Protein AF-0000000079817059 (afdb_homodimer)

Structure (mmCIF, N/CA/C/O backbone):
data_AF-0000000079817059-model_v1
#
loop_
_entity.id
_entity.type
_entity.pdbx_description
1 polymer '3-to-5 exoribonuclease RNase R'
#
loop_
_atom_site.group_PDB
_atom_site.id
_atom_site.type_symbol
_atom_site.label_atom_id
_atom_site.label_alt_id
_atom_site.label_comp_id
_atom_site.label_asym_id
_atom_site.label_entity_id
_atom_site.label_seq_id
_atom_site.pdbx_PDB_ins_code
_atom_site.Cartn_x
_atom_site.Cartn_y
_atom_site.Cartn_z
_atom_site.occupancy
_atom_site.B_iso_or_equiv
_atom_site.auth_seq_id
_atom_site.auth_comp_id
_atom_site.auth_asym_id
_atom_site.auth_atom_id
_atom_site.pdbx_PDB_model_num
ATOM 1 N N . MET A 1 1 ? 19.078 -5.648 50.125 1 23.98 1 MET A N 1
ATOM 2 C CA . MET A 1 1 ? 18.75 -4.859 48.938 1 23.98 1 MET A CA 1
ATOM 3 C C . MET A 1 1 ? 17.25 -4.523 48.906 1 23.98 1 MET A C 1
ATOM 5 O O . MET A 1 1 ? 16.422 -5.414 48.781 1 23.98 1 MET A O 1
ATOM 9 N N . THR A 1 2 ? 16.875 -3.502 49.688 1 29.61 2 THR A N 1
ATOM 10 C CA . THR A 1 2 ? 15.562 -2.994 50.031 1 29.61 2 THR A CA 1
ATOM 11 C C . THR A 1 2 ? 14.758 -2.639 48.781 1 29.61 2 THR A C 1
ATOM 13 O O . THR A 1 2 ? 15.273 -1.994 47.875 1 29.61 2 THR A O 1
ATOM 16 N N . SER A 1 3 ? 13.914 -3.533 48.344 1 31.7 3 SER A N 1
ATOM 17 C CA . SER A 1 3 ? 12.93 -3.449 47.281 1 31.7 3 SER A CA 1
ATOM 18 C C . SER A 1 3 ? 12.125 -2.156 47.344 1 31.7 3 SER A C 1
ATOM 20 O O . SER A 1 3 ? 11.344 -1.972 48.281 1 31.7 3 SER A O 1
ATOM 22 N N . SER A 1 4 ? 12.875 -0.962 47.312 1 27.62 4 SER A N 1
ATOM 23 C CA . SER A 1 4 ? 12.141 0.297 47.375 1 27.62 4 SER A CA 1
ATOM 24 C C . SER A 1 4 ? 10.906 0.26 46.469 1 27.62 4 SER A C 1
ATOM 26 O O . SER A 1 4 ? 11.031 0.101 45.25 1 27.62 4 SER A O 1
ATOM 28 N N . ARG A 1 5 ? 9.977 -0.315 47 1 38.12 5 ARG A N 1
ATOM 29 C CA . ARG A 1 5 ? 8.602 -0.244 46.5 1 38.12 5 ARG A CA 1
ATOM 30 C C . ARG A 1 5 ? 8.266 1.158 46 1 38.12 5 ARG A C 1
ATOM 32 O O . ARG A 1 5 ? 8.227 2.107 46.812 1 38.12 5 ARG A O 1
ATOM 39 N N . ARG A 1 6 ? 8.633 1.452 44.656 1 39 6 ARG A N 1
ATOM 40 C CA . ARG A 1 6 ? 8.578 2.639 43.812 1 39 6 ARG A CA 1
ATOM 41 C C . ARG A 1 6 ? 7.219 3.326 43.938 1 39 6 ARG A C 1
ATOM 43 O O . ARG A 1 6 ? 6.176 2.676 43.844 1 39 6 ARG A O 1
ATOM 50 N N . ARG A 1 7 ? 7.125 4.559 44.469 1 37.75 7 ARG A N 1
ATOM 51 C CA . ARG A 1 7 ? 6.027 5.445 44.844 1 37.75 7 ARG A CA 1
ATOM 52 C C . ARG A 1 7 ? 5.137 5.746 43.656 1 37.75 7 ARG A C 1
ATOM 54 O O . ARG A 1 7 ? 5.613 6.211 42.625 1 37.75 7 ARG A O 1
ATOM 61 N N . VAL A 1 8 ? 4.039 5.105 43.469 1 41.84 8 VAL A N 1
ATOM 62 C CA . VAL A 1 8 ? 2.924 5.449 42.594 1 41.84 8 VAL A CA 1
ATOM 63 C C . VAL A 1 8 ? 2.525 6.91 42.812 1 41.84 8 VAL A C 1
ATOM 65 O O . VAL A 1 8 ? 2.281 7.328 43.969 1 41.84 8 VAL A O 1
ATOM 68 N N . PRO A 1 9 ? 2.916 7.75 41.906 1 48.69 9 PRO A N 1
ATOM 69 C CA . PRO A 1 9 ? 2.42 9.102 42.188 1 48.69 9 PRO A CA 1
ATOM 70 C C . PRO A 1 9 ? 0.929 9.125 42.5 1 48.69 9 PRO A C 1
ATOM 72 O O . PRO A 1 9 ? 0.132 8.469 41.844 1 48.69 9 PRO A O 1
ATOM 75 N N . THR A 1 10 ? 0.64 9.406 43.688 1 48.47 10 THR A N 1
ATOM 76 C CA . THR A 1 10 ? -0.709 9.414 44.25 1 48.47 10 THR A CA 1
ATOM 77 C C . THR A 1 10 ? -1.503 10.609 43.719 1 48.47 10 THR A C 1
ATOM 79 O O . THR A 1 10 ? -2.729 10.648 43.844 1 48.47 10 THR A O 1
ATOM 82 N N . GLY A 1 11 ? -0.812 11.727 43.156 1 56.34 11 GLY A N 1
ATOM 83 C CA . GLY A 1 11 ? -1.666 12.875 42.906 1 56.34 11 GLY A CA 1
ATOM 84 C C . GLY A 1 11 ? -2.229 12.875 41.5 1 56.34 11 GLY A C 1
ATOM 85 O O . GLY A 1 11 ? -1.847 12.055 40.656 1 56.34 11 GLY A O 1
ATOM 86 N N . PRO A 1 12 ? -3.338 13.758 41.25 1 71.94 12 PRO A N 1
ATOM 87 C CA . PRO A 1 12 ? -4.004 13.867 39.938 1 71.94 12 PRO A CA 1
ATOM 88 C C . PRO A 1 12 ? -3.047 14.25 38.812 1 71.94 12 PRO A C 1
ATOM 90 O O . PRO A 1 12 ? -2.047 14.93 39.062 1 71.94 12 PRO A O 1
ATOM 93 N N . LEU A 1 13 ? -3.051 13.664 37.625 1 81.75 13 LEU A N 1
ATOM 94 C CA . LEU A 1 13 ? -2.26 13.938 36.406 1 81.75 13 LEU A CA 1
ATOM 95 C C . LEU A 1 13 ? -2.133 15.438 36.188 1 81.75 13 LEU A C 1
ATOM 97 O O . LEU A 1 13 ? -1.096 15.914 35.719 1 81.75 13 LEU A O 1
ATOM 101 N N . THR A 1 14 ? -3.049 16.172 36.688 1 82.31 14 THR A N 1
ATOM 102 C CA . THR A 1 14 ? -3.057 17.625 36.469 1 82.31 14 THR A CA 1
ATOM 103 C C . THR A 1 14 ? -1.935 18.281 37.25 1 82.31 14 THR A C 1
ATOM 105 O O . THR A 1 14 ? -1.3 19.219 36.781 1 82.31 14 THR A O 1
ATOM 108 N N . ASP A 1 15 ? -1.77 17.766 38.406 1 85.19 15 ASP A N 1
ATOM 109 C CA . ASP A 1 15 ? -0.688 18.312 39.219 1 85.19 15 ASP A CA 1
ATOM 110 C C . ASP A 1 15 ? 0.676 17.969 38.625 1 85.19 15 ASP A C 1
ATOM 112 O O . ASP A 1 15 ? 1.589 18.781 38.625 1 85.19 15 ASP A O 1
ATOM 116 N N . ALA A 1 16 ? 0.705 16.812 38.188 1 86.56 16 ALA A N 1
ATOM 117 C CA . ALA A 1 16 ? 1.957 16.375 37.562 1 86.56 16 ALA A CA 1
ATOM 118 C C . ALA A 1 16 ? 2.27 17.172 36.312 1 86.56 16 ALA A C 1
ATOM 120 O O . ALA A 1 16 ? 3.434 17.469 36.031 1 86.56 16 ALA A O 1
ATOM 121 N N . LEU A 1 17 ? 1.303 17.531 35.625 1 88.81 17 LEU A N 1
ATOM 122 C CA . LEU A 1 17 ? 1.467 18.344 34.438 1 88.81 17 LEU A CA 1
ATOM 123 C C . LEU A 1 17 ? 1.944 19.75 34.812 1 88.81 17 LEU A C 1
ATOM 125 O O . LEU A 1 17 ? 2.781 20.328 34.094 1 88.81 17 LEU A O 1
ATOM 129 N N . ALA A 1 18 ? 1.403 20.25 35.844 1 88.62 18 ALA A N 1
ATOM 130 C CA . ALA A 1 18 ? 1.83 21.562 36.312 1 88.62 18 ALA A CA 1
ATOM 131 C C . ALA A 1 18 ? 3.299 21.547 36.719 1 88.62 18 ALA A C 1
ATOM 133 O O . ALA A 1 18 ? 4.043 22.484 36.438 1 88.62 18 ALA A O 1
ATOM 134 N N . ASP A 1 19 ? 3.645 20.5 37.375 1 89.62 19 ASP A N 1
ATOM 135 C CA . ASP A 1 19 ? 5.031 20.344 37.812 1 89.62 19 ASP A CA 1
ATOM 136 C C . ASP A 1 19 ? 5.965 20.234 36.594 1 89.62 19 ASP A C 1
ATOM 138 O O . ASP A 1 19 ? 7.066 20.797 36.625 1 89.62 19 ASP A O 1
ATOM 142 N N . LEU A 1 20 ? 5.496 19.562 35.688 1 90.38 20 LEU A N 1
ATOM 143 C CA . LEU A 1 20 ? 6.281 19.375 34.469 1 90.38 20 LEU A CA 1
ATOM 144 C C . LEU A 1 20 ? 6.504 20.719 33.75 1 90.38 20 LEU A C 1
ATOM 146 O O . LEU A 1 20 ? 7.609 21 33.281 1 90.38 20 LEU A O 1
ATOM 150 N N . ARG A 1 21 ? 5.539 21.531 33.656 1 91.88 21 ARG A N 1
ATOM 151 C CA . ARG A 1 21 ? 5.66 22.844 33.031 1 91.88 21 ARG A CA 1
ATOM 152 C C . ARG A 1 21 ? 6.629 23.734 33.781 1 91.88 21 ARG A C 1
ATOM 154 O O . ARG A 1 21 ? 7.391 24.5 33.188 1 91.88 21 ARG A O 1
ATOM 161 N N . ALA A 1 22 ? 6.527 23.594 35.031 1 91.19 22 ALA A N 1
ATOM 162 C CA . ALA A 1 22 ? 7.453 24.359 35.875 1 91.19 22 ALA A CA 1
ATOM 163 C C . ALA A 1 22 ? 8.891 23.891 35.656 1 91.19 22 ALA A C 1
ATOM 165 O O . ALA A 1 22 ? 9.805 24.719 35.531 1 91.19 22 ALA A O 1
ATOM 166 N N . GLU A 1 23 ? 8.992 22.625 35.625 1 91.5 23 GLU A N 1
ATOM 167 C CA . GLU A 1 23 ? 10.305 22.031 35.406 1 91.5 23 GLU A CA 1
ATOM 168 C C . GLU A 1 23 ? 10.906 22.484 34.062 1 91.5 23 GLU A C 1
ATOM 170 O O . GLU A 1 23 ? 12.102 22.781 34 1 91.5 23 GLU A O 1
ATOM 175 N N . LEU A 1 24 ? 10.086 22.641 33.094 1 92.75 24 LEU A N 1
ATOM 176 C CA . LEU A 1 24 ? 10.555 23 31.766 1 92.75 24 LEU A CA 1
ATOM 177 C C . LEU A 1 24 ? 10.5 24.5 31.547 1 92.75 24 LEU A C 1
ATOM 179 O O . LEU A 1 24 ? 10.75 24.984 30.438 1 92.75 24 LEU A O 1
ATOM 183 N N . GLU A 1 25 ? 10.102 25.234 32.562 1 91.81 25 GLU A N 1
ATOM 184 C CA . GLU A 1 25 ? 10.039 26.688 32.531 1 91.81 25 GLU A CA 1
ATOM 185 C C . GLU A 1 25 ? 9.156 27.188 31.406 1 91.81 25 GLU A C 1
ATOM 187 O O . GLU A 1 25 ? 9.539 28.094 30.656 1 91.81 25 GLU A O 1
ATOM 192 N N . VAL A 1 26 ? 8.078 26.531 31.328 1 91.81 26 VAL A N 1
ATOM 193 C CA . VAL A 1 26 ? 7.098 26.953 30.328 1 91.81 26 VAL A CA 1
ATOM 194 C C . VAL A 1 26 ? 6.352 28.188 30.844 1 91.81 26 VAL A C 1
ATOM 196 O O . VAL A 1 26 ? 5.77 28.172 31.922 1 91.81 26 VAL A O 1
ATOM 199 N N . PRO A 1 27 ? 6.461 29.219 30.094 1 90 27 PRO A N 1
ATOM 200 C CA . PRO A 1 27 ? 5.727 30.391 30.562 1 90 27 PRO A CA 1
ATOM 201 C C . PRO A 1 27 ? 4.215 30.188 30.547 1 90 27 PRO A C 1
ATOM 203 O O . PRO A 1 27 ? 3.625 30.016 29.469 1 90 27 PRO A O 1
ATOM 206 N N . THR A 1 28 ? 3.553 30.297 31.703 1 88.12 28 THR A N 1
ATOM 207 C CA . THR A 1 28 ? 2.133 29.969 31.766 1 88.12 28 THR A CA 1
ATOM 208 C C . THR A 1 28 ? 1.286 31.234 31.781 1 88.12 28 THR A C 1
ATOM 210 O O . THR A 1 28 ? 0.068 31.188 31.609 1 88.12 28 THR A O 1
ATOM 213 N N . ALA A 1 29 ? 2.006 32.344 31.969 1 92.69 29 ALA A N 1
ATOM 214 C CA . ALA A 1 29 ? 1.305 33.625 31.953 1 92.69 29 ALA A CA 1
ATOM 215 C C . ALA A 1 29 ? 2.105 34.688 31.188 1 92.69 29 ALA A C 1
ATOM 217 O O . ALA A 1 29 ? 3.32 34.562 31.016 1 92.69 29 ALA A O 1
ATOM 218 N N . PHE A 1 30 ? 1.375 35.688 30.75 1 97.38 30 PHE A N 1
ATOM 219 C CA . PHE A 1 30 ? 2.043 36.812 30.125 1 97.38 30 PHE A CA 1
ATOM 220 C C . PHE A 1 30 ? 2.383 37.875 31.156 1 97.38 30 PHE A C 1
ATOM 222 O O . PHE A 1 30 ? 1.623 38.125 32.094 1 97.38 30 PHE A O 1
ATOM 229 N N . PRO A 1 31 ? 3.471 38.562 30.922 1 96.81 31 PRO A N 1
ATOM 230 C CA . PRO A 1 31 ? 3.697 39.75 31.75 1 96.81 31 PRO A CA 1
ATOM 231 C C . PRO A 1 31 ? 2.574 40.781 31.625 1 96.81 31 PRO A C 1
ATOM 233 O O . PRO A 1 31 ? 1.971 40.906 30.562 1 96.81 31 PRO A O 1
ATOM 236 N N . PRO A 1 32 ? 2.338 41.531 32.656 1 97.62 32 PRO A N 1
ATOM 237 C CA . PRO A 1 32 ? 1.238 42.5 32.625 1 97.62 32 PRO A CA 1
ATOM 238 C C . PRO A 1 32 ? 1.353 43.5 31.484 1 97.62 32 PRO A C 1
ATOM 240 O O . PRO A 1 32 ? 0.343 43.875 30.891 1 97.62 32 PRO A O 1
ATOM 243 N N . GLU A 1 33 ? 2.52 43.938 31.203 1 98.12 33 GLU A N 1
ATOM 244 C CA . GLU A 1 33 ? 2.711 44.906 30.141 1 98.12 33 GLU A CA 1
ATOM 245 C C . GLU A 1 33 ? 2.316 44.344 28.781 1 98.12 33 GLU A C 1
ATOM 247 O O . GLU A 1 33 ? 1.839 45.062 27.906 1 98.12 33 GLU A O 1
ATOM 252 N N . VAL A 1 34 ? 2.516 43.094 28.641 1 98.5 34 VAL A N 1
ATOM 253 C CA . VAL A 1 34 ? 2.16 42.406 27.391 1 98.5 34 VAL A CA 1
ATOM 254 C C . VAL A 1 34 ? 0.641 42.281 27.297 1 98.5 34 VAL A C 1
ATOM 256 O O . VAL A 1 34 ? 0.06 42.531 26.234 1 98.5 34 VAL A O 1
ATOM 259 N N . GLU A 1 35 ? 0.007 41.906 28.406 1 98.44 35 GLU A N 1
ATOM 260 C CA . GLU A 1 35 ? -1.45 41.812 28.453 1 98.44 35 GLU A CA 1
ATOM 261 C C . GLU A 1 35 ? -2.096 43.156 28.141 1 98.44 35 GLU A C 1
ATOM 263 O O . GLU A 1 35 ? -3.057 43.25 27.375 1 98.44 35 GLU A O 1
ATOM 268 N N . GLN A 1 36 ? -1.555 44.188 28.75 1 98.31 36 GLN A N 1
ATOM 269 C CA . GLN A 1 36 ? -2.092 45.531 28.562 1 98.31 36 GLN A CA 1
ATOM 270 C C . GLN A 1 36 ? -1.938 46 27.109 1 98.31 36 GLN A C 1
ATOM 272 O O . GLN A 1 36 ? -2.85 46.594 26.547 1 98.31 36 GLN A O 1
ATOM 277 N N . ALA A 1 37 ? -0.82 45.719 26.594 1 98.5 37 ALA A N 1
ATOM 278 C CA . ALA A 1 37 ? -0.578 46.094 25.203 1 98.5 37 ALA A CA 1
ATOM 279 C C . ALA A 1 37 ? -1.551 45.375 24.266 1 98.5 37 ALA A C 1
ATOM 281 O O . ALA A 1 37 ? -2.043 45.969 23.312 1 98.5 37 ALA A O 1
ATOM 282 N N . ALA A 1 38 ? -1.801 44.125 24.531 1 98.62 38 ALA A N 1
ATOM 283 C CA . ALA A 1 38 ? -2.723 43.375 23.703 1 98.62 38 ALA A CA 1
ATOM 284 C C . ALA A 1 38 ? -4.145 43.906 23.828 1 98.62 38 ALA A C 1
ATOM 286 O O . ALA A 1 38 ? -4.859 44 22.828 1 98.62 38 ALA A O 1
ATOM 287 N N . GLU A 1 39 ? -4.512 44.188 25.016 1 98.38 39 GLU A N 1
ATOM 288 C CA . GLU A 1 39 ? -5.844 44.75 25.25 1 98.38 39 GLU A CA 1
ATOM 289 C C . GLU A 1 39 ? -6.008 46.094 24.562 1 98.38 39 GLU A C 1
ATOM 291 O O . GLU A 1 39 ? -7.051 46.375 23.969 1 98.38 39 GLU A O 1
ATOM 296 N N . ALA A 1 40 ? -5.02 46.875 24.688 1 98.31 40 ALA A N 1
ATOM 297 C CA . ALA A 1 40 ? -5.043 48.188 24.031 1 98.31 40 ALA A CA 1
ATOM 298 C C . ALA A 1 40 ? -5.141 48.062 22.516 1 98.31 40 ALA A C 1
ATOM 300 O O . ALA A 1 40 ? -5.859 48.812 21.859 1 98.31 40 ALA A O 1
ATOM 301 N N . ALA A 1 41 ? -4.398 47.125 21.984 1 98.19 41 ALA A N 1
ATOM 302 C CA . ALA A 1 41 ? -4.438 46.875 20.547 1 98.19 41 ALA A CA 1
ATOM 303 C C . ALA A 1 41 ? -5.816 46.406 20.109 1 98.19 41 ALA A C 1
ATOM 305 O O . ALA A 1 41 ? -6.309 46.781 19.062 1 98.19 41 ALA A O 1
ATOM 306 N N . ALA A 1 42 ? -6.418 45.562 20.906 1 98.12 42 ALA A N 1
ATOM 307 C CA . ALA A 1 42 ? -7.754 45.062 20.609 1 98.12 42 ALA A CA 1
ATOM 308 C C . ALA A 1 42 ? -8.781 46.188 20.578 1 98.12 42 ALA A C 1
ATOM 310 O O . ALA A 1 42 ? -9.664 46.219 19.719 1 98.12 42 ALA A O 1
ATOM 311 N N . VAL A 1 43 ? -8.633 47.094 21.484 1 97.62 43 VAL A N 1
ATOM 312 C CA . VAL A 1 43 ? -9.555 48.219 21.594 1 97.62 43 VAL A CA 1
ATOM 313 C C . VAL A 1 43 ? -9.336 49.188 20.438 1 97.62 43 VAL A C 1
ATOM 315 O O . VAL A 1 43 ? -10.297 49.688 19.875 1 97.62 43 VAL A O 1
ATOM 318 N N . ARG A 1 44 ? -8.094 49.438 20.125 1 97.25 44 ARG A N 1
ATOM 319 C CA . ARG A 1 44 ? -7.746 50.312 19.031 1 97.25 44 ARG A CA 1
ATOM 320 C C . ARG A 1 44 ? -8.305 49.812 17.703 1 97.25 44 ARG A C 1
ATOM 322 O O . ARG A 1 44 ? -8.742 50.594 16.875 1 97.25 44 ARG A O 1
ATOM 329 N N . GLY A 1 45 ? -8.219 48.531 17.5 1 96.56 45 GLY A N 1
ATOM 330 C CA . GLY A 1 45 ? -8.672 47.938 16.25 1 96.56 45 GLY A CA 1
ATOM 331 C C . GLY A 1 45 ? -7.547 47.688 15.266 1 96.56 45 GLY A C 1
ATOM 332 O O . GLY A 1 45 ? -6.422 48.156 15.477 1 96.56 45 GLY A O 1
ATOM 333 N N . PRO A 1 46 ? -7.898 47.031 14.227 1 97.31 46 PRO A N 1
ATOM 334 C CA . PRO A 1 46 ? -6.871 46.656 13.258 1 97.31 46 PRO A CA 1
ATOM 335 C C . PRO A 1 46 ? -6.367 47.844 12.438 1 97.31 46 PRO A C 1
ATOM 337 O O . PRO A 1 46 ? -7.156 48.719 12.055 1 97.31 46 PRO A O 1
ATOM 340 N N . ARG A 1 47 ? -5.094 47.781 12.18 1 94.19 47 ARG A N 1
ATOM 341 C CA . ARG A 1 47 ? -4.465 48.781 11.312 1 94.19 47 ARG A CA 1
ATOM 342 C C . ARG A 1 47 ? -4.508 48.344 9.852 1 94.19 47 ARG A C 1
ATOM 344 O O . ARG A 1 47 ? -4.855 47.188 9.562 1 94.19 47 ARG A O 1
ATOM 351 N N . HIS A 1 48 ? -4.164 49.312 8.852 1 93.44 48 HIS A N 1
ATOM 352 C CA . HIS A 1 48 ? -4.012 49.094 7.414 1 93.44 48 HIS A CA 1
ATOM 353 C C . HIS A 1 48 ? -5.355 49.156 6.703 1 93.44 48 HIS A C 1
ATOM 355 O O . HIS A 1 48 ? -6.395 48.875 7.305 1 93.44 48 HIS A O 1
ATOM 361 N N . ASP A 1 49 ? -5.363 49.5 5.504 1 95.12 49 ASP A N 1
ATOM 362 C CA . ASP A 1 49 ? -6.551 49.469 4.656 1 95.12 49 ASP A CA 1
ATOM 363 C C . ASP A 1 49 ? -6.898 48.031 4.254 1 95.12 49 ASP A C 1
ATOM 365 O O . ASP A 1 49 ? -6.012 47.188 4.094 1 95.12 49 ASP A O 1
ATOM 369 N N . ARG A 1 50 ? -8.164 47.812 4.195 1 97.44 50 ARG A N 1
ATOM 370 C CA . ARG A 1 50 ? -8.641 46.469 3.881 1 97.44 50 ARG A CA 1
ATOM 371 C C . ARG A 1 50 ? -9.859 46.531 2.967 1 97.44 50 ARG A C 1
ATOM 373 O O . ARG A 1 50 ? -10.633 47.469 3.01 1 97.44 50 ARG A O 1
ATOM 380 N N . VAL A 1 51 ? -10.023 45.531 2.146 1 98.12 51 VAL A N 1
ATOM 381 C CA . VAL A 1 51 ? -11.234 45.375 1.347 1 98.12 51 VAL A CA 1
ATOM 382 C C . VAL A 1 51 ? -12.32 44.688 2.176 1 98.12 51 VAL A C 1
ATOM 384 O O . VAL A 1 51 ? -12.016 43.938 3.113 1 98.12 51 VAL A O 1
ATOM 387 N N . ASP A 1 52 ? -13.539 45.031 1.841 1 98.69 52 ASP A N 1
ATOM 388 C CA . ASP A 1 52 ? -14.648 44.375 2.502 1 98.69 52 ASP A CA 1
ATOM 389 C C . ASP A 1 52 ? -14.969 43.031 1.829 1 98.69 52 ASP A C 1
ATOM 391 O O . ASP A 1 52 ? -15.352 43 0.656 1 98.69 52 ASP A O 1
ATOM 395 N N . ALA A 1 53 ? -14.805 41.969 2.533 1 98.75 53 ALA A N 1
ATOM 396 C CA . ALA A 1 53 ? -15.125 40.656 2.023 1 98.75 53 ALA A CA 1
ATOM 397 C C . ALA A 1 53 ? -16.094 39.906 2.955 1 98.75 53 ALA A C 1
ATOM 399 O O . ALA A 1 53 ? -16.031 38.688 3.082 1 98.75 53 ALA A O 1
ATOM 400 N N . THR A 1 54 ? -16.922 40.625 3.674 1 98.44 54 THR A N 1
ATOM 401 C CA . THR A 1 54 ? -17.828 40.031 4.664 1 98.44 54 THR A CA 1
ATOM 402 C C . THR A 1 54 ? -18.922 39.219 3.982 1 98.44 54 THR A C 1
ATOM 404 O O . THR A 1 54 ? -19.594 38.406 4.629 1 98.44 54 THR A O 1
ATOM 407 N N . ASP A 1 55 ? -19.047 39.375 2.662 1 97.81 55 ASP A N 1
ATOM 408 C CA . ASP A 1 55 ? -20.078 38.656 1.921 1 97.81 55 ASP A CA 1
ATOM 409 C C . ASP A 1 55 ? -19.594 37.25 1.544 1 97.81 55 ASP A C 1
ATOM 411 O O . ASP A 1 55 ? -20.391 36.406 1.144 1 97.81 55 ASP A O 1
ATOM 415 N N . LEU A 1 56 ? -18.328 37.031 1.572 1 98 56 LEU A N 1
ATOM 416 C CA . LEU A 1 56 ? -17.781 35.688 1.299 1 98 56 LEU A CA 1
ATOM 417 C C . LEU A 1 56 ? -18.188 34.719 2.393 1 98 56 LEU A C 1
ATOM 419 O O . LEU A 1 56 ? -17.891 34.938 3.568 1 98 56 LEU A O 1
ATOM 423 N N . PRO A 1 57 ? -18.922 33.688 2.074 1 97.62 57 PRO A N 1
ATOM 424 C CA . PRO A 1 57 ? -19.438 32.781 3.111 1 97.62 57 PRO A CA 1
ATOM 425 C C . PRO A 1 57 ? -18.359 31.812 3.613 1 97.62 57 PRO A C 1
ATOM 427 O O . PRO A 1 57 ? -18.469 30.594 3.4 1 97.62 57 PRO A O 1
ATOM 430 N N . LEU A 1 58 ? -17.484 32.25 4.41 1 98.69 58 LEU A N 1
ATOM 431 C CA . LEU A 1 58 ? -16.375 31.484 4.973 1 98.69 58 LEU A CA 1
ATOM 432 C C . LEU A 1 58 ? -16.844 30.672 6.168 1 98.69 58 LEU A C 1
ATOM 434 O O . LEU A 1 58 ? -17.812 31.031 6.836 1 98.69 58 LEU A O 1
ATOM 438 N N . VAL A 1 59 ? -16.125 29.578 6.395 1 98.75 59 VAL A N 1
ATOM 439 C CA . VAL A 1 59 ? -16.328 28.797 7.613 1 98.75 59 VAL A CA 1
ATOM 440 C C . VAL A 1 59 ? -14.984 28.391 8.195 1 98.75 59 VAL A C 1
ATOM 442 O O . VAL A 1 59 ? -13.992 28.266 7.473 1 98.75 59 VAL A O 1
ATOM 445 N N . THR A 1 60 ? -14.93 28.281 9.508 1 98.62 60 THR A N 1
ATOM 446 C CA . THR A 1 60 ? -13.781 27.672 10.156 1 98.62 60 THR A CA 1
ATOM 447 C C . THR A 1 60 ? -14.078 26.219 10.523 1 98.62 60 THR A C 1
ATOM 449 O O . THR A 1 60 ? -15.227 25.844 10.758 1 98.62 60 THR A O 1
ATOM 452 N N . ILE A 1 61 ? -13.109 25.344 10.422 1 98.44 61 ILE A N 1
ATOM 453 C CA . ILE A 1 61 ? -13.203 23.938 10.805 1 98.44 61 ILE A CA 1
ATOM 454 C C . ILE A 1 61 ? -12.109 23.609 11.812 1 98.44 61 ILE A C 1
ATOM 456 O O . ILE A 1 61 ? -10.93 23.578 11.469 1 98.44 61 ILE A O 1
ATOM 460 N N . ASP A 1 62 ? -12.531 23.297 13.016 1 96.06 62 ASP A N 1
ATOM 461 C CA . ASP A 1 62 ? -11.578 23.156 14.109 1 96.06 62 ASP A CA 1
ATOM 462 C C . ASP A 1 62 ? -12.062 22.125 15.133 1 96.06 62 ASP A C 1
ATOM 464 O O . ASP A 1 62 ? -13.234 21.75 15.133 1 96.06 62 ASP A O 1
ATOM 468 N N . PRO A 1 63 ? -11.102 21.656 15.977 1 90.25 63 PRO A N 1
ATOM 469 C CA . PRO A 1 63 ? -11.555 20.859 17.109 1 90.25 63 PRO A CA 1
ATOM 470 C C . PRO A 1 63 ? -12.57 21.594 17.984 1 90.25 63 PRO A C 1
ATOM 472 O O . PRO A 1 63 ? -12.547 22.812 18.062 1 90.25 63 PRO A O 1
ATOM 475 N N . PRO A 1 64 ? -13.391 20.75 18.625 1 89.62 64 PRO A N 1
ATOM 476 C CA . PRO A 1 64 ? -14.398 21.391 19.484 1 89.62 64 PRO A CA 1
ATOM 477 C C . PRO A 1 64 ? -13.773 22.281 20.562 1 89.62 64 PRO A C 1
ATOM 479 O O . PRO A 1 64 ? -12.773 21.906 21.172 1 89.62 64 PRO A O 1
ATOM 482 N N . GLY A 1 65 ? -14.297 23.484 20.688 1 88.25 65 GLY A N 1
ATOM 483 C CA . GLY A 1 65 ? -13.875 24.359 21.766 1 88.25 65 GLY A CA 1
ATOM 484 C C . GLY A 1 65 ? -12.719 25.266 21.391 1 88.25 65 GLY A C 1
ATOM 485 O O . GLY A 1 65 ? -12.328 26.141 22.172 1 88.25 65 GLY A O 1
ATOM 486 N N . SER A 1 66 ? -12.211 25.141 20.281 1 91.31 66 SER A N 1
ATOM 487 C CA . SER A 1 66 ? -11.125 26 19.828 1 91.31 66 SER A CA 1
ATOM 488 C C . SER A 1 66 ? -11.578 27.469 19.75 1 91.31 66 SER A C 1
ATOM 490 O O . SER A 1 66 ? -12.703 27.75 19.312 1 91.31 66 SER A O 1
ATOM 492 N N . ARG A 1 67 ? -10.672 28.344 20.172 1 93.81 67 ARG A N 1
ATOM 493 C CA . ARG A 1 67 ? -11 29.766 20.094 1 93.81 67 ARG A CA 1
ATOM 494 C C . ARG A 1 67 ? -9.93 30.531 19.312 1 93.81 67 ARG A C 1
ATOM 496 O O . ARG A 1 67 ? -10.148 31.688 18.922 1 93.81 67 ARG A O 1
ATOM 503 N N . ASP A 1 68 ? -8.859 29.953 19.141 1 95.94 68 ASP A N 1
ATOM 504 C CA . ASP A 1 68 ? -7.82 30.516 18.297 1 95.94 68 ASP A CA 1
ATOM 505 C C . ASP A 1 68 ? -7.973 30.031 16.844 1 95.94 68 ASP A C 1
ATOM 507 O O . ASP A 1 68 ? -7.234 29.156 16.391 1 95.94 68 ASP A O 1
ATOM 511 N N . LEU A 1 69 ? -8.836 30.656 16.141 1 98.31 69 LEU A N 1
ATOM 512 C CA . LEU A 1 69 ? -9.203 30.25 14.789 1 98.31 69 LEU A CA 1
ATOM 513 C C . LEU A 1 69 ? -8.391 31.031 13.75 1 98.31 69 LEU A C 1
ATOM 515 O O . LEU A 1 69 ? -8.734 32.156 13.391 1 98.31 69 LEU A O 1
ATOM 519 N N . ASP A 1 70 ? -7.438 30.328 13.18 1 98.38 70 ASP A N 1
ATOM 520 C CA . ASP A 1 70 ? -6.488 30.953 12.266 1 98.38 70 ASP A CA 1
ATOM 521 C C . ASP A 1 70 ? -7.066 31.062 10.859 1 98.38 70 ASP A C 1
ATOM 523 O O . ASP A 1 70 ? -6.691 31.953 10.094 1 98.38 70 ASP A O 1
ATOM 527 N N . GLN A 1 71 ? -7.887 30.109 10.539 1 98.62 71 GLN A N 1
ATOM 528 C CA . GLN A 1 71 ? -8.211 29.984 9.117 1 98.62 71 GLN A CA 1
ATOM 529 C C . GLN A 1 71 ? -9.719 29.875 8.906 1 98.62 71 GLN A C 1
ATOM 531 O O . GLN A 1 71 ? -10.398 29.156 9.641 1 98.62 71 GLN A O 1
ATOM 536 N N . ALA A 1 72 ? -10.195 30.516 7.906 1 98.88 72 ALA A N 1
ATOM 537 C CA . ALA A 1 72 ? -11.555 30.328 7.402 1 98.88 72 ALA A CA 1
ATOM 538 C C . ALA A 1 72 ? -11.555 30.078 5.895 1 98.88 72 ALA A C 1
ATOM 540 O O . ALA A 1 72 ? -10.859 30.766 5.145 1 98.88 72 ALA A O 1
ATOM 541 N N . VAL A 1 73 ? -12.375 29.078 5.457 1 98.88 73 VAL A N 1
ATOM 542 C CA . VAL A 1 73 ? -12.227 28.625 4.078 1 98.88 73 VAL A CA 1
ATOM 543 C C . VAL A 1 73 ? -13.57 28.719 3.355 1 98.88 73 VAL A C 1
ATOM 545 O O . VAL A 1 73 ? -14.625 28.547 3.971 1 98.88 73 VAL A O 1
ATOM 548 N N . HIS A 1 74 ? -13.523 29.031 2.111 1 98.81 74 HIS A N 1
ATOM 549 C CA . HIS A 1 74 ? -14.617 28.922 1.154 1 98.81 74 HIS A CA 1
ATOM 550 C C . HIS A 1 74 ? -14.125 28.375 -0.186 1 98.81 74 HIS A C 1
ATOM 552 O O . HIS A 1 74 ? -13.07 28.797 -0.672 1 98.81 74 HIS A O 1
ATOM 558 N N . VAL A 1 75 ? -14.836 27.422 -0.747 1 98.81 75 VAL A N 1
ATOM 559 C CA . VAL A 1 75 ? -14.484 26.844 -2.041 1 98.81 75 VAL A CA 1
ATOM 560 C C . VAL A 1 75 ? -15.648 27.016 -3.016 1 98.81 75 VAL A C 1
ATOM 562 O O . VAL A 1 75 ? -16.766 26.578 -2.738 1 98.81 75 VAL A O 1
ATOM 565 N N . ALA A 1 76 ? -15.391 27.625 -4.137 1 98.38 76 ALA A N 1
ATOM 566 C CA . ALA A 1 76 ? -16.375 27.797 -5.203 1 98.38 76 ALA A CA 1
ATOM 567 C C . ALA A 1 76 ? -15.93 27.094 -6.48 1 98.38 76 ALA A C 1
ATOM 569 O O . ALA A 1 76 ? -14.734 26.922 -6.715 1 98.38 76 ALA A O 1
ATOM 570 N N . ALA A 1 77 ? -16.938 26.688 -7.242 1 97.38 77 ALA A N 1
ATOM 571 C CA . ALA A 1 77 ? -16.625 26.172 -8.57 1 97.38 77 ALA A CA 1
ATOM 572 C C . ALA A 1 77 ? -16.406 27.297 -9.57 1 97.38 77 ALA A C 1
ATOM 574 O O . ALA A 1 77 ? -17.062 28.344 -9.484 1 97.38 77 ALA A O 1
ATOM 575 N N . GLU A 1 78 ? -15.492 27.125 -10.414 1 96.5 78 GLU A N 1
ATOM 576 C CA . GLU A 1 78 ? -15.227 28.047 -11.508 1 96.5 78 GLU A CA 1
ATOM 577 C C . GLU A 1 78 ? -14.828 27.312 -12.781 1 96.5 78 GLU A C 1
ATOM 579 O O . GLU A 1 78 ? -13.695 26.828 -12.898 1 96.5 78 GLU A O 1
ATOM 584 N N . GLY A 1 79 ? -15.734 27.312 -13.773 1 93.88 79 GLY A N 1
ATOM 585 C CA . GLY A 1 79 ? -15.484 26.469 -14.93 1 93.88 79 GLY A CA 1
ATOM 586 C C . GLY A 1 79 ? -15.289 25.016 -14.586 1 93.88 79 GLY A C 1
ATOM 587 O O . GLY A 1 79 ? -16.141 24.406 -13.93 1 93.88 79 GLY A O 1
ATOM 588 N N . ARG A 1 80 ? -14.078 24.484 -15.031 1 91.38 80 ARG A N 1
ATOM 589 C CA . ARG A 1 80 ? -13.766 23.094 -14.727 1 91.38 80 ARG A CA 1
ATOM 590 C C . ARG A 1 80 ? -12.914 22.984 -13.461 1 91.38 80 ARG A C 1
ATOM 592 O O . ARG A 1 80 ? -12.539 21.891 -13.055 1 91.38 80 ARG A O 1
ATOM 599 N N . GLY A 1 81 ? -12.695 24.188 -12.844 1 97.44 81 GLY A N 1
ATOM 600 C CA . GLY A 1 81 ? -11.828 24.203 -11.672 1 97.44 81 GLY A CA 1
ATOM 601 C C . GLY A 1 81 ? -12.5 24.781 -10.445 1 97.44 81 GLY A C 1
ATOM 602 O O . GLY A 1 81 ? -13.703 24.578 -10.227 1 97.44 81 GLY A O 1
ATOM 603 N N . PHE A 1 82 ? -11.672 25.344 -9.578 1 98.62 82 PHE A N 1
ATOM 604 C CA . PHE A 1 82 ? -12.172 25.844 -8.305 1 98.62 82 PHE A CA 1
ATOM 605 C C . PHE A 1 82 ? -11.508 27.156 -7.93 1 98.62 82 PHE A C 1
ATOM 607 O O . PHE A 1 82 ? -10.445 27.5 -8.453 1 98.62 82 PHE A O 1
ATOM 614 N N . VAL A 1 83 ? -12.148 27.891 -7.141 1 98.81 83 VAL A N 1
ATOM 615 C CA . VAL A 1 83 ? -11.555 29.031 -6.461 1 98.81 83 VAL A CA 1
ATOM 616 C C . VAL A 1 83 ? -11.586 28.812 -4.949 1 98.81 83 VAL A C 1
ATOM 618 O O . VAL A 1 83 ? -12.656 28.609 -4.371 1 98.81 83 VAL A O 1
ATOM 621 N N . VAL A 1 84 ? -10.469 28.766 -4.387 1 98.94 84 VAL A N 1
ATOM 622 C CA . VAL A 1 84 ? -10.344 28.625 -2.941 1 98.94 84 VAL A CA 1
ATOM 623 C C . VAL A 1 84 ? -10.102 30 -2.316 1 98.94 84 VAL A C 1
ATOM 625 O O . VAL A 1 84 ? -9.117 30.672 -2.645 1 98.94 84 VAL A O 1
ATOM 628 N N . SER A 1 85 ? -11 30.438 -1.49 1 98.94 85 SER A N 1
ATOM 629 C CA . SER A 1 85 ? -10.797 31.609 -0.633 1 98.94 85 SER A CA 1
ATOM 630 C C . SER A 1 85 ? -10.406 31.188 0.783 1 98.94 85 SER A C 1
ATOM 632 O O . SER A 1 85 ? -11.156 30.469 1.447 1 98.94 85 SER A O 1
ATOM 634 N N . TYR A 1 86 ? -9.289 31.594 1.152 1 98.94 86 TYR A N 1
ATOM 635 C CA . TYR A 1 86 ? -8.742 31.203 2.445 1 98.94 86 TYR A CA 1
ATOM 636 C C . TYR A 1 86 ? -8.32 32.406 3.256 1 98.94 86 TYR A C 1
ATOM 638 O O . TYR A 1 86 ? -7.324 33.062 2.93 1 98.94 86 TYR A O 1
ATOM 646 N N . ALA A 1 87 ? -9.109 32.719 4.262 1 98.94 87 ALA A N 1
ATOM 647 C CA . ALA A 1 87 ? -8.82 33.875 5.145 1 98.94 87 ALA A CA 1
ATOM 648 C C . ALA A 1 87 ? -7.941 33.438 6.316 1 98.94 87 ALA A C 1
ATOM 650 O O . ALA A 1 87 ? -8.25 32.438 7 1 98.94 87 ALA A O 1
ATOM 651 N N . ILE A 1 88 ? -6.887 34.125 6.492 1 98.94 88 ILE A N 1
ATOM 652 C CA . ILE A 1 88 ? -5.957 33.875 7.582 1 98.94 88 ILE A CA 1
ATOM 653 C C . ILE A 1 88 ? -5.945 35.062 8.547 1 98.94 88 ILE A C 1
ATOM 655 O O . ILE A 1 88 ? -5.895 36.219 8.125 1 98.94 88 ILE A O 1
ATOM 659 N N . ALA A 1 89 ? -5.938 34.781 9.828 1 98.88 89 ALA A N 1
ATOM 660 C CA . ALA A 1 89 ? -5.914 35.812 10.852 1 98.88 89 ALA A CA 1
ATOM 661 C C . ALA A 1 89 ? -4.777 36.812 10.602 1 98.88 89 ALA A C 1
ATOM 663 O O . ALA A 1 89 ? -3.643 36.406 10.336 1 98.88 89 ALA A O 1
ATOM 664 N N . ASP A 1 90 ? -5.055 38.094 10.711 1 98.75 90 ASP A N 1
ATOM 665 C CA . ASP A 1 90 ? -4.07 39.156 10.453 1 98.75 90 ASP A CA 1
ATOM 666 C C . ASP A 1 90 ? -3.484 39.688 11.758 1 98.75 90 ASP A C 1
ATOM 668 O O . ASP A 1 90 ? -3.748 40.812 12.141 1 98.75 90 ASP A O 1
ATOM 672 N N . VAL A 1 91 ? -2.623 38.969 12.305 1 98.25 91 VAL A N 1
ATOM 673 C CA . VAL A 1 91 ? -2.027 39.312 13.586 1 98.25 91 VAL A CA 1
ATOM 674 C C . VAL A 1 91 ? -1.234 40.625 13.445 1 98.25 91 VAL A C 1
ATOM 676 O O . VAL A 1 91 ? -1.201 41.438 14.375 1 98.25 91 VAL A O 1
ATOM 679 N N . ALA A 1 92 ? -0.603 40.844 12.32 1 97.56 92 ALA A N 1
ATOM 680 C CA . ALA A 1 92 ? 0.229 42 12.086 1 97.56 92 ALA A CA 1
ATOM 681 C C . ALA A 1 92 ? -0.603 43.281 12.133 1 97.56 92 ALA A C 1
ATOM 683 O O . ALA A 1 92 ? -0.06 44.375 12.305 1 97.56 92 ALA A O 1
ATOM 684 N N . ALA A 1 93 ? -1.858 43.188 12.008 1 98 93 ALA A N 1
ATOM 685 C CA . ALA A 1 93 ? -2.736 44.344 12.094 1 98 93 ALA A CA 1
ATOM 686 C C . ALA A 1 93 ? -2.812 44.875 13.523 1 98 93 ALA A C 1
ATOM 688 O O . ALA A 1 93 ? -3.25 46 13.75 1 98 93 ALA A O 1
ATOM 689 N N . PHE A 1 94 ? -2.396 44.062 14.516 1 98.44 94 PHE A N 1
ATOM 690 C CA . PHE A 1 94 ? -2.553 44.438 15.922 1 98.44 94 PHE A CA 1
ATOM 691 C C . PHE A 1 94 ? -1.195 44.594 16.594 1 98.44 94 PHE A C 1
ATOM 693 O O . PHE A 1 94 ? -1.095 45.188 17.672 1 98.44 94 PHE A O 1
ATOM 700 N N . VAL A 1 95 ? -0.164 44.031 16.016 1 97.69 95 VAL A N 1
ATOM 701 C CA . VAL A 1 95 ? 1.128 43.938 16.688 1 97.69 95 VAL A CA 1
ATOM 702 C C . VAL A 1 95 ? 2.178 44.719 15.891 1 97.69 95 VAL A C 1
ATOM 704 O O . VAL A 1 95 ? 2.436 44.406 14.727 1 97.69 95 VAL A O 1
ATOM 707 N N . ASP A 1 96 ? 2.822 45.656 16.531 1 94.38 96 ASP A N 1
ATOM 708 C CA . ASP A 1 96 ? 3.91 46.406 15.914 1 94.38 96 ASP A CA 1
ATOM 709 C C . ASP A 1 96 ? 5.27 45.844 16.328 1 94.38 96 ASP A C 1
ATOM 711 O O . ASP A 1 96 ? 5.418 45.312 17.422 1 94.38 96 ASP A O 1
ATOM 715 N N . GLN A 1 97 ? 6.156 46.094 15.445 1 93.88 97 GLN A N 1
ATOM 716 C CA . GLN A 1 97 ? 7.52 45.688 15.773 1 93.88 97 GLN A CA 1
ATOM 717 C C . GLN A 1 97 ? 8.008 46.375 17.047 1 93.88 97 GLN A C 1
ATOM 719 O O . GLN A 1 97 ? 7.875 47.594 17.172 1 93.88 97 GLN A O 1
ATOM 724 N N . GLY A 1 98 ? 8.453 45.594 17.891 1 94.19 98 GLY A N 1
ATOM 725 C CA . GLY A 1 98 ? 9.086 46.156 19.062 1 94.19 98 GLY A CA 1
ATOM 726 C C . GLY A 1 98 ? 8.125 46.375 20.219 1 94.19 98 GLY A C 1
ATOM 727 O O . GLY A 1 98 ? 8.539 46.625 21.344 1 94.19 98 GLY A O 1
ATOM 728 N N . ASP A 1 99 ? 6.891 46.344 20 1 95.88 99 ASP A N 1
ATOM 729 C CA . ASP A 1 99 ? 5.977 46.5 21.125 1 95.88 99 ASP A CA 1
ATOM 730 C C . ASP A 1 99 ? 6.031 45.281 22.047 1 95.88 99 ASP A C 1
ATOM 732 O O . ASP A 1 99 ? 6.645 44.25 21.703 1 95.88 99 ASP A O 1
ATOM 736 N N . PRO A 1 100 ? 5.422 45.375 23.188 1 98.06 100 PRO A N 1
ATOM 737 C CA . PRO A 1 100 ? 5.535 44.281 24.172 1 98.06 100 PRO A CA 1
ATOM 738 C C . PRO A 1 100 ? 5.016 42.938 23.656 1 98.06 100 PRO A C 1
ATOM 740 O O . PRO A 1 100 ? 5.586 41.906 23.969 1 98.06 100 PRO A O 1
ATOM 743 N N . VAL A 1 101 ? 3.967 42.969 22.891 1 98.56 101 VAL A N 1
ATOM 744 C CA . VAL A 1 101 ? 3.4 41.75 22.359 1 98.56 101 VAL A CA 1
ATOM 745 C C . VAL A 1 101 ? 4.375 41.094 21.375 1 98.56 101 VAL A C 1
ATOM 747 O O . VAL A 1 101 ? 4.59 39.906 21.391 1 98.56 101 VAL A O 1
ATOM 750 N N . ASP A 1 102 ? 4.988 41.906 20.531 1 98.25 102 ASP A N 1
ATOM 751 C CA . ASP A 1 102 ? 5.965 41.438 19.547 1 98.25 102 ASP A CA 1
ATOM 752 C C . ASP A 1 102 ? 7.172 40.812 20.234 1 98.25 102 ASP A C 1
ATOM 754 O O . ASP A 1 102 ? 7.59 39.719 19.875 1 98.25 102 ASP A O 1
ATOM 758 N N . GLU A 1 103 ? 7.664 41.469 21.156 1 97.94 103 GLU A N 1
ATOM 759 C CA . GLU A 1 103 ? 8.852 41 21.844 1 97.94 103 GLU A CA 1
ATOM 760 C C . GLU A 1 103 ? 8.586 39.656 22.547 1 97.94 103 GLU A C 1
ATOM 762 O O . GLU A 1 103 ? 9.414 38.75 22.516 1 97.94 103 GLU A O 1
ATOM 767 N N . GLU A 1 104 ? 7.449 39.594 23.188 1 98.12 104 GLU A N 1
ATOM 768 C CA . GLU A 1 104 ? 7.078 38.375 23.859 1 98.12 104 GLU A CA 1
ATOM 769 C C . GLU A 1 104 ? 6.891 37.219 22.859 1 98.12 104 GLU A C 1
ATOM 771 O O . GLU A 1 104 ? 7.258 36.094 23.125 1 98.12 104 GLU A O 1
ATOM 776 N N . ALA A 1 105 ? 6.301 37.531 21.75 1 98.25 105 ALA A N 1
ATOM 777 C CA . ALA A 1 105 ? 6.082 36.5 20.719 1 98.25 105 ALA A CA 1
ATOM 778 C C . ALA A 1 105 ? 7.406 35.938 20.234 1 98.25 105 ALA A C 1
ATOM 780 O O . ALA A 1 105 ? 7.492 34.75 19.906 1 98.25 105 ALA A O 1
ATOM 781 N N . TRP A 1 106 ? 8.445 36.719 20.156 1 98 106 TRP A N 1
ATOM 782 C CA . TRP A 1 106 ? 9.766 36.25 19.719 1 98 106 TRP A CA 1
ATOM 783 C C . TRP A 1 106 ? 10.383 35.312 20.75 1 98 106 TRP A C 1
ATOM 785 O O . TRP A 1 106 ? 11.156 34.406 20.406 1 98 106 TRP A O 1
ATOM 795 N N . VAL A 1 107 ? 10 35.5 21.953 1 96.38 107 VAL A N 1
ATOM 796 C CA . VAL A 1 107 ? 10.477 34.625 23.016 1 96.38 107 VAL A CA 1
ATOM 797 C C . VAL A 1 107 ? 9.75 33.312 22.969 1 96.38 107 VAL A C 1
ATOM 799 O O . VAL A 1 107 ? 10.367 32.25 23.109 1 96.38 107 VAL A O 1
ATOM 802 N N . ARG A 1 108 ? 8.523 33.344 22.719 1 97.19 108 ARG A N 1
ATOM 803 C CA . ARG A 1 108 ? 7.695 32.125 22.766 1 97.19 108 ARG A CA 1
ATOM 804 C C . ARG A 1 108 ? 7.801 31.344 21.453 1 97.19 108 ARG A C 1
ATOM 806 O O . ARG A 1 108 ? 7.883 30.109 21.469 1 97.19 108 ARG A O 1
ATOM 813 N N . GLY A 1 109 ? 7.715 32.031 20.328 1 98 109 GLY A N 1
ATOM 814 C CA . GLY A 1 109 ? 7.883 31.453 19 1 98 109 GLY A CA 1
ATOM 815 C C . GLY A 1 109 ? 6.656 30.719 18.5 1 98 109 GLY A C 1
ATOM 816 O O . GLY A 1 109 ? 6.246 30.875 17.344 1 98 109 GLY A O 1
ATOM 817 N N . VAL A 1 110 ? 6.078 29.812 19.328 1 98.19 110 VAL A N 1
ATOM 818 C CA . VAL A 1 110 ? 4.906 29.016 18.984 1 98.19 110 VAL A CA 1
ATOM 819 C C . VAL A 1 110 ? 4.012 28.844 20.203 1 98.19 110 VAL A C 1
ATOM 821 O O . VAL A 1 110 ? 4.453 29.031 21.328 1 98.19 110 VAL A O 1
ATOM 824 N N . SER A 1 111 ? 2.756 28.547 19.891 1 96.38 111 SER A N 1
ATOM 825 C CA . SER A 1 111 ? 1.908 28.062 20.969 1 96.38 111 SER A CA 1
ATOM 826 C C . SER A 1 111 ? 2.346 26.672 21.422 1 96.38 111 SER A C 1
ATOM 828 O O . SER A 1 111 ? 2.859 25.891 20.625 1 96.38 111 SER A O 1
ATOM 830 N N . ARG A 1 112 ? 2.156 26.406 22.656 1 94.38 112 ARG A N 1
ATOM 831 C CA . ARG A 1 112 ? 2.445 25.094 23.234 1 94.38 112 ARG A CA 1
ATOM 832 C C . ARG A 1 112 ? 1.183 24.453 23.781 1 94.38 112 ARG A C 1
ATOM 834 O O . ARG A 1 112 ? 0.32 25.141 24.344 1 94.38 112 ARG A O 1
ATOM 841 N N . TYR A 1 113 ? 1.172 23.172 23.609 1 86.56 113 TYR A N 1
ATOM 842 C CA . TYR A 1 113 ? -0.046 22.453 23.984 1 86.56 113 TYR A CA 1
ATOM 843 C C . TYR A 1 113 ? 0.245 21.391 25.031 1 86.56 113 TYR A C 1
ATOM 845 O O . TYR A 1 113 ? 1.26 20.703 24.953 1 86.56 113 TYR A O 1
ATOM 853 N N . SER A 1 114 ? -0.582 21.344 25.984 1 84.06 114 SER A N 1
ATOM 854 C CA . SER A 1 114 ? -0.675 20.266 26.953 1 84.06 114 SER A CA 1
ATOM 855 C C . SER A 1 114 ? -2.105 19.75 27.078 1 84.06 114 SER A C 1
ATOM 857 O O . SER A 1 114 ? -3.053 20.438 26.703 1 84.06 114 SER A O 1
ATOM 859 N N . PRO A 1 115 ? -2.207 18.5 27.531 1 80.5 115 PRO A N 1
ATOM 860 C CA . PRO A 1 115 ? -3.551 17.922 27.562 1 80.5 115 PRO A CA 1
ATOM 861 C C . PRO A 1 115 ? -4.535 18.781 28.359 1 80.5 115 PRO A C 1
ATOM 863 O O . PRO A 1 115 ? -5.738 18.766 28.094 1 80.5 115 PRO A O 1
ATOM 866 N N . ASP A 1 116 ? -4.027 19.484 29.266 1 80.88 116 ASP A N 1
ATOM 867 C CA . ASP A 1 116 ? -4.93 20.203 30.172 1 80.88 116 ASP A CA 1
ATOM 868 C C . ASP A 1 116 ? -5.062 21.656 29.75 1 80.88 116 ASP A C 1
ATOM 870 O O . ASP A 1 116 ? -5.988 22.344 30.188 1 80.88 116 ASP A O 1
ATOM 874 N N . ARG A 1 117 ? -4.121 22.125 28.984 1 85.69 117 ARG A N 1
ATOM 875 C CA . ARG A 1 117 ? -4.25 23.547 28.641 1 85.69 117 ARG A CA 1
ATOM 876 C C . ARG A 1 117 ? -3.412 23.875 27.406 1 85.69 117 ARG A C 1
ATOM 878 O O . ARG A 1 117 ? -2.502 23.125 27.047 1 85.69 117 ARG A O 1
ATOM 885 N N . VAL A 1 118 ? -3.799 25.078 26.859 1 89.69 118 VAL A N 1
ATOM 886 C CA . VAL A 1 118 ? -3.029 25.672 25.781 1 89.69 118 VAL A CA 1
ATOM 887 C C . VAL A 1 118 ? -2.254 26.891 26.312 1 89.69 118 VAL A C 1
ATOM 889 O O . VAL A 1 118 ? -2.783 27.672 27.094 1 89.69 118 VAL A O 1
ATOM 892 N N . ILE A 1 119 ? -1.007 26.938 26.016 1 93.62 119 ILE A N 1
ATOM 893 C CA . ILE A 1 119 ? -0.19 28.109 26.266 1 93.62 119 ILE A CA 1
ATOM 894 C C . ILE A 1 119 ? 0.003 28.891 24.969 1 93.62 119 ILE A C 1
ATOM 896 O O . ILE A 1 119 ? 0.913 28.609 24.188 1 93.62 119 ILE A O 1
ATOM 900 N N . PRO A 1 120 ? -0.691 29.953 24.828 1 96.56 120 PRO A N 1
ATOM 901 C CA . PRO A 1 120 ? -0.76 30.594 23.531 1 96.56 120 PRO A CA 1
ATOM 902 C C . PRO A 1 120 ? 0.474 31.453 23.219 1 96.56 120 PRO A C 1
ATOM 904 O O . PRO A 1 120 ? 1.13 31.938 24.141 1 96.56 120 PRO A O 1
ATOM 907 N N . LEU A 1 121 ? 0.763 31.656 22 1 98.12 121 LEU A N 1
ATOM 908 C CA . LEU A 1 121 ? 1.819 32.531 21.516 1 98.12 121 LEU A CA 1
ATOM 909 C C . LEU A 1 121 ? 1.481 34 21.812 1 98.12 121 LEU A C 1
ATOM 911 O O . LEU A 1 121 ? 2.365 34.812 22.141 1 98.12 121 LEU A O 1
ATOM 915 N N . HIS A 1 122 ? 0.223 34.375 21.672 1 98.5 122 HIS A N 1
ATOM 916 C CA . HIS A 1 122 ? -0.262 35.719 21.875 1 98.5 122 HIS A CA 1
ATOM 917 C C . HIS A 1 122 ? -1.305 35.781 22.984 1 98.5 122 HIS A C 1
ATOM 919 O O . HIS A 1 122 ? -2.002 34.781 23.234 1 98.5 122 HIS A O 1
ATOM 925 N N . PRO A 1 123 ? -1.417 36.875 23.656 1 98.31 123 PRO A N 1
ATOM 926 C CA . PRO A 1 123 ? -2.457 37.031 24.688 1 98.31 123 PRO A CA 1
ATOM 927 C C . PRO A 1 123 ? -3.859 36.75 24.141 1 98.31 123 PRO A C 1
ATOM 929 O O . PRO A 1 123 ? -4.145 37.062 22.984 1 98.31 123 PRO A O 1
ATOM 932 N N . ARG A 1 124 ? -4.742 36.344 24.984 1 97.31 124 ARG A N 1
ATOM 933 C CA . ARG A 1 124 ? -6.062 35.844 24.594 1 97.31 124 ARG A CA 1
ATOM 934 C C . ARG A 1 124 ? -6.926 37 24.062 1 97.31 124 ARG A C 1
ATOM 936 O O . ARG A 1 124 ? -7.789 36.781 23.203 1 97.31 124 ARG A O 1
ATOM 943 N N . ALA A 1 125 ? -6.648 38.188 24.484 1 98.19 125 ALA A N 1
ATOM 944 C CA . ALA A 1 125 ? -7.379 39.344 23.953 1 98.19 125 ALA A CA 1
ATOM 945 C C . ALA A 1 125 ? -7.25 39.438 22.438 1 98.19 125 ALA A C 1
ATOM 947 O O . ALA A 1 125 ? -8.164 39.906 21.766 1 98.19 125 ALA A O 1
ATOM 948 N N . LEU A 1 126 ? -6.16 38.906 21.984 1 98.38 126 LEU A N 1
ATOM 949 C CA . LEU A 1 126 ? -5.934 38.875 20.531 1 98.38 126 LEU A CA 1
ATOM 950 C C . LEU A 1 126 ? -6.203 37.469 19.984 1 98.38 126 LEU A C 1
ATOM 952 O O . LEU A 1 126 ? -7.074 37.281 19.125 1 98.38 126 LEU A O 1
ATOM 956 N N . SER A 1 127 ? -5.574 36.438 20.484 1 97.75 127 SER A N 1
ATOM 957 C CA . SER A 1 127 ? -5.547 35.094 19.891 1 97.75 127 SER A CA 1
ATOM 958 C C . SER A 1 127 ? -6.91 34.438 19.984 1 97.75 127 SER A C 1
ATOM 960 O O . SER A 1 127 ? -7.238 33.562 19.172 1 97.75 127 SER A O 1
ATOM 962 N N . GLU A 1 128 ? -7.711 34.844 20.969 1 97.25 128 GLU A N 1
ATOM 963 C CA . GLU A 1 128 ? -9.047 34.25 21.141 1 97.25 128 GLU A CA 1
ATOM 964 C C . GLU A 1 128 ? -10.117 35.344 21.062 1 97.25 128 GLU A C 1
ATOM 966 O O . GLU A 1 128 ? -11.258 35.125 21.469 1 97.25 128 GLU A O 1
ATOM 971 N N . GLY A 1 129 ? -9.68 36.469 20.547 1 97.62 129 GLY A N 1
ATOM 972 C CA . GLY A 1 129 ? -10.586 37.594 20.453 1 97.62 129 GLY A CA 1
ATOM 973 C C . GLY A 1 129 ? -10.43 38.375 19.172 1 97.62 129 GLY A C 1
ATOM 974 O O . GLY A 1 129 ? -10.805 37.906 18.094 1 97.62 129 GLY A O 1
ATOM 975 N N . ALA A 1 130 ? -9.711 39.5 19.266 1 98.31 130 ALA A N 1
ATOM 976 C CA . ALA A 1 130 ? -9.727 40.531 18.219 1 98.31 130 ALA A CA 1
ATOM 977 C C . ALA A 1 130 ? -9.133 40 16.922 1 98.31 130 ALA A C 1
ATOM 979 O O . ALA A 1 130 ? -9.531 40.406 15.828 1 98.31 130 ALA A O 1
ATOM 980 N N . ALA A 1 131 ? -8.211 39.094 17.031 1 98.5 131 ALA A N 1
ATOM 981 C CA . ALA A 1 131 ? -7.516 38.625 15.828 1 98.5 131 ALA A CA 1
ATOM 982 C C . ALA A 1 131 ? -8.055 37.281 15.359 1 98.5 131 ALA A C 1
ATOM 984 O O . ALA A 1 131 ? -7.75 36.844 14.25 1 98.5 131 ALA A O 1
ATOM 985 N N . SER A 1 132 ? -8.844 36.562 16.172 1 98.75 132 SER A N 1
ATOM 986 C CA . SER A 1 132 ? -9.383 35.25 15.844 1 98.75 132 SER A CA 1
ATOM 987 C C . SER A 1 132 ? -10.578 35.344 14.914 1 98.75 132 SER A C 1
ATOM 989 O O . SER A 1 132 ? -11.398 36.281 15.047 1 98.75 132 SER A O 1
ATOM 991 N N . LEU A 1 133 ? -10.688 34.438 14.016 1 98.75 133 LEU A N 1
ATOM 992 C CA . LEU A 1 133 ? -11.773 34.469 13.039 1 98.75 133 LEU A CA 1
ATOM 993 C C . LEU A 1 133 ? -13.031 33.844 13.609 1 98.75 133 LEU A C 1
ATOM 995 O O . LEU A 1 133 ? -13.586 32.906 13.023 1 98.75 133 LEU A O 1
ATOM 999 N N . LEU A 1 134 ? -13.492 34.406 14.656 1 98.31 134 LEU A N 1
ATOM 1000 C CA . LEU A 1 134 ? -14.672 33.938 15.375 1 98.31 134 LEU A CA 1
ATOM 1001 C C . LEU A 1 134 ? -15.922 34.062 14.516 1 98.31 134 LEU A C 1
ATOM 1003 O O . LEU A 1 134 ? -16.031 35 13.719 1 98.31 134 LEU A O 1
ATOM 1007 N N . PRO A 1 135 ? -16.828 33.156 14.703 1 97.75 135 PRO A N 1
ATOM 1008 C CA . PRO A 1 135 ? -18.031 33.188 13.867 1 97.75 135 PRO A CA 1
ATOM 1009 C C . PRO A 1 135 ? -18.906 34.438 14.133 1 97.75 135 PRO A C 1
ATOM 1011 O O . PRO A 1 135 ? -19.016 34.875 15.281 1 97.75 135 PRO A O 1
ATOM 1014 N N . ASP A 1 136 ? -19.484 35 13.07 1 97.19 136 ASP A N 1
ATOM 1015 C CA . ASP A 1 136 ? -20.484 36.062 13.062 1 97.19 136 ASP A CA 1
ATOM 1016 C C . ASP A 1 136 ? -19.875 37.375 13.531 1 97.19 136 ASP A C 1
ATOM 1018 O O . ASP A 1 136 ? -20.594 38.25 14.023 1 97.19 136 ASP A O 1
ATOM 1022 N N . GLU A 1 137 ? -18.594 37.531 13.461 1 97.75 137 GLU A N 1
ATOM 1023 C CA . GLU A 1 137 ? -17.891 38.75 13.82 1 97.75 137 GLU A CA 1
ATOM 1024 C C . GLU A 1 137 ? -17.047 39.25 12.656 1 97.75 137 GLU A C 1
ATOM 1026 O O . GLU A 1 137 ? -16.422 38.469 11.938 1 97.75 137 GLU A O 1
ATOM 1031 N N . ASP A 1 138 ? -17.109 40.594 12.461 1 98.12 138 ASP A N 1
ATOM 1032 C CA . ASP A 1 138 ? -16.172 41.156 11.5 1 98.12 138 ASP A CA 1
ATOM 1033 C C . ASP A 1 138 ? -14.742 41.125 12.031 1 98.12 138 ASP A C 1
ATOM 1035 O O . ASP A 1 138 ? -14.461 41.625 13.117 1 98.12 138 ASP A O 1
ATOM 1039 N N . ARG A 1 139 ? -13.883 40.5 11.297 1 98.69 139 ARG A N 1
ATOM 1040 C CA . ARG A 1 139 ? -12.5 40.312 11.734 1 98.69 139 ARG A CA 1
ATOM 1041 C C . ARG A 1 139 ? -11.531 40.625 10.602 1 98.69 139 ARG A C 1
ATOM 1043 O O . ARG A 1 139 ? -11.828 40.406 9.43 1 98.69 139 ARG A O 1
ATOM 1050 N N . PRO A 1 140 ? -10.375 41.25 10.898 1 98.75 140 PRO A N 1
ATOM 1051 C CA . PRO A 1 140 ? -9.336 41.438 9.883 1 98.75 140 PRO A CA 1
ATOM 1052 C C . PRO A 1 140 ? -8.656 40.125 9.477 1 98.75 140 PRO A C 1
ATOM 1054 O O . PRO A 1 140 ? -8.43 39.25 10.328 1 98.75 140 PRO A O 1
ATOM 1057 N N . ALA A 1 141 ? -8.383 39.969 8.172 1 98.88 141 ALA A N 1
ATOM 1058 C CA . ALA A 1 141 ? -7.742 38.75 7.672 1 98.88 141 ALA A CA 1
ATOM 1059 C C . ALA A 1 141 ? -6.848 39.062 6.473 1 98.88 141 ALA A C 1
ATOM 1061 O O . ALA A 1 141 ? -7.016 40.094 5.812 1 98.88 141 ALA A O 1
ATOM 1062 N N . VAL A 1 142 ? -5.836 38.281 6.309 1 98.94 142 VAL A N 1
ATOM 1063 C CA . VAL A 1 142 ? -5.156 38.156 5.023 1 98.94 142 VAL A CA 1
ATOM 1064 C C . VAL A 1 142 ? -5.898 37.125 4.145 1 98.94 142 VAL A C 1
ATOM 1066 O O . VAL A 1 142 ? -5.898 35.938 4.434 1 98.94 142 VAL A O 1
ATOM 1069 N N . LEU A 1 143 ? -6.516 37.625 3.115 1 98.94 143 LEU A N 1
ATOM 1070 C CA . LEU A 1 143 ? -7.387 36.812 2.291 1 98.94 143 LEU A CA 1
ATOM 1071 C C . LEU A 1 143 ? -6.652 36.281 1.054 1 98.94 143 LEU A C 1
ATOM 1073 O O . LEU A 1 143 ? -6.258 37.094 0.197 1 98.94 143 LEU A O 1
ATOM 1077 N N . TRP A 1 144 ? -6.438 35 0.988 1 98.94 144 TRP A N 1
ATOM 1078 C CA . TRP A 1 144 ? -5.906 34.312 -0.191 1 98.94 144 TRP A CA 1
ATOM 1079 C C . TRP A 1 144 ? -7.031 33.906 -1.131 1 98.94 144 TRP A C 1
ATOM 1081 O O . TRP A 1 144 ? -8.047 33.375 -0.689 1 98.94 144 TRP A O 1
ATOM 1091 N N . THR A 1 145 ? -6.879 34.25 -2.373 1 98.88 145 THR A N 1
ATOM 1092 C CA . THR A 1 145 ? -7.723 33.719 -3.449 1 98.88 145 THR A CA 1
ATOM 1093 C C . THR A 1 145 ? -6.902 32.906 -4.445 1 98.88 145 THR A C 1
ATOM 1095 O O . THR A 1 145 ? -6.125 33.469 -5.223 1 98.88 145 THR A O 1
ATOM 1098 N N . ILE A 1 146 ? -7.129 31.609 -4.457 1 98.88 146 ILE A N 1
ATOM 1099 C CA . ILE A 1 146 ? -6.32 30.719 -5.277 1 98.88 146 ILE A CA 1
ATOM 1100 C C . ILE A 1 146 ? -7.207 30.016 -6.297 1 98.88 146 ILE A C 1
ATOM 1102 O O . ILE A 1 146 ? -8.125 29.281 -5.93 1 98.88 146 ILE A O 1
ATOM 1106 N N . ARG A 1 147 ? -6.902 30.25 -7.523 1 98.69 147 ARG A N 1
ATOM 1107 C CA . ARG A 1 147 ? -7.621 29.609 -8.617 1 98.69 147 ARG A CA 1
ATOM 1108 C C . ARG A 1 147 ? -6.926 28.312 -9.031 1 98.69 147 ARG A C 1
ATOM 1110 O O . ARG A 1 147 ? -5.715 28.297 -9.25 1 98.69 147 ARG A O 1
ATOM 1117 N N . LEU A 1 148 ? -7.707 27.234 -9.031 1 98.69 148 LEU A N 1
ATOM 1118 C CA . LEU A 1 148 ? -7.211 25.906 -9.383 1 98.69 148 LEU A CA 1
ATOM 1119 C C . LEU A 1 148 ? -7.805 25.438 -10.703 1 98.69 148 LEU A C 1
ATOM 1121 O O . LEU A 1 148 ? -8.977 25.688 -10.992 1 98.69 148 LEU A O 1
ATOM 1125 N N . GLY A 1 149 ? -6.969 24.75 -11.477 1 97.12 149 GLY A N 1
ATOM 1126 C CA . GLY A 1 149 ? -7.492 24.062 -12.641 1 97.12 149 GLY A CA 1
ATOM 1127 C C . GLY A 1 149 ? -8.305 22.828 -12.281 1 97.12 149 GLY A C 1
ATOM 1128 O O . GLY A 1 149 ? -8.531 22.547 -11.109 1 97.12 149 GLY A O 1
ATOM 1129 N N . ALA A 1 150 ? -8.711 22.094 -13.344 1 93.31 150 ALA A N 1
ATOM 1130 C CA . ALA A 1 150 ? -9.555 20.906 -13.18 1 93.31 150 ALA A CA 1
ATOM 1131 C C . ALA A 1 150 ? -8.82 19.797 -12.43 1 93.31 150 ALA A C 1
ATOM 1133 O O . ALA A 1 150 ? -9.438 19 -11.734 1 93.31 150 ALA A O 1
ATOM 1134 N N . ASP A 1 151 ? -7.496 19.781 -12.461 1 92.69 151 ASP A N 1
ATOM 1135 C CA . ASP A 1 151 ? -6.699 18.719 -11.844 1 92.69 151 ASP A CA 1
ATOM 1136 C C . ASP A 1 151 ? -6.164 19.156 -10.484 1 92.69 151 ASP A C 1
ATOM 1138 O O . ASP A 1 151 ? -5.438 18.406 -9.828 1 92.69 151 ASP A O 1
ATOM 1142 N N . GLY A 1 152 ? -6.48 20.406 -10.109 1 96.38 152 GLY A N 1
ATOM 1143 C CA . GLY A 1 152 ? -6.051 20.859 -8.797 1 96.38 152 GLY A CA 1
ATOM 1144 C C . GLY A 1 152 ? -4.758 21.641 -8.828 1 96.38 152 GLY A C 1
ATOM 1145 O O . GLY A 1 152 ? -4.242 22.047 -7.785 1 96.38 152 GLY A O 1
ATOM 1146 N N . ASP A 1 153 ? -4.262 21.906 -10.047 1 97 153 ASP A N 1
ATOM 1147 C CA . ASP A 1 153 ? -3.064 22.734 -10.18 1 97 153 ASP A CA 1
ATOM 1148 C C . ASP A 1 153 ? -3.385 24.203 -9.93 1 97 153 ASP A C 1
ATOM 1150 O O . ASP A 1 153 ? -4.473 24.672 -10.266 1 97 153 ASP A O 1
ATOM 1154 N N . ILE A 1 154 ? -2.389 24.891 -9.453 1 98.25 154 ILE A N 1
ATOM 1155 C CA . ILE A 1 154 ? -2.562 26.328 -9.203 1 98.25 154 ILE A CA 1
ATOM 1156 C C . ILE A 1 154 ? -2.473 27.094 -10.516 1 98.25 154 ILE A C 1
ATOM 1158 O O . ILE A 1 154 ? -1.465 27.016 -11.219 1 98.25 154 ILE A O 1
ATOM 1162 N N . ASP A 1 155 ? -3.488 27.828 -10.805 1 97.88 155 ASP A N 1
ATOM 1163 C CA . ASP A 1 155 ? -3.504 28.656 -12.008 1 97.88 155 ASP A CA 1
ATOM 1164 C C . ASP A 1 155 ? -3.154 30.109 -11.68 1 97.88 155 ASP A C 1
ATOM 1166 O O . ASP A 1 155 ? -2.473 30.781 -12.453 1 97.88 155 ASP A O 1
ATOM 1170 N N . ASP A 1 156 ? -3.676 30.531 -10.578 1 98.19 156 ASP A N 1
ATOM 1171 C CA . ASP A 1 156 ? -3.498 31.922 -10.195 1 98.19 156 ASP A CA 1
ATOM 1172 C C . ASP A 1 156 ? -3.617 32.094 -8.68 1 98.19 156 ASP A C 1
ATOM 1174 O O . ASP A 1 156 ? -4.316 31.328 -8.016 1 98.19 156 ASP A O 1
ATOM 1178 N N . VAL A 1 157 ? -2.859 33.156 -8.188 1 98.81 157 VAL A N 1
ATOM 1179 C CA . VAL A 1 157 ? -2.859 33.438 -6.75 1 98.81 157 VAL A CA 1
ATOM 1180 C C . VAL A 1 157 ? -2.984 34.938 -6.516 1 98.81 157 VAL A C 1
ATOM 1182 O O . VAL A 1 157 ? -2.27 35.719 -7.133 1 98.81 157 VAL A O 1
ATOM 1185 N N . ALA A 1 158 ? -3.904 35.25 -5.66 1 98.75 158 ALA A N 1
ATOM 1186 C CA . ALA A 1 158 ? -4.02 36.625 -5.145 1 98.75 158 ALA A CA 1
ATOM 1187 C C . ALA A 1 158 ? -4.062 36.625 -3.621 1 98.75 158 ALA A C 1
ATOM 1189 O O . ALA A 1 158 ? -4.605 35.719 -3.004 1 98.75 158 ALA A O 1
ATOM 1190 N N . VAL A 1 159 ? -3.496 37.656 -3.012 1 98.88 159 VAL A N 1
ATOM 1191 C CA . VAL A 1 159 ? -3.537 37.812 -1.561 1 98.88 159 VAL A CA 1
ATOM 1192 C C . VAL A 1 159 ? -3.672 39.312 -1.199 1 98.88 159 VAL A C 1
ATOM 1194 O O . VAL A 1 159 ? -2.975 40.156 -1.76 1 98.88 159 VAL A O 1
ATOM 1197 N N . ARG A 1 160 ? -4.633 39.625 -0.297 1 98.62 160 ARG A N 1
ATOM 1198 C CA . ARG A 1 160 ? -4.879 41 0.137 1 98.62 160 ARG A CA 1
ATOM 1199 C C . ARG A 1 160 ? -5.441 41.031 1.554 1 98.62 160 ARG A C 1
ATOM 1201 O O . ARG A 1 160 ? -5.93 40.031 2.057 1 98.62 160 ARG A O 1
ATOM 1208 N N . ARG A 1 161 ? -5.312 42.156 2.189 1 98.69 161 ARG A N 1
ATOM 1209 C CA . ARG A 1 161 ? -5.984 42.344 3.469 1 98.69 161 ARG A CA 1
ATOM 1210 C C . ARG A 1 161 ? -7.48 42.562 3.273 1 98.69 161 ARG A C 1
ATOM 1212 O O . ARG A 1 161 ? -7.891 43.25 2.33 1 98.69 161 ARG A O 1
ATOM 1219 N N . ALA A 1 162 ? -8.234 41.969 4.117 1 98.88 162 ALA A N 1
ATOM 1220 C CA . ALA A 1 162 ? -9.688 42.062 4.008 1 98.88 162 ALA A CA 1
ATOM 1221 C C . ALA A 1 162 ? -10.344 42 5.387 1 98.88 162 ALA A C 1
ATOM 1223 O O . ALA A 1 162 ? -9.734 41.531 6.355 1 98.88 162 ALA A O 1
ATOM 1224 N N . THR A 1 163 ? -11.5 42.594 5.492 1 98.75 163 THR A N 1
ATOM 1225 C CA . THR A 1 163 ? -12.422 42.312 6.578 1 98.75 163 THR A CA 1
ATOM 1226 C C . THR A 1 163 ? -13.352 41.156 6.191 1 98.75 163 THR A C 1
ATOM 1228 O O . THR A 1 163 ? -13.992 41.188 5.141 1 98.75 163 THR A O 1
ATOM 1231 N N . VAL A 1 164 ? -13.367 40.125 7.008 1 98.81 164 VAL A N 1
ATOM 1232 C CA . VAL A 1 164 ? -14.188 38.969 6.688 1 98.81 164 VAL A CA 1
ATOM 1233 C C . VAL A 1 164 ? -15.141 38.656 7.844 1 98.81 164 VAL A C 1
ATOM 1235 O O . VAL A 1 164 ? -14.992 39.219 8.938 1 98.81 164 VAL A O 1
ATOM 1238 N N . ARG A 1 165 ? -16.141 37.875 7.543 1 98.56 165 ARG A N 1
ATOM 1239 C CA . ARG A 1 165 ? -17.078 37.344 8.539 1 98.56 165 ARG A CA 1
ATOM 1240 C C . ARG A 1 165 ? -17.312 35.844 8.359 1 98.56 165 ARG A C 1
ATOM 1242 O O . ARG A 1 165 ? -17.969 35.438 7.41 1 98.56 165 ARG A O 1
ATOM 1249 N N . SER A 1 166 ? -16.656 35.094 9.297 1 98.25 166 SER A N 1
ATOM 1250 C CA . SER A 1 166 ? -16.922 33.656 9.273 1 98.25 166 SER A CA 1
ATOM 1251 C C . SER A 1 166 ? -18.375 33.344 9.656 1 98.25 166 SER A C 1
ATOM 1253 O O . SER A 1 166 ? -18.859 33.844 10.672 1 98.25 166 SER A O 1
ATOM 1255 N N . ARG A 1 167 ? -19 32.562 8.945 1 97.06 167 ARG A N 1
ATOM 1256 C CA . ARG A 1 167 ? -20.438 32.344 9.164 1 97.06 167 ARG A CA 1
ATOM 1257 C C . ARG A 1 167 ? -20.672 31.25 10.18 1 97.06 167 ARG A C 1
ATOM 1259 O O . ARG A 1 167 ? -21.734 31.203 10.812 1 97.06 167 ARG A O 1
ATOM 1266 N N . ALA A 1 168 ? -19.719 30.375 10.281 1 97.38 168 ALA A N 1
ATOM 1267 C CA . ALA A 1 168 ? -19.891 29.234 11.188 1 97.38 168 ALA A CA 1
ATOM 1268 C C . ALA A 1 168 ? -18.547 28.672 11.617 1 97.38 168 ALA A C 1
ATOM 1270 O O . ALA A 1 168 ? -17.562 28.766 10.875 1 97.38 168 ALA A O 1
ATOM 1271 N N . GLN A 1 169 ? -18.531 28.188 12.758 1 98.25 169 GLN A N 1
ATOM 1272 C CA . GLN A 1 169 ? -17.438 27.328 13.234 1 98.25 169 GLN A CA 1
ATOM 1273 C C . GLN A 1 169 ? -17.875 25.875 13.289 1 98.25 169 GLN A C 1
ATOM 1275 O O . GLN A 1 169 ? -18.734 25.5 14.086 1 98.25 169 GLN A O 1
ATOM 1280 N N . LEU A 1 170 ? -17.219 25.094 12.453 1 98.31 170 LEU A N 1
ATOM 1281 C CA . LEU A 1 170 ? -17.578 23.688 12.375 1 98.31 170 LEU A CA 1
ATOM 1282 C C . LEU A 1 170 ? -16.516 22.812 13.039 1 98.31 170 LEU A C 1
ATOM 1284 O O . LEU A 1 170 ? -15.32 23.141 12.984 1 98.31 170 LEU A O 1
ATOM 1288 N N . THR A 1 171 ? -16.938 21.766 13.648 1 97.31 171 THR A N 1
ATOM 1289 C CA . THR A 1 171 ? -16 20.719 14.031 1 97.31 171 THR A CA 1
ATOM 1290 C C . THR A 1 171 ? -15.703 19.812 12.844 1 97.31 171 THR A C 1
ATOM 1292 O O . THR A 1 171 ? -16.453 19.797 11.859 1 97.31 171 THR A O 1
ATOM 1295 N N . TYR A 1 172 ? -14.68 19.062 12.984 1 96.19 172 TYR A N 1
ATOM 1296 C CA . TYR A 1 172 ? -14.359 18.094 11.93 1 96.19 172 TYR A CA 1
ATOM 1297 C C . TYR A 1 172 ? -15.469 17.062 11.773 1 96.19 172 TYR A C 1
ATOM 1299 O O . TYR A 1 172 ? -15.805 16.672 10.656 1 96.19 172 TYR A O 1
ATOM 1307 N N . ALA A 1 173 ? -16.016 16.641 12.844 1 94.38 173 ALA A N 1
ATOM 1308 C CA . ALA A 1 173 ? -17.109 15.664 12.805 1 94.38 173 ALA A CA 1
ATOM 1309 C C . ALA A 1 173 ? -18.312 16.219 12.07 1 94.38 173 ALA A C 1
ATOM 1311 O O . ALA A 1 173 ? -18.922 15.531 11.242 1 94.38 173 ALA A O 1
ATOM 1312 N N . GLU A 1 174 ? -18.609 17.438 12.375 1 95.88 174 GLU A N 1
ATOM 1313 C CA . GLU A 1 174 ? -19.734 18.094 11.719 1 95.88 174 GLU A CA 1
ATOM 1314 C C . GLU A 1 174 ? -19.484 18.266 10.219 1 95.88 174 GLU A C 1
ATOM 1316 O O . GLU A 1 174 ? -20.359 17.984 9.398 1 95.88 174 GLU A O 1
ATOM 1321 N N . ALA A 1 175 ? -18.328 18.734 9.922 1 97.5 175 ALA A N 1
ATOM 1322 C CA . ALA A 1 175 ? -17.969 18.922 8.516 1 97.5 175 ALA A CA 1
ATOM 1323 C C . ALA A 1 175 ? -18 17.594 7.758 1 97.5 175 ALA A C 1
ATOM 1325 O O . ALA A 1 175 ? -18.547 17.516 6.656 1 97.5 175 ALA A O 1
ATOM 1326 N N . GLN A 1 176 ? -17.422 16.594 8.367 1 95.44 176 GLN A N 1
ATOM 1327 C CA . GLN A 1 176 ? -17.422 15.281 7.742 1 95.44 176 GLN A CA 1
ATOM 1328 C C . GLN A 1 176 ? -18.844 14.781 7.484 1 95.44 176 GLN A C 1
ATOM 1330 O O . GLN A 1 176 ? -19.125 14.266 6.406 1 95.44 176 GLN A O 1
ATOM 1335 N N . HIS A 1 177 ? -19.641 14.906 8.469 1 92.94 177 HIS A N 1
ATOM 1336 C CA . HIS A 1 177 ? -21.031 14.469 8.367 1 92.94 177 HIS A CA 1
ATOM 1337 C C . HIS A 1 177 ? -21.75 15.172 7.227 1 92.94 177 HIS A C 1
ATOM 1339 O O . HIS A 1 177 ? -22.453 14.539 6.445 1 92.94 177 HIS A O 1
ATOM 1345 N N . ALA A 1 178 ? -21.562 16.438 7.137 1 93.88 178 ALA A N 1
ATOM 1346 C CA . ALA A 1 178 ? -22.188 17.219 6.078 1 93.88 178 ALA A CA 1
ATOM 1347 C C . ALA A 1 178 ? -21.688 16.781 4.703 1 93.88 178 ALA A C 1
ATOM 1349 O O . ALA A 1 178 ? -22.469 16.75 3.74 1 93.88 178 ALA A O 1
ATOM 1350 N N . ILE A 1 179 ? -20.453 16.469 4.598 1 93.31 179 ILE A N 1
ATOM 1351 C CA . ILE A 1 179 ? -19.875 16 3.348 1 93.31 179 ILE A CA 1
ATOM 1352 C C . ILE A 1 179 ? -20.453 14.648 2.967 1 93.31 179 ILE A C 1
ATOM 1354 O O . ILE A 1 179 ? -20.875 14.445 1.827 1 93.31 179 ILE A O 1
ATOM 1358 N N . ASP A 1 180 ? -20.5 13.812 3.965 1 84.69 180 ASP A N 1
ATOM 1359 C CA . ASP A 1 180 ? -20.969 12.453 3.732 1 84.69 180 ASP A CA 1
ATOM 1360 C C . ASP A 1 180 ? -22.422 12.453 3.256 1 84.69 180 ASP A C 1
ATOM 1362 O O . ASP A 1 180 ? -22.797 11.664 2.389 1 84.69 180 ASP A O 1
ATOM 1366 N N . LEU A 1 181 ? -23.203 13.367 3.82 1 84.38 181 LEU A N 1
ATOM 1367 C CA . LEU A 1 181 ? -24.625 13.43 3.49 1 84.38 181 LEU A CA 1
ATOM 1368 C C . LEU A 1 181 ? -24.859 14.312 2.27 1 84.38 181 LEU A C 1
ATOM 1370 O O . LEU A 1 181 ? -25.938 14.297 1.686 1 84.38 181 LEU A O 1
ATOM 1374 N N . GLY A 1 182 ? -23.938 15.023 1.908 1 89.31 182 GLY A N 1
ATOM 1375 C CA . GLY A 1 182 ? -24.047 15.914 0.766 1 89.31 182 GLY A CA 1
ATOM 1376 C C . GLY A 1 182 ? -24.938 17.109 1.034 1 89.31 182 GLY A C 1
ATOM 1377 O O . GLY A 1 182 ? -25.531 17.672 0.106 1 89.31 182 GLY A O 1
ATOM 1378 N N . THR A 1 183 ? -25.031 17.484 2.246 1 92.38 183 THR A N 1
ATOM 1379 C CA . THR A 1 183 ? -25.984 18.531 2.623 1 92.38 183 THR A CA 1
ATOM 1380 C C . THR A 1 183 ? -25.359 19.906 2.508 1 92.38 183 THR A C 1
ATOM 1382 O O . THR A 1 183 ? -26.078 20.922 2.529 1 92.38 183 THR A O 1
ATOM 1385 N N . ASP A 1 184 ? -24.109 20.062 2.412 1 95.19 184 ASP A N 1
ATOM 1386 C CA . ASP A 1 184 ? -23.391 21.328 2.246 1 95.19 184 ASP A CA 1
ATOM 1387 C C . ASP A 1 184 ? -22.516 21.297 1.003 1 95.19 184 ASP A C 1
ATOM 1389 O O . ASP A 1 184 ? -21.375 20.812 1.047 1 95.19 184 ASP A O 1
ATOM 1393 N N . PRO A 1 185 ? -22.938 21.953 -0.037 1 94.56 185 PRO A N 1
ATOM 1394 C CA . PRO A 1 185 ? -22.203 21.906 -1.302 1 94.56 185 PRO A CA 1
ATOM 1395 C C . PRO A 1 185 ? -20.797 22.484 -1.19 1 94.56 185 PRO A C 1
ATOM 1397 O O . PRO A 1 185 ? -19.875 22.016 -1.867 1 94.56 185 PRO A O 1
ATOM 1400 N N . MET A 1 186 ? -20.625 23.453 -0.382 1 97.06 186 MET A N 1
ATOM 1401 C CA . MET A 1 186 ? -19.312 24.047 -0.204 1 97.06 186 MET A CA 1
ATOM 1402 C C . MET A 1 186 ? -18.344 23.031 0.42 1 97.06 186 MET A C 1
ATOM 1404 O O . MET A 1 186 ? -17.203 22.906 -0.034 1 97.06 186 MET A O 1
ATOM 1408 N N . LEU A 1 187 ? -18.781 22.359 1.423 1 97.81 187 LEU A N 1
ATOM 1409 C CA . LEU A 1 187 ? -17.938 21.359 2.074 1 97.81 187 LEU A CA 1
ATOM 1410 C C . LEU A 1 187 ? -17.672 20.172 1.14 1 97.81 187 LEU A C 1
ATOM 1412 O O . LEU A 1 187 ? -16.594 19.578 1.182 1 97.81 187 LEU A O 1
ATOM 1416 N N . VAL A 1 188 ? -18.625 19.844 0.331 1 94.62 188 VAL A N 1
ATOM 1417 C CA . VAL A 1 188 ? -18.422 18.812 -0.675 1 94.62 188 VAL A CA 1
ATOM 1418 C C . VAL A 1 188 ? -17.328 19.234 -1.646 1 94.62 188 VAL A C 1
ATOM 1420 O O . VAL A 1 188 ? -16.453 18.438 -2.004 1 94.62 188 VAL A O 1
ATOM 1423 N N . ARG A 1 189 ? -17.328 20.484 -2.066 1 97.19 189 ARG A N 1
ATOM 1424 C CA . ARG A 1 189 ? -16.281 21 -2.93 1 97.19 189 ARG A CA 1
ATOM 1425 C C . ARG A 1 189 ? -14.93 20.984 -2.217 1 97.19 189 ARG A C 1
ATOM 1427 O O . ARG A 1 189 ? -13.891 20.734 -2.838 1 97.19 189 ARG A O 1
ATOM 1434 N N . LEU A 1 190 ? -14.961 21.234 -0.941 1 98.19 190 LEU A N 1
ATOM 1435 C CA . LEU A 1 190 ? -13.734 21.156 -0.154 1 98.19 190 LEU A CA 1
ATOM 1436 C C . LEU A 1 190 ? -13.133 19.766 -0.226 1 98.19 190 LEU A C 1
ATOM 1438 O O . LEU A 1 190 ? -11.922 19.609 -0.417 1 98.19 190 LEU A O 1
ATOM 1442 N N . SER A 1 191 ? -13.953 18.766 -0.043 1 96.12 191 SER A N 1
ATOM 1443 C CA . SER A 1 191 ? -13.5 17.375 -0.131 1 96.12 191 SER A CA 1
ATOM 1444 C C . SER A 1 191 ? -12.914 17.078 -1.508 1 96.12 191 SER A C 1
ATOM 1446 O O . SER A 1 191 ? -11.906 16.375 -1.621 1 96.12 191 SER A O 1
ATOM 1448 N N . ARG A 1 192 ? -13.508 17.641 -2.553 1 94.12 192 ARG A N 1
ATOM 1449 C CA . ARG A 1 192 ? -13.023 17.438 -3.914 1 94.12 192 ARG A CA 1
ATOM 1450 C C . ARG A 1 192 ? -11.656 18.078 -4.109 1 94.12 192 ARG A C 1
ATOM 1452 O O . ARG A 1 192 ? -10.734 17.453 -4.633 1 94.12 192 ARG A O 1
ATOM 1459 N N . VAL A 1 193 ? -11.539 19.25 -3.652 1 97.44 193 VAL A N 1
ATOM 1460 C CA . VAL A 1 193 ? -10.273 19.969 -3.785 1 97.44 193 VAL A CA 1
ATOM 1461 C C . VAL A 1 193 ? -9.188 19.25 -2.98 1 97.44 193 VAL A C 1
ATOM 1463 O O . VAL A 1 193 ? -8.055 19.094 -3.451 1 97.44 193 VAL A O 1
ATOM 1466 N N . GLY A 1 194 ? -9.578 18.906 -1.753 1 97.19 194 GLY A N 1
ATOM 1467 C CA . GLY A 1 194 ? -8.625 18.172 -0.944 1 97.19 194 GLY A CA 1
ATOM 1468 C C . GLY A 1 194 ? -8.086 16.922 -1.636 1 97.19 194 GLY A C 1
ATOM 1469 O O . GLY A 1 194 ? -6.883 16.672 -1.607 1 97.19 194 GLY A O 1
ATOM 1470 N N . ARG A 1 195 ? -8.93 16.203 -2.223 1 93.75 195 ARG A N 1
ATOM 1471 C CA . ARG A 1 195 ? -8.555 14.969 -2.924 1 93.75 195 ARG A CA 1
ATOM 1472 C C . ARG A 1 195 ? -7.699 15.281 -4.148 1 93.75 195 ARG A C 1
ATOM 1474 O O . ARG A 1 195 ? -6.707 14.602 -4.406 1 93.75 195 ARG A O 1
ATOM 1481 N N . LEU A 1 196 ? -8.062 16.312 -4.938 1 95.38 196 LEU A N 1
ATOM 1482 C CA . LEU A 1 196 ? -7.281 16.734 -6.098 1 95.38 196 LEU A CA 1
ATOM 1483 C C . LEU A 1 196 ? -5.867 17.141 -5.688 1 95.38 196 LEU A C 1
ATOM 1485 O O . LEU A 1 196 ? -4.898 16.797 -6.359 1 95.38 196 LEU A O 1
ATOM 1489 N N . ARG A 1 197 ? -5.828 17.766 -4.582 1 96.94 197 ARG A N 1
ATOM 1490 C CA . ARG A 1 197 ? -4.523 18.234 -4.125 1 96.94 197 ARG A CA 1
ATOM 1491 C C . ARG A 1 197 ? -3.666 17.062 -3.637 1 96.94 197 ARG A C 1
ATOM 1493 O O . ARG A 1 197 ? -2.445 17.078 -3.797 1 96.94 197 ARG A O 1
ATOM 1500 N N . ALA A 1 198 ? -4.266 16.172 -3.041 1 94 198 ALA A N 1
ATOM 1501 C CA . ALA A 1 198 ? -3.555 14.953 -2.656 1 94 198 ALA A CA 1
ATOM 1502 C C . ALA A 1 198 ? -2.994 14.234 -3.881 1 94 198 ALA A C 1
ATOM 1504 O O . ALA A 1 198 ? -1.876 13.719 -3.848 1 94 198 ALA A O 1
ATOM 1505 N N . GLU A 1 199 ? -3.746 14.195 -4.938 1 93.69 199 GLU A N 1
ATOM 1506 C CA . GLU A 1 199 ? -3.279 13.609 -6.191 1 93.69 199 GLU A CA 1
ATOM 1507 C C . GLU A 1 199 ? -2.055 14.344 -6.727 1 93.69 199 GLU A C 1
ATOM 1509 O O . GLU A 1 199 ? -1.094 13.727 -7.18 1 93.69 199 GLU A O 1
ATOM 1514 N N . ARG A 1 200 ? -2.129 15.625 -6.625 1 95.31 200 ARG A N 1
ATOM 1515 C CA . ARG A 1 200 ? -1.002 16.422 -7.109 1 95.31 200 ARG A CA 1
ATOM 1516 C C . ARG A 1 200 ? 0.245 16.156 -6.266 1 95.31 200 ARG A C 1
ATOM 1518 O O . ARG A 1 200 ? 1.364 16.188 -6.781 1 95.31 200 ARG A O 1
ATOM 1525 N N . GLU A 1 201 ? 0.022 16.016 -5.039 1 94.88 201 GLU A N 1
ATOM 1526 C CA . GLU A 1 201 ? 1.146 15.664 -4.172 1 94.88 201 GLU A CA 1
ATOM 1527 C C . GLU A 1 201 ? 1.81 14.359 -4.625 1 94.88 201 GLU A C 1
ATOM 1529 O O . GLU A 1 201 ? 3.037 14.281 -4.688 1 94.88 201 GLU A O 1
ATOM 1534 N N . TRP A 1 202 ? 1.012 13.359 -4.93 1 92.81 202 TRP A N 1
ATOM 1535 C CA . TRP A 1 202 ? 1.513 12.086 -5.422 1 92.81 202 TRP A CA 1
ATOM 1536 C C . TRP A 1 202 ? 2.312 12.273 -6.707 1 92.81 202 TRP A C 1
ATOM 1538 O O . TRP A 1 202 ? 3.436 11.781 -6.824 1 92.81 202 TRP A O 1
ATOM 1548 N N . VAL A 1 203 ? 1.815 13.047 -7.605 1 94.44 203 VAL A N 1
ATOM 1549 C CA . VAL A 1 203 ? 2.414 13.258 -8.922 1 94.44 203 VAL A CA 1
ATOM 1550 C C . VAL A 1 203 ? 3.748 13.984 -8.766 1 94.44 203 VAL A C 1
ATOM 1552 O O . VAL A 1 203 ? 4.715 13.68 -9.469 1 94.44 203 VAL A O 1
ATOM 1555 N N . ARG A 1 204 ? 3.809 14.891 -7.738 1 93.94 204 ARG A N 1
ATOM 1556 C CA . ARG A 1 204 ? 5.031 15.656 -7.523 1 93.94 204 ARG A CA 1
ATOM 1557 C C . ARG A 1 204 ? 6.09 14.812 -6.824 1 93.94 204 ARG A C 1
ATOM 1559 O O . ARG A 1 204 ? 7.266 15.18 -6.789 1 93.94 204 ARG A O 1
ATOM 1566 N N . GLY A 1 205 ? 5.672 13.742 -6.289 1 92.94 205 GLY A N 1
ATOM 1567 C CA . GLY A 1 205 ? 6.609 12.883 -5.574 1 92.94 205 GLY A CA 1
ATOM 1568 C C . GLY A 1 205 ? 6.629 13.148 -4.078 1 92.94 205 GLY A C 1
ATOM 1569 O O . GLY A 1 205 ? 7.629 12.867 -3.408 1 92.94 205 GLY A O 1
ATOM 1570 N N . GLY A 1 206 ? 5.609 13.719 -3.578 1 94 206 GLY A N 1
ATOM 1571 C CA . GLY A 1 206 ? 5.527 13.977 -2.148 1 94 206 GLY A CA 1
ATOM 1572 C C . GLY A 1 206 ? 5.418 12.711 -1.319 1 94 206 GLY A C 1
ATOM 1573 O O . GLY A 1 206 ? 5.039 11.656 -1.832 1 94 206 GLY A O 1
ATOM 1574 N N . VAL A 1 207 ? 5.82 12.812 -0.078 1 91.19 207 VAL A N 1
ATOM 1575 C CA . VAL A 1 207 ? 5.801 11.68 0.838 1 91.19 207 VAL A CA 1
ATOM 1576 C C . VAL A 1 207 ? 4.945 12.016 2.059 1 91.19 207 VAL A C 1
ATOM 1578 O O . VAL A 1 207 ? 5.059 13.102 2.625 1 91.19 207 VAL A O 1
ATOM 1581 N N . SER A 1 208 ? 4.062 11.18 2.318 1 85.56 208 SER A N 1
ATOM 1582 C CA . SER A 1 208 ? 3.275 11.273 3.543 1 85.56 208 SER A CA 1
ATOM 1583 C C . SER A 1 208 ? 3.289 9.953 4.305 1 85.56 208 SER A C 1
ATOM 1585 O O .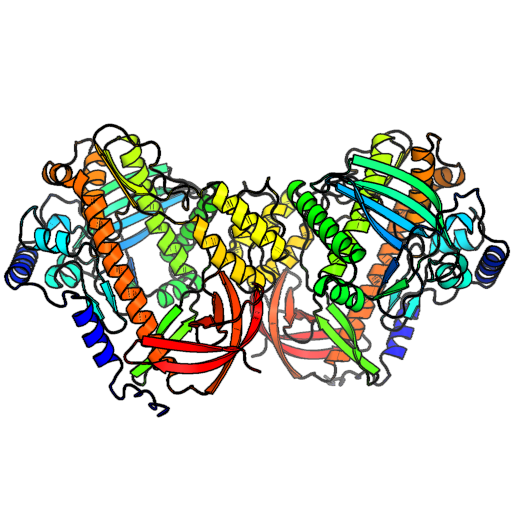 SER A 1 208 ? 3 8.898 3.738 1 85.56 208 SER A O 1
ATOM 1587 N N . LEU A 1 209 ? 3.68 10.008 5.555 1 81.69 209 LEU A N 1
ATOM 1588 C CA . LEU A 1 209 ? 3.719 8.805 6.375 1 81.69 209 LEU A CA 1
ATOM 1589 C C . LEU A 1 209 ? 2.465 8.688 7.234 1 81.69 209 LEU A C 1
ATOM 1591 O O . LEU A 1 209 ? 2.051 9.664 7.867 1 81.69 209 LEU A O 1
ATOM 1595 N N . ALA A 1 210 ? 1.792 7.598 7.113 1 73.88 210 ALA A N 1
ATOM 1596 C CA . ALA A 1 210 ? 0.632 7.336 7.961 1 73.88 210 ALA A CA 1
ATOM 1597 C C . ALA A 1 210 ? 1.061 6.801 9.328 1 73.88 210 ALA A C 1
ATOM 1599 O O . ALA A 1 210 ? 0.829 5.633 9.641 1 73.88 210 ALA A O 1
ATOM 1600 N N . LEU A 1 211 ? 1.658 7.594 10.117 1 72.44 211 LEU A N 1
ATOM 1601 C CA . LEU A 1 211 ? 2.076 7.188 11.453 1 72.44 211 LEU A CA 1
ATOM 1602 C C . LEU A 1 211 ? 0.912 7.27 12.438 1 72.44 211 LEU A C 1
ATOM 1604 O O . LEU A 1 211 ? 0.163 8.25 12.438 1 72.44 211 LEU A O 1
ATOM 1608 N N . PRO A 1 212 ? 0.621 6.188 13.102 1 65.44 212 PRO A N 1
ATOM 1609 C CA . PRO A 1 212 ? -0.428 6.297 14.117 1 65.44 212 PRO A CA 1
ATOM 1610 C C . PRO A 1 212 ? -0.108 7.34 15.188 1 65.44 212 PRO A C 1
ATOM 1612 O O . PRO A 1 212 ? 1.014 7.379 15.695 1 65.44 212 PRO A O 1
ATOM 1615 N N . ASP A 1 213 ? -1.029 8.188 15.281 1 67 213 ASP A N 1
ATOM 1616 C CA . ASP A 1 213 ? -0.83 9.227 16.281 1 67 213 ASP A CA 1
ATOM 1617 C C . ASP A 1 213 ? -1.292 8.75 17.656 1 67 213 ASP A C 1
ATOM 1619 O O . ASP A 1 213 ? -2.369 8.164 17.797 1 67 213 ASP A O 1
ATOM 1623 N N . GLN A 1 214 ? -0.376 8.859 18.594 1 74.12 214 GLN A N 1
ATOM 1624 C CA . GLN A 1 214 ? -0.787 8.68 19.984 1 74.12 214 GLN A CA 1
ATOM 1625 C C . GLN A 1 214 ? -1.487 9.93 20.516 1 74.12 214 GLN A C 1
ATOM 1627 O O . GLN A 1 214 ? -0.954 11.031 20.422 1 74.12 214 GLN A O 1
ATOM 1632 N N . GLU A 1 215 ? -2.707 9.727 20.906 1 74.81 215 GLU A N 1
ATOM 1633 C CA . GLU A 1 215 ? -3.418 10.875 21.453 1 74.81 215 GLU A CA 1
ATOM 1634 C C . GLU A 1 215 ? -3.809 10.633 22.922 1 74.81 215 GLU A C 1
ATOM 1636 O O . GLU A 1 215 ? -4.203 9.523 23.281 1 74.81 215 GLU A O 1
ATOM 1641 N N . VAL A 1 216 ? -3.588 11.625 23.656 1 77.12 216 VAL A N 1
ATOM 1642 C CA . VAL A 1 216 ? -4.059 11.609 25.031 1 77.12 216 VAL A CA 1
ATOM 1643 C C . VAL A 1 216 ? -5.527 12.023 25.094 1 77.12 216 VAL A C 1
ATOM 1645 O O . VAL A 1 216 ? -5.891 13.094 24.578 1 77.12 216 VAL A O 1
ATOM 1648 N N . HIS A 1 217 ? -6.281 11.172 25.578 1 73.62 217 HIS A N 1
ATOM 1649 C CA . HIS A 1 217 ? -7.711 11.445 25.688 1 73.62 217 HIS A CA 1
ATOM 1650 C C . HIS A 1 217 ? -8.148 11.57 27.141 1 73.62 217 HIS A C 1
ATOM 1652 O O . HIS A 1 217 ? -7.871 10.68 27.953 1 73.62 217 HIS A O 1
ATOM 1658 N N . ARG A 1 218 ? -8.688 12.664 27.344 1 72.94 218 ARG A N 1
ATOM 1659 C CA . ARG A 1 218 ? -9.273 12.805 28.672 1 72.94 218 ARG A CA 1
ATOM 1660 C C . ARG A 1 218 ? -10.664 12.188 28.719 1 72.94 218 ARG A C 1
ATOM 1662 O O . ARG A 1 218 ? -11.555 12.562 27.953 1 72.94 218 ARG A O 1
ATOM 1669 N N . THR A 1 219 ? -10.844 11.281 29.594 1 72 219 THR A N 1
ATOM 1670 C CA . THR A 1 219 ? -12.117 10.578 29.719 1 72 219 THR A CA 1
ATOM 1671 C C . THR A 1 219 ? -13.102 11.391 30.547 1 72 219 THR A C 1
ATOM 1673 O O . THR A 1 219 ? -12.719 12.375 31.188 1 72 219 THR A O 1
ATOM 1676 N N . ASP A 1 220 ? -14.297 11 30.469 1 69.25 220 ASP A N 1
ATOM 1677 C CA . ASP A 1 220 ? -15.375 11.711 31.156 1 69.25 220 ASP A CA 1
ATOM 1678 C C . ASP A 1 220 ? -15.148 11.719 32.656 1 69.25 220 ASP A C 1
ATOM 1680 O O . ASP A 1 220 ? -15.539 12.664 33.344 1 69.25 220 ASP A O 1
ATOM 1684 N N . ASP A 1 221 ? -14.562 10.703 33.125 1 70.81 221 ASP A N 1
ATOM 1685 C CA . ASP A 1 221 ? -14.352 10.609 34.562 1 70.81 221 ASP A CA 1
ATOM 1686 C C . ASP A 1 221 ? -13.109 11.398 35 1 70.81 221 ASP A C 1
ATOM 1688 O O . ASP A 1 221 ? -12.734 11.383 36.156 1 70.81 221 ASP A O 1
ATOM 1692 N N . GLY A 1 222 ? -12.57 12 34.031 1 68.06 222 GLY A N 1
ATOM 1693 C CA . GLY A 1 222 ? -11.445 12.867 34.344 1 68.06 222 GLY A CA 1
ATOM 1694 C C . GLY A 1 222 ? -10.102 12.172 34.219 1 68.06 222 GLY A C 1
ATOM 1695 O O . GLY A 1 222 ? -9.055 12.789 34.438 1 68.06 222 GLY A O 1
ATOM 1696 N N . THR A 1 223 ? -10.211 10.938 33.844 1 74.12 223 THR A N 1
ATOM 1697 C CA . THR A 1 223 ? -8.969 10.195 33.688 1 74.12 223 THR A CA 1
ATOM 1698 C C . THR A 1 223 ? -8.453 10.344 32.25 1 74.12 223 THR A C 1
ATOM 1700 O O . THR A 1 223 ? -9.102 10.969 31.406 1 74.12 223 THR A O 1
ATOM 1703 N N . PHE A 1 224 ? -7.156 10.031 32.125 1 76.31 224 PHE A N 1
ATOM 1704 C CA . PHE A 1 224 ? -6.539 10.141 30.797 1 76.31 224 PHE A CA 1
ATOM 1705 C C . PHE A 1 224 ? -6.258 8.766 30.219 1 76.31 224 PHE A C 1
ATOM 1707 O O . PHE A 1 224 ? -5.953 7.824 30.953 1 76.31 224 PHE A O 1
ATOM 1714 N N . ASP A 1 225 ? -6.555 8.656 28.969 1 78.31 225 ASP A N 1
ATOM 1715 C CA . ASP A 1 225 ? -6.266 7.43 28.234 1 78.31 225 ASP A CA 1
ATOM 1716 C C . ASP A 1 225 ? -5.438 7.719 26.984 1 78.31 225 ASP A C 1
ATOM 1718 O O . ASP A 1 225 ? -5.371 8.867 26.531 1 78.31 225 ASP A O 1
ATOM 1722 N N . LEU A 1 226 ? -4.637 6.754 26.625 1 80.94 226 LEU A N 1
ATOM 1723 C CA . LEU A 1 226 ? -3.871 6.844 25.391 1 80.94 226 LEU A CA 1
ATOM 1724 C C . LEU A 1 226 ? -4.516 6.008 24.281 1 80.94 226 LEU A C 1
ATOM 1726 O O . LEU A 1 226 ? -4.793 4.824 24.484 1 80.94 226 LEU A O 1
ATOM 1730 N N . ARG A 1 227 ? -4.816 6.66 23.203 1 75.44 227 ARG A N 1
ATOM 1731 C CA . ARG A 1 227 ? -5.418 5.945 22.078 1 75.44 227 ARG A CA 1
ATOM 1732 C C . ARG A 1 227 ? -4.742 6.32 20.766 1 75.44 227 ARG A C 1
ATOM 1734 O O . ARG A 1 227 ? -4.258 7.445 20.609 1 75.44 227 ARG A O 1
ATOM 1741 N N . TYR A 1 228 ? -4.762 5.227 19.906 1 73.25 228 TYR A N 1
ATOM 1742 C CA . TYR A 1 228 ? -4.426 5.539 18.531 1 73.25 228 TYR A CA 1
ATOM 1743 C C . TYR A 1 228 ? -5.621 6.137 17.797 1 73.25 228 TYR A C 1
ATOM 1745 O O . TYR A 1 228 ? -6.754 5.676 17.969 1 73.25 228 TYR A O 1
ATOM 1753 N N . ARG A 1 229 ? -5.406 7.309 17.266 1 71.69 229 ARG A N 1
ATOM 1754 C CA . ARG A 1 229 ? -6.5 7.918 16.516 1 71.69 229 ARG A CA 1
ATOM 1755 C C . ARG A 1 229 ? -6.117 8.102 15.055 1 71.69 229 ARG A C 1
ATOM 1757 O O . ARG A 1 229 ? -5.031 8.609 14.75 1 71.69 229 ARG A O 1
ATOM 1764 N N . ALA A 1 230 ? -7.07 7.52 14.211 1 73.38 230 ALA A N 1
ATOM 1765 C CA . ALA A 1 230 ? -6.926 7.844 12.797 1 73.38 230 ALA A CA 1
ATOM 1766 C C . ALA A 1 230 ? -7.691 9.117 12.445 1 73.38 230 ALA A C 1
ATOM 1768 O O . ALA A 1 230 ? -8.844 9.289 12.852 1 73.38 230 ALA A O 1
ATOM 1769 N N . PRO A 1 231 ? -7.062 10.031 11.781 1 82.38 231 PRO A N 1
ATOM 1770 C CA . PRO A 1 231 ? -7.762 11.258 11.383 1 82.38 231 PRO A CA 1
ATOM 1771 C C . PRO A 1 231 ? -8.93 10.992 10.438 1 82.38 231 PRO A C 1
ATOM 1773 O O . PRO A 1 231 ? -8.875 10.055 9.633 1 82.38 231 PRO A O 1
ATOM 1776 N N . ARG A 1 232 ? -9.969 11.836 10.641 1 85.56 232 ARG A N 1
ATOM 1777 C CA . ARG A 1 232 ? -11.047 11.82 9.656 1 85.56 232 ARG A CA 1
ATOM 1778 C C . ARG A 1 232 ? -10.562 12.344 8.312 1 85.56 232 ARG A C 1
ATOM 1780 O O . ARG A 1 232 ? -9.695 13.219 8.258 1 85.56 232 ARG A O 1
ATOM 1787 N N . PRO A 1 233 ? -11.148 11.914 7.23 1 88.62 233 PRO A N 1
ATOM 1788 C CA . PRO A 1 233 ? -10.727 12.359 5.902 1 88.62 233 PRO A CA 1
ATOM 1789 C C . PRO A 1 233 ? -10.773 13.883 5.754 1 88.62 233 PRO A C 1
ATOM 1791 O O . PRO A 1 233 ? -9.867 14.477 5.156 1 88.62 233 PRO A O 1
ATOM 1794 N N . VAL A 1 234 ? -11.703 14.484 6.398 1 95.19 234 VAL A N 1
ATOM 1795 C CA . VAL A 1 234 ? -11.867 15.93 6.246 1 95.19 234 VAL A CA 1
ATOM 1796 C C . VAL A 1 234 ? -10.68 16.656 6.867 1 95.19 234 VAL A C 1
ATOM 1798 O O . VAL A 1 234 ? -10.32 17.75 6.438 1 95.19 234 VAL A O 1
ATOM 1801 N N . GLU A 1 235 ? -10.078 16.047 7.832 1 94.5 235 GLU A N 1
ATOM 1802 C CA . GLU A 1 235 ? -8.883 16.656 8.414 1 94.5 235 GLU A CA 1
ATOM 1803 C C . GLU A 1 235 ? -7.754 16.734 7.387 1 94.5 235 GLU A C 1
ATOM 1805 O O . GLU A 1 235 ? -7.051 17.75 7.316 1 94.5 235 GLU A O 1
ATOM 1810 N N . GLU A 1 236 ? -7.691 15.766 6.613 1 93 236 GLU A N 1
ATOM 1811 C CA . GLU A 1 236 ? -6.688 15.75 5.551 1 93 236 GLU A CA 1
ATOM 1812 C C . GLU A 1 236 ? -7.047 16.734 4.445 1 93 236 GLU A C 1
ATOM 1814 O O . GLU A 1 236 ? -6.172 17.422 3.91 1 93 236 GLU A O 1
ATOM 1819 N N . TRP A 1 237 ? -8.312 16.781 4.074 1 96.44 237 TRP A N 1
ATOM 1820 C CA . TRP A 1 237 ? -8.742 17.688 3.014 1 96.44 237 TRP A CA 1
ATOM 1821 C C . TRP A 1 237 ? -8.531 19.141 3.42 1 96.44 237 TRP A C 1
ATOM 1823 O O . TRP A 1 237 ? -8.07 19.953 2.615 1 96.44 237 TRP A O 1
ATOM 1833 N N . ASN A 1 238 ? -8.836 19.359 4.629 1 97.38 238 ASN A N 1
ATOM 1834 C CA . ASN A 1 238 ? -8.602 20.688 5.156 1 97.38 238 ASN A CA 1
ATOM 1835 C C . ASN A 1 238 ? -7.113 21.016 5.211 1 97.38 238 ASN A C 1
ATOM 1837 O O . ASN A 1 238 ? -6.711 22.156 4.91 1 97.38 238 ASN A O 1
ATOM 1841 N N . ALA A 1 239 ? -6.344 20.078 5.598 1 96.75 239 ALA A N 1
ATOM 1842 C CA . ALA A 1 239 ? -4.895 20.25 5.625 1 96.75 239 ALA A CA 1
ATOM 1843 C C . ALA A 1 239 ? -4.355 20.594 4.234 1 96.75 239 ALA A C 1
ATOM 1845 O O . ALA A 1 239 ? -3.416 21.375 4.098 1 96.75 239 ALA A O 1
ATOM 1846 N N . GLN A 1 240 ? -4.926 20.031 3.258 1 97.19 240 GLN A N 1
ATOM 1847 C CA . GLN A 1 240 ? -4.488 20.266 1.886 1 97.19 240 GLN A CA 1
ATOM 1848 C C . GLN A 1 240 ? -4.695 21.719 1.487 1 97.19 240 GLN A C 1
ATOM 1850 O O . GLN A 1 240 ? -3.947 22.266 0.668 1 97.19 240 GLN A O 1
ATOM 1855 N N . ILE A 1 241 ? -5.695 22.359 2.096 1 98.75 241 ILE A N 1
ATOM 1856 C CA . ILE A 1 241 ? -5.926 23.766 1.802 1 98.75 241 ILE A CA 1
ATOM 1857 C C . ILE A 1 241 ? -4.797 24.609 2.393 1 98.75 241 ILE A C 1
ATOM 1859 O O . ILE A 1 241 ? -4.301 25.531 1.746 1 98.75 241 ILE A O 1
ATOM 1863 N N . SER A 1 242 ? -4.453 24.266 3.555 1 98.62 242 SER A N 1
ATOM 1864 C CA . SER A 1 242 ? -3.326 24.953 4.168 1 98.62 242 SER A CA 1
ATOM 1865 C C . SER A 1 242 ? -2.041 24.734 3.379 1 98.62 242 SER A C 1
ATOM 1867 O O . SER A 1 242 ? -1.273 25.672 3.152 1 98.62 242 SER A O 1
ATOM 1869 N N . LEU A 1 243 ? -1.838 23.516 2.986 1 98.25 243 LEU A N 1
ATOM 1870 C CA . LEU A 1 243 ? -0.657 23.172 2.197 1 98.25 243 LEU A CA 1
ATOM 1871 C C . LEU A 1 243 ? -0.666 23.922 0.866 1 98.25 243 LEU A C 1
ATOM 1873 O O . LEU A 1 243 ? 0.368 24.438 0.428 1 98.25 243 LEU A O 1
ATOM 1877 N N . LEU A 1 244 ? -1.818 23.969 0.272 1 98.75 244 LEU A N 1
ATOM 1878 C CA . LEU A 1 244 ? -2.002 24.703 -0.974 1 98.75 244 LEU A CA 1
ATOM 1879 C C . LEU A 1 244 ? -1.56 26.156 -0.817 1 98.75 244 LEU A C 1
ATOM 1881 O O . LEU A 1 244 ? -0.806 26.672 -1.646 1 98.75 244 LEU A O 1
ATOM 1885 N N . THR A 1 245 ? -1.971 26.688 0.204 1 98.94 245 THR A N 1
ATOM 1886 C CA . THR A 1 245 ? -1.678 28.094 0.467 1 98.94 245 THR A CA 1
ATOM 1887 C C . THR A 1 245 ? -0.195 28.281 0.773 1 98.94 245 THR A C 1
ATOM 1889 O O . THR A 1 245 ? 0.422 29.234 0.296 1 98.94 245 THR A O 1
ATOM 1892 N N . GLY A 1 246 ? 0.346 27.422 1.549 1 98.88 246 GLY A N 1
ATOM 1893 C CA . GLY A 1 246 ? 1.771 27.469 1.832 1 98.88 246 GLY A CA 1
ATOM 1894 C C . GLY A 1 246 ? 2.633 27.297 0.595 1 98.88 246 GLY A C 1
ATOM 1895 O O . GLY A 1 246 ? 3.684 27.922 0.469 1 98.88 246 GLY A O 1
ATOM 1896 N N . ILE A 1 247 ? 2.242 26.438 -0.272 1 98.81 247 ILE A N 1
ATOM 1897 C CA . ILE A 1 247 ? 2.951 26.234 -1.53 1 98.81 247 ILE A CA 1
ATOM 1898 C C . ILE A 1 247 ? 2.879 27.5 -2.381 1 98.81 247 ILE A C 1
ATOM 1900 O O . ILE A 1 247 ? 3.881 27.922 -2.957 1 98.81 247 ILE A O 1
ATOM 1904 N N . ALA A 1 248 ? 1.689 28.078 -2.443 1 98.88 248 ALA A N 1
ATOM 1905 C CA . ALA A 1 248 ? 1.535 29.344 -3.172 1 98.88 248 ALA A CA 1
ATOM 1906 C C . ALA A 1 248 ? 2.475 30.406 -2.627 1 98.88 248 ALA A C 1
ATOM 1908 O O . ALA A 1 248 ? 3.211 31.047 -3.385 1 98.88 248 ALA A O 1
ATOM 1909 N N . ALA A 1 249 ? 2.461 30.562 -1.356 1 98.94 249 ALA A N 1
ATOM 1910 C CA . ALA A 1 249 ? 3.314 31.562 -0.713 1 98.94 249 ALA A CA 1
ATOM 1911 C C . ALA A 1 249 ? 4.789 31.25 -0.949 1 98.94 249 ALA A C 1
ATOM 1913 O O . ALA A 1 249 ? 5.57 32.156 -1.293 1 98.94 249 ALA A O 1
ATOM 1914 N N . GLY A 1 250 ? 5.152 30.016 -0.698 1 98.88 250 GLY A N 1
ATOM 1915 C CA . GLY A 1 250 ? 6.535 29.609 -0.906 1 98.88 250 GLY A CA 1
ATOM 1916 C C . GLY A 1 250 ? 7.02 29.844 -2.322 1 98.88 250 GLY A C 1
ATOM 1917 O O . GLY A 1 250 ? 8.148 30.297 -2.529 1 98.88 250 GLY A O 1
ATOM 1918 N N . THR A 1 251 ? 6.203 29.547 -3.26 1 98.62 251 THR A N 1
ATOM 1919 C CA . THR A 1 251 ? 6.547 29.766 -4.664 1 98.62 251 THR A CA 1
ATOM 1920 C C . THR A 1 251 ? 6.734 31.25 -4.961 1 98.62 251 THR A C 1
ATOM 1922 O O . THR A 1 251 ? 7.684 31.625 -5.645 1 98.62 251 THR A O 1
ATOM 1925 N N . MET A 1 252 ? 5.859 32.094 -4.434 1 98.62 252 MET A N 1
ATOM 1926 C CA . MET A 1 252 ? 5.988 33.531 -4.594 1 98.62 252 MET A CA 1
ATOM 1927 C C . MET A 1 252 ? 7.336 34.031 -4.07 1 98.62 252 MET A C 1
ATOM 1929 O O . MET A 1 252 ? 8.023 34.812 -4.738 1 98.62 252 MET A O 1
ATOM 1933 N N . MET A 1 253 ? 7.66 33.594 -2.947 1 98.81 253 MET A N 1
ATOM 1934 C CA . MET A 1 253 ? 8.891 34.031 -2.291 1 98.81 253 MET A CA 1
ATOM 1935 C C . MET A 1 253 ? 10.117 33.531 -3.041 1 98.81 253 MET A C 1
ATOM 1937 O O . MET A 1 253 ? 11.062 34.281 -3.258 1 98.81 253 MET A O 1
ATOM 1941 N N . ALA A 1 254 ? 10.109 32.25 -3.369 1 98.69 254 ALA A N 1
ATOM 1942 C CA . ALA A 1 254 ? 11.227 31.672 -4.102 1 98.69 254 ALA A CA 1
ATOM 1943 C C . ALA A 1 254 ? 11.445 32.375 -5.434 1 98.69 254 ALA A C 1
ATOM 1945 O O . ALA A 1 254 ? 12.586 32.688 -5.797 1 98.69 254 ALA A O 1
ATOM 1946 N N . ASP A 1 255 ? 10.375 32.688 -6.156 1 98.06 255 ASP A N 1
ATOM 1947 C CA . ASP A 1 255 ? 10.461 33.344 -7.453 1 98.06 255 ASP A CA 1
ATOM 1948 C C . ASP A 1 255 ? 11 34.75 -7.301 1 98.06 255 ASP A C 1
ATOM 1950 O O . ASP A 1 255 ? 11.734 35.25 -8.164 1 98.06 255 ASP A O 1
ATOM 1954 N N . ALA A 1 256 ? 10.602 35.375 -6.25 1 98.25 256 ALA A N 1
ATOM 1955 C CA . ALA A 1 256 ? 10.977 36.781 -6.047 1 98.25 256 ALA A CA 1
ATOM 1956 C C . ALA A 1 256 ? 12.375 36.906 -5.445 1 98.25 256 ALA A C 1
ATOM 1958 O O . ALA A 1 256 ? 12.977 37.969 -5.457 1 98.25 256 ALA A O 1
ATOM 1959 N N . GLY A 1 257 ? 12.844 35.844 -4.855 1 98.25 257 GLY A N 1
ATOM 1960 C CA . GLY A 1 257 ? 14.148 35.844 -4.227 1 98.25 257 GLY A CA 1
ATOM 1961 C C . GLY A 1 257 ? 14.164 36.562 -2.885 1 98.25 257 GLY A C 1
ATOM 1962 O O . GLY A 1 257 ? 15.156 37.188 -2.514 1 98.25 257 GLY A O 1
ATOM 1963 N N . ILE A 1 258 ? 13.039 36.594 -2.213 1 98.56 258 ILE A N 1
ATOM 1964 C CA . ILE A 1 258 ? 12.953 37.219 -0.901 1 98.56 258 ILE A CA 1
ATOM 1965 C C . ILE A 1 258 ? 11.867 36.531 -0.069 1 98.56 258 ILE A C 1
ATOM 1967 O O . ILE A 1 258 ? 10.742 36.344 -0.533 1 98.56 258 ILE A O 1
ATOM 1971 N N . GLY A 1 259 ? 12.266 36.094 1.162 1 98.5 259 GLY A N 1
ATOM 1972 C CA . GLY A 1 259 ? 11.25 35.5 2.02 1 98.5 259 GLY A CA 1
ATOM 1973 C C . GLY A 1 259 ? 11.82 34.531 3.053 1 98.5 259 GLY A C 1
ATOM 1974 O O . GLY A 1 259 ? 12.992 34.656 3.426 1 98.5 259 GLY A O 1
ATOM 1975 N N . VAL A 1 260 ? 10.992 33.719 3.67 1 98.75 260 VAL A N 1
ATOM 1976 C CA . VAL A 1 260 ? 11.305 32.688 4.641 1 98.75 260 VAL A CA 1
ATOM 1977 C C . VAL A 1 260 ? 10.547 31.406 4.289 1 98.75 260 VAL A C 1
ATOM 1979 O O . VAL A 1 260 ? 9.312 31.391 4.289 1 98.75 260 VAL A O 1
ATOM 1982 N N . LEU A 1 261 ? 11.336 30.406 3.926 1 98.81 261 LEU A N 1
ATOM 1983 C CA . LEU A 1 261 ? 10.75 29.156 3.465 1 98.81 261 LEU A CA 1
ATOM 1984 C C . LEU A 1 261 ? 10.945 28.047 4.5 1 98.81 261 LEU A C 1
ATOM 1986 O O . LEU A 1 261 ? 11.938 28.047 5.234 1 98.81 261 LEU A O 1
ATOM 1990 N N . ARG A 1 262 ? 9.906 27.188 4.672 1 98.62 262 ARG A N 1
ATOM 1991 C CA . ARG A 1 262 ? 10.031 25.938 5.414 1 98.62 262 ARG A CA 1
ATOM 1992 C C . ARG A 1 262 ? 10.75 24.891 4.586 1 98.62 262 ARG A C 1
ATOM 1994 O O . ARG A 1 262 ? 10.375 24.625 3.443 1 98.62 262 ARG A O 1
ATOM 2001 N N . THR A 1 263 ? 11.773 24.328 5.156 1 98 263 THR A N 1
ATOM 2002 C CA . THR A 1 263 ? 12.586 23.406 4.367 1 98 263 THR A CA 1
ATOM 2003 C C . THR A 1 263 ? 12.625 22.016 5.008 1 98 263 THR A C 1
ATOM 2005 O O . THR A 1 263 ? 12.414 21.891 6.215 1 98 263 THR A O 1
ATOM 2008 N N . LEU A 1 264 ? 12.773 21.078 4.199 1 96.94 264 LEU A N 1
ATOM 2009 C CA . LEU A 1 264 ? 13.094 19.703 4.535 1 96.94 264 LEU A CA 1
ATOM 2010 C C . LEU A 1 264 ? 14.008 19.078 3.484 1 96.94 264 LEU A C 1
ATOM 2012 O O . LEU A 1 264 ? 13.602 18.891 2.334 1 96.94 264 LEU A O 1
ATOM 2016 N N . PRO A 1 265 ? 15.234 18.828 3.873 1 94.62 265 PRO A N 1
ATOM 2017 C CA . PRO A 1 265 ? 16.141 18.281 2.869 1 94.62 265 PRO A CA 1
ATOM 2018 C C . PRO A 1 265 ? 15.734 16.875 2.4 1 94.62 265 PRO A C 1
ATOM 2020 O O . PRO A 1 265 ? 15.031 16.172 3.121 1 94.62 265 PRO A O 1
ATOM 2023 N N . ALA A 1 266 ? 16.156 16.562 1.201 1 92.44 266 ALA A N 1
ATOM 2024 C CA . ALA A 1 266 ? 16.016 15.188 0.746 1 92.44 266 ALA A CA 1
ATOM 2025 C C . ALA A 1 266 ? 16.766 14.227 1.668 1 92.44 266 ALA A C 1
ATOM 2027 O O . ALA A 1 266 ? 17.75 14.602 2.303 1 92.44 266 ALA A O 1
ATOM 2028 N N . PRO A 1 267 ? 16.219 12.992 1.712 1 90.69 267 PRO A N 1
ATOM 2029 C CA . PRO A 1 267 ? 16.953 12.023 2.537 1 90.69 267 PRO A CA 1
ATOM 2030 C C . PRO A 1 267 ? 18.375 11.773 2.037 1 90.69 267 PRO A C 1
ATOM 2032 O O . PRO A 1 267 ? 18.609 11.727 0.825 1 90.69 267 PRO A O 1
ATOM 2035 N N . ASP A 1 268 ? 19.281 11.656 2.971 1 90.81 268 ASP A N 1
ATOM 2036 C CA . ASP A 1 268 ? 20.656 11.297 2.658 1 90.81 268 ASP A CA 1
ATOM 2037 C C . ASP A 1 268 ? 20.719 9.953 1.938 1 90.81 268 ASP A C 1
ATOM 2039 O O . ASP A 1 268 ? 20.094 8.977 2.367 1 90.81 268 ASP A O 1
ATOM 2043 N N . PRO A 1 269 ? 21.438 9.945 0.855 1 91.25 269 PRO A N 1
ATOM 2044 C CA . PRO A 1 269 ? 21.531 8.688 0.109 1 91.25 269 PRO A CA 1
ATOM 2045 C C . PRO A 1 269 ? 22 7.523 0.979 1 91.25 269 PRO A C 1
ATOM 2047 O O . PRO A 1 269 ? 21.547 6.391 0.789 1 91.25 269 PRO A O 1
ATOM 2050 N N . ASP A 1 270 ? 22.859 7.805 1.881 1 90.94 270 ASP A N 1
ATOM 2051 C CA . ASP A 1 270 ? 23.312 6.75 2.779 1 90.94 270 ASP A CA 1
ATOM 2052 C C . ASP A 1 270 ? 22.172 6.273 3.682 1 90.94 270 ASP A C 1
ATOM 2054 O O . ASP A 1 270 ? 22.062 5.078 3.973 1 90.94 270 ASP A O 1
ATOM 2058 N N . ALA A 1 271 ? 21.406 7.18 4.121 1 89.25 271 ALA A N 1
ATOM 2059 C CA . ALA A 1 271 ? 20.25 6.832 4.941 1 89.25 271 ALA A CA 1
ATOM 2060 C C . ALA A 1 271 ? 19.25 5.996 4.148 1 89.25 271 ALA A C 1
ATOM 2062 O O . ALA A 1 271 ? 18.688 5.031 4.668 1 89.25 271 ALA A O 1
ATOM 2063 N N . VAL A 1 272 ? 19.078 6.359 2.926 1 92.75 272 VAL A N 1
ATOM 2064 C CA . VAL A 1 272 ? 18.156 5.629 2.059 1 92.75 272 VAL A CA 1
ATOM 2065 C C . VAL A 1 272 ? 18.688 4.211 1.829 1 92.75 272 VAL A C 1
ATOM 2067 O O . VAL A 1 272 ? 17.906 3.248 1.866 1 92.75 272 VAL A O 1
ATOM 2070 N N . GLN A 1 273 ? 19.938 4.07 1.606 1 90.81 273 GLN A N 1
ATOM 2071 C CA . GLN A 1 273 ? 20.547 2.754 1.415 1 90.81 273 GLN A CA 1
ATOM 2072 C C . GLN A 1 273 ? 20.391 1.892 2.664 1 90.81 273 GLN A C 1
ATOM 2074 O O . GLN A 1 273 ? 20.094 0.698 2.566 1 90.81 273 GLN A O 1
ATOM 2079 N N . ALA A 1 274 ? 20.594 2.553 3.775 1 87.5 274 ALA A N 1
ATOM 2080 C CA . ALA A 1 274 ? 20.406 1.836 5.035 1 87.5 274 ALA A CA 1
ATOM 2081 C C . ALA A 1 274 ? 18.953 1.383 5.199 1 87.5 274 ALA A C 1
ATOM 2083 O O . ALA A 1 274 ? 18.703 0.267 5.656 1 87.5 274 ALA A O 1
ATOM 2084 N N . LEU A 1 275 ? 18.062 2.24 4.871 1 91.19 275 LEU A N 1
ATOM 2085 C CA . LEU A 1 275 ? 16.641 1.901 4.938 1 91.19 275 LEU A CA 1
ATOM 2086 C C . LEU A 1 275 ? 16.312 0.743 4 1 91.19 275 LEU A C 1
ATOM 2088 O O . LEU A 1 275 ? 15.531 -0.142 4.352 1 91.19 275 LEU A O 1
ATOM 2092 N N . ARG A 1 276 ? 16.844 0.729 2.857 1 90.81 276 ARG A N 1
ATOM 2093 C CA . ARG A 1 276 ? 16.625 -0.337 1.885 1 90.81 276 ARG A CA 1
ATOM 2094 C C . ARG A 1 276 ? 17.109 -1.68 2.428 1 90.81 276 ARG A C 1
ATOM 2096 O O . ARG A 1 276 ? 16.438 -2.701 2.244 1 90.81 276 ARG A O 1
ATOM 2103 N N . GLN A 1 277 ? 18.203 -1.653 3.053 1 85.94 277 GLN A N 1
ATOM 2104 C CA . GLN A 1 277 ? 18.734 -2.871 3.656 1 85.94 277 GLN A CA 1
ATOM 2105 C C . GLN A 1 277 ? 17.812 -3.385 4.758 1 85.94 277 GLN A C 1
ATOM 2107 O O . GLN A 1 277 ? 17.594 -4.594 4.875 1 85.94 277 GLN A O 1
ATOM 2112 N N . ARG A 1 278 ? 17.312 -2.447 5.508 1 85.12 278 ARG A N 1
ATOM 2113 C CA . ARG A 1 278 ? 16.375 -2.826 6.559 1 85.12 278 ARG A CA 1
ATOM 2114 C C . ARG A 1 278 ? 15.094 -3.404 5.969 1 85.12 278 ARG A C 1
ATOM 2116 O O . ARG A 1 278 ? 14.555 -4.383 6.484 1 85.12 278 ARG A O 1
ATOM 2123 N N . ALA A 1 279 ? 14.625 -2.752 4.961 1 90 279 ALA A N 1
ATOM 2124 C CA . ALA A 1 279 ? 13.438 -3.25 4.27 1 90 279 ALA A CA 1
ATOM 2125 C C . ALA A 1 279 ? 13.641 -4.684 3.791 1 90 279 ALA A C 1
ATOM 2127 O O . ALA A 1 279 ? 12.773 -5.543 3.984 1 90 279 ALA A O 1
ATOM 2128 N N . TRP A 1 280 ? 14.758 -4.965 3.207 1 84.62 280 TRP A N 1
ATOM 2129 C CA . TRP A 1 280 ? 15.094 -6.297 2.723 1 84.62 280 TRP A CA 1
ATOM 2130 C C . TRP A 1 280 ? 15.094 -7.309 3.865 1 84.62 280 TRP A C 1
ATOM 2132 O O . TRP A 1 280 ? 14.547 -8.406 3.729 1 84.62 280 TRP A O 1
ATOM 2142 N N . ALA A 1 281 ? 15.633 -6.887 4.895 1 80 281 ALA A N 1
ATOM 2143 C CA . ALA A 1 281 ? 15.703 -7.766 6.062 1 80 281 ALA A CA 1
ATOM 2144 C C . ALA A 1 281 ? 14.312 -8.094 6.586 1 80 281 ALA A C 1
ATOM 2146 O O . ALA A 1 281 ? 14.086 -9.172 7.137 1 80 281 ALA A O 1
ATOM 2147 N N . LEU A 1 282 ? 13.398 -7.211 6.344 1 83.19 282 LEU A N 1
ATOM 2148 C CA . LEU A 1 282 ? 12.031 -7.383 6.816 1 83.19 282 LEU A CA 1
ATOM 2149 C C . LEU A 1 282 ? 11.188 -8.125 5.781 1 83.19 282 LEU A C 1
ATOM 2151 O O . LEU A 1 282 ? 9.984 -8.328 5.984 1 83.19 282 LEU A O 1
ATOM 2155 N N . GLY A 1 283 ? 11.812 -8.438 4.688 1 82.25 283 GLY A N 1
ATOM 2156 C CA . GLY A 1 283 ? 11.094 -9.148 3.639 1 82.25 283 GLY A CA 1
ATOM 2157 C C . GLY A 1 283 ? 10.281 -8.227 2.746 1 82.25 283 GLY A C 1
ATOM 2158 O O . GLY A 1 283 ? 9.32 -8.656 2.113 1 82.25 283 GLY A O 1
ATOM 2159 N N . LEU A 1 284 ? 10.57 -6.949 2.742 1 88.12 284 LEU A N 1
ATOM 2160 C CA . LEU A 1 284 ? 9.883 -5.945 1.931 1 88.12 284 LEU A CA 1
ATOM 2161 C C . LEU A 1 284 ? 10.758 -5.52 0.752 1 88.12 284 LEU A C 1
ATOM 2163 O O . LEU A 1 284 ? 11.578 -4.609 0.88 1 88.12 284 LEU A O 1
ATOM 2167 N N . PRO A 1 285 ? 10.5 -6.094 -0.379 1 85.31 285 PRO A N 1
ATOM 2168 C CA . PRO A 1 285 ? 11.328 -5.742 -1.536 1 85.31 285 PRO A CA 1
ATOM 2169 C C . PRO A 1 285 ? 11.211 -4.266 -1.913 1 85.31 285 PRO A C 1
ATOM 2171 O O . PRO A 1 285 ? 10.102 -3.723 -1.976 1 85.31 285 PRO A O 1
ATOM 2174 N N . TRP A 1 286 ? 12.352 -3.619 -2.039 1 92.62 286 TRP A N 1
ATOM 2175 C CA . TRP A 1 286 ? 12.469 -2.232 -2.473 1 92.62 286 TRP A CA 1
ATOM 2176 C C . TRP A 1 286 ? 13.617 -2.068 -3.467 1 92.62 286 TRP A C 1
ATOM 2178 O O . TRP A 1 286 ? 14.742 -1.769 -3.076 1 92.62 286 TRP A O 1
ATOM 2188 N N . PRO A 1 287 ? 13.258 -2.236 -4.766 1 92.56 287 PRO A N 1
ATOM 2189 C CA . PRO A 1 287 ? 14.328 -2.145 -5.762 1 92.56 287 PRO A CA 1
ATOM 2190 C C . PRO A 1 287 ? 14.914 -0.74 -5.863 1 92.56 287 PRO A C 1
ATOM 2192 O O . PRO A 1 287 ? 14.234 0.245 -5.582 1 92.56 287 PRO A O 1
ATOM 2195 N N . ARG A 1 288 ? 16.156 -0.65 -6.344 1 90.69 288 ARG A N 1
ATOM 2196 C CA . ARG A 1 288 ? 16.891 0.607 -6.414 1 90.69 288 ARG A CA 1
ATOM 2197 C C . ARG A 1 288 ? 16.219 1.587 -7.367 1 90.69 288 ARG A C 1
ATOM 2199 O O . ARG A 1 288 ? 16.344 2.803 -7.207 1 90.69 288 ARG A O 1
ATOM 2206 N N . GLU A 1 289 ? 15.492 1.051 -8.273 1 93.56 289 GLU A N 1
ATOM 2207 C CA . GLU A 1 289 ? 14.852 1.876 -9.297 1 93.56 289 GLU A CA 1
ATOM 2208 C C . GLU A 1 289 ? 13.609 2.572 -8.75 1 93.56 289 GLU A C 1
ATOM 2210 O O . GLU A 1 289 ? 13.086 3.494 -9.375 1 93.56 289 GLU A O 1
ATOM 2215 N N . ILE A 1 290 ? 13.094 2.133 -7.617 1 93.44 290 ILE A N 1
ATOM 2216 C CA . ILE A 1 290 ? 11.875 2.686 -7.035 1 93.44 290 ILE A CA 1
ATOM 2217 C C . ILE A 1 290 ? 12.234 3.783 -6.035 1 93.44 290 ILE A C 1
ATOM 2219 O O . ILE A 1 290 ? 12.914 3.525 -5.035 1 93.44 290 ILE A O 1
ATOM 2223 N N . PRO A 1 291 ? 11.773 5 -6.285 1 93.06 291 PRO A N 1
ATOM 2224 C CA . PRO A 1 291 ? 12.094 6.102 -5.371 1 93.06 291 PRO A CA 1
ATOM 2225 C C . PRO A 1 291 ? 11.516 5.895 -3.975 1 93.06 291 PRO A C 1
ATOM 2227 O O . PRO A 1 291 ? 10.547 5.148 -3.807 1 93.06 291 PRO A O 1
ATOM 2230 N N . TYR A 1 292 ? 12.141 6.602 -2.998 1 93.5 292 TYR A N 1
ATOM 2231 C CA . TYR A 1 292 ? 11.758 6.57 -1.591 1 93.5 292 TYR A CA 1
ATOM 2232 C C . TYR A 1 292 ? 10.266 6.84 -1.425 1 93.5 292 TYR A C 1
ATOM 2234 O O . TYR A 1 292 ? 9.562 6.086 -0.747 1 93.5 292 TYR A O 1
ATOM 2242 N N . ALA A 1 293 ? 9.789 7.824 -2.078 1 92.88 293 ALA A N 1
ATOM 2243 C CA . ALA A 1 293 ? 8.391 8.227 -1.954 1 92.88 293 ALA A CA 1
ATOM 2244 C C . ALA A 1 293 ? 7.453 7.133 -2.453 1 92.88 293 ALA A C 1
ATOM 2246 O O . ALA A 1 293 ? 6.43 6.848 -1.825 1 92.88 293 ALA A O 1
ATOM 2247 N N . ALA A 1 294 ? 7.801 6.523 -3.521 1 92.19 294 ALA A N 1
ATOM 2248 C CA . ALA A 1 294 ? 6.98 5.469 -4.121 1 92.19 294 ALA A CA 1
ATOM 2249 C C . ALA A 1 294 ? 6.926 4.238 -3.217 1 92.19 294 ALA A C 1
ATOM 2251 O O . ALA A 1 294 ? 5.867 3.633 -3.049 1 92.19 294 ALA A O 1
ATOM 2252 N N . PHE A 1 295 ? 8.07 3.895 -2.652 1 94.38 295 PHE A N 1
ATOM 2253 C CA . PHE A 1 295 ? 8.125 2.76 -1.739 1 94.38 295 PHE A CA 1
ATOM 2254 C C . PHE A 1 295 ? 7.25 3.002 -0.517 1 94.38 295 PHE A C 1
ATOM 2256 O O . PHE A 1 295 ? 6.438 2.148 -0.151 1 94.38 295 PHE A O 1
ATOM 2263 N N . VAL A 1 296 ? 7.367 4.141 0.064 1 93.25 296 VAL A N 1
ATOM 2264 C CA . VAL A 1 296 ? 6.656 4.48 1.293 1 93.25 296 VAL A CA 1
ATOM 2265 C C . VAL A 1 296 ? 5.148 4.402 1.057 1 93.25 296 VAL A C 1
ATOM 2267 O O . VAL A 1 296 ? 4.398 3.969 1.936 1 93.25 296 VAL A O 1
ATOM 2270 N N . ARG A 1 297 ? 4.707 4.773 -0.072 1 91.88 297 ARG A N 1
ATOM 2271 C CA . ARG A 1 297 ? 3.291 4.812 -0.412 1 91.88 297 ARG A CA 1
ATOM 2272 C C . ARG A 1 297 ? 2.701 3.404 -0.462 1 91.88 297 ARG A C 1
ATOM 2274 O O . ARG A 1 297 ? 1.484 3.232 -0.374 1 91.88 297 ARG A O 1
ATOM 2281 N N . THR A 1 298 ? 3.502 2.393 -0.603 1 91.44 298 THR A N 1
ATOM 2282 C CA . THR A 1 298 ? 3.016 1.024 -0.736 1 91.44 298 THR A CA 1
ATOM 2283 C C . THR A 1 298 ? 2.854 0.373 0.634 1 91.44 298 THR A C 1
ATOM 2285 O O . THR A 1 298 ? 2.32 -0.734 0.742 1 91.44 298 THR A O 1
ATOM 2288 N N . LEU A 1 299 ? 3.34 0.965 1.685 1 90.69 299 LEU A N 1
ATOM 2289 C CA . LEU A 1 299 ? 3.373 0.34 3.002 1 90.69 299 LEU A CA 1
ATOM 2290 C C . LEU A 1 299 ? 1.996 0.378 3.658 1 90.69 299 LEU A C 1
ATOM 2292 O O . LEU A 1 299 ? 1.331 1.417 3.654 1 90.69 299 LEU A O 1
ATOM 2296 N N . ASP A 1 300 ? 1.601 -0.733 4.191 1 83.25 300 ASP A N 1
ATOM 2297 C CA . ASP A 1 300 ? 0.352 -0.882 4.934 1 83.25 300 ASP A CA 1
ATOM 2298 C C . ASP A 1 300 ? 0.582 -0.726 6.434 1 83.25 300 ASP A C 1
ATOM 2300 O O . ASP A 1 300 ? 1.099 -1.636 7.086 1 83.25 300 ASP A O 1
ATOM 2304 N N . PRO A 1 301 ? 0.121 0.291 6.988 1 79.25 301 PRO A N 1
ATOM 2305 C CA . PRO A 1 301 ? 0.394 0.518 8.414 1 79.25 301 PRO A CA 1
ATOM 2306 C C . PRO A 1 301 ? -0.347 -0.462 9.32 1 79.25 301 PRO A C 1
ATOM 2308 O O . PRO A 1 301 ? -0.083 -0.515 10.523 1 79.25 301 PRO A O 1
ATOM 2311 N N . HIS A 1 302 ? -1.225 -1.294 8.797 1 75.69 302 HIS A N 1
ATOM 2312 C CA . HIS A 1 302 ? -1.987 -2.238 9.602 1 75.69 302 HIS A CA 1
ATOM 2313 C C . HIS A 1 302 ? -1.294 -3.596 9.664 1 75.69 302 HIS A C 1
ATOM 2315 O O . HIS A 1 302 ? -1.672 -4.453 10.469 1 75.69 302 HIS A O 1
ATOM 2321 N N . GLU A 1 303 ? -0.335 -3.766 8.844 1 77.12 303 GLU A N 1
ATOM 2322 C CA . GLU A 1 303 ? 0.516 -4.949 8.914 1 77.12 303 GLU A CA 1
ATOM 2323 C C . GLU A 1 303 ? 1.727 -4.703 9.812 1 77.12 303 GLU A C 1
ATOM 2325 O O . GLU A 1 303 ? 2.494 -3.764 9.586 1 77.12 303 GLU A O 1
ATOM 2330 N N . PRO A 1 304 ? 1.959 -5.5 10.781 1 76.69 304 PRO A N 1
ATOM 2331 C CA . PRO A 1 304 ? 2.977 -5.234 11.797 1 76.69 304 PRO A CA 1
ATOM 2332 C C . PRO A 1 304 ? 4.352 -4.938 11.195 1 76.69 304 PRO A C 1
ATOM 2334 O O . PRO A 1 304 ? 4.992 -3.953 11.57 1 76.69 304 PRO A O 1
ATOM 2337 N N . VAL A 1 305 ? 4.789 -5.738 10.258 1 81.38 305 VAL A N 1
ATOM 2338 C CA . VAL A 1 305 ? 6.105 -5.566 9.656 1 81.38 305 VAL A CA 1
ATOM 2339 C C . VAL A 1 305 ? 6.156 -4.25 8.883 1 81.38 305 VAL A C 1
ATOM 2341 O O . VAL A 1 305 ? 7.129 -3.5 8.984 1 81.38 305 VAL A O 1
ATOM 2344 N N . GLU A 1 306 ? 5.086 -3.988 8.195 1 86.44 306 GLU A N 1
ATOM 2345 C CA . GLU A 1 306 ? 5.039 -2.766 7.398 1 86.44 306 GLU A CA 1
ATOM 2346 C C . GLU A 1 306 ? 4.879 -1.534 8.281 1 86.44 306 GLU A C 1
ATOM 2348 O O . GLU A 1 306 ? 5.422 -0.469 7.984 1 86.44 306 GLU A O 1
ATOM 2353 N N . ALA A 1 307 ? 4.172 -1.714 9.352 1 81.75 307 ALA A N 1
ATOM 2354 C CA . ALA A 1 307 ? 4.055 -0.626 10.32 1 81.75 307 ALA A CA 1
ATOM 2355 C C . ALA A 1 307 ? 5.422 -0.255 10.891 1 81.75 307 ALA A C 1
ATOM 2357 O O . ALA A 1 307 ? 5.738 0.927 11.039 1 81.75 307 ALA A O 1
ATOM 2358 N N . ALA A 1 308 ? 6.227 -1.253 11.195 1 82.94 308 ALA A N 1
ATOM 2359 C CA . ALA A 1 308 ? 7.586 -1.022 11.672 1 82.94 308 ALA A CA 1
ATOM 2360 C C . ALA A 1 308 ? 8.414 -0.283 10.625 1 82.94 308 ALA A C 1
ATOM 2362 O O . ALA A 1 308 ? 9.18 0.628 10.961 1 82.94 308 ALA A O 1
ATOM 2363 N N . MET A 1 309 ? 8.234 -0.658 9.43 1 88.94 309 MET A N 1
ATOM 2364 C CA . MET A 1 309 ? 8.977 -0.027 8.344 1 88.94 309 MET A CA 1
ATOM 2365 C C . MET A 1 309 ? 8.57 1.435 8.18 1 88.94 309 MET A C 1
ATOM 2367 O O . MET A 1 309 ? 9.414 2.289 7.898 1 88.94 309 MET A O 1
ATOM 2371 N N . VAL A 1 310 ? 7.289 1.734 8.344 1 87.81 310 VAL A N 1
ATOM 2372 C CA . VAL A 1 310 ? 6.816 3.115 8.297 1 87.81 310 VAL A CA 1
ATOM 2373 C C . VAL A 1 310 ? 7.535 3.945 9.359 1 87.81 310 VAL A C 1
ATOM 2375 O O . VAL A 1 310 ? 8.008 5.051 9.078 1 87.81 310 VAL A O 1
ATOM 2378 N N . SER A 1 311 ? 7.637 3.449 10.516 1 83.81 311 SER A N 1
ATOM 2379 C CA . SER A 1 311 ? 8.328 4.133 11.602 1 83.81 311 SER A CA 1
ATOM 2380 C C . SER A 1 311 ? 9.789 4.379 11.258 1 83.81 311 SER A C 1
ATOM 2382 O O . SER A 1 311 ? 10.312 5.469 11.5 1 83.81 311 SER A O 1
ATOM 2384 N N . LEU A 1 312 ? 10.438 3.4 10.68 1 84.81 312 LEU A N 1
ATOM 2385 C CA . LEU A 1 312 ? 11.836 3.531 10.289 1 84.81 312 LEU A CA 1
ATOM 2386 C C . LEU A 1 312 ? 11.992 4.562 9.18 1 84.81 312 LEU A C 1
ATOM 2388 O O . LEU A 1 312 ? 12.961 5.328 9.172 1 84.81 312 LEU A O 1
ATOM 2392 N N . ALA A 1 313 ? 11.023 4.531 8.312 1 89.25 313 ALA A N 1
ATOM 2393 C CA . ALA A 1 313 ? 11.086 5.402 7.141 1 89.25 313 ALA A CA 1
ATOM 2394 C C . ALA A 1 313 ? 11.039 6.871 7.547 1 89.25 313 ALA A C 1
ATOM 2396 O O . ALA A 1 313 ? 11.508 7.742 6.812 1 89.25 313 ALA A O 1
ATOM 2397 N N . ALA A 1 314 ? 10.547 7.141 8.711 1 87.31 314 ALA A N 1
ATOM 2398 C CA . ALA A 1 314 ? 10.453 8.516 9.211 1 87.31 314 ALA A CA 1
ATOM 2399 C C . ALA A 1 314 ? 11.828 9.156 9.305 1 87.31 314 ALA A C 1
ATOM 2401 O O . ALA A 1 314 ? 11.953 10.383 9.25 1 87.31 314 ALA A O 1
ATOM 2402 N N . VAL A 1 315 ? 12.898 8.422 9.367 1 83.12 315 VAL A N 1
ATOM 2403 C CA . VAL A 1 315 ? 14.258 8.93 9.461 1 83.12 315 VAL A CA 1
ATOM 2404 C C . VAL A 1 315 ? 14.609 9.703 8.188 1 83.12 315 VAL A C 1
ATOM 2406 O O . VAL A 1 315 ? 15.422 10.633 8.227 1 83.12 315 VAL A O 1
ATOM 2409 N N . GLY A 1 316 ? 13.984 9.312 7.117 1 86.62 316 GLY A N 1
ATOM 2410 C CA . GLY A 1 316 ? 14.227 9.977 5.844 1 86.62 316 GLY A CA 1
ATOM 2411 C C . GLY A 1 316 ? 13.633 11.367 5.773 1 86.62 316 GLY A C 1
ATOM 2412 O O . GLY A 1 316 ? 13.906 12.117 4.84 1 86.62 316 GLY A O 1
ATOM 2413 N N . LEU A 1 317 ? 12.859 11.727 6.77 1 87.81 317 LEU A N 1
ATOM 2414 C CA . LEU A 1 317 ? 12.164 13.008 6.77 1 87.81 317 LEU A CA 1
ATOM 2415 C C . LEU A 1 317 ? 12.633 13.883 7.926 1 87.81 317 LEU A C 1
ATOM 2417 O O . LEU A 1 317 ? 11.844 14.625 8.508 1 87.81 317 LEU A O 1
ATOM 2421 N N . ARG A 1 318 ? 13.906 13.781 8.234 1 86.94 318 ARG A N 1
ATOM 2422 C CA . ARG A 1 318 ? 14.477 14.586 9.312 1 86.94 318 ARG A CA 1
ATOM 2423 C C . ARG A 1 318 ? 15.172 15.828 8.758 1 86.94 318 ARG A C 1
ATOM 2425 O O . ARG A 1 318 ? 15.445 15.914 7.562 1 86.94 318 ARG A O 1
ATOM 2432 N N . GLY A 1 319 ? 15.289 16.828 9.625 1 90.75 319 GLY A N 1
ATOM 2433 C CA . GLY A 1 319 ? 16.062 18.016 9.297 1 90.75 319 GLY A CA 1
ATOM 2434 C C . GLY A 1 319 ? 15.211 19.172 8.828 1 90.75 319 GLY A C 1
ATOM 2435 O O . GLY A 1 319 ? 15.68 20.047 8.094 1 90.75 319 GLY A O 1
ATOM 2436 N N . ALA A 1 320 ? 13.945 19.172 9.258 1 94 320 ALA A N 1
ATOM 2437 C CA . ALA A 1 320 ? 13.078 20.281 8.898 1 94 320 ALA A CA 1
ATOM 2438 C C . ALA A 1 320 ? 13.562 21.578 9.539 1 94 320 ALA A C 1
ATOM 2440 O O . ALA A 1 320 ? 14.023 21.578 10.68 1 94 320 ALA A O 1
ATOM 2441 N N . GLY A 1 321 ? 13.477 22.672 8.805 1 96.94 321 GLY A N 1
ATOM 2442 C CA . GLY A 1 321 ? 13.875 23.984 9.273 1 96.94 321 GLY A CA 1
ATOM 2443 C C . GLY A 1 321 ? 13.305 25.109 8.43 1 96.94 321 GLY A C 1
ATOM 2444 O O . GLY A 1 321 ? 12.242 24.969 7.824 1 96.94 321 GLY A O 1
ATOM 2445 N N . TYR A 1 322 ? 13.938 26.266 8.648 1 98.5 322 TYR A N 1
ATOM 2446 C CA . TYR A 1 322 ? 13.594 27.453 7.871 1 98.5 322 TYR A CA 1
ATOM 2447 C C . TYR A 1 322 ? 14.844 28.062 7.238 1 98.5 322 TYR A C 1
ATOM 2449 O O . TYR A 1 322 ? 15.945 27.953 7.785 1 98.5 322 TYR A O 1
ATOM 2457 N N . VAL A 1 323 ? 14.617 28.656 6.121 1 98.31 323 VAL A N 1
ATOM 2458 C CA . VAL A 1 323 ? 15.672 29.469 5.512 1 98.31 323 VAL A CA 1
ATOM 2459 C C . VAL A 1 323 ? 15.125 30.844 5.141 1 98.31 323 VAL A C 1
ATOM 2461 O O . VAL A 1 323 ? 14.023 30.953 4.582 1 98.31 323 VAL A O 1
ATOM 2464 N N . ALA A 1 324 ? 15.797 31.859 5.598 1 98.56 324 ALA A N 1
ATOM 2465 C CA . ALA A 1 324 ? 15.477 33.25 5.254 1 98.56 324 ALA A CA 1
ATOM 2466 C C . ALA A 1 324 ? 16.469 33.812 4.242 1 98.56 324 ALA A C 1
ATOM 2468 O O . ALA A 1 324 ? 17.656 33.5 4.297 1 98.56 324 ALA A O 1
ATOM 2469 N N . PHE A 1 325 ? 15.969 34.594 3.309 1 98.31 325 PHE A N 1
ATOM 2470 C CA . PHE A 1 325 ? 16.844 35.125 2.27 1 98.31 325 PHE A CA 1
ATOM 2471 C C . PHE A 1 325 ? 16.281 36.438 1.69 1 98.31 325 PHE A C 1
ATOM 2473 O O . PHE A 1 325 ? 15.062 36.625 1.697 1 98.31 325 PHE A O 1
ATOM 2480 N N . ASP A 1 326 ? 17.016 37.281 1.27 1 97.56 326 ASP A N 1
ATOM 2481 C CA . ASP A 1 326 ? 16.734 38.562 0.585 1 97.56 326 ASP A CA 1
ATOM 2482 C C . ASP A 1 326 ? 17.734 38.812 -0.537 1 97.56 326 ASP A C 1
ATOM 2484 O O . ASP A 1 326 ? 18.812 39.375 -0.308 1 97.56 326 ASP A O 1
ATOM 2488 N N . GLY A 1 327 ? 17.438 38.5 -1.676 1 95 327 GLY A N 1
ATOM 2489 C CA . GLY A 1 327 ? 18.297 38.562 -2.838 1 95 327 GLY A CA 1
ATOM 2490 C C . GLY A 1 327 ? 18.172 37.344 -3.746 1 95 327 GLY A C 1
ATOM 2491 O O . GLY A 1 327 ? 17.484 37.406 -4.766 1 95 327 GLY A O 1
ATOM 2492 N N . GLU A 1 328 ? 18.828 36.219 -3.293 1 95.81 328 GLU A N 1
ATOM 2493 C CA . GLU A 1 328 ? 18.781 35 -4.098 1 95.81 328 GLU A CA 1
ATOM 2494 C C . GLU A 1 328 ? 18.188 33.844 -3.307 1 95.81 328 GLU A C 1
ATOM 2496 O O . GLU A 1 328 ? 18.484 33.688 -2.121 1 95.81 328 GLU A O 1
ATOM 2501 N N . THR A 1 329 ? 17.344 33.156 -4.027 1 96.81 329 THR A N 1
ATOM 2502 C CA . THR A 1 329 ? 16.781 31.953 -3.414 1 96.81 329 THR A CA 1
ATOM 2503 C C . THR A 1 329 ? 17.859 30.875 -3.236 1 96.81 329 THR A C 1
ATOM 2505 O O . THR A 1 329 ? 18.531 30.516 -4.195 1 96.81 329 THR A O 1
ATOM 2508 N N . PRO A 1 330 ? 17.953 30.359 -2.096 1 96.88 330 PRO A N 1
ATOM 2509 C CA . PRO A 1 330 ? 18.969 29.328 -1.871 1 96.88 330 PRO A CA 1
ATOM 2510 C C . PRO A 1 330 ? 18.672 28.031 -2.625 1 96.88 330 PRO A C 1
ATOM 2512 O O . PRO A 1 330 ? 17.5 27.734 -2.895 1 96.88 330 PRO A O 1
ATOM 2515 N N . ASP A 1 331 ? 19.719 27.219 -2.881 1 94.25 331 ASP A N 1
ATOM 2516 C CA . ASP A 1 331 ? 19.562 25.953 -3.586 1 94.25 331 ASP A CA 1
ATOM 2517 C C . ASP A 1 331 ? 18.703 24.984 -2.783 1 94.25 331 ASP A C 1
ATOM 2519 O O . ASP A 1 331 ? 17.812 24.328 -3.336 1 94.25 331 ASP A O 1
ATOM 2523 N N . GLU A 1 332 ? 18.969 24.922 -1.524 1 93.25 332 GLU A N 1
ATOM 2524 C CA . GLU A 1 332 ? 18.25 24.016 -0.644 1 93.25 332 GLU A CA 1
ATOM 2525 C C . GLU A 1 332 ? 17.062 24.703 0.015 1 93.25 332 GLU A C 1
ATOM 2527 O O . GLU A 1 332 ? 17.031 24.875 1.235 1 93.25 332 GLU A O 1
ATOM 2532 N N . HIS A 1 333 ? 16.062 25.016 -0.836 1 95.5 333 HIS A N 1
ATOM 2533 C CA . HIS A 1 333 ? 14.961 25.797 -0.322 1 95.5 333 HIS A CA 1
ATOM 2534 C C . HIS A 1 333 ? 13.664 24.984 -0.302 1 95.5 333 HIS A C 1
ATOM 2536 O O . HIS A 1 333 ? 12.656 25.453 0.233 1 95.5 333 HIS A O 1
ATOM 2542 N N . ARG A 1 334 ? 13.766 23.75 -0.778 1 96.12 334 ARG A N 1
ATOM 2543 C CA . ARG A 1 334 ? 12.531 23 -0.959 1 96.12 334 ARG A CA 1
ATOM 2544 C C . ARG A 1 334 ? 12.188 22.203 0.297 1 96.12 334 ARG A C 1
ATOM 2546 O O . ARG A 1 334 ? 13.062 21.891 1.099 1 96.12 334 ARG A O 1
ATOM 2553 N N . HIS A 1 335 ? 10.93 22.016 0.496 1 97.06 335 HIS A N 1
ATOM 2554 C CA . HIS A 1 335 ? 10.43 21 1.407 1 97.06 335 HIS A CA 1
ATOM 2555 C C . HIS A 1 335 ? 10.227 19.672 0.688 1 97.06 335 HIS A C 1
ATOM 2557 O O . HIS A 1 335 ? 9.203 19.453 0.035 1 97.06 335 HIS A O 1
ATOM 2563 N N . GLU A 1 336 ? 11.023 18.75 0.913 1 92.88 336 GLU A N 1
ATOM 2564 C CA . GLU A 1 336 ? 11.125 17.609 0.019 1 92.88 336 GLU A CA 1
ATOM 2565 C C . GLU A 1 336 ? 10 16.609 0.286 1 92.88 336 GLU A C 1
ATOM 2567 O O . GLU A 1 336 ? 9.656 15.812 -0.587 1 92.88 336 GLU A O 1
ATOM 2572 N N . ALA A 1 337 ? 9.445 16.594 1.471 1 93.75 337 ALA A N 1
ATOM 2573 C CA . ALA A 1 337 ? 8.273 15.758 1.685 1 93.75 337 ALA A CA 1
ATOM 2574 C C . ALA A 1 337 ? 7.09 16.25 0.853 1 93.75 337 ALA A C 1
ATOM 2576 O O . ALA A 1 337 ? 6.25 15.453 0.428 1 93.75 337 ALA A O 1
ATOM 2577 N N . LEU A 1 338 ? 7.059 17.547 0.629 1 95.19 338 LEU A N 1
ATOM 2578 C CA . LEU A 1 338 ? 6.012 18.141 -0.197 1 95.19 338 LEU A CA 1
ATOM 2579 C C . LEU A 1 338 ? 6.453 18.219 -1.655 1 95.19 338 LEU A C 1
ATOM 2581 O O . LEU A 1 338 ? 5.629 18.453 -2.545 1 95.19 338 LEU A O 1
ATOM 2585 N N . ALA A 1 339 ? 7.688 18.062 -1.861 1 94.94 339 ALA A N 1
ATOM 2586 C CA . ALA A 1 339 ? 8.312 18.203 -3.174 1 94.94 339 ALA A CA 1
ATOM 2587 C C . ALA A 1 339 ? 7.98 19.547 -3.801 1 94.94 339 ALA A C 1
ATOM 2589 O O . ALA A 1 339 ? 7.539 19.609 -4.949 1 94.94 339 ALA A O 1
ATOM 2590 N N . SER A 1 340 ? 8.141 20.656 -2.986 1 97.19 340 SER A N 1
ATOM 2591 C CA . SER A 1 340 ? 7.812 22 -3.436 1 97.19 340 SER A CA 1
ATOM 2592 C C . SER A 1 340 ? 8.422 23.062 -2.514 1 97.19 340 SER A C 1
ATOM 2594 O O . SER A 1 340 ? 8.883 22.734 -1.418 1 97.19 340 SER A O 1
ATOM 2596 N N . ALA A 1 341 ? 8.516 24.297 -3.115 1 98.31 341 ALA A N 1
ATOM 2597 C CA . ALA A 1 341 ? 8.688 25.406 -2.197 1 98.31 341 ALA A CA 1
ATOM 2598 C C . ALA A 1 341 ? 7.48 25.562 -1.277 1 98.31 341 ALA A C 1
ATOM 2600 O O . ALA A 1 341 ? 6.344 25.328 -1.691 1 98.31 341 ALA A O 1
ATOM 2601 N N . TYR A 1 342 ? 7.777 25.922 -0.044 1 98.69 342 TYR A N 1
ATOM 2602 C CA . TYR A 1 342 ? 6.715 25.938 0.955 1 98.69 342 TYR A CA 1
ATOM 2603 C C . TYR A 1 342 ? 7 26.984 2.031 1 98.69 342 TYR A C 1
ATOM 2605 O O . TYR A 1 342 ? 8.141 27.141 2.467 1 98.69 342 TYR A O 1
ATOM 2613 N N . ALA A 1 343 ? 5.984 27.688 2.385 1 98.88 343 ALA A N 1
ATOM 2614 C CA . ALA A 1 343 ? 6.094 28.656 3.479 1 98.88 343 ALA A CA 1
ATOM 2615 C C . ALA A 1 343 ? 4.93 28.5 4.457 1 98.88 343 ALA A C 1
ATOM 2617 O O . ALA A 1 343 ? 3.822 28.141 4.059 1 98.88 343 ALA A O 1
ATOM 2618 N N . HIS A 1 344 ? 5.211 28.719 5.695 1 98.81 344 HIS A N 1
ATOM 2619 C CA . HIS A 1 344 ? 4.156 28.781 6.699 1 98.81 344 HIS A CA 1
ATOM 2620 C C . HIS A 1 344 ? 3.514 30.156 6.734 1 98.81 344 HIS A C 1
ATOM 2622 O O . HIS A 1 344 ? 4.16 31.141 7.113 1 98.81 344 HIS A O 1
ATOM 2628 N N . VAL A 1 345 ? 2.223 30.219 6.402 1 98.94 345 VAL A N 1
ATOM 2629 C CA . VAL A 1 345 ? 1.514 31.5 6.387 1 98.94 345 VAL A CA 1
ATOM 2630 C C . VAL A 1 345 ? 0.086 31.297 6.891 1 98.94 345 VAL A C 1
ATOM 2632 O O . VAL A 1 345 ? -0.744 32.188 6.797 1 98.94 345 VAL A O 1
ATOM 2635 N N . THR A 1 346 ? -0.222 30.078 7.48 1 98.81 346 THR A N 1
ATOM 2636 C CA . THR A 1 346 ? -1.635 29.781 7.688 1 98.81 346 THR A CA 1
ATOM 2637 C C . THR A 1 346 ? -1.949 29.656 9.18 1 98.81 346 THR A C 1
ATOM 2639 O O . THR A 1 346 ? -3.076 29.328 9.555 1 98.81 346 THR A O 1
ATOM 2642 N N . ALA A 1 347 ? -1 29.938 10.031 1 98.62 347 ALA A N 1
ATOM 2643 C CA . ALA A 1 347 ? -1.265 29.797 11.453 1 98.62 347 ALA A CA 1
ATOM 2644 C C . ALA A 1 347 ? -0.591 30.922 12.258 1 98.62 347 ALA A C 1
ATOM 2646 O O . ALA A 1 347 ? 0.113 30.656 13.234 1 98.62 347 ALA A O 1
ATOM 2647 N N . PRO A 1 348 ? -0.888 32.156 11.969 1 98.75 348 PRO A N 1
ATOM 2648 C CA . PRO A 1 348 ? -0.166 33.25 12.609 1 98.75 348 PRO A CA 1
ATOM 2649 C C . PRO A 1 348 ? -0.519 33.406 14.086 1 98.75 348 PRO A C 1
ATOM 2651 O O . PRO A 1 348 ? 0.247 34 14.852 1 98.75 348 PRO A O 1
ATOM 2654 N N . LEU A 1 349 ? -1.673 32.938 14.5 1 98.44 349 LEU A N 1
ATOM 2655 C CA . LEU A 1 349 ? -2.029 33.062 15.914 1 98.44 349 LEU A CA 1
ATOM 2656 C C . LEU A 1 349 ? -1.153 32.125 16.766 1 98.44 349 LEU A C 1
ATOM 2658 O O . LEU A 1 349 ? -0.936 32.406 17.953 1 98.44 349 LEU A O 1
ATOM 2662 N N . ARG A 1 350 ? -0.561 31.125 16.109 1 97.94 350 ARG A N 1
ATOM 2663 C CA . ARG A 1 350 ? 0.087 30.078 16.906 1 97.94 350 ARG A CA 1
ATOM 2664 C C . ARG A 1 350 ? 1.535 29.891 16.469 1 97.94 350 ARG A C 1
ATOM 2666 O O . ARG A 1 350 ? 2.248 29.047 17.031 1 97.94 350 ARG A O 1
ATOM 2673 N N . ARG A 1 351 ? 1.991 30.578 15.523 1 98.62 351 ARG A N 1
ATOM 2674 C CA . ARG A 1 351 ? 3.344 30.422 14.992 1 98.62 351 ARG A CA 1
ATOM 2675 C C . ARG A 1 351 ? 3.896 31.75 14.5 1 98.62 351 ARG A C 1
ATOM 2677 O O . ARG A 1 351 ? 3.336 32.375 13.586 1 98.62 351 ARG A O 1
ATOM 2684 N N . LEU A 1 352 ? 4.977 32.156 15.008 1 98.75 352 LEU A N 1
ATOM 2685 C CA . LEU A 1 352 ? 5.555 33.469 14.812 1 98.75 352 LEU A CA 1
ATOM 2686 C C . LEU A 1 352 ? 5.891 33.719 13.344 1 98.75 352 LEU A C 1
ATOM 2688 O O . LEU A 1 352 ? 5.578 34.75 12.789 1 98.75 352 LEU A O 1
ATOM 2692 N N . VAL A 1 353 ? 6.469 32.75 12.688 1 98.81 353 VAL A N 1
ATOM 2693 C CA . VAL A 1 353 ? 7.012 32.906 11.344 1 98.81 353 VAL A CA 1
ATOM 2694 C C . VAL A 1 353 ? 5.883 33.219 10.359 1 98.81 353 VAL A C 1
ATOM 2696 O O . VAL A 1 353 ? 6.09 33.906 9.352 1 98.81 353 VAL A O 1
ATOM 2699 N N . ASP A 1 354 ? 4.703 32.812 10.664 1 98.88 354 ASP A N 1
ATOM 2700 C CA . ASP A 1 354 ? 3.561 33 9.781 1 98.88 354 ASP A CA 1
ATOM 2701 C C . ASP A 1 354 ? 3.279 34.5 9.602 1 98.88 354 ASP A C 1
ATOM 2703 O O . ASP A 1 354 ? 2.896 34.938 8.508 1 98.88 354 ASP A O 1
ATOM 2707 N N . ARG A 1 355 ? 3.451 35.281 10.633 1 98.44 355 ARG A N 1
ATOM 2708 C CA . ARG A 1 355 ? 3.238 36.719 10.57 1 98.44 355 ARG A CA 1
ATOM 2709 C C . ARG A 1 355 ? 4.172 37.375 9.555 1 98.44 355 ARG A C 1
ATOM 2711 O O . ARG A 1 355 ? 3.746 38.219 8.758 1 98.44 355 ARG A O 1
ATOM 2718 N N . TYR A 1 356 ? 5.359 36.969 9.57 1 98.62 356 TYR A N 1
ATOM 2719 C CA . TYR A 1 356 ? 6.352 37.5 8.641 1 98.62 356 TYR A CA 1
ATOM 2720 C C . TYR A 1 356 ? 6.09 37 7.223 1 98.62 356 TYR A C 1
ATOM 2722 O O . TYR A 1 356 ? 6.137 37.781 6.27 1 98.62 356 TYR A O 1
ATOM 2730 N N . GLY A 1 357 ? 5.777 35.688 7.113 1 98.81 357 GLY A N 1
ATOM 2731 C CA . GLY A 1 357 ? 5.441 35.156 5.809 1 98.81 357 GLY A CA 1
ATOM 2732 C C . GLY A 1 357 ? 4.27 35.844 5.152 1 98.81 357 GLY A C 1
ATOM 2733 O O . GLY A 1 357 ? 4.297 36.125 3.953 1 98.81 357 GLY A O 1
ATOM 2734 N N . SER A 1 358 ? 3.262 36.125 5.906 1 98.69 358 SER A N 1
ATOM 2735 C CA . SER A 1 358 ? 2.076 36.812 5.395 1 98.69 358 SER A CA 1
ATOM 2736 C C . SER A 1 358 ? 2.422 38.188 4.879 1 98.69 358 SER A C 1
ATOM 2738 O O . SER A 1 358 ? 1.964 38.594 3.805 1 98.69 358 SER A O 1
ATOM 2740 N N . GLU A 1 359 ? 3.225 38.906 5.609 1 98.62 359 GLU A N 1
ATOM 2741 C CA . GLU A 1 359 ? 3.611 40.281 5.211 1 98.62 359 GLU A CA 1
ATOM 2742 C C . GLU A 1 359 ? 4.414 40.25 3.912 1 98.62 359 GLU A C 1
ATOM 2744 O O . GLU A 1 359 ? 4.246 41.125 3.059 1 98.62 359 GLU A O 1
ATOM 2749 N N . ILE A 1 360 ? 5.266 39.312 3.838 1 98.81 360 ILE A N 1
ATOM 2750 C CA . ILE A 1 360 ? 6.086 39.188 2.637 1 98.81 360 ILE A CA 1
ATOM 2751 C C . ILE A 1 360 ? 5.195 38.875 1.435 1 98.81 360 ILE A C 1
ATOM 2753 O O . ILE A 1 360 ? 5.316 39.5 0.385 1 98.81 360 ILE A O 1
ATOM 2757 N N . ALA A 1 361 ? 4.273 37.938 1.584 1 98.88 361 ALA A N 1
ATOM 2758 C CA . ALA A 1 361 ? 3.375 37.562 0.496 1 98.88 361 ALA A CA 1
ATOM 2759 C C . ALA A 1 361 ? 2.512 38.719 0.063 1 98.88 361 ALA A C 1
ATOM 2761 O O . ALA A 1 361 ? 2.295 38.938 -1.132 1 98.88 361 ALA A O 1
ATOM 2762 N N . LEU A 1 362 ? 2.021 39.5 1.026 1 98.81 362 LEU A N 1
ATOM 2763 C CA . LEU A 1 362 ? 1.218 40.688 0.738 1 98.81 362 LEU A CA 1
ATOM 2764 C C . LEU A 1 362 ? 2.014 41.688 -0.081 1 98.81 362 LEU A C 1
ATOM 2766 O O . LEU A 1 362 ? 1.511 42.219 -1.07 1 98.81 362 LEU A O 1
ATOM 2770 N N . ALA A 1 363 ? 3.207 41.938 0.319 1 98.75 363 ALA A N 1
ATOM 2771 C CA . ALA A 1 363 ? 4.066 42.906 -0.381 1 98.75 363 ALA A CA 1
ATOM 2772 C C . ALA A 1 363 ? 4.348 42.438 -1.807 1 98.75 363 ALA A C 1
ATOM 2774 O O . ALA A 1 363 ? 4.219 43.219 -2.756 1 98.75 363 ALA A O 1
ATOM 2775 N N . LEU A 1 364 ? 4.73 41.188 -1.938 1 98.62 364 LEU A N 1
ATOM 2776 C CA . LEU A 1 364 ? 5.078 40.625 -3.242 1 98.62 364 LEU A CA 1
ATOM 2777 C C . LEU A 1 364 ? 3.891 40.688 -4.195 1 98.62 364 LEU A C 1
ATOM 2779 O O . LEU A 1 364 ? 4.047 41.031 -5.367 1 98.62 364 LEU A O 1
ATOM 2783 N N . HIS A 1 365 ? 2.729 40.344 -3.689 1 98.56 365 HIS A N 1
ATOM 2784 C CA . HIS A 1 365 ? 1.541 40.375 -4.535 1 98.56 365 HIS A CA 1
ATOM 2785 C C . HIS A 1 365 ? 1.246 41.812 -4.98 1 98.56 365 HIS A C 1
ATOM 2787 O O . HIS A 1 365 ? 0.762 42.031 -6.09 1 98.56 365 HIS A O 1
ATOM 2793 N N . ALA A 1 366 ? 1.53 42.75 -4.113 1 97.69 366 ALA A N 1
ATOM 2794 C CA . ALA A 1 366 ? 1.287 44.156 -4.406 1 97.69 366 ALA A CA 1
ATOM 2795 C C . ALA A 1 366 ? 2.389 44.719 -5.293 1 97.69 366 ALA A C 1
ATOM 2797 O O . ALA A 1 366 ? 2.299 45.875 -5.738 1 97.69 366 ALA A O 1
ATOM 2798 N N . GLY A 1 367 ? 3.416 44 -5.508 1 97.5 367 GLY A N 1
ATOM 2799 C CA . GLY A 1 367 ? 4.508 44.438 -6.363 1 97.5 367 GLY A CA 1
ATOM 2800 C C . GLY A 1 367 ? 5.445 45.406 -5.676 1 97.5 367 GLY A C 1
ATOM 2801 O O . GLY A 1 367 ? 6.051 46.281 -6.332 1 97.5 367 GLY A O 1
ATOM 2802 N N . VAL A 1 368 ? 5.441 45.281 -4.34 1 97.56 368 VAL A N 1
ATOM 2803 C CA . VAL A 1 368 ? 6.324 46.188 -3.594 1 97.56 368 VAL A CA 1
ATOM 2804 C C . VAL A 1 368 ? 7.273 45.375 -2.723 1 97.56 368 VAL A C 1
ATOM 2806 O O . VAL A 1 368 ? 7.078 44.156 -2.547 1 97.56 368 VAL A O 1
ATOM 2809 N N . ARG A 1 369 ? 8.273 46 -2.238 1 97.06 369 ARG A N 1
ATOM 2810 C CA . ARG A 1 369 ? 9.219 45.344 -1.333 1 97.06 369 ARG A CA 1
ATOM 2811 C C . ARG A 1 369 ? 8.609 45.188 0.052 1 97.06 369 ARG A C 1
ATOM 2813 O O . ARG A 1 369 ? 7.867 46.031 0.53 1 97.06 369 ARG A O 1
ATOM 2820 N N . PRO A 1 370 ? 8.914 44.156 0.701 1 97.75 370 PRO A N 1
ATOM 2821 C CA . PRO A 1 370 ? 8.414 44 2.066 1 97.75 370 PRO A CA 1
ATOM 2822 C C . PRO A 1 370 ? 8.844 45.125 2.994 1 97.75 370 PRO A C 1
ATOM 2824 O O . PRO A 1 370 ? 9.898 45.75 2.785 1 97.75 370 PRO A O 1
ATOM 2827 N N . SER A 1 371 ? 8.055 45.312 3.949 1 95.5 371 SER A N 1
ATOM 2828 C CA . SER A 1 371 ? 8.289 46.406 4.875 1 95.5 371 SER A CA 1
ATOM 2829 C C . SER A 1 371 ? 9.625 46.25 5.598 1 95.5 371 SER A C 1
ATOM 2831 O O . SER A 1 371 ? 10.109 45.125 5.77 1 95.5 371 SER A O 1
ATOM 2833 N N . GLY A 1 372 ? 10.172 47.344 6.086 1 95.81 372 GLY A N 1
ATOM 2834 C CA . GLY A 1 372 ? 11.445 47.344 6.789 1 95.81 372 GLY A CA 1
ATOM 2835 C C . GLY A 1 372 ? 11.43 46.531 8.055 1 95.81 372 GLY A C 1
ATOM 2836 O O . GLY A 1 372 ? 12.406 45.844 8.367 1 95.81 372 GLY A O 1
ATOM 2837 N N . TRP A 1 373 ? 10.344 46.594 8.789 1 94.31 373 TRP A N 1
ATOM 2838 C CA . TRP A 1 373 ? 10.289 45.844 10.047 1 94.31 373 TRP A CA 1
ATOM 2839 C C . TRP A 1 373 ? 10.375 44.344 9.812 1 94.31 373 TRP A C 1
ATOM 2841 O O . TRP A 1 373 ? 10.898 43.625 10.648 1 94.31 373 TRP A O 1
ATOM 2851 N N . VAL A 1 374 ? 9.891 43.906 8.703 1 96.69 374 VAL A N 1
ATOM 2852 C CA . VAL A 1 374 ? 9.961 42.469 8.344 1 96.69 374 VAL A CA 1
ATOM 2853 C C . VAL A 1 374 ? 11.398 42.094 8 1 96.69 374 VAL A C 1
ATOM 2855 O O . VAL A 1 374 ? 11.914 41.094 8.5 1 96.69 374 VAL A O 1
ATOM 2858 N N . LEU A 1 375 ? 12.023 42.938 7.242 1 97.19 375 LEU A N 1
ATOM 2859 C CA . LEU A 1 375 ? 13.352 42.625 6.715 1 97.19 375 LEU A CA 1
ATOM 2860 C C . LEU A 1 375 ? 14.414 42.719 7.809 1 97.19 375 LEU A C 1
ATOM 2862 O O . LEU A 1 375 ? 15.406 42 7.781 1 97.19 375 LEU A O 1
ATOM 2866 N N . GLU A 1 376 ? 14.188 43.531 8.695 1 96.56 376 GLU A N 1
ATOM 2867 C CA . GLU A 1 376 ? 15.164 43.781 9.75 1 96.56 376 GLU A CA 1
ATOM 2868 C C . GLU A 1 376 ? 15.438 42.531 10.578 1 96.56 376 GLU A C 1
ATOM 2870 O O . GLU A 1 376 ? 16.562 42.344 11.055 1 96.56 376 GLU A O 1
ATOM 2875 N N . ARG A 1 377 ? 14.477 41.688 10.773 1 95.94 377 ARG A N 1
ATOM 2876 C CA . ARG A 1 377 ? 14.656 40.5 11.641 1 95.94 377 ARG A CA 1
ATOM 2877 C C . ARG A 1 377 ? 14.477 39.219 10.859 1 95.94 377 ARG A C 1
ATOM 2879 O O . ARG A 1 377 ? 14.375 38.125 11.453 1 95.94 377 ARG A O 1
ATOM 2886 N N . LEU A 1 378 ? 14.484 39.375 9.625 1 97.81 378 LEU A N 1
ATOM 2887 C CA . LEU A 1 378 ? 14.211 38.219 8.773 1 97.81 378 LEU A CA 1
ATOM 2888 C C . LEU A 1 378 ? 15.25 37.125 9 1 97.81 378 LEU A C 1
ATOM 2890 O O . LEU A 1 378 ? 14.898 35.969 9.133 1 97.81 378 LEU A O 1
ATOM 2894 N N . ASP A 1 379 ? 16.469 37.469 9.133 1 97 379 ASP A N 1
ATOM 2895 C CA . ASP A 1 379 ? 17.562 36.531 9.234 1 97 379 ASP A CA 1
ATOM 2896 C C . ASP A 1 379 ? 17.578 35.844 10.594 1 97 379 ASP A C 1
ATOM 2898 O O . ASP A 1 379 ? 18.219 34.812 10.766 1 97 379 ASP A O 1
ATOM 2902 N N . GLU A 1 380 ? 16.859 36.344 11.531 1 97.75 380 GLU A N 1
ATOM 2903 C CA . GLU A 1 380 ? 16.828 35.812 12.883 1 97.75 380 GLU A CA 1
ATOM 2904 C C . GLU A 1 380 ? 15.719 34.75 13.031 1 97.75 380 GLU A C 1
ATOM 2906 O O . GLU A 1 380 ? 15.711 34 13.992 1 97.75 380 GLU A O 1
ATOM 2911 N N . LEU A 1 381 ? 14.82 34.75 12.133 1 97.88 381 LEU A N 1
ATOM 2912 C CA . LEU A 1 381 ? 13.602 33.969 12.266 1 97.88 381 LEU A CA 1
ATOM 2913 C C . LEU A 1 381 ? 13.922 32.5 12.32 1 97.88 381 LEU A C 1
ATOM 2915 O O . LEU A 1 381 ? 13.391 31.766 13.172 1 97.88 381 LEU A O 1
ATOM 2919 N N . PRO A 1 382 ? 14.82 31.984 11.422 1 98.25 382 PRO A N 1
ATOM 2920 C CA . PRO A 1 382 ? 15.086 30.547 11.453 1 98.25 382 PRO A CA 1
ATOM 2921 C C . PRO A 1 382 ? 15.594 30.062 12.805 1 98.25 382 PRO A C 1
ATOM 2923 O O . PRO A 1 382 ? 15.117 29.062 13.328 1 98.25 382 PRO A O 1
ATOM 2926 N N . LYS A 1 383 ? 16.484 30.766 13.352 1 98.06 383 LYS A N 1
ATOM 2927 C CA . LYS A 1 383 ? 17.031 30.406 14.656 1 98.06 383 LYS A CA 1
ATOM 2928 C C . LYS A 1 383 ? 15.969 30.5 15.75 1 98.06 383 LYS A C 1
ATOM 2930 O O . LYS A 1 383 ? 15.891 29.641 16.625 1 98.06 383 LYS A O 1
ATOM 2935 N N . ALA A 1 384 ? 15.188 31.562 15.734 1 98.12 384 ALA A N 1
ATOM 2936 C CA . ALA A 1 384 ? 14.117 31.734 16.703 1 98.12 384 ALA A CA 1
ATOM 2937 C C . ALA A 1 384 ? 13.117 30.578 16.625 1 98.12 384 ALA A C 1
ATOM 2939 O O . ALA A 1 384 ? 12.672 30.062 17.656 1 98.12 384 ALA A O 1
ATOM 2940 N N . MET A 1 385 ? 12.789 30.219 15.477 1 98.56 385 MET A N 1
ATOM 2941 C CA . MET A 1 385 ? 11.828 29.141 15.273 1 98.56 385 MET A CA 1
ATOM 2942 C C . MET A 1 385 ? 12.414 27.812 15.727 1 98.56 385 MET A C 1
ATOM 2944 O O . MET A 1 385 ? 11.703 26.984 16.297 1 98.56 385 MET A O 1
ATOM 2948 N N . ALA A 1 386 ? 13.672 27.562 15.398 1 97.88 386 ALA A N 1
ATOM 2949 C CA . ALA A 1 386 ? 14.32 26.328 15.82 1 97.88 386 ALA A CA 1
ATOM 2950 C C . ALA A 1 386 ? 14.281 26.188 17.344 1 97.88 386 ALA A C 1
ATOM 2952 O O . ALA A 1 386 ? 13.969 25.109 17.859 1 97.88 386 ALA A O 1
ATOM 2953 N N . ARG A 1 387 ? 14.57 27.25 17.984 1 97 387 ARG A N 1
ATOM 2954 C CA . ARG A 1 387 ? 14.547 27.266 19.453 1 97 387 ARG A CA 1
ATOM 2955 C C . ARG A 1 387 ? 13.141 26.984 19.969 1 97 387 ARG A C 1
ATOM 2957 O O . ARG A 1 387 ? 12.961 26.188 20.891 1 97 387 ARG A O 1
ATOM 2964 N N . ALA A 1 388 ? 12.195 27.688 19.453 1 97.12 388 ALA A N 1
ATOM 2965 C CA . ALA A 1 388 ? 10.812 27.547 19.891 1 97.12 388 ALA A CA 1
ATOM 2966 C C . ALA A 1 388 ? 10.297 26.125 19.656 1 97.12 388 ALA A C 1
ATOM 2968 O O . ALA A 1 388 ? 9.641 25.547 20.531 1 97.12 388 ALA A O 1
ATOM 2969 N N . ARG A 1 389 ? 10.586 25.625 18.562 1 96.19 389 ARG A N 1
ATOM 2970 C CA . ARG A 1 389 ? 10.141 24.266 18.234 1 96.19 389 ARG A CA 1
ATOM 2971 C C . ARG A 1 389 ? 10.828 23.234 19.109 1 96.19 389 ARG A C 1
ATOM 2973 O O . ARG A 1 389 ? 10.219 22.219 19.469 1 96.19 389 ARG A O 1
ATOM 2980 N N . GLY A 1 390 ? 12.086 23.438 19.359 1 95.94 390 GLY A N 1
ATOM 2981 C CA . GLY A 1 390 ? 12.789 22.562 20.297 1 95.94 390 GLY A CA 1
ATOM 2982 C C . GLY A 1 390 ? 12.125 22.5 21.656 1 95.94 390 GLY A C 1
ATOM 2983 O O . GLY A 1 390 ? 11.938 21.406 22.219 1 95.94 390 GLY A O 1
ATOM 2984 N N . ARG A 1 391 ? 11.742 23.594 22.109 1 94.88 391 ARG A N 1
ATOM 2985 C CA . ARG A 1 391 ? 11.102 23.688 23.422 1 94.88 391 ARG A CA 1
ATOM 2986 C C . ARG A 1 391 ? 9.719 23.031 23.391 1 94.88 391 ARG A C 1
ATOM 2988 O O . ARG A 1 391 ? 9.336 22.344 24.344 1 94.88 391 ARG A O 1
ATOM 2995 N N . ALA A 1 392 ? 9.008 23.359 22.375 1 95.06 392 ALA A N 1
ATOM 2996 C CA . ALA A 1 392 ? 7.688 22.75 22.234 1 95.06 392 ALA A CA 1
ATOM 2997 C C . ALA A 1 392 ? 7.793 21.234 22.156 1 95.06 392 ALA A C 1
ATOM 2999 O O . ALA A 1 392 ? 7 20.516 22.766 1 95.06 392 ALA A O 1
ATOM 3000 N N . GLY A 1 393 ? 8.742 20.781 21.344 1 93.94 393 GLY A N 1
ATOM 3001 C CA . GLY A 1 393 ? 8.977 19.359 21.234 1 93.94 393 GLY A CA 1
ATOM 3002 C C . GLY A 1 393 ? 9.359 18.703 22.547 1 93.94 393 GLY A C 1
ATOM 3003 O O . GLY A 1 393 ? 8.938 17.578 22.828 1 93.94 393 GLY A O 1
ATOM 3004 N N . ALA A 1 394 ? 10.156 19.328 23.281 1 93.25 394 ALA A N 1
ATOM 3005 C CA . ALA A 1 394 ? 10.555 18.828 24.594 1 93.25 394 ALA A CA 1
ATOM 3006 C C . ALA A 1 394 ? 9.344 18.672 25.516 1 93.25 394 ALA A C 1
ATOM 3008 O O . ALA A 1 394 ? 9.227 17.688 26.25 1 93.25 394 ALA A O 1
ATOM 3009 N N . LEU A 1 395 ? 8.523 19.609 25.453 1 92.62 395 LEU A N 1
ATOM 3010 C CA . LEU A 1 395 ? 7.297 19.531 26.234 1 92.62 395 LEU A CA 1
ATOM 3011 C C . LEU A 1 395 ? 6.426 18.359 25.781 1 92.62 395 LEU A C 1
ATOM 3013 O O . LEU A 1 395 ? 5.914 17.609 26.609 1 92.62 395 LEU A O 1
ATOM 3017 N N . ASP A 1 396 ? 6.273 18.266 24.578 1 90.56 396 ASP A N 1
ATOM 3018 C CA . ASP A 1 396 ? 5.465 17.188 24.016 1 90.56 396 ASP A CA 1
ATOM 3019 C C . ASP A 1 396 ? 5.957 15.828 24.484 1 90.56 396 ASP A C 1
ATOM 3021 O O . ASP A 1 396 ? 5.168 14.992 24.938 1 90.56 396 ASP A O 1
ATOM 3025 N N . ARG A 1 397 ? 7.176 15.602 24.328 1 88.56 397 ARG A N 1
ATOM 3026 C CA . ARG A 1 397 ? 7.777 14.328 24.719 1 88.56 397 ARG A CA 1
ATOM 3027 C C . ARG A 1 397 ? 7.598 14.078 26.219 1 88.56 397 ARG A C 1
ATOM 3029 O O . ARG A 1 397 ? 7.262 12.969 26.625 1 88.56 397 ARG A O 1
ATOM 3036 N N . ALA A 1 398 ? 7.824 15.078 26.953 1 89.69 398 ALA A N 1
ATOM 3037 C CA . ALA A 1 398 ? 7.723 14.953 28.406 1 89.69 398 ALA A CA 1
ATOM 3038 C C . ALA A 1 398 ? 6.281 14.664 28.828 1 89.69 398 ALA A C 1
ATOM 3040 O O . ALA A 1 398 ? 6.043 13.883 29.75 1 89.69 398 ALA A O 1
ATOM 3041 N N . VAL A 1 399 ? 5.418 15.32 28.219 1 88.19 399 VAL A N 1
ATOM 3042 C CA . VAL A 1 399 ? 4.004 15.102 28.516 1 88.19 399 VAL A CA 1
ATOM 3043 C C . VAL A 1 399 ? 3.619 13.664 28.156 1 88.19 399 VAL A C 1
ATOM 3045 O O . VAL A 1 399 ? 2.924 13 28.922 1 88.19 399 VAL A O 1
ATOM 3048 N N . LEU A 1 400 ? 4.047 13.25 27.047 1 85.81 400 LEU A N 1
ATOM 3049 C CA . LEU A 1 400 ? 3.748 11.883 26.625 1 85.81 400 LEU A CA 1
ATOM 3050 C C . LEU A 1 400 ? 4.297 10.875 27.625 1 85.81 400 LEU A C 1
ATOM 3052 O O . LEU A 1 400 ? 3.594 9.938 28.016 1 85.81 400 LEU A O 1
ATOM 3056 N N . ASP A 1 401 ? 5.465 11.07 28 1 86.81 401 ASP A N 1
ATOM 3057 C CA . ASP A 1 401 ? 6.094 10.188 28.984 1 86.81 401 ASP A CA 1
ATOM 3058 C C . ASP A 1 401 ? 5.305 10.172 30.281 1 86.81 401 ASP A C 1
ATOM 3060 O O . ASP A 1 401 ? 5.109 9.109 30.891 1 86.81 401 ASP A O 1
ATOM 3064 N N . LEU A 1 402 ? 4.973 11.289 30.656 1 88.56 402 LEU A N 1
ATOM 3065 C CA . LEU A 1 402 ? 4.223 11.438 31.906 1 88.56 402 LEU A CA 1
ATOM 3066 C C . LEU A 1 402 ? 2.881 10.719 31.812 1 88.56 402 LEU A C 1
ATOM 3068 O O . LEU A 1 402 ? 2.506 9.984 32.719 1 88.56 402 LEU A O 1
ATOM 3072 N N . VAL A 1 403 ? 2.191 10.945 30.797 1 86.06 403 VAL A N 1
ATOM 3073 C CA . VAL A 1 403 ? 0.867 10.359 30.625 1 86.06 403 VAL A CA 1
ATOM 3074 C C . VAL A 1 403 ? 0.985 8.836 30.516 1 86.06 403 VAL A C 1
ATOM 3076 O O . VAL A 1 403 ? 0.163 8.102 31.078 1 86.06 403 VAL A O 1
ATOM 3079 N N . GLU A 1 404 ? 1.945 8.391 29.812 1 86.81 404 GLU A N 1
ATOM 3080 C CA . GLU A 1 404 ? 2.189 6.957 29.688 1 86.81 404 GLU A CA 1
ATOM 3081 C C . GLU A 1 404 ? 2.406 6.32 31.062 1 86.81 404 GLU A C 1
ATOM 3083 O O . GLU A 1 404 ? 1.82 5.281 31.375 1 86.81 404 GLU A O 1
ATOM 3088 N N . ALA A 1 405 ? 3.201 6.922 31.797 1 87.94 405 ALA A N 1
ATOM 3089 C CA . ALA A 1 405 ? 3.475 6.418 33.125 1 87.94 405 ALA A CA 1
ATOM 3090 C C . ALA A 1 405 ? 2.201 6.387 33.969 1 87.94 405 ALA A C 1
ATOM 3092 O O . ALA A 1 405 ? 1.944 5.414 34.688 1 87.94 405 ALA A O 1
ATOM 3093 N N . HIS A 1 406 ? 1.504 7.367 33.844 1 85.5 406 HIS A N 1
ATOM 3094 C CA . HIS A 1 406 ? 0.279 7.48 34.625 1 85.5 406 HIS A CA 1
ATOM 3095 C C . HIS A 1 406 ? -0.741 6.426 34.219 1 85.5 406 HIS A C 1
ATOM 3097 O O . HIS A 1 406 ? -1.392 5.812 35.062 1 85.5 406 HIS A O 1
ATOM 3103 N N . VAL A 1 407 ? -0.895 6.25 32.969 1 84.81 407 VAL A N 1
ATOM 3104 C CA . VAL A 1 407 ? -1.892 5.332 32.438 1 84.81 407 VAL A CA 1
ATOM 3105 C C . VAL A 1 407 ? -1.484 3.891 32.75 1 84.81 407 VAL A C 1
ATOM 3107 O O . VAL A 1 407 ? -2.338 3.037 33 1 84.81 407 VAL A O 1
ATOM 3110 N N . LEU A 1 408 ? -0.208 3.637 32.781 1 88.75 408 LEU A N 1
ATOM 3111 C CA . LEU A 1 408 ? 0.292 2.273 32.938 1 88.75 408 LEU A CA 1
ATOM 3112 C C . LEU A 1 408 ? 0.502 1.909 34.375 1 88.75 408 LEU A C 1
ATOM 3114 O O . LEU A 1 408 ? 0.582 0.729 34.75 1 88.75 408 LEU A O 1
ATOM 3118 N N . ALA A 1 409 ? 0.59 2.783 35.219 1 88.5 409 ALA A N 1
ATOM 3119 C CA . ALA A 1 409 ? 0.936 2.582 36.625 1 88.5 409 ALA A CA 1
ATOM 3120 C C . ALA A 1 409 ? 0.049 1.514 37.281 1 88.5 409 ALA A C 1
ATOM 3122 O O . ALA A 1 409 ? 0.544 0.61 37.938 1 88.5 409 ALA A O 1
ATOM 3123 N N . PRO A 1 410 ? -1.208 1.62 37.031 1 87.56 410 PRO A N 1
ATOM 3124 C CA . PRO A 1 410 ? -2.066 0.618 37.656 1 87.56 410 PRO A CA 1
ATOM 3125 C C . PRO A 1 410 ? -1.926 -0.766 37.031 1 87.56 410 PRO A C 1
ATOM 3127 O O . PRO A 1 410 ? -2.51 -1.734 37.531 1 87.56 410 PRO A O 1
ATOM 3130 N N . GLN A 1 411 ? -1.17 -0.894 36.062 1 90.44 411 GLN A N 1
ATOM 3131 C CA . GLN A 1 411 ? -1.148 -2.135 35.281 1 90.44 411 GLN A CA 1
ATOM 3132 C C . GLN A 1 411 ? 0.178 -2.869 35.469 1 90.44 411 GLN A C 1
ATOM 3134 O O . GLN A 1 411 ? 0.509 -3.762 34.688 1 90.44 411 GLN A O 1
ATOM 3139 N N . VAL A 1 412 ? 0.896 -2.488 36.406 1 92.44 412 VAL A N 1
ATOM 3140 C CA . VAL A 1 412 ? 2.191 -3.119 36.656 1 92.44 412 VAL A CA 1
ATOM 3141 C C . VAL A 1 412 ? 2.004 -4.621 36.844 1 92.44 412 VAL A C 1
ATOM 3143 O O . VAL A 1 412 ? 1.107 -5.043 37.594 1 92.44 412 VAL A O 1
ATOM 3146 N N . GLY A 1 413 ? 2.812 -5.391 36.188 1 93.62 413 GLY A N 1
ATOM 3147 C CA . GLY A 1 413 ? 2.725 -6.836 36.281 1 93.62 413 GLY A CA 1
ATOM 3148 C C . GLY A 1 413 ? 1.964 -7.477 35.125 1 93.62 413 GLY A C 1
ATOM 3149 O O . GLY A 1 413 ? 2.086 -8.68 34.906 1 93.62 413 GLY A O 1
ATOM 3150 N N . ARG A 1 414 ? 1.248 -6.676 34.375 1 93.31 414 ARG A N 1
ATOM 3151 C CA . ARG A 1 414 ? 0.43 -7.195 33.281 1 93.31 414 ARG A CA 1
ATOM 3152 C C . ARG A 1 414 ? 1.268 -7.414 32.031 1 93.31 414 ARG A C 1
ATOM 3154 O O . ARG A 1 414 ? 2.303 -6.77 31.859 1 93.31 414 ARG A O 1
ATOM 3161 N N . THR A 1 415 ? 0.772 -8.328 31.234 1 93.62 415 THR A N 1
ATOM 3162 C CA . THR A 1 415 ? 1.411 -8.625 29.953 1 93.62 415 THR A CA 1
ATOM 3163 C C . THR A 1 415 ? 0.638 -7.984 28.797 1 93.62 415 THR A C 1
ATOM 3165 O O . THR A 1 415 ? -0.594 -7.945 28.812 1 93.62 415 THR A O 1
ATOM 3168 N N . PHE A 1 416 ? 1.419 -7.457 27.828 1 91.38 416 PHE A N 1
ATOM 3169 C CA . PHE A 1 416 ? 0.854 -6.773 26.672 1 91.38 416 PHE A CA 1
ATOM 3170 C C . PHE A 1 416 ? 1.396 -7.371 25.375 1 91.38 416 PHE A C 1
ATOM 3172 O O . PHE A 1 416 ? 2.566 -7.746 25.312 1 91.38 416 PHE A O 1
ATOM 3179 N N . ALA A 1 417 ? 0.482 -7.457 24.375 1 88.56 417 ALA A N 1
ATOM 3180 C CA . ALA A 1 417 ? 0.938 -7.762 23.031 1 88.56 417 ALA A CA 1
ATOM 3181 C C . ALA A 1 417 ? 1.599 -6.547 22.375 1 88.56 417 ALA A C 1
ATOM 3183 O O . ALA A 1 417 ? 1.118 -5.418 22.531 1 88.56 417 ALA A O 1
ATOM 3184 N N . ALA A 1 418 ? 2.82 -6.805 21.734 1 86.94 418 ALA A N 1
ATOM 3185 C CA . ALA A 1 418 ? 3.564 -5.695 21.141 1 86.94 418 ALA A CA 1
ATOM 3186 C C . ALA A 1 418 ? 4.281 -6.137 19.875 1 86.94 418 ALA A C 1
ATOM 3188 O O . ALA A 1 418 ? 4.414 -7.332 19.609 1 86.94 418 ALA A O 1
ATOM 3189 N N . THR A 1 419 ? 4.633 -5.176 19.078 1 81.94 419 THR A N 1
ATOM 3190 C CA . THR A 1 419 ? 5.43 -5.395 17.875 1 81.94 419 THR A CA 1
ATOM 3191 C C . THR A 1 419 ? 6.758 -4.648 17.969 1 81.94 419 THR A C 1
ATOM 3193 O O . THR A 1 419 ? 6.801 -3.494 18.391 1 81.94 419 THR A O 1
ATOM 3196 N N . VAL A 1 420 ? 7.844 -5.332 17.609 1 84.94 420 VAL A N 1
ATOM 3197 C CA . VAL A 1 420 ? 9.156 -4.691 17.594 1 84.94 420 VAL A CA 1
ATOM 3198 C C . VAL A 1 420 ? 9.227 -3.691 16.453 1 84.94 420 VAL A C 1
ATOM 3200 O O . VAL A 1 420 ? 9.086 -4.066 15.281 1 84.94 420 VAL A O 1
ATOM 3203 N N . VAL A 1 421 ? 9.508 -2.422 16.766 1 78.31 421 VAL A N 1
ATOM 3204 C CA . VAL A 1 421 ? 9.445 -1.408 15.727 1 78.31 421 VAL A CA 1
ATOM 3205 C C . VAL A 1 421 ? 10.82 -0.772 15.539 1 78.31 421 VAL A C 1
ATOM 3207 O O . VAL A 1 421 ? 11.07 -0.104 14.531 1 78.31 421 VAL A O 1
ATOM 3210 N N . ARG A 1 422 ? 11.703 -0.916 16.453 1 78.44 422 ARG A N 1
ATOM 3211 C CA . ARG A 1 422 ? 13.055 -0.395 16.312 1 78.44 422 ARG A CA 1
ATOM 3212 C C . ARG A 1 422 ? 14.055 -1.265 17.078 1 78.44 422 ARG A C 1
ATOM 3214 O O . ARG A 1 422 ? 13.766 -1.739 18.172 1 78.44 422 ARG A O 1
ATOM 3221 N N . THR A 1 423 ? 15.141 -1.567 16.391 1 76.75 423 THR A N 1
ATOM 3222 C CA . THR A 1 423 ? 16.234 -2.283 17.047 1 76.75 423 THR A CA 1
ATOM 3223 C C . THR A 1 423 ? 17.547 -1.52 16.891 1 76.75 423 THR A C 1
ATOM 3225 O O . THR A 1 423 ? 17.922 -1.116 15.797 1 76.75 423 THR A O 1
ATOM 3228 N N . SER A 1 424 ? 18.047 -1.032 17.969 1 67.88 424 SER A N 1
ATOM 3229 C CA . SER A 1 424 ? 19.328 -0.342 17.984 1 67.88 424 SER A CA 1
ATOM 3230 C C . SER A 1 424 ? 20.25 -0.912 19.062 1 67.88 424 SER A C 1
ATOM 3232 O O . SER A 1 424 ? 19.859 -1.839 19.781 1 67.88 424 SER A O 1
ATOM 3234 N N . ASP A 1 425 ? 21.516 -0.465 19.016 1 64.56 425 ASP A N 1
ATOM 3235 C CA . ASP A 1 425 ? 22.469 -0.851 20.047 1 64.56 425 ASP A CA 1
ATOM 3236 C C . ASP A 1 425 ? 21.938 -0.488 21.438 1 64.56 425 ASP A C 1
ATOM 3238 O O . ASP A 1 425 ? 22.312 -1.116 22.422 1 64.56 425 ASP A O 1
ATOM 3242 N N . ARG A 1 426 ? 21.078 0.437 21.562 1 63.22 426 ARG A N 1
ATOM 3243 C CA . ARG A 1 426 ? 20.578 0.926 22.844 1 63.22 426 ARG A CA 1
ATOM 3244 C C . ARG A 1 426 ? 19.391 0.101 23.328 1 63.22 426 ARG A C 1
ATOM 3246 O O . ARG A 1 426 ? 18.953 0.243 24.469 1 63.22 426 ARG A O 1
ATOM 3253 N N . GLY A 1 427 ? 18.922 -0.771 22.422 1 73.62 427 GLY A N 1
ATOM 3254 C CA . GLY A 1 427 ? 17.797 -1.612 22.812 1 73.62 427 GLY A CA 1
ATOM 3255 C C . GLY A 1 427 ? 16.75 -1.725 21.719 1 73.62 427 GLY A C 1
ATOM 3256 O O . GLY A 1 427 ? 17 -1.391 20.562 1 73.62 427 GLY A O 1
ATOM 3257 N N . THR A 1 428 ? 15.641 -2.543 22.078 1 83.31 428 THR A N 1
ATOM 3258 C CA . THR A 1 428 ? 14.508 -2.822 21.203 1 83.31 428 THR A CA 1
ATOM 3259 C C . THR A 1 428 ? 13.289 -1.999 21.609 1 83.31 428 THR A C 1
ATOM 3261 O O . THR A 1 428 ? 12.93 -1.959 22.781 1 83.31 428 THR A O 1
ATOM 3264 N N . ASP A 1 429 ? 12.82 -1.159 20.656 1 85.5 429 ASP A N 1
ATOM 3265 C CA . ASP A 1 429 ? 11.555 -0.471 20.891 1 85.5 429 ASP A CA 1
ATOM 3266 C C . ASP A 1 429 ? 10.375 -1.299 20.391 1 85.5 429 ASP A C 1
ATOM 3268 O O . ASP A 1 429 ? 10.438 -1.896 19.328 1 85.5 429 ASP A O 1
ATOM 3272 N N . VAL A 1 430 ? 9.328 -1.423 21.203 1 85.56 430 VAL A N 1
ATOM 3273 C CA . VAL A 1 430 ? 8.125 -2.162 20.828 1 85.56 430 VAL A CA 1
ATOM 3274 C C . VAL A 1 430 ? 6.914 -1.235 20.875 1 85.56 430 VAL A C 1
ATOM 3276 O O . VAL A 1 430 ? 6.867 -0.306 21.688 1 85.56 430 VAL A O 1
ATOM 3279 N N . GLN A 1 431 ? 6.043 -1.436 20.016 1 82.94 431 GLN A N 1
ATOM 3280 C CA . GLN A 1 431 ? 4.746 -0.767 20.031 1 82.94 431 GLN A CA 1
ATOM 3281 C C . GLN A 1 431 ? 3.656 -1.688 20.578 1 82.94 431 GLN A C 1
ATOM 3283 O O . GLN A 1 431 ? 3.402 -2.754 20 1 82.94 431 GLN A O 1
ATOM 3288 N N . LEU A 1 432 ? 3.068 -1.253 21.703 1 84.38 432 LEU A N 1
ATOM 3289 C CA . LEU A 1 432 ? 1.979 -2.035 22.266 1 84.38 432 LEU A CA 1
ATOM 3290 C C . LEU A 1 432 ? 0.735 -1.959 21.391 1 84.38 432 LEU A C 1
ATOM 3292 O O . LEU A 1 432 ? 0.46 -0.921 20.781 1 84.38 432 LEU A O 1
ATOM 3296 N N . ARG A 1 433 ? -0.003 -3.076 21.391 1 77.56 433 ARG A N 1
ATOM 3297 C CA . ARG A 1 433 ? -1.289 -3.053 20.703 1 77.56 433 ARG A CA 1
ATOM 3298 C C . ARG A 1 433 ? -2.275 -2.137 21.422 1 77.56 433 ARG A C 1
ATOM 3300 O O . ARG A 1 433 ? -2.996 -1.368 20.781 1 77.56 433 ARG A O 1
ATOM 3307 N N . GLN A 1 434 ? -2.367 -2.301 22.734 1 78.94 434 GLN A N 1
ATOM 3308 C CA . GLN A 1 434 ? -3.125 -1.45 23.641 1 78.94 434 GLN A CA 1
ATOM 3309 C C . GLN A 1 434 ? -2.469 -1.402 25.016 1 78.94 434 GLN A C 1
ATOM 3311 O O . GLN A 1 434 ? -2.057 -2.436 25.547 1 78.94 434 GLN A O 1
ATOM 3316 N N . PRO A 1 435 ? -2.396 -0.248 25.531 1 80.06 435 PRO A N 1
ATOM 3317 C CA . PRO A 1 435 ? -2.656 1.104 25.031 1 80.06 435 PRO A CA 1
ATOM 3318 C C . PRO A 1 435 ? -1.612 1.57 24.016 1 80.06 435 PRO A C 1
ATOM 3320 O O . PRO A 1 435 ? -0.635 0.861 23.766 1 80.06 435 PRO A O 1
ATOM 3323 N N . ALA A 1 436 ? -1.823 2.725 23.469 1 77.5 436 ALA A N 1
ATOM 3324 C CA . ALA A 1 436 ? -0.926 3.279 22.453 1 77.5 436 ALA A CA 1
ATOM 3325 C C . ALA A 1 436 ? 0.378 3.76 23.078 1 77.5 436 ALA A C 1
ATOM 3327 O O . ALA A 1 436 ? 0.525 4.945 23.391 1 77.5 436 ALA A O 1
ATOM 3328 N N . VAL A 1 437 ? 1.263 2.812 23.266 1 81.38 437 VAL A N 1
ATOM 3329 C CA . VAL A 1 437 ? 2.537 3.111 23.906 1 81.38 437 VAL A CA 1
ATOM 3330 C C . VAL A 1 437 ? 3.672 2.426 23.156 1 81.38 437 VAL A C 1
ATOM 3332 O O . VAL A 1 437 ? 3.537 1.276 22.734 1 81.38 437 VAL A O 1
ATOM 3335 N N . THR A 1 438 ? 4.652 3.207 22.828 1 80.69 438 THR A N 1
ATOM 3336 C CA . THR A 1 438 ? 5.922 2.648 22.391 1 80.69 438 THR A CA 1
ATOM 3337 C C . THR A 1 438 ? 6.914 2.566 23.547 1 80.69 438 THR A C 1
ATOM 3339 O O . THR A 1 438 ? 7.113 3.541 24.266 1 80.69 438 THR A O 1
ATOM 3342 N N . ALA A 1 439 ? 7.418 1.384 23.75 1 83.5 439 ALA A N 1
ATOM 3343 C CA . ALA A 1 439 ? 8.258 1.187 24.938 1 83.5 439 ALA A CA 1
ATOM 3344 C C . ALA A 1 439 ? 9.602 0.561 24.547 1 83.5 439 ALA A C 1
ATOM 3346 O O . ALA A 1 439 ? 9.695 -0.155 23.547 1 83.5 439 ALA A O 1
ATOM 3347 N N . ARG A 1 440 ? 10.586 0.908 25.375 1 84.12 440 ARG A N 1
ATOM 3348 C CA . ARG A 1 440 ? 11.914 0.315 25.219 1 84.12 440 ARG A CA 1
ATOM 3349 C C . ARG A 1 440 ? 12.039 -0.968 26.031 1 84.12 440 ARG A C 1
ATOM 3351 O O . ARG A 1 440 ? 11.688 -0.996 27.203 1 84.12 440 ARG A O 1
ATOM 3358 N N . LEU A 1 441 ? 12.352 -1.968 25.312 1 84.88 441 LEU A N 1
ATOM 3359 C CA . LEU A 1 441 ? 12.711 -3.209 25.984 1 84.88 441 LEU A CA 1
ATOM 3360 C C . LEU A 1 441 ? 14.195 -3.24 26.297 1 84.88 441 LEU A C 1
ATOM 3362 O O . LEU A 1 441 ? 15.031 -3.051 25.422 1 84.88 441 LEU A O 1
ATOM 3366 N N . VAL A 1 442 ? 14.531 -3.449 27.578 1 74.19 442 VAL A N 1
ATOM 3367 C CA . VAL A 1 442 ? 15.93 -3.414 27.984 1 74.19 442 VAL A CA 1
ATOM 3368 C C . VAL A 1 442 ? 16.531 -4.812 27.891 1 74.19 442 VAL A C 1
ATOM 3370 O O . VAL A 1 442 ? 15.906 -5.801 28.266 1 74.19 442 VAL A O 1
ATOM 3373 N N . GLY A 1 443 ? 17.719 -4.914 27.328 1 69.81 443 GLY A N 1
ATOM 3374 C CA . GLY A 1 443 ? 18.578 -6.082 27.406 1 69.81 443 GLY A CA 1
ATOM 3375 C C . GLY A 1 443 ? 18.203 -7.164 26.406 1 69.81 443 GLY A C 1
ATOM 3376 O O . GLY A 1 443 ? 18.609 -8.32 26.562 1 69.81 443 GLY A O 1
ATOM 3377 N N . VAL A 1 444 ? 17.297 -6.836 25.484 1 76.81 444 VAL A N 1
ATOM 3378 C CA . VAL A 1 444 ? 16.938 -7.891 24.531 1 76.81 444 VAL A CA 1
ATOM 3379 C C . VAL A 1 444 ? 16.969 -7.336 23.109 1 76.81 444 VAL A C 1
ATOM 3381 O O . VAL A 1 444 ? 16.625 -6.176 22.875 1 76.81 444 VAL A O 1
ATOM 3384 N N . GLU A 1 445 ? 17.562 -8.039 22.281 1 77.75 445 GLU A N 1
ATOM 3385 C CA . GLU A 1 445 ? 17.516 -7.746 20.844 1 77.75 445 GLU A CA 1
ATOM 3386 C C . GLU A 1 445 ? 16.562 -8.688 20.125 1 77.75 445 GLU A C 1
ATOM 3388 O O . GLU A 1 445 ? 16.766 -9.906 20.125 1 77.75 445 GLU A O 1
ATOM 3393 N N . LEU A 1 446 ? 15.445 -8.086 19.766 1 77.31 446 LEU A N 1
ATOM 3394 C CA . LEU A 1 446 ? 14.445 -8.852 19.031 1 77.31 446 LEU A CA 1
ATOM 3395 C C . LEU A 1 446 ? 14.344 -8.367 17.578 1 77.31 446 LEU A C 1
ATOM 3397 O O . LEU A 1 446 ? 14.57 -7.188 17.312 1 77.31 446 LEU A O 1
ATOM 3401 N N . PRO A 1 447 ? 14.039 -9.336 16.703 1 76.12 447 PRO A N 1
ATOM 3402 C CA . PRO A 1 447 ? 13.93 -8.938 15.297 1 76.12 447 PRO A CA 1
ATOM 3403 C C . PRO A 1 447 ? 12.781 -7.957 15.047 1 76.12 447 PRO A C 1
ATOM 3405 O O . PRO A 1 447 ? 11.711 -8.094 15.641 1 76.12 447 PRO A O 1
ATOM 3408 N N . LEU A 1 448 ? 13.062 -6.969 14.219 1 79.5 448 LEU A N 1
ATOM 3409 C CA . LEU A 1 448 ? 12.07 -5.973 13.836 1 79.5 448 LEU A CA 1
ATOM 3410 C C . LEU A 1 448 ? 10.82 -6.637 13.273 1 79.5 448 LEU A C 1
ATOM 3412 O O . LEU A 1 448 ? 10.906 -7.609 12.516 1 79.5 448 LEU A O 1
ATOM 3416 N N . GLY A 1 449 ? 9.664 -6.133 13.641 1 77.12 449 GLY A N 1
ATOM 3417 C CA . GLY A 1 449 ? 8.398 -6.59 13.102 1 77.12 449 GLY A CA 1
ATOM 3418 C C . GLY A 1 449 ? 7.836 -7.797 13.836 1 77.12 449 GLY A C 1
ATOM 3419 O O . GLY A 1 449 ? 6.695 -8.203 13.594 1 77.12 449 GLY A O 1
ATOM 3420 N N . THR A 1 450 ? 8.555 -8.359 14.719 1 79.56 450 THR A N 1
ATOM 3421 C CA . THR A 1 450 ? 8.109 -9.531 15.461 1 79.56 450 THR A CA 1
ATOM 3422 C C . THR A 1 450 ? 7.074 -9.148 16.516 1 79.56 450 THR A C 1
ATOM 3424 O O . THR A 1 450 ? 7.219 -8.133 17.188 1 79.56 450 THR A O 1
ATOM 3427 N N . GLU A 1 451 ? 5.988 -9.992 16.5 1 81.56 451 GLU A N 1
ATOM 3428 C CA . GLU A 1 451 ? 5.027 -9.844 17.594 1 81.56 451 GLU A CA 1
ATOM 3429 C C . GLU A 1 451 ? 5.527 -10.531 18.859 1 81.56 451 GLU A C 1
ATOM 3431 O O . GLU A 1 451 ? 5.984 -11.672 18.812 1 81.56 451 GLU A O 1
ATOM 3436 N N . VAL A 1 452 ? 5.492 -9.797 19.969 1 84.38 452 VAL A N 1
ATOM 3437 C CA . VAL A 1 452 ? 6.027 -10.32 21.219 1 84.38 452 VAL A CA 1
ATOM 3438 C C . VAL A 1 452 ? 5.07 -10 22.359 1 84.38 452 VAL A C 1
ATOM 3440 O O . VAL A 1 452 ? 4.223 -9.109 22.25 1 84.38 452 VAL A O 1
ATOM 3443 N N . GLN A 1 453 ? 5.148 -10.82 23.375 1 90.56 453 GLN A N 1
ATOM 3444 C CA . GLN A 1 453 ? 4.512 -10.5 24.641 1 90.56 453 GLN A CA 1
ATOM 3445 C C . GLN A 1 453 ? 5.5 -9.852 25.609 1 90.56 453 GLN A C 1
ATOM 3447 O O . GLN A 1 453 ? 6.609 -10.359 25.797 1 90.56 453 GLN A O 1
ATOM 3452 N N . VAL A 1 454 ? 5.062 -8.695 26.141 1 91.88 454 VAL A N 1
ATOM 3453 C CA . VAL A 1 454 ? 5.945 -7.98 27.062 1 91.88 454 VAL A CA 1
ATOM 3454 C C . VAL A 1 454 ? 5.227 -7.742 28.391 1 91.88 454 VAL A C 1
ATOM 3456 O O . VAL A 1 454 ? 4.008 -7.543 28.406 1 91.88 454 VAL A O 1
ATOM 3459 N N . ARG A 1 455 ? 5.949 -7.797 29.438 1 93.94 455 ARG A N 1
ATOM 3460 C CA . ARG A 1 455 ? 5.391 -7.559 30.766 1 93.94 455 ARG A CA 1
ATOM 3461 C C . ARG A 1 455 ? 5.859 -6.219 31.312 1 93.94 455 ARG A C 1
ATOM 3463 O O . ARG A 1 455 ? 7.031 -5.863 31.188 1 93.94 455 ARG A O 1
ATOM 3470 N N . LEU A 1 456 ? 4.918 -5.477 31.875 1 93.88 456 LEU A N 1
ATOM 3471 C CA . LEU A 1 456 ? 5.266 -4.238 32.562 1 93.88 456 LEU A CA 1
ATOM 3472 C C . LEU A 1 456 ? 5.922 -4.527 33.906 1 93.88 456 LEU A C 1
ATOM 3474 O O . LEU A 1 456 ? 5.266 -5.016 34.812 1 93.88 456 LEU A O 1
ATOM 3478 N N . ASP A 1 457 ? 7.137 -4.145 34 1 92.38 457 ASP A N 1
ATOM 3479 C CA . ASP A 1 457 ? 7.91 -4.492 35.188 1 92.38 457 ASP A CA 1
ATOM 3480 C C . ASP A 1 457 ? 7.809 -3.398 36.25 1 92.38 457 ASP A C 1
ATOM 3482 O O . ASP A 1 457 ? 7.727 -3.689 37.469 1 92.38 457 ASP A O 1
ATOM 3486 N N . ALA A 1 458 ? 7.949 -2.24 35.781 1 92.12 458 ALA A N 1
ATOM 3487 C CA . ALA A 1 458 ? 7.934 -1.143 36.75 1 92.12 458 ALA A CA 1
ATOM 3488 C C . ALA A 1 458 ? 7.516 0.166 36.094 1 92.12 458 ALA A C 1
ATOM 3490 O O . ALA A 1 458 ? 7.719 0.352 34.875 1 92.12 458 ALA A O 1
ATOM 3491 N N . VAL A 1 459 ? 6.871 1.029 36.812 1 91.19 459 VAL A N 1
ATOM 3492 C CA . VAL A 1 459 ? 6.555 2.398 36.438 1 91.19 459 VAL A CA 1
ATOM 3493 C C . VAL A 1 459 ? 7.066 3.373 37.5 1 91.19 459 VAL A C 1
ATOM 3495 O O . VAL A 1 459 ? 6.836 3.178 38.688 1 91.19 459 VAL A O 1
ATOM 3498 N N . ASP A 1 460 ? 7.898 4.27 37.031 1 86.56 460 ASP A N 1
ATOM 3499 C CA . ASP A 1 460 ? 8.297 5.391 37.875 1 86.56 460 ASP A CA 1
ATOM 3500 C C . ASP A 1 460 ? 7.559 6.668 37.469 1 86.56 460 ASP A C 1
ATOM 3502 O O . ASP A 1 460 ? 8.016 7.406 36.594 1 86.56 460 ASP A O 1
ATOM 3506 N N . ALA A 1 461 ? 6.594 6.969 38.156 1 78.06 461 ALA A N 1
ATOM 3507 C CA . ALA A 1 461 ? 5.742 8.102 37.781 1 78.06 461 ALA A CA 1
ATOM 3508 C C . ALA A 1 461 ? 6.488 9.422 37.969 1 78.06 461 ALA A C 1
ATOM 3510 O O . ALA A 1 461 ? 6.328 10.336 37.156 1 78.06 461 ALA A O 1
ATOM 3511 N N . ALA A 1 462 ? 7.297 9.469 39 1 76.62 462 ALA A N 1
ATOM 3512 C CA . ALA A 1 462 ? 8.07 10.688 39.25 1 76.62 462 ALA A CA 1
ATOM 3513 C C . ALA A 1 462 ? 9.117 10.898 38.156 1 76.62 462 ALA A C 1
ATOM 3515 O O . ALA A 1 462 ? 9.305 12.016 37.688 1 76.62 462 ALA A O 1
ATOM 3516 N N . GLY A 1 463 ? 9.711 9.82 37.781 1 82.12 463 GLY A N 1
ATOM 3517 C CA . GLY A 1 463 ? 10.711 9.867 36.75 1 82.12 463 GLY A CA 1
ATOM 3518 C C . GLY A 1 463 ? 10.125 9.742 35.344 1 82.12 463 GLY A C 1
ATOM 3519 O O . GLY A 1 463 ? 10.828 9.906 34.344 1 82.12 463 GLY A O 1
ATOM 3520 N N . ARG A 1 464 ? 8.844 9.57 35.312 1 86.94 464 ARG A N 1
ATOM 3521 C CA . ARG A 1 464 ? 8.102 9.43 34.062 1 86.94 464 ARG A CA 1
ATOM 3522 C C . ARG A 1 464 ? 8.695 8.32 33.188 1 86.94 464 ARG A C 1
ATOM 3524 O O . ARG A 1 464 ? 8.906 8.516 32 1 86.94 464 ARG A O 1
ATOM 3531 N N . THR A 1 465 ? 9.055 7.203 33.812 1 87.19 465 THR A N 1
ATOM 3532 C CA . THR A 1 465 ? 9.656 6.094 33.094 1 87.19 465 THR A CA 1
ATOM 3533 C C . THR A 1 465 ? 8.82 4.824 33.25 1 87.19 465 THR A C 1
ATOM 3535 O O . THR A 1 465 ? 8.203 4.621 34.312 1 87.19 465 THR A O 1
ATOM 3538 N N . VAL A 1 466 ? 8.789 4.094 32.219 1 88.94 466 VAL A N 1
ATOM 3539 C CA . VAL A 1 466 ? 8.125 2.797 32.219 1 88.94 466 VAL A CA 1
ATOM 3540 C C . VAL A 1 466 ? 9.109 1.718 31.75 1 88.94 466 VAL A C 1
ATOM 3542 O O . VAL A 1 466 ? 9.906 1.938 30.844 1 88.94 466 VAL A O 1
ATOM 3545 N N . VAL A 1 467 ? 9.117 0.615 32.469 1 88.12 467 VAL A N 1
ATOM 3546 C CA . VAL A 1 467 ? 10.062 -0.455 32.156 1 88.12 467 VAL A CA 1
ATOM 3547 C C . VAL A 1 467 ? 9.289 -1.72 31.781 1 88.12 467 VAL A C 1
ATOM 3549 O O . VAL A 1 467 ? 8.508 -2.238 32.562 1 88.12 467 VAL A O 1
ATOM 3552 N N . PHE A 1 468 ? 9.523 -2.109 30.547 1 90.38 468 PHE A N 1
ATOM 3553 C CA . PHE A 1 468 ? 8.961 -3.367 30.078 1 90.38 468 PHE A CA 1
ATOM 3554 C C . PHE A 1 468 ? 10.047 -4.426 29.938 1 90.38 468 PHE A C 1
ATOM 3556 O O . PHE A 1 468 ? 11.203 -4.105 29.641 1 90.38 468 PHE A O 1
ATOM 3563 N N . VAL A 1 469 ? 9.68 -5.719 30.156 1 89.69 469 VAL A N 1
ATOM 3564 C CA . VAL A 1 469 ? 10.555 -6.863 29.953 1 89.69 469 VAL A CA 1
ATOM 3565 C C . VAL A 1 469 ? 9.836 -7.93 29.141 1 89.69 469 VAL A C 1
ATOM 3567 O O . VAL A 1 469 ? 8.602 -7.961 29.094 1 89.69 469 VAL A O 1
ATOM 3570 N N . PRO A 1 470 ? 10.68 -8.719 28.344 1 88.69 470 PRO A N 1
ATOM 3571 C CA . PRO A 1 470 ? 10.008 -9.82 27.641 1 88.69 470 PRO A CA 1
ATOM 3572 C C . PRO A 1 470 ? 9.219 -10.719 28.594 1 88.69 470 PRO A C 1
ATOM 3574 O O . PRO A 1 470 ? 9.656 -10.984 29.703 1 88.69 470 PRO A O 1
ATOM 3577 N N . ALA A 1 471 ? 7.953 -11.008 28.094 1 85.12 471 ALA A N 1
ATOM 3578 C CA . ALA A 1 471 ? 7.156 -11.922 28.906 1 85.12 471 ALA A CA 1
ATOM 3579 C C . ALA A 1 471 ? 7.664 -13.352 28.797 1 85.12 471 ALA A C 1
ATOM 3581 O O . ALA A 1 471 ? 8.094 -13.781 27.719 1 85.12 471 ALA A O 1
ATOM 3582 N N . SER A 1 472 ? 8.164 -14.102 29.812 1 64.44 472 SER A N 1
ATOM 3583 C CA . SER A 1 472 ? 8.617 -15.492 29.844 1 64.44 472 SER A CA 1
ATOM 3584 C C . SER A 1 472 ? 7.551 -16.422 29.266 1 64.44 472 SER A C 1
ATOM 3586 O O . SER A 1 472 ? 6.355 -16.141 29.359 1 64.44 472 SER A O 1
ATOM 3588 N N . MET B 1 1 ? -50.281 -19.234 0.207 1 23.92 1 MET B N 1
ATOM 3589 C CA . MET B 1 1 ? -48.906 -19.188 -0.321 1 23.92 1 MET B CA 1
ATOM 3590 C C . MET B 1 1 ? -47.938 -19.938 0.585 1 23.92 1 MET B C 1
ATOM 3592 O O . MET B 1 1 ? -47.688 -19.531 1.719 1 23.92 1 MET B O 1
ATOM 3596 N N . THR B 1 2 ? -47.969 -21.281 0.462 1 29.62 2 THR B N 1
ATOM 3597 C CA . THR B 1 2 ? -47.344 -22.328 1.247 1 29.62 2 THR B CA 1
ATOM 3598 C C . THR B 1 2 ? -45.812 -22.141 1.294 1 29.62 2 THR B C 1
ATOM 3600 O O . THR B 1 2 ? -45.188 -21.922 0.262 1 29.62 2 THR B O 1
ATOM 3603 N N . SER B 1 3 ? -45.344 -21.469 2.301 1 31.69 3 SER B N 1
ATOM 3604 C CA . SER B 1 3 ? -43.938 -21.25 2.648 1 31.69 3 SER B CA 1
ATOM 3605 C C . SER B 1 3 ? -43.156 -22.547 2.561 1 31.69 3 SER B C 1
ATOM 3607 O O . SER B 1 3 ? -43.375 -23.484 3.33 1 31.69 3 SER B O 1
ATOM 3609 N N . SER B 1 4 ? -43.094 -23.125 1.271 1 27.39 4 SER B N 1
ATOM 3610 C CA . SER B 1 4 ? -42.281 -24.328 1.1 1 27.39 4 SER B CA 1
ATOM 3611 C C . SER B 1 4 ? -40.969 -24.219 1.852 1 27.39 4 SER B C 1
ATOM 3613 O O . SER B 1 4 ? -40.156 -23.328 1.585 1 27.39 4 SER B O 1
ATOM 3615 N N . ARG B 1 5 ? -41.094 -24.453 3.035 1 38.59 5 ARG B N 1
ATOM 3616 C CA . ARG B 1 5 ? -39.969 -24.734 3.922 1 38.59 5 ARG B CA 1
ATOM 3617 C C . ARG B 1 5 ? -38.906 -25.578 3.211 1 38.59 5 ARG B C 1
ATOM 3619 O O . ARG B 1 5 ? -39.156 -26.734 2.875 1 38.59 5 ARG B O 1
ATOM 3626 N N . ARG B 1 6 ? -37.969 -24.859 2.416 1 39.91 6 ARG B N 1
ATOM 3627 C CA . ARG B 1 6 ? -36.875 -25.234 1.549 1 39.91 6 ARG B CA 1
ATOM 3628 C C . ARG B 1 6 ? -36 -26.297 2.213 1 39.91 6 ARG B C 1
ATOM 3630 O O . ARG B 1 6 ? -35.625 -26.172 3.381 1 39.91 6 ARG B O 1
ATOM 3637 N N . ARG B 1 7 ? -35.875 -27.531 1.655 1 37.88 7 ARG B N 1
ATOM 3638 C CA . ARG B 1 7 ? -35.25 -28.781 2.041 1 37.88 7 ARG B CA 1
ATOM 3639 C C . ARG B 1 7 ? -33.75 -28.609 2.281 1 37.88 7 ARG B C 1
ATOM 3641 O O . ARG B 1 7 ? -33.031 -28.109 1.407 1 37.88 7 ARG B O 1
ATOM 3648 N N . VAL B 1 8 ? -33.312 -28.469 3.465 1 41.91 8 VAL B N 1
ATOM 3649 C CA . VAL B 1 8 ? -31.922 -28.578 3.914 1 41.91 8 VAL B CA 1
ATOM 3650 C C . VAL B 1 8 ? -31.328 -29.891 3.391 1 41.91 8 VAL B C 1
ATOM 3652 O O . VAL B 1 8 ? -31.891 -30.969 3.586 1 41.91 8 VAL B O 1
ATOM 3655 N N . PRO B 1 9 ? -30.5 -29.781 2.361 1 48.53 9 PRO B N 1
ATOM 3656 C CA . PRO B 1 9 ? -29.938 -31.078 1.989 1 48.53 9 PRO B CA 1
ATOM 3657 C C . PRO B 1 9 ? -29.375 -31.844 3.188 1 48.53 9 PRO B C 1
ATOM 3659 O O . PRO B 1 9 ? -28.688 -31.266 4.027 1 48.53 9 PRO B O 1
ATOM 3662 N N . THR B 1 10 ? -30.016 -32.844 3.516 1 48.72 10 THR B N 1
ATOM 3663 C CA . THR B 1 10 ? -29.719 -33.688 4.668 1 48.72 10 THR B CA 1
ATOM 3664 C C . THR B 1 10 ? -28.453 -34.531 4.422 1 48.72 10 THR B C 1
ATOM 3666 O O . THR B 1 10 ? -27.891 -35.094 5.352 1 48.72 10 THR B O 1
ATOM 3669 N N . GLY B 1 11 ? -27.969 -34.688 3.094 1 56.47 11 GLY B N 1
ATOM 3670 C CA . GLY B 1 11 ? -26.875 -35.656 2.982 1 56.47 11 GLY B CA 1
ATOM 3671 C C . GLY B 1 11 ? -25.516 -35 3.096 1 56.47 11 GLY B C 1
ATOM 3672 O O . GLY B 1 11 ? -25.391 -33.781 3.127 1 56.47 11 GLY B O 1
ATOM 3673 N N . PRO B 1 12 ? -24.391 -35.906 3.338 1 71.81 12 PRO B N 1
ATOM 3674 C CA . PRO B 1 12 ? -23.016 -35.438 3.49 1 71.81 12 PRO B CA 1
ATOM 3675 C C . PRO B 1 12 ? -22.516 -34.656 2.279 1 71.81 12 PRO B C 1
ATOM 3677 O O . PRO B 1 12 ? -22.969 -34.875 1.156 1 71.81 12 PRO B O 1
ATOM 3680 N N . LEU B 1 13 ? -21.828 -33.531 2.379 1 81.62 13 LEU B N 1
ATOM 3681 C CA . LEU B 1 13 ? -21.234 -32.688 1.348 1 81.62 13 LEU B CA 1
ATOM 3682 C C . LEU B 1 13 ? -20.547 -33.531 0.281 1 81.62 13 LEU B C 1
ATOM 3684 O O . LEU B 1 13 ? -20.562 -33.156 -0.9 1 81.62 13 LEU B O 1
ATOM 3688 N N . THR B 1 14 ? -20.156 -34.656 0.637 1 82.12 14 THR B N 1
ATOM 3689 C CA . THR B 1 14 ? -19.453 -35.531 -0.288 1 82.12 14 THR B CA 1
ATOM 3690 C C . THR B 1 14 ? -20.391 -36.062 -1.37 1 82.12 14 THR B C 1
ATOM 3692 O O . THR B 1 14 ? -20 -36.188 -2.535 1 82.12 14 THR B O 1
ATOM 3695 N N . ASP B 1 15 ? -21.531 -36.344 -0.934 1 85.12 15 ASP B N 1
ATOM 3696 C CA . ASP B 1 15 ? -22.531 -36.812 -1.902 1 85.12 15 ASP B CA 1
ATOM 3697 C C . ASP B 1 15 ? -22.922 -35.688 -2.859 1 85.12 15 ASP B C 1
ATOM 3699 O O . ASP B 1 15 ? -23.094 -35.938 -4.059 1 85.12 15 ASP B O 1
ATOM 3703 N N . ALA B 1 16 ? -23.047 -34.625 -2.277 1 86.56 16 ALA B N 1
ATOM 3704 C CA . ALA B 1 16 ? -23.422 -33.469 -3.094 1 86.56 16 ALA B CA 1
ATOM 3705 C C . ALA B 1 16 ? -22.312 -33.125 -4.102 1 86.56 16 ALA B C 1
ATOM 3707 O O . ALA B 1 16 ? -22.609 -32.719 -5.23 1 86.56 16 ALA B O 1
ATOM 3708 N N . LEU B 1 17 ? -21.141 -33.344 -3.732 1 88.75 17 LEU B N 1
ATOM 3709 C CA . LEU B 1 17 ? -20.016 -33.094 -4.621 1 88.75 17 LEU B CA 1
ATOM 3710 C C . LEU B 1 17 ? -20 -34.125 -5.762 1 88.75 17 LEU B C 1
ATOM 3712 O O . LEU B 1 17 ? -19.703 -33.781 -6.906 1 88.75 17 LEU B O 1
ATOM 3716 N N . ALA B 1 18 ? -20.328 -35.312 -5.422 1 88.56 18 ALA B N 1
ATOM 3717 C CA . ALA B 1 18 ? -20.406 -36.344 -6.445 1 88.56 18 ALA B CA 1
ATOM 3718 C C . ALA B 1 18 ? -21.5 -36.031 -7.461 1 88.56 18 ALA B C 1
ATOM 3720 O O . ALA B 1 18 ? -21.312 -36.188 -8.664 1 88.56 18 ALA B O 1
ATOM 3721 N N . ASP B 1 19 ? -22.578 -35.562 -6.93 1 89.62 19 ASP B N 1
ATOM 3722 C CA . ASP B 1 19 ? -23.688 -35.188 -7.793 1 89.62 19 ASP B CA 1
ATOM 3723 C C . ASP B 1 19 ? -23.312 -34.031 -8.711 1 89.62 19 ASP B C 1
ATOM 3725 O O . ASP B 1 19 ? -23.688 -34 -9.883 1 89.62 19 ASP B O 1
ATOM 3729 N N . LEU B 1 20 ? -22.625 -33.188 -8.156 1 90.31 20 LEU B N 1
ATOM 3730 C CA . LEU B 1 20 ? -22.188 -32 -8.906 1 90.31 20 LEU B CA 1
ATOM 3731 C C . LEU B 1 20 ? -21.25 -32.406 -10.047 1 90.31 20 LEU B C 1
ATOM 3733 O O . LEU B 1 20 ? -21.391 -31.922 -11.164 1 90.31 20 LEU B O 1
ATOM 3737 N N . ARG B 1 21 ? -20.359 -33.312 -9.836 1 91.81 21 ARG B N 1
ATOM 3738 C CA . ARG B 1 21 ? -19.438 -33.781 -10.867 1 91.81 21 ARG B CA 1
ATOM 3739 C C . ARG B 1 21 ? -20.188 -34.5 -11.977 1 91.81 21 ARG B C 1
ATOM 3741 O O . ARG B 1 21 ? -19.844 -34.375 -13.156 1 91.81 21 ARG B O 1
ATOM 3748 N N . ALA B 1 22 ? -21.141 -35.188 -11.531 1 91.19 22 ALA B N 1
ATOM 3749 C CA . ALA B 1 22 ? -21.969 -35.875 -12.516 1 91.19 22 ALA B CA 1
ATOM 3750 C C . ALA B 1 22 ? -22.734 -34.875 -13.375 1 91.19 22 ALA B C 1
ATOM 3752 O O . ALA B 1 22 ? -22.828 -35.031 -14.594 1 91.19 22 ALA B O 1
ATOM 3753 N N . GLU B 1 23 ? -23.25 -33.938 -12.68 1 91.56 23 GLU B N 1
ATOM 3754 C CA . GLU B 1 23 ? -24.016 -32.875 -13.367 1 91.56 23 GLU B CA 1
ATOM 3755 C C . GLU B 1 23 ? -23.156 -32.156 -14.398 1 91.56 23 GLU B C 1
ATOM 3757 O O . GLU B 1 23 ? -23.609 -31.875 -15.508 1 91.56 23 GLU B O 1
ATOM 3762 N N . LEU B 1 24 ? -21.922 -31.984 -14.086 1 92.75 24 LEU B N 1
ATOM 3763 C CA . LEU B 1 24 ? -21.016 -31.234 -14.953 1 92.75 24 LEU B CA 1
ATOM 3764 C C . LEU B 1 24 ? -20.25 -32.188 -15.883 1 92.75 24 LEU B C 1
ATOM 3766 O O . LEU B 1 24 ? -19.359 -31.734 -16.625 1 92.75 24 LEU B O 1
ATOM 3770 N N . GLU B 1 25 ? -20.547 -33.469 -15.789 1 91.81 25 GLU B N 1
ATOM 3771 C CA . GLU B 1 25 ? -19.938 -34.469 -16.641 1 91.81 25 GLU B CA 1
ATOM 3772 C C . GLU B 1 25 ? -18.422 -34.469 -16.531 1 91.81 25 GLU B C 1
ATOM 3774 O O . GLU B 1 25 ? -17.719 -34.5 -17.531 1 91.81 25 GLU B O 1
ATOM 3779 N N . VAL B 1 26 ? -18.031 -34.375 -15.336 1 91.81 26 VAL B N 1
ATOM 3780 C CA . VAL B 1 26 ? -16.594 -34.438 -15.07 1 91.81 26 VAL B CA 1
ATOM 3781 C C . VAL B 1 26 ? -16.125 -35.875 -15.141 1 91.81 26 VAL B C 1
ATOM 3783 O O . VAL B 1 26 ? -16.641 -36.75 -14.445 1 91.81 26 VAL B O 1
ATOM 3786 N N . PRO B 1 27 ? -15.227 -36.094 -16.016 1 89.81 27 PRO B N 1
ATOM 3787 C CA . PRO B 1 27 ? -14.742 -37.469 -16.078 1 89.81 27 PRO B CA 1
ATOM 3788 C C . PRO B 1 27 ? -14.008 -37.906 -14.797 1 89.81 27 PRO B C 1
ATOM 3790 O O . PRO B 1 27 ? -12.984 -37.312 -14.445 1 89.81 27 PRO B O 1
ATOM 3793 N N . THR B 1 28 ? -14.508 -38.938 -14.109 1 87.62 28 THR B N 1
ATOM 3794 C CA . THR B 1 28 ? -13.938 -39.312 -12.82 1 87.62 28 THR B CA 1
ATOM 3795 C C . THR B 1 28 ? -13.023 -40.5 -12.945 1 87.62 28 THR B C 1
ATOM 3797 O O . THR B 1 28 ? -12.266 -40.844 -12.023 1 87.62 28 THR B O 1
ATOM 3800 N N . ALA B 1 29 ? -13.117 -41.125 -14.125 1 92.44 29 ALA B N 1
ATOM 3801 C CA . ALA B 1 29 ? -12.242 -42.25 -14.383 1 92.44 29 ALA B CA 1
ATOM 3802 C C . ALA B 1 29 ? -11.688 -42.219 -15.805 1 92.44 29 ALA B C 1
ATOM 3804 O O . ALA B 1 29 ? -12.25 -41.562 -16.672 1 92.44 29 ALA B O 1
ATOM 3805 N N . PHE B 1 30 ? -10.602 -42.938 -15.953 1 97.38 30 PHE B N 1
ATOM 3806 C CA . PHE B 1 30 ? -10.047 -43.094 -17.297 1 97.38 30 PHE B CA 1
ATOM 3807 C C . PHE B 1 30 ? -10.602 -44.312 -17.984 1 97.38 30 PHE B C 1
ATOM 3809 O O . PHE B 1 30 ? -10.82 -45.344 -17.328 1 97.38 30 PHE B O 1
ATOM 3816 N N . PRO B 1 31 ? -10.742 -44.219 -19.266 1 96.81 31 PRO B N 1
ATOM 3817 C CA . PRO B 1 31 ? -11.031 -45.469 -19.984 1 96.81 31 PRO B CA 1
ATOM 3818 C C . PRO B 1 31 ? -9.953 -46.531 -19.797 1 96.81 31 PRO B C 1
ATOM 3820 O O . PRO B 1 31 ? -8.773 -46.219 -19.656 1 96.81 31 PRO B O 1
ATOM 3823 N N . PRO B 1 32 ? -10.32 -47.781 -19.859 1 97.56 32 PRO B N 1
ATOM 3824 C CA . PRO B 1 32 ? -9.359 -48.875 -19.609 1 97.56 32 PRO B CA 1
ATOM 3825 C C . PRO B 1 32 ? -8.164 -48.812 -20.578 1 97.56 32 PRO B C 1
ATOM 3827 O O . PRO B 1 32 ? -7.035 -49.094 -20.172 1 97.56 32 PRO B O 1
ATOM 3830 N N . GLU B 1 33 ? -8.414 -48.5 -21.781 1 98.19 33 GLU B N 1
ATOM 3831 C CA . GLU B 1 33 ? -7.332 -48.438 -22.766 1 98.19 33 GLU B CA 1
ATOM 3832 C C . GLU B 1 33 ? -6.312 -47.375 -22.406 1 98.19 33 GLU B C 1
ATOM 3834 O O . GLU B 1 33 ? -5.121 -47.5 -22.688 1 98.19 33 GLU B O 1
ATOM 3839 N N . VAL B 1 34 ? -6.781 -46.344 -21.812 1 98.5 34 VAL B N 1
ATOM 3840 C CA . VAL B 1 34 ? -5.91 -45.219 -21.406 1 98.5 34 VAL B CA 1
ATOM 3841 C C . VAL B 1 34 ? -5.078 -45.656 -20.188 1 98.5 34 VAL B C 1
ATOM 3843 O O . VAL B 1 34 ? -3.871 -45.406 -20.141 1 98.5 34 VAL B O 1
ATOM 3846 N N . GLU B 1 35 ? -5.715 -46.344 -19.25 1 98.38 35 GLU B N 1
ATOM 3847 C CA . GLU B 1 35 ? -5.012 -46.844 -18.078 1 98.38 35 GLU B CA 1
ATOM 3848 C C . GLU B 1 35 ? -3.93 -47.844 -18.484 1 98.38 35 GLU B C 1
ATOM 3850 O O . GLU B 1 35 ? -2.809 -47.781 -17.969 1 98.38 35 GLU B O 1
ATOM 3855 N N . GLN B 1 36 ? -4.293 -48.719 -19.375 1 98.31 36 GLN B N 1
ATOM 3856 C CA . GLN B 1 36 ? -3.359 -49.719 -19.828 1 98.31 36 GLN B CA 1
ATOM 3857 C C . GLN B 1 36 ? -2.168 -49.125 -20.562 1 98.31 36 GLN B C 1
ATOM 3859 O O . GLN B 1 36 ? -1.027 -49.531 -20.359 1 98.31 36 GLN B O 1
ATOM 3864 N N . ALA B 1 37 ? -2.467 -48.188 -21.344 1 98.5 37 ALA B N 1
ATOM 3865 C CA . ALA B 1 37 ? -1.398 -47.5 -22.078 1 98.5 37 ALA B CA 1
ATOM 3866 C C . ALA B 1 37 ? -0.442 -46.781 -21.109 1 98.5 37 ALA B C 1
ATOM 3868 O O . ALA B 1 37 ? 0.774 -46.812 -21.312 1 98.5 37 ALA B O 1
ATOM 3869 N N . ALA B 1 38 ? -0.984 -46.188 -20.109 1 98.62 38 ALA B N 1
ATOM 3870 C CA . ALA B 1 38 ? -0.164 -45.5 -19.109 1 98.62 38 ALA B CA 1
ATOM 3871 C C . ALA B 1 38 ? 0.705 -46.469 -18.328 1 98.62 38 ALA B C 1
ATOM 3873 O O . ALA B 1 38 ? 1.886 -46.219 -18.094 1 98.62 38 ALA B O 1
ATOM 3874 N N . GLU B 1 39 ? 0.107 -47.562 -17.969 1 98.38 39 GLU B N 1
ATOM 3875 C CA . GLU B 1 39 ? 0.845 -48.594 -17.25 1 98.38 39 GLU B CA 1
ATOM 3876 C C . GLU B 1 39 ? 1.969 -49.156 -18.109 1 98.38 39 GLU B C 1
ATOM 3878 O O . GLU B 1 39 ? 3.078 -49.375 -17.609 1 98.38 39 GLU B O 1
ATOM 3883 N N . ALA B 1 40 ? 1.646 -49.406 -19.297 1 98.31 40 ALA B N 1
ATOM 3884 C CA . ALA B 1 40 ? 2.65 -49.938 -20.234 1 98.31 40 ALA B CA 1
ATOM 3885 C C . ALA B 1 40 ? 3.799 -48.938 -20.406 1 98.31 40 ALA B C 1
ATOM 3887 O O . ALA B 1 40 ? 4.965 -49.344 -20.469 1 98.31 40 ALA B O 1
ATOM 3888 N N . ALA B 1 41 ? 3.461 -47.719 -20.516 1 98.19 41 ALA B N 1
ATOM 3889 C CA . ALA B 1 41 ? 4.477 -46.656 -20.656 1 98.19 41 ALA B CA 1
ATOM 3890 C C . ALA B 1 41 ? 5.359 -46.594 -19.422 1 98.19 41 ALA B C 1
ATOM 3892 O O . ALA B 1 41 ? 6.574 -46.406 -19.516 1 98.19 41 ALA B O 1
ATOM 3893 N N . ALA B 1 42 ? 4.754 -46.719 -18.281 1 98.12 42 ALA B N 1
ATOM 3894 C CA . ALA B 1 42 ? 5.492 -46.688 -17.016 1 98.12 42 ALA B CA 1
ATOM 3895 C C . ALA B 1 42 ? 6.488 -47.844 -16.938 1 98.12 42 ALA B C 1
ATOM 3897 O O . ALA B 1 42 ? 7.617 -47.656 -16.469 1 98.12 42 ALA B O 1
ATOM 3898 N N . VAL B 1 43 ? 6.066 -48.969 -17.391 1 97.62 43 VAL B N 1
ATOM 3899 C CA . VAL B 1 43 ? 6.895 -50.156 -17.344 1 97.62 43 VAL B CA 1
ATOM 3900 C C . VAL B 1 43 ? 8.023 -50.031 -18.359 1 97.62 43 VAL B C 1
ATOM 3902 O O . VAL B 1 43 ? 9.164 -50.406 -18.078 1 97.62 43 VAL B O 1
ATOM 3905 N N . ARG B 1 44 ? 7.703 -49.562 -19.531 1 97.19 44 ARG B N 1
ATOM 3906 C CA . ARG B 1 44 ? 8.695 -49.375 -20.594 1 97.19 44 ARG B CA 1
ATOM 3907 C C . ARG B 1 44 ? 9.797 -48.438 -20.156 1 97.19 44 ARG B C 1
ATOM 3909 O O . ARG B 1 44 ? 10.969 -48.625 -20.484 1 97.19 44 ARG B O 1
ATOM 3916 N N . GLY B 1 45 ? 9.422 -47.375 -19.469 1 96.62 45 GLY B N 1
ATOM 3917 C CA . GLY B 1 45 ? 10.383 -46.344 -19.047 1 96.62 45 GLY B CA 1
ATOM 3918 C C . GLY B 1 45 ? 10.453 -45.156 -19.984 1 96.62 45 GLY B C 1
ATOM 3919 O O . GLY B 1 45 ? 9.859 -45.188 -21.062 1 96.62 45 GLY B O 1
ATOM 3920 N N . PRO B 1 46 ? 11.164 -44.219 -19.547 1 97.31 46 PRO B N 1
ATOM 3921 C CA . PRO B 1 46 ? 11.211 -42.969 -20.328 1 97.31 46 PRO B CA 1
ATOM 3922 C C . PRO B 1 46 ? 12.023 -43.094 -21.609 1 97.31 46 PRO B C 1
ATOM 3924 O O . PRO B 1 46 ? 13.062 -43.781 -21.625 1 97.31 46 PRO B O 1
ATOM 3927 N N . ARG B 1 47 ? 11.523 -42.438 -22.594 1 94.12 47 ARG B N 1
ATOM 3928 C CA . ARG B 1 47 ? 12.219 -42.344 -23.875 1 94.12 47 ARG B CA 1
ATOM 3929 C C . ARG B 1 47 ? 13.18 -41.156 -23.891 1 94.12 47 ARG B C 1
ATOM 3931 O O . ARG B 1 47 ? 13.148 -40.312 -23 1 94.12 47 ARG B O 1
ATOM 3938 N N . HIS B 1 48 ? 14.156 -41.125 -24.984 1 93.38 48 HIS B N 1
ATOM 3939 C CA . HIS B 1 48 ? 15.078 -40.031 -25.297 1 93.38 48 HIS B CA 1
ATOM 3940 C C . HIS B 1 48 ? 16.344 -40.125 -24.453 1 93.38 48 HIS B C 1
ATOM 3942 O O . HIS B 1 48 ? 16.328 -40.688 -23.359 1 93.38 48 HIS B O 1
ATOM 3948 N N . ASP B 1 49 ? 17.391 -39.625 -24.922 1 95 49 ASP B N 1
ATOM 3949 C CA . ASP B 1 49 ? 18.641 -39.531 -24.188 1 95 49 ASP B CA 1
ATOM 3950 C C . ASP B 1 49 ? 18.594 -38.438 -23.125 1 95 49 ASP B C 1
ATOM 3952 O O . ASP B 1 49 ? 17.922 -37.406 -23.328 1 95 49 ASP B O 1
ATOM 3956 N N . ARG B 1 50 ? 19.219 -38.719 -22.062 1 97.44 50 ARG B N 1
ATOM 3957 C CA . ARG B 1 50 ? 19.203 -37.781 -20.938 1 97.44 50 ARG B CA 1
ATOM 3958 C C . ARG B 1 50 ? 20.562 -37.719 -20.25 1 97.44 50 ARG B C 1
ATOM 3960 O O . ARG B 1 50 ? 21.297 -38.688 -20.25 1 97.44 50 ARG B O 1
ATOM 3967 N N . VAL B 1 51 ? 20.891 -36.562 -19.703 1 98.12 51 VAL B N 1
ATOM 3968 C CA . VAL B 1 51 ? 22.078 -36.438 -18.875 1 98.12 51 VAL B CA 1
ATOM 3969 C C . VAL B 1 51 ? 21.766 -36.875 -17.438 1 98.12 51 VAL B C 1
ATOM 3971 O O . VAL B 1 51 ? 20.609 -36.812 -17.016 1 98.12 51 VAL B O 1
ATOM 3974 N N . ASP B 1 52 ? 22.797 -37.375 -16.812 1 98.69 52 ASP B N 1
ATOM 3975 C CA . ASP B 1 52 ? 22.625 -37.75 -15.406 1 98.69 52 ASP B CA 1
ATOM 3976 C C . ASP B 1 52 ? 22.797 -36.531 -14.5 1 98.69 52 ASP B C 1
ATOM 3978 O O . ASP B 1 52 ? 23.875 -35.938 -14.453 1 98.69 52 ASP B O 1
ATOM 3982 N N . ALA B 1 53 ? 21.781 -36.156 -13.812 1 98.75 53 ALA B N 1
ATOM 3983 C CA . ALA B 1 53 ? 21.844 -35.031 -12.867 1 98.75 53 ALA B CA 1
ATOM 3984 C C . ALA B 1 53 ? 21.359 -35.469 -11.484 1 98.75 53 ALA B C 1
ATOM 3986 O O . ALA B 1 53 ? 20.781 -34.688 -10.75 1 98.75 53 ALA B O 1
ATOM 3987 N N . THR B 1 54 ? 21.516 -36.719 -11.125 1 98.44 54 THR B N 1
ATOM 3988 C CA . THR B 1 54 ? 21.016 -37.25 -9.859 1 98.44 54 THR B CA 1
ATOM 3989 C C . THR B 1 54 ? 21.812 -36.688 -8.68 1 98.44 54 THR B C 1
ATOM 3991 O O . THR B 1 54 ? 21.375 -36.781 -7.535 1 98.44 54 THR B O 1
ATOM 3994 N N . ASP B 1 55 ? 22.938 -36.031 -8.984 1 97.81 55 ASP B N 1
ATOM 3995 C CA . ASP B 1 55 ? 23.766 -35.469 -7.926 1 97.81 55 ASP B CA 1
ATOM 3996 C C . ASP B 1 55 ? 23.266 -34.094 -7.52 1 97.81 55 ASP B C 1
ATOM 3998 O O . ASP B 1 55 ? 23.672 -33.562 -6.484 1 97.81 55 ASP B O 1
ATOM 4002 N N . LEU B 1 56 ? 22.484 -33.469 -8.336 1 98 56 LEU B N 1
ATOM 4003 C CA . LEU B 1 56 ? 21.906 -32.188 -8 1 98 56 LEU B CA 1
ATOM 4004 C C . LEU B 1 56 ? 20.922 -32.312 -6.848 1 98 56 LEU B C 1
ATOM 4006 O O . LEU B 1 56 ? 19.953 -33.062 -6.941 1 98 56 LEU B O 1
ATOM 4010 N N . PRO B 1 57 ? 21.156 -31.688 -5.73 1 97.62 57 PRO B N 1
ATOM 4011 C CA . PRO B 1 57 ? 20.297 -31.875 -4.562 1 97.62 57 PRO B CA 1
ATOM 4012 C C . PRO B 1 57 ? 18.984 -31.109 -4.664 1 97.62 57 PRO B C 1
ATOM 4014 O O . PRO B 1 57 ? 18.75 -30.172 -3.891 1 97.62 57 PRO B O 1
ATOM 4017 N N . LEU B 1 58 ? 18.078 -31.578 -5.438 1 98.69 58 LEU B N 1
ATOM 4018 C CA . LEU B 1 58 ? 16.781 -30.969 -5.672 1 98.69 58 LEU B CA 1
ATOM 4019 C C . LEU B 1 58 ? 15.805 -31.312 -4.547 1 98.69 58 LEU B C 1
ATOM 4021 O O . LEU B 1 58 ? 15.953 -32.344 -3.881 1 98.69 58 LEU B O 1
ATOM 4025 N N . VAL B 1 59 ? 14.836 -30.406 -4.379 1 98.75 59 VAL B N 1
ATOM 4026 C CA . VAL B 1 59 ? 13.727 -30.703 -3.475 1 98.75 59 VAL B CA 1
ATOM 4027 C C . VAL B 1 59 ? 12.414 -30.25 -4.117 1 98.75 59 VAL B C 1
ATOM 4029 O O . VAL B 1 59 ? 12.398 -29.359 -4.957 1 98.75 59 VAL B O 1
ATOM 4032 N N . THR B 1 60 ? 11.359 -30.969 -3.795 1 98.62 60 THR B N 1
ATOM 4033 C CA . THR B 1 60 ? 10.016 -30.5 -4.148 1 98.62 60 THR B CA 1
ATOM 4034 C C . THR B 1 60 ? 9.344 -29.828 -2.955 1 98.62 60 THR B C 1
ATOM 4036 O O . THR B 1 60 ? 9.641 -30.156 -1.804 1 98.62 60 THR B O 1
ATOM 4039 N N . ILE B 1 61 ? 8.578 -28.797 -3.186 1 98.44 61 ILE B N 1
ATOM 4040 C CA . ILE B 1 61 ? 7.809 -28.094 -2.168 1 98.44 61 ILE B CA 1
ATOM 4041 C C . ILE B 1 61 ? 6.336 -28.062 -2.566 1 98.44 61 ILE B C 1
ATOM 4043 O O . ILE B 1 61 ? 5.961 -27.375 -3.525 1 98.44 61 ILE B O 1
ATOM 4047 N N . ASP B 1 62 ? 5.527 -28.734 -1.789 1 96.06 62 ASP B N 1
ATOM 4048 C CA . ASP B 1 62 ? 4.137 -28.938 -2.182 1 96.06 62 ASP B CA 1
ATOM 4049 C C . ASP B 1 62 ? 3.229 -29.047 -0.958 1 96.06 62 ASP B C 1
ATOM 4051 O O . ASP B 1 62 ? 3.709 -29.234 0.164 1 96.06 62 ASP B O 1
ATOM 4055 N N . PRO B 1 63 ? 1.906 -28.875 -1.218 1 90.25 63 PRO B N 1
ATOM 4056 C CA . PRO B 1 63 ? 0.981 -29.188 -0.123 1 90.25 63 PRO 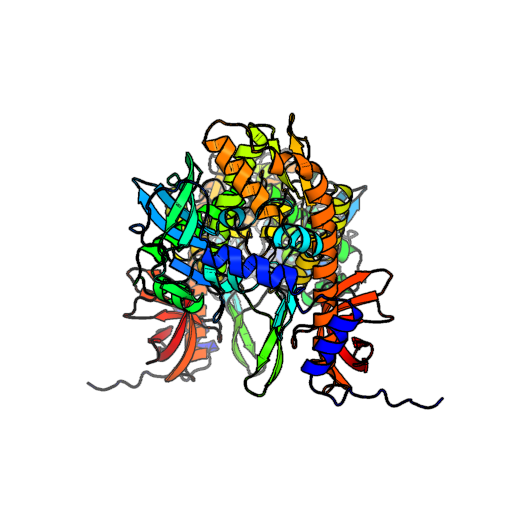B CA 1
ATOM 4057 C C . PRO B 1 63 ? 1.135 -30.609 0.399 1 90.25 63 PRO B C 1
ATOM 4059 O O . PRO B 1 63 ? 1.521 -31.5 -0.353 1 90.25 63 PRO B O 1
ATOM 4062 N N . PRO B 1 64 ? 0.758 -30.734 1.677 1 89.69 64 PRO B N 1
ATOM 4063 C CA . PRO B 1 64 ? 0.881 -32.094 2.24 1 89.69 64 PRO B CA 1
ATOM 4064 C C . PRO B 1 64 ? 0.069 -33.125 1.468 1 89.69 64 PRO B C 1
ATOM 4066 O O . PRO B 1 64 ? -1.068 -32.844 1.072 1 89.69 64 PRO B O 1
ATOM 4069 N N . GLY B 1 65 ? 0.698 -34.219 1.151 1 88.19 65 GLY B N 1
ATOM 4070 C CA . GLY B 1 65 ? -0.01 -35.344 0.538 1 88.19 65 GLY B CA 1
ATOM 4071 C C . GLY B 1 65 ? 0.018 -35.312 -0.979 1 88.19 65 GLY B C 1
ATOM 4072 O O . GLY B 1 65 ? -0.448 -36.219 -1.638 1 88.19 65 GLY B O 1
ATOM 4073 N N . SER B 1 66 ? 0.549 -34.344 -1.537 1 91.38 66 SER B N 1
ATOM 4074 C CA . SER B 1 66 ? 0.645 -34.25 -2.99 1 91.38 66 SER B CA 1
ATOM 4075 C C . SER B 1 66 ? 1.501 -35.375 -3.553 1 91.38 66 SER B C 1
ATOM 4077 O O . SER B 1 66 ? 2.525 -35.75 -2.969 1 91.38 66 SER B O 1
ATOM 4079 N N . ARG B 1 67 ? 1.029 -35.906 -4.703 1 93.88 67 ARG B N 1
ATOM 4080 C CA . ARG B 1 67 ? 1.802 -36.969 -5.344 1 93.88 67 ARG B CA 1
ATOM 4081 C C . ARG B 1 67 ? 2.121 -36.625 -6.793 1 93.88 67 ARG B C 1
ATOM 4083 O O . ARG B 1 67 ? 2.979 -37.25 -7.414 1 93.88 67 ARG B O 1
ATOM 4090 N N . ASP B 1 68 ? 1.466 -35.719 -7.277 1 95.88 68 ASP B N 1
ATOM 4091 C CA . ASP B 1 68 ? 1.775 -35.188 -8.602 1 95.88 68 ASP B CA 1
ATOM 4092 C C . ASP B 1 68 ? 2.773 -34.031 -8.523 1 95.88 68 ASP B C 1
ATOM 4094 O O . ASP B 1 68 ? 2.395 -32.875 -8.656 1 95.88 68 ASP B O 1
ATOM 4098 N N . LEU B 1 69 ? 3.998 -34.375 -8.398 1 98.31 69 LEU B N 1
ATOM 4099 C CA . LEU B 1 69 ? 5.07 -33.406 -8.18 1 98.31 69 LEU B CA 1
ATOM 4100 C C . LEU B 1 69 ? 5.715 -33 -9.5 1 98.31 69 LEU B C 1
ATOM 4102 O O . LEU B 1 69 ? 6.586 -33.688 -10.016 1 98.31 69 LEU B O 1
ATOM 4106 N N . ASP B 1 70 ? 5.379 -31.781 -9.914 1 98.38 70 ASP B N 1
ATOM 4107 C CA . ASP B 1 70 ? 5.801 -31.297 -11.227 1 98.38 70 ASP B CA 1
ATOM 4108 C C . ASP B 1 70 ? 7.223 -30.75 -11.172 1 98.38 70 ASP B C 1
ATOM 4110 O O . ASP B 1 70 ? 7.941 -30.75 -12.172 1 98.38 70 ASP B O 1
ATOM 4114 N N . GLN B 1 71 ? 7.539 -30.188 -10.039 1 98.62 71 GLN B N 1
ATOM 4115 C CA . GLN B 1 71 ? 8.742 -29.359 -10.039 1 98.62 71 GLN B CA 1
ATOM 4116 C C . GLN B 1 71 ? 9.656 -29.719 -8.867 1 98.62 71 GLN B C 1
ATOM 4118 O O . GLN B 1 71 ? 9.18 -29.922 -7.746 1 98.62 71 GLN B O 1
ATOM 4123 N N . ALA B 1 72 ? 10.914 -29.734 -9.109 1 98.88 72 ALA B N 1
ATOM 4124 C CA . ALA B 1 72 ? 11.945 -29.812 -8.086 1 98.88 72 ALA B CA 1
ATOM 4125 C C . ALA B 1 72 ? 12.992 -28.719 -8.266 1 98.88 72 ALA B C 1
ATOM 4127 O O . ALA B 1 72 ? 13.461 -28.484 -9.383 1 98.88 72 ALA B O 1
ATOM 4128 N N . VAL B 1 73 ? 13.375 -28.062 -7.133 1 98.88 73 VAL B N 1
ATOM 4129 C CA . VAL B 1 73 ? 14.172 -26.859 -7.273 1 98.88 73 VAL B CA 1
ATOM 4130 C C . VAL B 1 73 ? 15.469 -27 -6.477 1 98.88 73 VAL B C 1
ATOM 4132 O O . VAL B 1 73 ? 15.5 -27.656 -5.438 1 98.88 73 VAL B O 1
ATOM 4135 N N . HIS B 1 74 ? 16.516 -26.422 -6.973 1 98.81 74 HIS B N 1
ATOM 4136 C CA . HIS B 1 74 ? 17.781 -26.172 -6.281 1 98.81 74 HIS B CA 1
ATOM 4137 C C . HIS B 1 74 ? 18.328 -24.797 -6.633 1 98.81 74 HIS B C 1
ATOM 4139 O O . HIS B 1 74 ? 18.297 -24.375 -7.793 1 98.81 74 HIS B O 1
ATOM 4145 N N . VAL B 1 75 ? 18.766 -24.062 -5.633 1 98.81 75 VAL B N 1
ATOM 4146 C CA . VAL B 1 75 ? 19.344 -22.734 -5.836 1 98.81 75 VAL B CA 1
ATOM 4147 C C . VAL B 1 75 ? 20.766 -22.703 -5.273 1 98.81 75 VAL B C 1
ATOM 4149 O O . VAL B 1 75 ? 20.984 -22.984 -4.098 1 98.81 75 VAL B O 1
ATOM 4152 N N . ALA B 1 76 ? 21.719 -22.328 -6.086 1 98.38 76 ALA B N 1
ATOM 4153 C CA . ALA B 1 76 ? 23.109 -22.172 -5.68 1 98.38 76 ALA B CA 1
ATOM 4154 C C . ALA B 1 76 ? 23.578 -20.734 -5.871 1 98.38 76 ALA B C 1
ATOM 4156 O O . ALA B 1 76 ? 23.047 -20.016 -6.73 1 98.38 76 ALA B O 1
ATOM 4157 N N . ALA B 1 77 ? 24.531 -20.375 -5.039 1 97.44 77 ALA B N 1
ATOM 4158 C CA . ALA B 1 77 ? 25.188 -19.094 -5.242 1 97.44 77 ALA B CA 1
ATOM 4159 C C . ALA B 1 77 ? 26.25 -19.188 -6.332 1 97.44 77 ALA B C 1
ATOM 4161 O O . ALA B 1 77 ? 26.922 -20.203 -6.461 1 97.44 77 ALA B O 1
ATOM 4162 N N . GLU B 1 78 ? 26.344 -18.188 -7.098 1 96.5 78 GLU B N 1
ATOM 4163 C CA . GLU B 1 78 ? 27.391 -18.062 -8.109 1 96.5 78 GLU B CA 1
ATOM 4164 C C . GLU B 1 78 ? 27.859 -16.625 -8.242 1 96.5 78 GLU B C 1
ATOM 4166 O O . GLU B 1 78 ? 27.172 -15.781 -8.828 1 96.5 78 GLU B O 1
ATOM 4171 N N . GLY B 1 79 ? 29.094 -16.344 -7.773 1 94 79 GLY B N 1
ATOM 4172 C CA . GLY B 1 79 ? 29.531 -14.961 -7.707 1 94 79 GLY B CA 1
ATOM 4173 C C . GLY B 1 79 ? 28.609 -14.086 -6.883 1 94 79 GLY B C 1
ATOM 4174 O O . GLY B 1 79 ? 28.328 -14.383 -5.719 1 94 79 GLY B O 1
ATOM 4175 N N . ARG B 1 80 ? 28.094 -12.992 -7.59 1 91.5 80 ARG B N 1
ATOM 4176 C CA . ARG B 1 80 ? 27.172 -12.094 -6.914 1 91.5 80 ARG B CA 1
ATOM 4177 C C . ARG B 1 80 ? 25.719 -12.469 -7.219 1 91.5 80 ARG B C 1
ATOM 4179 O O . ARG B 1 80 ? 24.797 -11.812 -6.746 1 91.5 80 ARG B O 1
ATOM 4186 N N . GLY B 1 81 ? 25.578 -13.594 -7.98 1 97.44 81 GLY B N 1
ATOM 4187 C CA . GLY B 1 81 ? 24.25 -14 -8.391 1 97.44 81 GLY B CA 1
ATOM 4188 C C . GLY B 1 81 ? 23.891 -15.414 -7.961 1 97.44 81 GLY B C 1
ATOM 4189 O O . GLY B 1 81 ? 24.297 -15.859 -6.879 1 97.44 81 GLY B O 1
ATOM 4190 N N . PHE B 1 82 ? 23.016 -16.016 -8.742 1 98.62 82 PHE B N 1
ATOM 4191 C CA . PHE B 1 82 ? 22.5 -17.328 -8.375 1 98.62 82 PHE B CA 1
ATOM 4192 C C . PHE B 1 82 ? 22.359 -18.219 -9.609 1 98.62 82 PHE B C 1
ATOM 4194 O O . PHE B 1 82 ? 22.328 -17.734 -10.734 1 98.62 82 PHE B O 1
ATOM 4201 N N . VAL B 1 83 ? 22.375 -19.453 -9.383 1 98.81 83 VAL B N 1
ATOM 4202 C CA . VAL B 1 83 ? 21.984 -20.438 -10.383 1 98.81 83 VAL B CA 1
ATOM 4203 C C . VAL B 1 83 ? 20.781 -21.234 -9.891 1 98.81 83 VAL B C 1
ATOM 4205 O O . VAL B 1 83 ? 20.828 -21.844 -8.82 1 98.81 83 VAL B O 1
ATOM 4208 N N . VAL B 1 84 ? 19.734 -21.109 -10.578 1 98.94 84 VAL B N 1
ATOM 4209 C CA . VAL B 1 84 ? 18.516 -21.859 -10.273 1 98.94 84 VAL B CA 1
ATOM 4210 C C . VAL B 1 84 ? 18.438 -23.094 -11.156 1 98.94 84 VAL B C 1
ATOM 4212 O O . VAL B 1 84 ? 18.422 -23 -12.383 1 98.94 84 VAL B O 1
ATOM 4215 N N . SER B 1 85 ? 18.453 -24.25 -10.555 1 98.94 85 SER B N 1
ATOM 4216 C CA . SER B 1 85 ? 18.141 -25.5 -11.227 1 98.94 85 SER B CA 1
ATOM 4217 C C . SER B 1 85 ? 16.703 -25.938 -10.945 1 98.94 85 SER B C 1
ATOM 4219 O O . SER B 1 85 ? 16.312 -26.125 -9.789 1 98.94 85 SER B O 1
ATOM 4221 N N . TYR B 1 86 ? 15.984 -26.016 -11.969 1 98.94 86 TYR B N 1
ATOM 4222 C CA . TYR B 1 86 ? 14.562 -26.328 -11.852 1 98.94 86 TYR B CA 1
ATOM 4223 C C . TYR B 1 86 ? 14.18 -27.5 -12.734 1 98.94 86 TYR B C 1
ATOM 4225 O O . TYR B 1 86 ? 14.156 -27.375 -13.961 1 98.94 86 TYR B O 1
ATOM 4233 N N . ALA B 1 87 ? 13.945 -28.641 -12.109 1 98.94 87 ALA B N 1
ATOM 4234 C CA . ALA B 1 87 ? 13.555 -29.844 -12.82 1 98.94 87 ALA B CA 1
ATOM 4235 C C . ALA B 1 87 ? 12.039 -29.938 -12.961 1 98.94 87 ALA B C 1
ATOM 4237 O O . ALA B 1 87 ? 11.305 -29.797 -11.977 1 98.94 87 ALA B O 1
ATOM 4238 N N . ILE B 1 88 ? 11.609 -30.141 -14.156 1 98.94 88 ILE B N 1
ATOM 4239 C CA . ILE B 1 88 ? 10.195 -30.266 -14.461 1 98.94 88 ILE B CA 1
ATOM 4240 C C . ILE B 1 88 ? 9.898 -31.672 -14.977 1 98.94 88 ILE B C 1
ATOM 4242 O O . ILE B 1 88 ? 10.641 -32.188 -15.805 1 98.94 88 ILE B O 1
ATOM 4246 N N . ALA B 1 89 ? 8.82 -32.25 -14.523 1 98.88 89 ALA B N 1
ATOM 4247 C CA . ALA B 1 89 ? 8.422 -33.594 -14.953 1 98.88 89 ALA B CA 1
ATOM 4248 C C . ALA B 1 89 ? 8.383 -33.688 -16.469 1 98.88 89 ALA B C 1
ATOM 4250 O O . ALA B 1 89 ? 7.84 -32.812 -17.141 1 98.88 89 ALA B O 1
ATOM 4251 N N . ASP B 1 90 ? 8.945 -34.781 -17.031 1 98.75 90 ASP B N 1
ATOM 4252 C CA . ASP B 1 90 ? 9.016 -34.969 -18.484 1 98.75 90 ASP B CA 1
ATOM 4253 C C . ASP B 1 90 ? 7.918 -35.938 -18.953 1 98.75 90 ASP B C 1
ATOM 4255 O O . ASP B 1 90 ? 8.203 -37.062 -19.359 1 98.75 90 ASP B O 1
ATOM 4259 N N . VAL B 1 91 ? 6.777 -35.438 -19.062 1 98.25 91 VAL B N 1
ATOM 4260 C CA . VAL B 1 91 ? 5.621 -36.219 -19.438 1 98.25 91 VAL B CA 1
ATOM 4261 C C . VAL B 1 91 ? 5.801 -36.75 -20.859 1 98.25 91 VAL B C 1
ATOM 4263 O O . VAL B 1 91 ? 5.395 -37.875 -21.172 1 98.25 91 VAL B O 1
ATOM 4266 N N . ALA B 1 92 ? 6.402 -35.969 -21.719 1 97.56 92 ALA B N 1
ATOM 4267 C CA . ALA B 1 92 ? 6.59 -36.344 -23.125 1 97.56 92 ALA B CA 1
ATOM 4268 C C . ALA B 1 92 ? 7.477 -37.562 -23.266 1 97.56 92 ALA B C 1
ATOM 4270 O O . ALA B 1 92 ? 7.48 -38.219 -24.312 1 97.56 92 ALA B O 1
ATOM 4271 N N . ALA B 1 93 ? 8.203 -37.875 -22.281 1 98 93 ALA B N 1
ATOM 4272 C CA . ALA B 1 93 ? 9.039 -39.094 -22.297 1 98 93 ALA B CA 1
ATOM 4273 C C . ALA B 1 93 ? 8.195 -40.344 -22.25 1 98 93 ALA B C 1
ATOM 4275 O O . ALA B 1 93 ? 8.688 -41.438 -22.547 1 98 93 ALA B O 1
ATOM 4276 N N . PHE B 1 94 ? 6.902 -40.25 -21.844 1 98.44 94 PHE B N 1
ATOM 4277 C CA . PHE B 1 94 ? 6.059 -41.406 -21.641 1 98.44 94 PHE B CA 1
ATOM 4278 C C . PHE B 1 94 ? 4.891 -41.406 -22.609 1 98.44 94 PHE B C 1
ATOM 4280 O O . PHE B 1 94 ? 4.242 -42.438 -22.812 1 98.44 94 PHE B O 1
ATOM 4287 N N . VAL B 1 95 ? 4.578 -40.281 -23.203 1 97.69 95 VAL B N 1
ATOM 4288 C CA . VAL B 1 95 ? 3.35 -40.156 -23.969 1 97.69 95 VAL B CA 1
ATOM 4289 C C . VAL B 1 95 ? 3.686 -39.812 -25.422 1 97.69 95 VAL B C 1
ATOM 4291 O O . VAL B 1 95 ? 4.32 -38.781 -25.688 1 97.69 95 VAL B O 1
ATOM 4294 N N . ASP B 1 96 ? 3.221 -40.625 -26.344 1 94.44 96 ASP B N 1
ATOM 4295 C CA . ASP B 1 96 ? 3.396 -40.344 -27.766 1 94.44 96 ASP B CA 1
ATOM 4296 C C . ASP B 1 96 ? 2.154 -39.688 -28.375 1 94.44 96 ASP B C 1
ATOM 4298 O O . ASP B 1 96 ? 1.037 -39.938 -27.906 1 94.44 96 ASP B O 1
ATOM 4302 N N . GLN B 1 97 ? 2.441 -39 -29.375 1 93.88 97 GLN B N 1
ATOM 4303 C CA . GLN B 1 97 ? 1.319 -38.375 -30.094 1 93.88 97 GLN B CA 1
ATOM 4304 C C . GLN B 1 97 ? 0.359 -39.469 -30.609 1 93.88 97 GLN B C 1
ATOM 4306 O O . GLN B 1 97 ? 0.785 -40.438 -31.219 1 93.88 97 GLN B O 1
ATOM 4311 N N . GLY B 1 98 ? -0.807 -39.281 -30.266 1 94.31 98 GLY B N 1
ATOM 4312 C CA . GLY B 1 98 ? -1.833 -40.125 -30.828 1 94.31 98 GLY B CA 1
ATOM 4313 C C . GLY B 1 98 ? -2.121 -41.344 -29.953 1 94.31 98 GLY B C 1
ATOM 4314 O O . GLY B 1 98 ? -3.102 -42.062 -30.188 1 94.31 98 GLY B O 1
ATOM 4315 N N . ASP B 1 99 ? -1.312 -41.656 -29.062 1 95.94 99 ASP B N 1
ATOM 4316 C CA . ASP B 1 99 ? -1.627 -42.812 -28.203 1 95.94 99 ASP B CA 1
ATOM 4317 C C . ASP B 1 99 ? -2.816 -42.5 -27.297 1 95.94 99 ASP B C 1
ATOM 4319 O O . ASP B 1 99 ? -3.264 -41.344 -27.219 1 95.94 99 ASP B O 1
ATOM 4323 N N . PRO B 1 100 ? -3.324 -43.5 -26.625 1 98.12 100 PRO B N 1
ATOM 4324 C CA . PRO B 1 100 ? -4.543 -43.312 -25.844 1 98.12 100 PRO B CA 1
ATOM 4325 C C . PRO B 1 100 ? -4.383 -42.25 -24.75 1 98.12 100 PRO B C 1
ATOM 4327 O O . PRO B 1 100 ? -5.316 -41.5 -24.469 1 98.12 100 PRO B O 1
ATOM 4330 N N . VAL B 1 101 ? -3.238 -42.188 -24.141 1 98.56 101 VAL B N 1
ATOM 4331 C CA . VAL B 1 101 ? -3 -41.219 -23.078 1 98.56 101 VAL B CA 1
ATOM 4332 C C . VAL B 1 101 ? -3 -39.812 -23.656 1 98.56 101 VAL B C 1
ATOM 4334 O O . VAL B 1 101 ? -3.592 -38.906 -23.078 1 98.56 101 VAL B O 1
ATOM 4337 N N . ASP B 1 102 ? -2.387 -39.625 -24.797 1 98.25 102 ASP B N 1
ATOM 4338 C CA . ASP B 1 102 ? -2.334 -38.344 -25.469 1 98.25 102 ASP B CA 1
ATOM 4339 C C . ASP B 1 102 ? -3.734 -37.844 -25.844 1 98.25 102 ASP B C 1
ATOM 4341 O O . ASP B 1 102 ? -4.098 -36.719 -25.562 1 98.25 102 ASP B O 1
ATOM 4345 N N . GLU B 1 103 ? -4.438 -38.688 -26.422 1 97.94 103 GLU B N 1
ATOM 4346 C CA . GLU B 1 103 ? -5.777 -38.312 -26.875 1 97.94 103 GLU B CA 1
ATOM 4347 C C . GLU B 1 103 ? -6.668 -37.938 -25.703 1 97.94 103 GLU B C 1
ATOM 4349 O O . GLU B 1 103 ? -7.418 -36.969 -25.781 1 97.94 103 GLU B O 1
ATOM 4354 N N . GLU B 1 104 ? -6.566 -38.719 -24.656 1 98.12 104 GLU B N 1
ATOM 4355 C CA . GLU B 1 104 ? -7.352 -38.406 -23.469 1 98.12 104 GLU B CA 1
ATOM 4356 C C . GLU B 1 104 ? -6.926 -37.062 -22.844 1 98.12 104 GLU B C 1
ATOM 4358 O O . GLU B 1 104 ? -7.766 -36.312 -22.359 1 98.12 104 GLU B O 1
ATOM 4363 N N . ALA B 1 105 ? -5.668 -36.812 -22.828 1 98.25 105 ALA B N 1
ATOM 4364 C CA . ALA B 1 105 ? -5.156 -35.562 -22.281 1 98.25 105 ALA B CA 1
ATOM 4365 C C . ALA B 1 105 ? -5.699 -34.375 -23.047 1 98.25 105 ALA B C 1
ATOM 4367 O O . ALA B 1 105 ? -5.949 -33.312 -22.453 1 98.25 105 ALA B O 1
ATOM 4368 N N . TRP B 1 106 ? -5.906 -34.469 -24.328 1 98 106 TRP B N 1
ATOM 4369 C CA . TRP B 1 106 ? -6.449 -33.375 -25.141 1 98 106 TRP B CA 1
ATOM 4370 C C . TRP B 1 106 ? -7.918 -33.125 -24.812 1 98 106 TRP B C 1
ATOM 4372 O O . TRP B 1 106 ? -8.398 -32 -24.922 1 98 106 TRP B O 1
ATOM 4382 N N . VAL B 1 107 ? -8.547 -34.156 -24.359 1 96.44 107 VAL B N 1
ATOM 4383 C CA . VAL B 1 107 ? -9.945 -34 -23.953 1 96.44 107 VAL B CA 1
ATOM 4384 C C . VAL B 1 107 ? -10.023 -33.312 -22.594 1 96.44 107 VAL B C 1
ATOM 4386 O O . VAL B 1 107 ? -10.852 -32.438 -22.391 1 96.44 107 VAL B O 1
ATOM 4389 N N . ARG B 1 108 ? -9.18 -33.656 -21.734 1 97.19 108 ARG B N 1
ATOM 4390 C CA . ARG B 1 108 ? -9.227 -33.188 -20.359 1 97.19 108 ARG B CA 1
ATOM 4391 C C . ARG B 1 108 ? -8.586 -31.797 -20.25 1 97.19 108 ARG B C 1
ATOM 4393 O O . ARG B 1 108 ? -9.109 -30.906 -19.578 1 97.19 108 ARG B O 1
ATOM 4400 N N . GLY B 1 109 ? -7.422 -31.594 -20.844 1 98 109 GLY B N 1
ATOM 4401 C CA . GLY B 1 109 ? -6.711 -30.328 -20.922 1 98 109 GLY B CA 1
ATOM 4402 C C . GLY B 1 109 ? -5.973 -29.969 -19.656 1 98 109 GLY B C 1
ATOM 4403 O O . GLY B 1 109 ? -4.816 -29.547 -19.688 1 98 109 GLY B O 1
ATOM 4404 N N . VAL B 1 110 ? -6.637 -30.078 -18.484 1 98.19 110 VAL B N 1
ATOM 4405 C CA . VAL B 1 110 ? -6.043 -29.766 -17.188 1 98.19 110 VAL B CA 1
ATOM 4406 C C . VAL B 1 110 ? -6.566 -30.719 -16.125 1 98.19 110 VAL B C 1
ATOM 4408 O O . VAL B 1 110 ? -7.59 -31.391 -16.328 1 98.19 110 VAL B O 1
ATOM 4411 N N . SER B 1 111 ? -5.781 -30.812 -15.07 1 96.38 111 SER B N 1
ATOM 4412 C CA . SER B 1 111 ? -6.34 -31.453 -13.891 1 96.38 111 SER B CA 1
ATOM 4413 C C . SER B 1 111 ? -7.445 -30.594 -13.266 1 96.38 111 SER B C 1
ATOM 4415 O O . SER B 1 111 ? -7.406 -29.359 -13.344 1 96.38 111 SER B O 1
ATOM 4417 N N . ARG B 1 112 ? -8.383 -31.234 -12.68 1 94.25 112 ARG B N 1
ATOM 4418 C CA . ARG B 1 112 ? -9.461 -30.562 -11.969 1 94.25 112 ARG B CA 1
ATOM 4419 C C . ARG B 1 112 ? -9.469 -30.938 -10.492 1 94.25 112 ARG B C 1
ATOM 4421 O O . ARG B 1 112 ? -9.164 -32.094 -10.133 1 94.25 112 ARG B O 1
ATOM 4428 N N . TYR B 1 113 ? -9.812 -29.953 -9.742 1 86.62 113 TYR B N 1
ATOM 4429 C CA . TYR B 1 113 ? -9.719 -30.141 -8.297 1 86.62 113 TYR B CA 1
ATOM 4430 C C . TYR B 1 113 ? -11.078 -29.938 -7.633 1 86.62 113 TYR B C 1
ATOM 4432 O O . TYR B 1 113 ? -11.812 -29.016 -7.992 1 86.62 113 TYR B O 1
ATOM 4440 N N . SER B 1 114 ? -11.406 -30.797 -6.77 1 84.12 114 SER B N 1
ATOM 4441 C CA . SER B 1 114 ? -12.508 -30.688 -5.82 1 84.12 114 SER B CA 1
ATOM 4442 C C . SER B 1 114 ? -12.031 -30.938 -4.395 1 84.12 114 SER B C 1
ATOM 4444 O O . SER B 1 114 ? -10.984 -31.547 -4.18 1 84.12 114 SER B O 1
ATOM 4446 N N . PRO B 1 115 ? -12.781 -30.391 -3.459 1 80.56 115 PRO B N 1
ATOM 4447 C CA . PRO B 1 115 ? -12.32 -30.516 -2.074 1 80.56 115 PRO B CA 1
ATOM 4448 C C . PRO B 1 115 ? -12.086 -31.969 -1.668 1 80.56 115 PRO B C 1
ATOM 4450 O O . PRO B 1 115 ? -11.242 -32.25 -0.808 1 80.56 115 PRO B O 1
ATOM 4453 N N . ASP B 1 116 ? -12.773 -32.812 -2.287 1 80.81 116 ASP B N 1
ATOM 4454 C CA . ASP B 1 116 ? -12.703 -34.219 -1.838 1 80.81 116 ASP B CA 1
ATOM 4455 C C . ASP B 1 116 ? -11.766 -35.031 -2.725 1 80.81 116 ASP B C 1
ATOM 4457 O O . ASP B 1 116 ? -11.336 -36.125 -2.346 1 80.81 116 ASP B O 1
ATOM 4461 N N . ARG B 1 117 ? -11.5 -34.531 -3.891 1 85.62 117 ARG B N 1
ATOM 4462 C CA . ARG B 1 117 ? -10.633 -35.344 -4.734 1 85.62 117 ARG B CA 1
ATOM 4463 C C . ARG B 1 117 ? -10.016 -34.5 -5.848 1 85.62 117 ARG B C 1
ATOM 4465 O O . ARG B 1 117 ? -10.5 -33.406 -6.156 1 85.62 117 ARG B O 1
ATOM 4472 N N . VAL B 1 118 ? -8.938 -35.156 -6.414 1 89.69 118 VAL B N 1
ATOM 4473 C CA . VAL B 1 118 ? -8.289 -34.625 -7.609 1 89.69 118 VAL B CA 1
ATOM 4474 C C . VAL B 1 118 ? -8.648 -35.469 -8.812 1 89.69 118 VAL B C 1
ATOM 4476 O O . VAL B 1 118 ? -8.664 -36.719 -8.727 1 89.69 118 VAL B O 1
ATOM 4479 N N . ILE B 1 119 ? -9.055 -34.844 -9.859 1 93.62 119 ILE B N 1
ATOM 4480 C CA . ILE B 1 119 ? -9.234 -35.5 -11.148 1 93.62 119 ILE B CA 1
ATOM 4481 C C . ILE B 1 119 ? -8.055 -35.188 -12.062 1 93.62 119 ILE B C 1
ATOM 4483 O O . ILE B 1 119 ? -8.047 -34.156 -12.734 1 93.62 119 ILE B O 1
ATOM 4487 N N . PRO B 1 120 ? -7.188 -36.094 -12.211 1 96.56 120 PRO B N 1
ATOM 4488 C CA . PRO B 1 120 ? -5.906 -35.781 -12.852 1 96.56 120 PRO B CA 1
ATOM 4489 C C . PRO B 1 120 ? -6.004 -35.719 -14.367 1 96.56 120 PRO B C 1
ATOM 4491 O O . PRO B 1 120 ? -6.867 -36.375 -14.969 1 96.56 120 PRO B O 1
ATOM 4494 N N . LEU B 1 121 ? -5.152 -35 -14.992 1 98.12 121 LEU B N 1
ATOM 4495 C CA . LEU B 1 121 ? -5.008 -34.938 -16.438 1 98.12 121 LEU B CA 1
ATOM 4496 C C . LEU B 1 121 ? -4.488 -36.25 -17.016 1 98.12 121 LEU B C 1
ATOM 4498 O O . LEU B 1 121 ? -4.91 -36.656 -18.094 1 98.12 121 LEU B O 1
ATOM 4502 N N . HIS B 1 122 ? -3.572 -36.875 -16.297 1 98.5 122 HIS B N 1
ATOM 4503 C CA . HIS B 1 122 ? -2.959 -38.156 -16.719 1 98.5 122 HIS B CA 1
ATOM 4504 C C . HIS B 1 122 ? -3.23 -39.25 -15.703 1 98.5 122 HIS B C 1
ATOM 4506 O O . HIS B 1 122 ? -3.42 -38.969 -14.516 1 98.5 122 HIS B O 1
ATOM 4512 N N . PRO B 1 123 ? -3.262 -40.469 -16.141 1 98.31 123 PRO B N 1
ATOM 4513 C CA . PRO B 1 123 ? -3.438 -41.594 -15.211 1 98.31 123 PRO B CA 1
ATOM 4514 C C . PRO B 1 123 ? -2.385 -41.594 -14.109 1 98.31 123 PRO B C 1
ATOM 4516 O O . PRO B 1 123 ? -1.235 -41.219 -14.344 1 98.31 123 PRO B O 1
ATOM 4519 N N . ARG B 1 124 ? -2.73 -42.156 -12.992 1 97.25 124 ARG B N 1
ATOM 4520 C CA . ARG B 1 124 ? -1.919 -42.094 -11.781 1 97.25 124 ARG B CA 1
ATOM 4521 C C . ARG B 1 124 ? -0.625 -42.875 -11.938 1 97.25 124 ARG B C 1
ATOM 4523 O O . ARG B 1 124 ? 0.397 -42.531 -11.344 1 97.25 124 ARG B O 1
ATOM 4530 N N . ALA B 1 125 ? -0.632 -43.875 -12.797 1 98.19 125 ALA B N 1
ATOM 4531 C CA . ALA B 1 125 ? 0.591 -44.625 -13.07 1 98.19 125 ALA B CA 1
ATOM 4532 C C . ALA B 1 125 ? 1.706 -43.688 -13.555 1 98.19 125 ALA B C 1
ATOM 4534 O O . ALA B 1 125 ? 2.887 -43.969 -13.312 1 98.19 125 ALA B O 1
ATOM 4535 N N . LEU B 1 126 ? 1.281 -42.656 -14.164 1 98.38 126 LEU B N 1
ATOM 4536 C CA . LEU B 1 126 ? 2.238 -41.656 -14.633 1 98.38 126 LEU B CA 1
ATOM 4537 C C . LEU B 1 126 ? 2.275 -40.438 -13.695 1 98.38 126 LEU B C 1
ATOM 4539 O O . LEU B 1 126 ? 3.318 -40.125 -13.109 1 98.38 126 LEU B O 1
ATOM 4543 N N . SER B 1 127 ? 1.174 -39.812 -13.43 1 97.75 127 SER B N 1
ATOM 4544 C CA . SER B 1 127 ? 1.097 -38.5 -12.766 1 97.75 127 SER B CA 1
ATOM 4545 C C . SER B 1 127 ? 1.481 -38.625 -11.297 1 97.75 127 SER B C 1
ATOM 4547 O O . SER B 1 127 ? 1.933 -37.625 -10.695 1 97.75 127 SER B O 1
ATOM 4549 N N . GLU B 1 128 ? 1.325 -39.781 -10.719 1 97.25 128 GLU B N 1
ATOM 4550 C CA . GLU B 1 128 ? 1.68 -40 -9.32 1 97.25 128 GLU B CA 1
ATOM 4551 C C . GLU B 1 128 ? 2.715 -41.125 -9.188 1 97.25 128 GLU B C 1
ATOM 4553 O O . GLU B 1 128 ? 2.91 -41.656 -8.094 1 97.25 128 GLU B O 1
ATOM 4558 N N . GLY B 1 129 ? 3.303 -41.406 -10.312 1 97.62 129 GLY B N 1
ATOM 4559 C CA . GLY B 1 129 ? 4.277 -42.5 -10.344 1 97.62 129 GLY B CA 1
ATOM 4560 C C . GLY B 1 129 ? 5.473 -42.188 -11.234 1 97.62 129 GLY B C 1
ATOM 4561 O O . GLY B 1 129 ? 6.309 -41.344 -10.891 1 97.62 129 GLY B O 1
ATOM 4562 N N . ALA B 1 130 ? 5.449 -42.75 -12.445 1 98.31 130 ALA B N 1
ATOM 4563 C CA . ALA B 1 130 ? 6.637 -42.812 -13.289 1 98.31 130 ALA B CA 1
ATOM 4564 C C . ALA B 1 130 ? 7.105 -41.438 -13.703 1 98.31 130 ALA B C 1
ATOM 4566 O O . ALA B 1 130 ? 8.305 -41.188 -13.891 1 98.31 130 ALA B O 1
ATOM 4567 N N . ALA B 1 131 ? 6.191 -40.531 -13.828 1 98.5 131 ALA B N 1
ATOM 4568 C CA . ALA B 1 131 ? 6.566 -39.219 -14.344 1 98.5 131 ALA B CA 1
ATOM 4569 C C . ALA B 1 131 ? 6.691 -38.188 -13.219 1 98.5 131 ALA B C 1
ATOM 4571 O O . ALA B 1 131 ? 7.191 -37.062 -13.422 1 98.5 131 ALA B O 1
ATOM 4572 N N . SER B 1 132 ? 6.227 -38.5 -12.008 1 98.75 132 SER B N 1
ATOM 4573 C CA . SER B 1 132 ? 6.254 -37.594 -10.867 1 98.75 132 SER B CA 1
ATOM 4574 C C . SER B 1 132 ? 7.641 -37.531 -10.227 1 98.75 132 SER B C 1
ATOM 4576 O O . SER B 1 132 ? 8.312 -38.562 -10.125 1 98.75 132 SER B O 1
ATOM 4578 N N . LEU B 1 133 ? 8.031 -36.375 -9.789 1 98.75 133 LEU B N 1
ATOM 4579 C CA . LEU B 1 133 ? 9.359 -36.219 -9.203 1 98.75 133 LEU B CA 1
ATOM 4580 C C . LEU B 1 133 ? 9.352 -36.625 -7.727 1 98.75 133 LEU B C 1
ATOM 4582 O O . LEU B 1 133 ? 9.727 -35.812 -6.867 1 98.75 133 LEU B O 1
ATOM 4586 N N . LEU B 1 134 ? 9.008 -37.844 -7.484 1 98.31 134 LEU B N 1
ATOM 4587 C CA . LEU B 1 134 ? 8.914 -38.375 -6.137 1 98.31 134 LEU B CA 1
ATOM 4588 C C . LEU B 1 134 ? 10.281 -38.438 -5.469 1 98.31 134 LEU B C 1
ATOM 4590 O O . LEU B 1 134 ? 11.297 -38.625 -6.137 1 98.31 134 LEU B O 1
ATOM 4594 N N . PRO B 1 135 ? 10.273 -38.281 -4.176 1 97.75 135 PRO B N 1
ATOM 4595 C CA . PRO B 1 135 ? 11.562 -38.25 -3.473 1 97.75 135 PRO B CA 1
ATOM 4596 C C . PRO B 1 135 ? 12.281 -39.594 -3.502 1 97.75 135 PRO B C 1
ATOM 4598 O O . PRO B 1 135 ? 11.641 -40.625 -3.424 1 97.75 135 PRO B O 1
ATOM 4601 N N . ASP B 1 136 ? 13.609 -39.562 -3.646 1 97.19 136 ASP B N 1
ATOM 4602 C CA . ASP B 1 136 ? 14.555 -40.656 -3.547 1 97.19 136 ASP B CA 1
ATOM 4603 C C . ASP B 1 136 ? 14.375 -41.625 -4.707 1 97.19 136 ASP B C 1
ATOM 4605 O O . ASP B 1 136 ? 14.703 -42.812 -4.59 1 97.19 136 ASP B O 1
ATOM 4609 N N . GLU B 1 137 ? 13.797 -41.219 -5.797 1 97.69 137 GLU B N 1
ATOM 4610 C CA . GLU B 1 137 ? 13.617 -42 -7.004 1 97.69 137 GLU B CA 1
ATOM 4611 C C . GLU B 1 137 ? 14.242 -41.344 -8.219 1 97.69 137 GLU B C 1
ATOM 4613 O O . GLU B 1 137 ? 14.164 -40.094 -8.359 1 97.69 137 GLU B O 1
ATOM 4618 N N . ASP B 1 138 ? 14.93 -42.156 -9.016 1 98.12 138 ASP B N 1
ATOM 4619 C CA . ASP B 1 138 ? 15.383 -41.625 -10.297 1 98.12 138 ASP B CA 1
ATOM 4620 C C . ASP B 1 138 ? 14.211 -41.375 -11.242 1 98.12 138 ASP B C 1
ATOM 4622 O O . ASP B 1 138 ? 13.422 -42.281 -11.508 1 98.12 138 ASP B O 1
ATOM 4626 N N . ARG B 1 139 ? 14.086 -40.156 -11.664 1 98.69 139 ARG B N 1
ATOM 4627 C CA . ARG B 1 139 ? 12.953 -39.75 -12.5 1 98.69 139 ARG B CA 1
ATOM 4628 C C . ARG B 1 139 ? 13.422 -38.938 -13.688 1 98.69 139 ARG B C 1
ATOM 4630 O O . ARG B 1 139 ? 14.383 -38.156 -13.57 1 98.69 139 ARG B O 1
ATOM 4637 N N . PRO B 1 140 ? 12.812 -39.094 -14.859 1 98.75 140 PRO B N 1
ATOM 4638 C CA . PRO B 1 140 ? 13.102 -38.219 -15.992 1 98.75 140 PRO B CA 1
ATOM 4639 C C . PRO B 1 140 ? 12.555 -36.781 -15.797 1 98.75 140 PRO B C 1
ATOM 4641 O O . PRO B 1 140 ? 11.461 -36.625 -15.25 1 98.75 140 PRO B O 1
ATOM 4644 N N . ALA B 1 141 ? 13.344 -35.781 -16.203 1 98.88 141 ALA B N 1
ATOM 4645 C CA . ALA B 1 141 ? 12.922 -34.406 -16.062 1 98.88 141 ALA B CA 1
ATOM 4646 C C . ALA B 1 141 ? 13.477 -33.531 -17.203 1 98.88 141 ALA B C 1
ATOM 4648 O O . ALA B 1 141 ? 14.453 -33.906 -17.844 1 98.88 141 ALA B O 1
ATOM 4649 N N . VAL B 1 142 ? 12.766 -32.5 -17.531 1 98.94 142 VAL B N 1
ATOM 4650 C CA . VAL B 1 142 ? 13.328 -31.375 -18.25 1 98.94 142 VAL B CA 1
ATOM 4651 C C . VAL B 1 142 ? 14.008 -30.422 -17.266 1 98.94 142 VAL B C 1
ATOM 4653 O O . VAL B 1 142 ? 13.336 -29.766 -16.469 1 98.94 142 VAL B O 1
ATOM 4656 N N . LEU B 1 143 ? 15.297 -30.359 -17.328 1 98.94 143 LEU B N 1
ATOM 4657 C CA . LEU B 1 143 ? 16.078 -29.609 -16.344 1 98.94 143 LEU B CA 1
ATOM 4658 C C . LEU B 1 143 ? 16.438 -28.234 -16.875 1 98.94 143 LEU B C 1
ATOM 4660 O O . LEU B 1 143 ? 17.172 -28.109 -17.859 1 98.94 143 LEU B O 1
ATOM 4664 N N . TRP B 1 144 ? 15.883 -27.203 -16.25 1 98.94 144 TRP B N 1
ATOM 4665 C CA . TRP B 1 144 ? 16.234 -25.812 -16.516 1 98.94 144 TRP B CA 1
ATOM 4666 C C . TRP B 1 144 ? 17.391 -25.375 -15.609 1 98.94 144 TRP B C 1
ATOM 4668 O O . TRP B 1 144 ? 17.391 -25.656 -14.406 1 98.94 144 TRP B O 1
ATOM 4678 N N . THR B 1 145 ? 18.375 -24.781 -16.203 1 98.88 145 THR B N 1
ATOM 4679 C CA . THR B 1 145 ? 19.453 -24.094 -15.484 1 98.88 145 THR B CA 1
ATOM 4680 C C . THR B 1 145 ? 19.469 -22.609 -15.836 1 98.88 145 THR B C 1
ATOM 4682 O O . THR B 1 145 ? 19.859 -22.234 -16.953 1 98.88 145 THR B O 1
ATOM 4685 N N . ILE B 1 146 ? 19.109 -21.781 -14.875 1 98.88 146 ILE B N 1
ATOM 4686 C CA . ILE B 1 146 ? 18.953 -20.359 -15.125 1 98.88 146 ILE B CA 1
ATOM 4687 C C . ILE B 1 146 ? 19.938 -19.578 -14.25 1 98.88 146 ILE B C 1
ATOM 4689 O O . ILE B 1 146 ? 19.859 -19.641 -13.016 1 98.88 146 ILE B O 1
ATOM 4693 N N . ARG B 1 147 ? 20.797 -18.875 -14.898 1 98.69 147 ARG B N 1
ATOM 4694 C CA . ARG B 1 147 ? 21.75 -18.031 -14.195 1 98.69 147 ARG B CA 1
ATOM 4695 C C . ARG B 1 147 ? 21.219 -16.609 -14.023 1 98.69 147 ARG B C 1
ATOM 4697 O O . ARG B 1 147 ? 20.734 -16 -14.984 1 98.69 147 ARG B O 1
ATOM 4704 N N . LEU B 1 148 ? 21.219 -16.156 -12.781 1 98.69 148 LEU B N 1
ATOM 4705 C CA . LEU B 1 148 ? 20.719 -14.844 -12.43 1 98.69 148 LEU B CA 1
ATOM 4706 C C . LEU B 1 148 ? 21.859 -13.93 -11.984 1 98.69 148 LEU B C 1
ATOM 4708 O O . LEU B 1 148 ? 22.781 -14.367 -11.312 1 98.69 148 LEU B O 1
ATOM 4712 N N . GLY B 1 149 ? 21.734 -12.664 -12.367 1 97.12 149 GLY B N 1
ATOM 4713 C CA . GLY B 1 149 ? 22.641 -11.664 -11.805 1 97.12 149 GLY B CA 1
ATOM 4714 C C . GLY B 1 149 ? 22.328 -11.328 -10.359 1 97.12 149 GLY B C 1
ATOM 4715 O O . GLY B 1 149 ? 21.453 -11.938 -9.75 1 97.12 149 GLY B O 1
ATOM 4716 N N . ALA B 1 150 ? 23.062 -10.32 -9.844 1 93.31 150 ALA B N 1
ATOM 4717 C CA . ALA B 1 150 ? 22.938 -9.922 -8.438 1 93.31 150 ALA B CA 1
ATOM 4718 C C . ALA B 1 150 ? 21.562 -9.328 -8.156 1 93.31 150 ALA B C 1
ATOM 4720 O O . ALA B 1 150 ? 21.062 -9.43 -7.031 1 93.31 150 ALA B O 1
ATOM 4721 N N . ASP B 1 151 ? 20.875 -8.805 -9.156 1 92.69 151 ASP B N 1
ATOM 4722 C CA . ASP B 1 151 ? 19.594 -8.141 -8.977 1 92.69 151 ASP B CA 1
ATOM 4723 C C . ASP B 1 151 ? 18.438 -9.07 -9.344 1 92.69 151 ASP B C 1
ATOM 4725 O O . ASP B 1 151 ? 17.266 -8.672 -9.297 1 92.69 151 ASP B O 1
ATOM 4729 N N . GLY B 1 152 ? 18.781 -10.289 -9.773 1 96.31 152 GLY B N 1
ATOM 4730 C CA . GLY B 1 152 ? 17.734 -11.242 -10.078 1 96.31 152 GLY B CA 1
ATOM 4731 C C . GLY B 1 152 ? 17.375 -11.281 -11.555 1 96.31 152 GLY B C 1
ATOM 4732 O O . GLY B 1 152 ? 16.453 -12 -11.953 1 96.31 152 GLY B O 1
ATOM 4733 N N . ASP B 1 153 ? 18.141 -10.531 -12.359 1 97.06 153 ASP B N 1
ATOM 4734 C CA . ASP B 1 153 ? 17.922 -10.57 -13.797 1 97.06 153 ASP B CA 1
ATOM 4735 C C . ASP B 1 153 ? 18.453 -11.875 -14.398 1 97.06 153 ASP B C 1
ATOM 4737 O O . ASP B 1 153 ? 19.469 -12.406 -13.938 1 97.06 153 ASP B O 1
ATOM 4741 N N . ILE B 1 154 ? 17.844 -12.266 -15.469 1 98.25 154 ILE B N 1
ATOM 4742 C CA . ILE B 1 154 ? 18.281 -13.477 -16.156 1 98.25 154 ILE B CA 1
ATOM 4743 C C . ILE B 1 154 ? 19.516 -13.18 -16.984 1 98.25 154 ILE B C 1
ATOM 4745 O O . ILE B 1 154 ? 19.5 -12.312 -17.859 1 98.25 154 ILE B O 1
ATOM 4749 N N . ASP B 1 155 ? 20.547 -13.898 -16.734 1 97.88 155 ASP B N 1
ATOM 4750 C CA . ASP B 1 155 ? 21.781 -13.75 -17.5 1 97.88 155 ASP B CA 1
ATOM 4751 C C . ASP B 1 155 ? 21.906 -14.82 -18.578 1 97.88 155 ASP B C 1
ATOM 4753 O O . ASP B 1 155 ? 22.391 -14.547 -19.672 1 97.88 155 ASP B O 1
ATOM 4757 N N . ASP B 1 156 ? 21.5 -15.984 -18.188 1 98.19 156 ASP B N 1
ATOM 4758 C CA . ASP B 1 156 ? 21.641 -17.125 -19.094 1 98.19 156 ASP B CA 1
ATOM 4759 C C . ASP B 1 156 ? 20.625 -18.203 -18.781 1 98.19 156 ASP B C 1
ATOM 4761 O O . ASP B 1 156 ? 20.203 -18.344 -17.625 1 98.19 156 ASP B O 1
ATOM 4765 N N . VAL B 1 157 ? 20.25 -18.953 -19.875 1 98.81 157 VAL B N 1
ATOM 4766 C CA . VAL B 1 157 ? 19.266 -20.016 -19.734 1 98.81 157 VAL B CA 1
ATOM 4767 C C . VAL B 1 157 ? 19.719 -21.266 -20.5 1 98.81 157 VAL B C 1
ATOM 4769 O O . VAL B 1 157 ? 20.109 -21.156 -21.672 1 98.81 157 VAL B O 1
ATOM 4772 N N . ALA B 1 158 ? 19.672 -22.344 -19.812 1 98.75 158 ALA B N 1
ATOM 4773 C CA . ALA B 1 158 ? 19.859 -23.656 -20.453 1 98.75 158 ALA B CA 1
ATOM 4774 C C . ALA B 1 158 ? 18.734 -24.609 -20.078 1 98.75 158 ALA B C 1
ATOM 4776 O O . ALA B 1 158 ? 18.188 -24.547 -18.969 1 98.75 158 ALA B O 1
ATOM 4777 N N . VAL B 1 159 ? 18.375 -25.5 -21.016 1 98.88 159 VAL B N 1
ATOM 4778 C CA . VAL B 1 159 ? 17.344 -26.5 -20.75 1 98.88 159 VAL B CA 1
ATOM 4779 C C . VAL B 1 159 ? 17.703 -27.812 -21.469 1 98.88 159 VAL B C 1
ATOM 4781 O O . VAL B 1 159 ? 18.078 -27.797 -22.641 1 98.88 159 VAL B O 1
ATOM 4784 N N . ARG B 1 160 ? 17.656 -28.953 -20.734 1 98.62 160 ARG B N 1
ATOM 4785 C CA . ARG B 1 160 ? 17.969 -30.266 -21.297 1 98.62 160 ARG B CA 1
ATOM 4786 C C . ARG B 1 160 ? 17.203 -31.359 -20.562 1 98.62 160 ARG B C 1
ATOM 4788 O O . ARG B 1 160 ? 16.703 -31.156 -19.469 1 98.62 160 ARG B O 1
ATOM 4795 N N . ARG B 1 161 ? 17.094 -32.5 -21.219 1 98.69 161 ARG B N 1
ATOM 4796 C CA . ARG B 1 161 ? 16.547 -33.656 -20.531 1 98.69 161 ARG B CA 1
ATOM 4797 C C . ARG B 1 161 ? 17.578 -34.25 -19.578 1 98.69 161 ARG B C 1
ATOM 4799 O O . ARG B 1 161 ? 18.766 -34.312 -19.891 1 98.69 161 ARG B O 1
ATOM 4806 N N . ALA B 1 162 ? 17.109 -34.625 -18.438 1 98.88 162 ALA B N 1
ATOM 4807 C CA . ALA B 1 162 ? 18 -35.188 -17.422 1 98.88 162 ALA B CA 1
ATOM 4808 C C . ALA B 1 162 ? 17.266 -36.25 -16.578 1 98.88 162 ALA B C 1
ATOM 4810 O O . ALA B 1 162 ? 16.047 -36.281 -16.547 1 98.88 162 ALA B O 1
ATOM 4811 N N . THR B 1 163 ? 18.031 -37.156 -16.062 1 98.75 163 THR B N 1
ATOM 4812 C CA . THR B 1 163 ? 17.578 -37.969 -14.922 1 98.75 163 THR B CA 1
ATOM 4813 C C . THR B 1 163 ? 17.938 -37.281 -13.602 1 98.75 163 THR B C 1
ATOM 4815 O O . THR B 1 163 ? 19.094 -36.906 -13.383 1 98.75 163 THR B O 1
ATOM 4818 N N . VAL B 1 164 ? 16.938 -37.094 -12.781 1 98.81 164 VAL B N 1
ATOM 4819 C CA . VAL B 1 164 ? 17.172 -36.375 -11.516 1 98.81 164 VAL B CA 1
ATOM 4820 C C . VAL B 1 164 ? 16.688 -37.25 -10.359 1 98.81 164 VAL B C 1
ATOM 4822 O O . VAL B 1 164 ? 15.977 -38.25 -10.562 1 98.81 164 VAL B O 1
ATOM 4825 N N . ARG B 1 165 ? 17.125 -36.875 -9.164 1 98.56 165 ARG B N 1
ATOM 4826 C CA . ARG B 1 165 ? 16.656 -37.5 -7.922 1 98.56 165 ARG B CA 1
ATOM 4827 C C . ARG B 1 165 ? 16.359 -36.438 -6.871 1 98.56 165 ARG B C 1
ATOM 4829 O O . ARG B 1 165 ? 17.281 -35.812 -6.312 1 98.56 165 ARG B O 1
ATOM 4836 N N . SER B 1 166 ? 15.008 -36.219 -6.703 1 98.25 166 SER B N 1
ATOM 4837 C CA . SER B 1 166 ? 14.625 -35.312 -5.621 1 98.25 166 SER B CA 1
ATOM 4838 C C . SER B 1 166 ? 14.984 -35.875 -4.262 1 98.25 166 SER B C 1
ATOM 4840 O O . SER B 1 166 ? 14.664 -37.031 -3.967 1 98.25 166 SER B O 1
ATOM 4842 N N . ARG B 1 167 ? 15.57 -35.156 -3.445 1 97 167 ARG B N 1
ATOM 4843 C CA . ARG B 1 167 ? 16.078 -35.688 -2.188 1 97 167 ARG B CA 1
ATOM 4844 C C . ARG B 1 167 ? 15.016 -35.625 -1.097 1 97 167 ARG B C 1
ATOM 4846 O O . ARG B 1 167 ? 15.078 -36.375 -0.123 1 97 167 ARG B O 1
ATOM 4853 N N . ALA B 1 168 ? 14.094 -34.719 -1.271 1 97.38 168 ALA B N 1
ATOM 4854 C CA . ALA B 1 168 ? 13.062 -34.562 -0.25 1 97.38 168 ALA B CA 1
ATOM 4855 C C . ALA B 1 168 ? 11.812 -33.906 -0.833 1 97.38 168 ALA B C 1
ATOM 4857 O O . ALA B 1 168 ? 11.891 -33.156 -1.808 1 97.38 168 ALA B O 1
ATOM 4858 N N . GLN B 1 169 ? 10.758 -34.25 -0.287 1 98.25 169 GLN B N 1
ATOM 4859 C CA . GLN B 1 169 ? 9.5 -33.531 -0.487 1 98.25 169 GLN B CA 1
ATOM 4860 C C . GLN B 1 169 ? 9.125 -32.719 0.747 1 98.25 169 GLN B C 1
ATOM 4862 O O . GLN B 1 169 ? 8.844 -33.281 1.809 1 98.25 169 GLN B O 1
ATOM 4867 N N . LEU B 1 170 ? 9.117 -31.422 0.534 1 98.31 170 LEU B N 1
ATOM 4868 C CA . LEU B 1 170 ? 8.828 -30.531 1.655 1 98.31 170 LEU B CA 1
ATOM 4869 C C . LEU B 1 170 ? 7.438 -29.922 1.527 1 98.31 170 LEU B C 1
ATOM 4871 O O . LEU B 1 170 ? 6.965 -29.672 0.417 1 98.31 170 LEU B O 1
ATOM 4875 N N . THR B 1 171 ? 6.797 -29.734 2.639 1 97.25 171 THR B N 1
ATOM 4876 C CA . THR B 1 171 ? 5.617 -28.875 2.65 1 97.25 171 THR B CA 1
ATOM 4877 C C . THR B 1 171 ? 6.012 -27.406 2.711 1 97.25 171 THR B C 1
ATOM 4879 O O . THR B 1 171 ? 7.148 -27.078 3.066 1 97.25 171 THR B O 1
ATOM 4882 N N . TYR B 1 172 ? 5.074 -26.578 2.43 1 96.19 172 TYR B N 1
ATOM 4883 C CA . TYR B 1 172 ? 5.34 -25.156 2.537 1 96.19 172 TYR B CA 1
ATOM 4884 C C . TYR B 1 172 ? 5.656 -24.766 3.977 1 96.19 172 TYR B C 1
ATOM 4886 O O . TYR B 1 172 ? 6.543 -23.938 4.223 1 96.19 172 TYR B O 1
ATOM 4894 N N . ALA B 1 173 ? 4.973 -25.328 4.895 1 94.31 173 ALA B N 1
ATOM 4895 C CA . ALA B 1 173 ? 5.207 -25.047 6.309 1 94.31 173 ALA B CA 1
ATOM 4896 C C . ALA B 1 173 ? 6.621 -25.438 6.719 1 94.31 173 ALA B C 1
ATOM 4898 O O . ALA B 1 173 ? 7.309 -24.688 7.41 1 94.31 173 ALA B O 1
ATOM 4899 N N . GLU B 1 174 ? 7.008 -26.578 6.266 1 95.88 174 GLU B N 1
ATOM 4900 C CA . GLU B 1 174 ? 8.352 -27.062 6.574 1 95.88 174 GLU B CA 1
ATOM 4901 C C . GLU B 1 174 ? 9.414 -26.172 5.941 1 95.88 174 GLU B C 1
ATOM 4903 O O . GLU B 1 174 ? 10.398 -25.812 6.594 1 95.88 174 GLU B O 1
ATOM 4908 N N . ALA B 1 175 ? 9.211 -25.875 4.719 1 97.5 175 ALA B N 1
ATOM 4909 C CA . ALA B 1 175 ? 10.164 -25.016 4.02 1 97.5 175 ALA B CA 1
ATOM 4910 C C . ALA B 1 175 ? 10.25 -23.641 4.68 1 97.5 175 ALA B C 1
ATOM 4912 O O . ALA B 1 175 ? 11.352 -23.125 4.906 1 97.5 175 ALA B O 1
ATOM 4913 N N . GLN B 1 176 ? 9.102 -23.094 4.988 1 95.44 176 GLN B N 1
ATOM 4914 C CA . GLN B 1 176 ? 9.07 -21.797 5.648 1 95.44 176 GLN B CA 1
ATOM 4915 C C . GLN B 1 176 ? 9.828 -21.828 6.969 1 95.44 176 GLN B C 1
ATOM 4917 O O . GLN B 1 176 ? 10.617 -20.922 7.27 1 95.44 176 GLN B O 1
ATOM 4922 N N . HIS B 1 177 ? 9.562 -22.828 7.727 1 93 177 HIS B N 1
ATOM 4923 C CA . HIS B 1 177 ? 10.203 -22.984 9.023 1 93 177 HIS B CA 1
ATOM 4924 C C . HIS B 1 177 ? 11.719 -23.062 8.891 1 93 177 HIS B C 1
ATOM 4926 O O . HIS B 1 177 ? 12.445 -22.406 9.641 1 93 177 HIS B O 1
ATOM 4932 N N . ALA B 1 178 ? 12.164 -23.797 7.957 1 93.88 178 ALA B N 1
ATOM 4933 C CA . ALA B 1 178 ? 13.602 -23.938 7.711 1 93.88 178 ALA B CA 1
ATOM 4934 C C . ALA B 1 178 ? 14.219 -22.609 7.305 1 93.88 178 ALA B C 1
ATOM 4936 O O . ALA B 1 178 ? 15.344 -22.281 7.699 1 93.88 178 ALA B O 1
ATOM 4937 N N . ILE B 1 179 ? 13.516 -21.844 6.535 1 93.38 179 ILE B N 1
ATOM 4938 C CA . ILE B 1 179 ? 13.984 -20.531 6.09 1 93.38 179 ILE B CA 1
ATOM 4939 C C . ILE B 1 179 ? 14.062 -19.594 7.285 1 93.38 179 ILE B C 1
ATOM 4941 O O . ILE B 1 179 ? 15.078 -18.906 7.477 1 93.38 179 ILE B O 1
ATOM 4945 N N . ASP B 1 180 ? 13.016 -19.641 8.047 1 84.94 180 ASP B N 1
ATOM 4946 C CA . ASP B 1 180 ? 12.93 -18.734 9.188 1 84.94 180 ASP B CA 1
ATOM 4947 C C . ASP B 1 180 ? 14.062 -19 10.188 1 84.94 180 ASP B C 1
ATOM 4949 O O . ASP B 1 180 ? 14.617 -18.062 10.766 1 84.94 180 ASP B O 1
ATOM 4953 N N . LEU B 1 181 ? 14.383 -20.266 10.336 1 84.88 181 LEU B N 1
ATOM 4954 C CA . LEU B 1 181 ? 15.406 -20.656 11.297 1 84.88 181 LEU B CA 1
ATOM 4955 C C . LEU B 1 181 ? 16.797 -20.609 10.672 1 84.88 181 LEU B C 1
ATOM 4957 O O . LEU B 1 181 ? 17.812 -20.656 11.375 1 84.88 181 LEU B O 1
ATOM 4961 N N . GLY B 1 182 ? 16.859 -20.531 9.453 1 89.38 182 GLY B N 1
ATOM 4962 C CA . GLY B 1 182 ? 18.125 -20.5 8.75 1 89.38 182 GLY B CA 1
ATOM 4963 C C . GLY B 1 182 ? 18.844 -21.828 8.75 1 89.38 182 GLY B C 1
ATOM 4964 O O . GLY B 1 182 ? 20.078 -21.875 8.641 1 89.38 182 GLY B O 1
ATOM 4965 N N . THR B 1 183 ? 18.125 -22.859 8.844 1 92.44 183 THR B N 1
ATOM 4966 C CA . THR B 1 183 ? 18.734 -24.172 9.023 1 92.44 183 THR B CA 1
ATOM 4967 C C . THR B 1 183 ? 19.016 -24.828 7.676 1 92.44 183 THR B C 1
ATOM 4969 O O . THR B 1 183 ? 19.75 -25.812 7.598 1 92.44 183 THR B O 1
ATOM 4972 N N . ASP B 1 184 ? 18.469 -24.406 6.605 1 95.19 184 ASP B N 1
ATOM 4973 C CA . ASP B 1 184 ? 18.703 -24.906 5.258 1 95.19 184 ASP B CA 1
ATOM 4974 C C . ASP B 1 184 ? 19.172 -23.797 4.32 1 95.19 184 ASP B C 1
ATOM 4976 O O . ASP B 1 184 ? 18.359 -23.031 3.791 1 95.19 184 ASP B O 1
ATOM 4980 N N . PRO B 1 185 ? 20.438 -23.781 4.012 1 94.69 185 PRO B N 1
ATOM 4981 C CA . PRO B 1 185 ? 20.984 -22.688 3.203 1 94.69 185 PRO B CA 1
ATOM 4982 C C . PRO B 1 185 ? 20.375 -22.625 1.805 1 94.69 185 PRO B C 1
ATOM 4984 O O . PRO B 1 185 ? 20.234 -21.531 1.244 1 94.69 185 PRO B O 1
ATOM 4987 N N . MET B 1 186 ? 20.047 -23.734 1.272 1 97.12 186 MET B N 1
ATOM 4988 C CA . MET B 1 186 ? 19.438 -23.75 -0.055 1 97.12 186 MET B CA 1
ATOM 4989 C C . MET B 1 186 ? 18.078 -23.062 -0.036 1 97.12 186 MET B C 1
ATOM 4991 O O . MET B 1 186 ? 17.766 -22.266 -0.917 1 97.12 186 MET B O 1
ATOM 4995 N N . LEU B 1 187 ? 17.281 -23.359 0.941 1 97.81 187 LEU B N 1
ATOM 4996 C CA . LEU B 1 187 ? 15.961 -22.75 1.062 1 97.81 187 LEU B CA 1
ATOM 4997 C C . LEU B 1 187 ? 16.078 -21.266 1.366 1 97.81 187 LEU B C 1
ATOM 4999 O O . LEU B 1 187 ? 15.258 -20.469 0.92 1 97.81 187 LEU B O 1
ATOM 5003 N N . VAL B 1 188 ? 17.078 -20.891 2.117 1 94.81 188 VAL B N 1
ATOM 5004 C CA . VAL B 1 188 ? 17.344 -19.484 2.373 1 94.81 188 VAL B CA 1
ATOM 5005 C C . VAL B 1 188 ? 17.656 -18.766 1.061 1 94.81 188 VAL B C 1
ATOM 5007 O O . VAL B 1 188 ? 17.156 -17.656 0.809 1 94.81 188 VAL B O 1
ATOM 5010 N N . ARG B 1 189 ? 18.469 -19.391 0.203 1 97.25 189 ARG B N 1
ATOM 5011 C CA . ARG B 1 189 ? 18.75 -18.812 -1.107 1 97.25 189 ARG B CA 1
ATOM 5012 C C . ARG B 1 189 ? 17.5 -18.734 -1.959 1 97.25 189 ARG B C 1
ATOM 5014 O O . ARG B 1 189 ? 17.328 -17.781 -2.727 1 97.25 189 ARG B O 1
ATOM 5021 N N . LEU B 1 190 ? 16.625 -19.703 -1.806 1 98.19 190 LEU B N 1
ATOM 5022 C CA . LEU B 1 190 ? 15.352 -19.656 -2.512 1 98.19 190 LEU B CA 1
ATOM 5023 C C . LEU B 1 190 ? 14.555 -18.422 -2.131 1 98.19 190 LEU B C 1
ATOM 5025 O O . LEU B 1 190 ? 14.008 -17.734 -2.998 1 98.19 190 LEU B O 1
ATOM 5029 N N . SER B 1 191 ? 14.477 -18.141 -0.851 1 96.12 191 SER B N 1
ATOM 5030 C CA . SER B 1 191 ? 13.781 -16.953 -0.372 1 96.12 191 SER B CA 1
ATOM 5031 C C . SER B 1 191 ? 14.398 -15.68 -0.936 1 96.12 191 SER B C 1
ATOM 5033 O O . SER B 1 191 ? 13.688 -14.742 -1.302 1 96.12 191 SER B O 1
ATOM 5035 N N . ARG B 1 192 ? 15.719 -15.656 -1.068 1 94.25 192 ARG B N 1
ATOM 5036 C CA . ARG B 1 192 ? 16.422 -14.5 -1.615 1 94.25 192 ARG B CA 1
ATOM 5037 C C . ARG B 1 192 ? 16.094 -14.305 -3.092 1 94.25 192 ARG B C 1
ATOM 5039 O O . ARG B 1 192 ? 15.75 -13.203 -3.52 1 94.25 192 ARG B O 1
ATOM 5046 N N . VAL B 1 193 ? 16.125 -15.352 -3.797 1 97.5 193 VAL B N 1
ATOM 5047 C CA . VAL B 1 193 ? 15.836 -15.289 -5.223 1 97.5 193 VAL B CA 1
ATOM 5048 C C . VAL B 1 193 ? 14.375 -14.875 -5.434 1 97.5 193 VAL B C 1
ATOM 5050 O O . VAL B 1 193 ? 14.078 -14.047 -6.297 1 97.5 193 VAL B O 1
ATOM 5053 N N . GLY B 1 194 ? 13.516 -15.531 -4.641 1 97.19 194 GLY B N 1
ATOM 5054 C CA . GLY B 1 194 ? 12.117 -15.148 -4.738 1 97.19 194 GLY B CA 1
ATOM 5055 C C . GLY B 1 194 ? 11.891 -13.664 -4.543 1 97.19 194 GLY B C 1
ATOM 5056 O O . GLY B 1 194 ? 11.133 -13.039 -5.289 1 97.19 194 GLY B O 1
ATOM 5057 N N . ARG B 1 195 ? 12.5 -13.109 -3.588 1 93.81 195 ARG B N 1
ATOM 5058 C CA . ARG B 1 195 ? 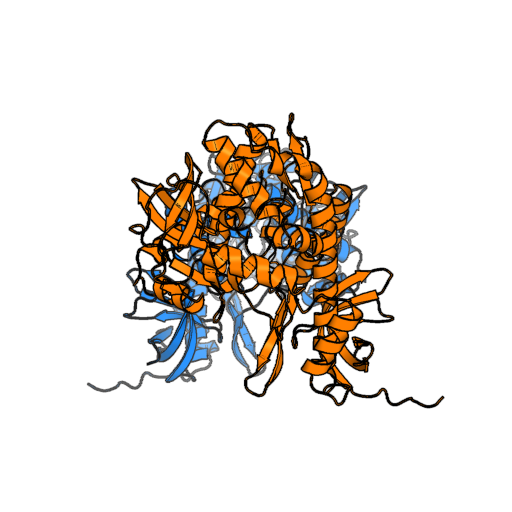12.375 -11.688 -3.283 1 93.81 195 ARG B CA 1
ATOM 5059 C C . ARG B 1 195 ? 12.969 -10.836 -4.395 1 93.81 195 ARG B C 1
ATOM 5061 O O . ARG B 1 195 ? 12.375 -9.82 -4.793 1 93.81 195 ARG B O 1
ATOM 5068 N N . LEU B 1 196 ? 14.156 -11.211 -4.93 1 95.44 196 LEU B N 1
ATOM 5069 C CA . LEU B 1 196 ? 14.781 -10.492 -6.035 1 95.44 196 LEU B CA 1
ATOM 5070 C C . LEU B 1 196 ? 13.883 -10.492 -7.266 1 95.44 196 LEU B C 1
ATOM 5072 O O . LEU B 1 196 ? 13.742 -9.469 -7.938 1 95.44 196 LEU B O 1
ATOM 5076 N N . ARG B 1 197 ? 13.258 -11.586 -7.43 1 97 197 ARG B N 1
ATOM 5077 C CA . ARG B 1 197 ? 12.391 -11.695 -8.602 1 97 197 ARG B CA 1
ATOM 5078 C C . ARG B 1 197 ? 11.133 -10.859 -8.43 1 97 197 ARG B C 1
ATOM 5080 O O . ARG B 1 197 ? 10.617 -10.305 -9.406 1 97 197 ARG B O 1
ATOM 5087 N N . ALA B 1 198 ? 10.648 -10.828 -7.297 1 94 198 ALA B N 1
ATOM 5088 C CA . ALA B 1 198 ? 9.516 -9.953 -7.008 1 94 198 ALA B CA 1
ATOM 5089 C C . ALA B 1 198 ? 9.875 -8.492 -7.266 1 94 198 ALA B C 1
ATOM 5091 O O . ALA B 1 198 ? 9.062 -7.727 -7.793 1 94 198 ALA B O 1
ATOM 5092 N N . GLU B 1 199 ? 11.062 -8.102 -6.906 1 93.75 199 GLU B N 1
ATOM 5093 C CA . GLU B 1 199 ? 11.547 -6.75 -7.184 1 93.75 199 GLU B CA 1
ATOM 5094 C C . GLU B 1 199 ? 11.586 -6.469 -8.68 1 93.75 199 GLU B C 1
ATOM 5096 O O . GLU B 1 199 ? 11.188 -5.395 -9.133 1 93.75 199 GLU B O 1
ATOM 5101 N N . ARG B 1 200 ? 12.039 -7.445 -9.383 1 95.31 200 ARG B N 1
ATOM 5102 C CA . ARG B 1 200 ? 12.109 -7.273 -10.828 1 95.31 200 ARG B CA 1
ATOM 5103 C C . ARG B 1 200 ? 10.711 -7.137 -11.43 1 95.31 200 ARG B C 1
ATOM 5105 O O . ARG B 1 200 ? 10.523 -6.414 -12.414 1 95.31 200 ARG B O 1
ATOM 5112 N N . GLU B 1 201 ? 9.836 -7.867 -10.898 1 94.88 201 GLU B N 1
ATOM 5113 C CA . GLU B 1 201 ? 8.453 -7.73 -11.344 1 94.88 201 GLU B CA 1
ATOM 5114 C C . GLU B 1 201 ? 7.953 -6.305 -11.148 1 94.88 201 GLU B C 1
ATOM 5116 O O . GLU B 1 201 ? 7.316 -5.738 -12.039 1 94.88 201 GLU B O 1
ATOM 5121 N N . TRP B 1 202 ? 8.227 -5.723 -10 1 92.75 202 TRP B N 1
ATOM 5122 C CA . TRP B 1 202 ? 7.852 -4.344 -9.711 1 92.75 202 TRP B CA 1
ATOM 5123 C C . TRP B 1 202 ? 8.469 -3.383 -10.719 1 92.75 202 TRP B C 1
ATOM 5125 O O . TRP B 1 202 ? 7.777 -2.543 -11.289 1 92.75 202 TRP B O 1
ATOM 5135 N N . VAL B 1 203 ? 9.719 -3.559 -11.016 1 94.44 203 VAL B N 1
ATOM 5136 C CA . VAL B 1 203 ? 10.477 -2.672 -11.891 1 94.44 203 VAL B CA 1
ATOM 5137 C C . VAL B 1 203 ? 9.93 -2.766 -13.32 1 94.44 203 VAL B C 1
ATOM 5139 O O . VAL B 1 203 ? 9.828 -1.754 -14.016 1 94.44 203 VAL B O 1
ATOM 5142 N N . ARG B 1 204 ? 9.453 -3.996 -13.688 1 93.94 204 ARG B N 1
ATOM 5143 C CA . ARG B 1 204 ? 8.93 -4.195 -15.031 1 93.94 204 ARG B CA 1
ATOM 5144 C C . ARG B 1 204 ? 7.516 -3.635 -15.156 1 93.94 204 ARG B C 1
ATOM 5146 O O . ARG B 1 204 ? 7.008 -3.469 -16.266 1 93.94 204 ARG B O 1
ATOM 5153 N N . GLY B 1 205 ? 6.926 -3.385 -14.062 1 92.88 205 GLY B N 1
ATOM 5154 C CA . GLY B 1 205 ? 5.562 -2.875 -14.086 1 92.88 205 GLY B CA 1
ATOM 5155 C C . GLY B 1 205 ? 4.516 -3.961 -13.938 1 92.88 205 GLY B C 1
ATOM 5156 O O . GLY B 1 205 ? 3.375 -3.797 -14.367 1 92.88 205 GLY B O 1
ATOM 5157 N N . GLY B 1 206 ? 4.891 -5.051 -13.406 1 93.88 206 GLY B N 1
ATOM 5158 C CA . GLY B 1 206 ? 3.949 -6.137 -13.188 1 93.88 206 GLY B CA 1
ATOM 5159 C C . GLY B 1 206 ? 2.898 -5.816 -12.141 1 93.88 206 GLY B C 1
ATOM 5160 O O . GLY B 1 206 ? 3.086 -4.918 -11.32 1 93.88 206 GLY B O 1
ATOM 5161 N N . VAL B 1 207 ? 1.792 -6.5 -12.234 1 91.06 207 VAL B N 1
ATOM 5162 C CA . VAL B 1 207 ? 0.676 -6.281 -11.32 1 91.06 207 VAL B CA 1
ATOM 5163 C C . VAL B 1 207 ? 0.327 -7.59 -10.609 1 91.06 207 VAL B C 1
ATOM 5165 O O . VAL B 1 207 ? 0.242 -8.641 -11.25 1 91.06 207 VAL B O 1
ATOM 5168 N N . SER B 1 208 ? 0.282 -7.516 -9.375 1 85.62 208 SER B N 1
ATOM 5169 C CA . SER B 1 208 ? -0.201 -8.633 -8.562 1 85.62 208 SER B CA 1
ATOM 5170 C C . SER B 1 208 ? -1.285 -8.18 -7.594 1 85.62 208 SER B C 1
ATOM 5172 O O . SER B 1 208 ? -1.094 -7.215 -6.848 1 85.62 208 SER B O 1
ATOM 5174 N N . LEU B 1 209 ? -2.422 -8.82 -7.648 1 81.75 209 LEU B N 1
ATOM 5175 C CA . LEU B 1 209 ? -3.52 -8.469 -6.758 1 81.75 209 LEU B CA 1
ATOM 5176 C C . LEU B 1 209 ? -3.555 -9.391 -5.547 1 81.75 209 LEU B C 1
ATOM 5178 O O . LEU B 1 209 ? -3.459 -10.617 -5.691 1 81.75 209 LEU B O 1
ATOM 5182 N N . ALA B 1 210 ? -3.539 -8.789 -4.395 1 74.19 210 ALA B N 1
ATOM 5183 C CA . ALA B 1 210 ? -3.672 -9.562 -3.162 1 74.19 210 ALA B CA 1
ATOM 5184 C C . ALA B 1 210 ? -5.137 -9.859 -2.855 1 74.19 210 ALA B C 1
ATOM 5186 O O . ALA B 1 210 ? -5.691 -9.336 -1.888 1 74.19 210 ALA B O 1
ATOM 5187 N N . LEU B 1 211 ? -5.746 -10.68 -3.619 1 72.5 211 LEU B N 1
ATOM 5188 C CA . LEU B 1 211 ? -7.141 -11.055 -3.387 1 72.5 211 LEU B CA 1
ATOM 5189 C C . LEU B 1 211 ? -7.238 -12.148 -2.33 1 72.5 211 LEU B C 1
ATOM 5191 O O . LEU B 1 211 ? -6.469 -13.109 -2.352 1 72.5 211 LEU B O 1
ATOM 5195 N N . PRO B 1 212 ? -8.008 -11.914 -1.303 1 65.5 212 PRO B N 1
ATOM 5196 C CA . PRO B 1 212 ? -8.18 -13.008 -0.344 1 65.5 212 PRO B CA 1
ATOM 5197 C C . PRO B 1 212 ? -8.766 -14.266 -0.984 1 65.5 212 PRO B C 1
ATOM 5199 O O . PRO B 1 212 ? -9.727 -14.18 -1.747 1 65.5 212 PRO B O 1
ATOM 5202 N N . ASP B 1 213 ? -8.023 -15.266 -0.788 1 67.19 213 ASP B N 1
ATOM 5203 C CA . ASP B 1 213 ? -8.5 -16.531 -1.35 1 67.19 213 ASP B CA 1
ATOM 5204 C C . ASP B 1 213 ? -9.477 -17.219 -0.399 1 67.19 213 ASP B C 1
ATOM 5206 O O . ASP B 1 213 ? -9.211 -17.312 0.802 1 67.19 213 ASP B O 1
ATOM 5210 N N . GLN B 1 214 ? -10.633 -17.516 -0.959 1 73.81 214 GLN B N 1
ATOM 5211 C CA . GLN B 1 214 ? -11.531 -18.391 -0.224 1 73.81 214 GLN B CA 1
ATOM 5212 C C . GLN B 1 214 ? -11.094 -19.859 -0.333 1 73.81 214 GLN B C 1
ATOM 5214 O O . GLN B 1 214 ? -10.867 -20.359 -1.435 1 73.81 214 GLN B O 1
ATOM 5219 N N . GLU B 1 215 ? -10.812 -20.422 0.799 1 74.69 215 GLU B N 1
ATOM 5220 C CA . GLU B 1 215 ? -10.422 -21.828 0.764 1 74.69 215 GLU B CA 1
ATOM 5221 C C . GLU B 1 215 ? -11.414 -22.703 1.533 1 74.69 215 GLU B C 1
ATOM 5223 O O . GLU B 1 215 ? -11.906 -22.297 2.592 1 74.69 215 GLU B O 1
ATOM 5228 N N . VAL B 1 216 ? -11.719 -23.75 0.925 1 77.25 216 VAL B N 1
ATOM 5229 C CA . VAL B 1 216 ? -12.516 -24.766 1.601 1 77.25 216 VAL B CA 1
ATOM 5230 C C . VAL B 1 216 ? -11.617 -25.641 2.473 1 77.25 216 VAL B C 1
ATOM 5232 O O . VAL B 1 216 ? -10.633 -26.203 1.991 1 77.25 216 VAL B O 1
ATOM 5235 N N . HIS B 1 217 ? -11.922 -25.625 3.678 1 73.44 217 HIS B N 1
ATOM 5236 C CA . HIS B 1 217 ? -11.133 -26.406 4.625 1 73.44 217 HIS B CA 1
ATOM 5237 C C . HIS B 1 217 ? -11.953 -27.547 5.207 1 73.44 217 HIS B C 1
ATOM 5239 O O . HIS B 1 217 ? -13.055 -27.328 5.723 1 73.44 217 HIS B O 1
ATOM 5245 N N . ARG B 1 218 ? -11.398 -28.641 5.012 1 72.81 218 ARG B N 1
ATOM 5246 C CA . ARG B 1 218 ? -12.031 -29.781 5.664 1 72.81 218 ARG B CA 1
ATOM 5247 C C . ARG B 1 218 ? -11.57 -29.906 7.113 1 72.81 218 ARG B C 1
ATOM 5249 O O . ARG B 1 218 ? -10.375 -30.031 7.383 1 72.81 218 ARG B O 1
ATOM 5256 N N . THR B 1 219 ? -12.484 -29.875 7.988 1 71.81 219 THR B N 1
ATOM 5257 C CA . THR B 1 219 ? -12.18 -29.938 9.414 1 71.81 219 THR B CA 1
ATOM 5258 C C . THR B 1 219 ? -11.969 -31.375 9.859 1 71.81 219 THR B C 1
ATOM 5260 O O . THR B 1 219 ? -12.273 -32.312 9.109 1 71.81 219 THR B O 1
ATOM 5263 N N . ASP B 1 220 ? -11.406 -31.5 10.984 1 69.19 220 ASP B N 1
ATOM 5264 C CA . ASP B 1 220 ? -11.086 -32.812 11.523 1 69.19 220 ASP B CA 1
ATOM 5265 C C . ASP B 1 220 ? -12.336 -33.656 11.688 1 69.19 220 ASP B C 1
ATOM 5267 O O . ASP B 1 220 ? -12.281 -34.906 11.555 1 69.19 220 ASP B O 1
ATOM 5271 N N . ASP B 1 221 ? -13.406 -33.031 11.945 1 70.69 221 ASP B N 1
ATOM 5272 C CA . ASP B 1 221 ? -14.641 -33.781 12.164 1 70.69 221 ASP B CA 1
ATOM 5273 C C . ASP B 1 221 ? -15.312 -34.125 10.836 1 70.69 221 ASP B C 1
ATOM 5275 O O . ASP B 1 221 ? -16.406 -34.688 10.82 1 70.69 221 ASP B O 1
ATOM 5279 N N . GLY B 1 222 ? -14.641 -33.75 9.852 1 68 222 GLY B N 1
ATOM 5280 C CA . GLY B 1 222 ? -15.133 -34.125 8.531 1 68 222 GLY B CA 1
ATOM 5281 C C . GLY B 1 222 ? -16.031 -33.062 7.914 1 68 222 GLY B C 1
ATOM 5282 O O . GLY B 1 222 ? -16.516 -33.219 6.789 1 68 222 GLY B O 1
ATOM 5283 N N . THR B 1 223 ? -16.172 -32.031 8.672 1 74.06 223 THR B N 1
ATOM 5284 C CA . THR B 1 223 ? -16.984 -30.938 8.141 1 74.06 223 THR B CA 1
ATOM 5285 C C . THR B 1 223 ? -16.125 -29.953 7.34 1 74.06 223 THR B C 1
ATOM 5287 O O . THR B 1 223 ? -14.906 -30.109 7.262 1 74.06 223 THR B O 1
ATOM 5290 N N . PHE B 1 224 ? -16.828 -29.188 6.5 1 76.31 224 PHE B N 1
ATOM 5291 C CA . PHE B 1 224 ? -16.125 -28.219 5.668 1 76.31 224 PHE B CA 1
ATOM 5292 C C . PHE B 1 224 ? -16.359 -26.797 6.164 1 76.31 224 PHE B C 1
ATOM 5294 O O . PHE B 1 224 ? -17.438 -26.484 6.664 1 76.31 224 PHE B O 1
ATOM 5301 N N . ASP B 1 225 ? -15.297 -26.078 6.18 1 78.31 225 ASP B N 1
ATOM 5302 C CA . ASP B 1 225 ? -15.367 -24.656 6.539 1 78.31 225 ASP B CA 1
ATOM 5303 C C . ASP B 1 225 ? -14.742 -23.781 5.457 1 78.31 225 ASP B C 1
ATOM 5305 O O . ASP B 1 225 ? -14.008 -24.281 4.598 1 78.31 225 ASP B O 1
ATOM 5309 N N . LEU B 1 226 ? -15.266 -22.578 5.367 1 81.19 226 LEU B N 1
ATOM 5310 C CA . LEU B 1 226 ? -14.695 -21.594 4.457 1 81.19 226 LEU B CA 1
ATOM 5311 C C . LEU B 1 226 ? -13.836 -20.594 5.211 1 81.19 226 LEU B C 1
ATOM 5313 O O . LEU B 1 226 ? -14.281 -20 6.191 1 81.19 226 LEU B O 1
ATOM 5317 N N . ARG B 1 227 ? -12.602 -20.5 4.801 1 75.69 227 ARG B N 1
ATOM 5318 C CA . ARG B 1 227 ? -11.695 -19.547 5.445 1 75.69 227 ARG B CA 1
ATOM 5319 C C . ARG B 1 227 ? -10.914 -18.75 4.406 1 75.69 227 ARG B C 1
ATOM 5321 O O . ARG B 1 227 ? -10.625 -19.25 3.318 1 75.69 227 ARG B O 1
ATOM 5328 N N . TYR B 1 228 ? -10.68 -17.469 4.883 1 73.56 228 TYR B N 1
ATOM 5329 C CA . TYR B 1 228 ? -9.688 -16.719 4.125 1 73.56 228 TYR B CA 1
ATOM 5330 C C . TYR B 1 228 ? -8.273 -17.141 4.504 1 73.56 228 TYR B C 1
ATOM 5332 O O . TYR B 1 228 ? -7.977 -17.359 5.684 1 73.56 228 TYR B O 1
ATOM 5340 N N . ARG B 1 229 ? -7.539 -17.547 3.5 1 71.88 229 ARG B N 1
ATOM 5341 C CA . ARG B 1 229 ? -6.156 -17.922 3.785 1 71.88 229 ARG B CA 1
ATOM 5342 C C . ARG B 1 229 ? -5.176 -17.016 3.053 1 71.88 229 ARG B C 1
ATOM 5344 O O . ARG B 1 229 ? -5.328 -16.766 1.854 1 71.88 229 ARG B O 1
ATOM 5351 N N . ALA B 1 230 ? -4.258 -16.453 3.949 1 73.38 230 ALA B N 1
ATOM 5352 C CA . ALA B 1 230 ? -3.137 -15.758 3.328 1 73.38 230 ALA B CA 1
ATOM 5353 C C . ALA B 1 230 ? -1.98 -16.719 3.053 1 73.38 230 ALA B C 1
ATOM 5355 O O . ALA B 1 230 ? -1.62 -17.531 3.91 1 73.38 230 ALA B O 1
ATOM 5356 N N . PRO B 1 231 ? -1.455 -16.703 1.868 1 82.38 231 PRO B N 1
ATOM 5357 C CA . PRO B 1 231 ? -0.317 -17.578 1.565 1 82.38 231 PRO B CA 1
ATOM 5358 C C . PRO B 1 231 ? 0.913 -17.25 2.41 1 82.38 231 PRO B C 1
ATOM 5360 O O . PRO B 1 231 ? 1.135 -16.094 2.768 1 82.38 231 PRO B O 1
ATOM 5363 N N . ARG B 1 232 ? 1.637 -18.359 2.732 1 85.62 232 ARG B N 1
ATOM 5364 C CA . ARG B 1 232 ? 2.945 -18.156 3.344 1 85.62 232 ARG B CA 1
ATOM 5365 C C . ARG B 1 232 ? 3.914 -17.5 2.357 1 85.62 232 ARG B C 1
ATOM 5367 O O . ARG B 1 232 ? 3.832 -17.75 1.151 1 85.62 232 ARG B O 1
ATOM 5374 N N . PRO B 1 233 ? 4.871 -16.766 2.82 1 88.62 233 PRO B N 1
ATOM 5375 C CA . PRO B 1 233 ? 5.832 -16.109 1.933 1 88.62 233 PRO B CA 1
ATOM 5376 C C . PRO B 1 233 ? 6.543 -17.094 1.006 1 88.62 233 PRO B C 1
ATOM 5378 O O . PRO B 1 233 ? 6.746 -16.797 -0.175 1 88.62 233 PRO B O 1
ATOM 5381 N N . VAL B 1 234 ? 6.766 -18.266 1.484 1 95.25 234 VAL B N 1
ATOM 5382 C CA . VAL B 1 234 ? 7.52 -19.234 0.698 1 95.25 234 VAL B CA 1
ATOM 5383 C C . VAL B 1 234 ? 6.695 -19.672 -0.511 1 95.25 234 VAL B C 1
ATOM 5385 O O . VAL B 1 234 ? 7.25 -20.047 -1.549 1 95.25 234 VAL B O 1
ATOM 5388 N N . GLU B 1 235 ? 5.418 -19.625 -0.382 1 94.5 235 GLU B N 1
ATOM 5389 C CA . GLU B 1 235 ? 4.574 -19.938 -1.531 1 94.5 235 GLU B CA 1
ATOM 5390 C C . GLU B 1 235 ? 4.789 -18.938 -2.668 1 94.5 235 GLU B C 1
ATOM 5392 O O . GLU B 1 235 ? 4.859 -19.328 -3.836 1 94.5 235 GLU B O 1
ATOM 5397 N N . GLU B 1 236 ? 4.969 -17.766 -2.285 1 92.94 236 GLU B N 1
ATOM 5398 C CA . GLU B 1 236 ? 5.238 -16.719 -3.275 1 92.94 236 GLU B CA 1
ATOM 5399 C C . GLU B 1 236 ? 6.645 -16.875 -3.855 1 92.94 236 GLU B C 1
ATOM 5401 O O . GLU B 1 236 ? 6.844 -16.688 -5.059 1 92.94 236 GLU B O 1
ATOM 5406 N N . TRP B 1 237 ? 7.613 -17.156 -3.006 1 96.44 237 TRP B N 1
ATOM 5407 C CA . TRP B 1 237 ? 8.992 -17.297 -3.473 1 96.44 237 TRP B CA 1
ATOM 5408 C C . TRP B 1 237 ? 9.117 -18.469 -4.434 1 96.44 237 TRP B C 1
ATOM 5410 O O . TRP B 1 237 ? 9.797 -18.375 -5.461 1 96.44 237 TRP B O 1
ATOM 5420 N N . ASN B 1 238 ? 8.445 -19.469 -4.059 1 97.38 238 ASN B N 1
ATOM 5421 C CA . ASN B 1 238 ? 8.422 -20.641 -4.938 1 97.38 238 ASN B CA 1
ATOM 5422 C C . ASN B 1 238 ? 7.727 -20.328 -6.258 1 97.38 238 ASN B C 1
ATOM 5424 O O . ASN B 1 238 ? 8.172 -20.766 -7.32 1 97.38 238 ASN B O 1
ATOM 5428 N N . ALA B 1 239 ? 6.672 -19.625 -6.184 1 96.75 239 ALA B N 1
ATOM 5429 C CA . ALA B 1 239 ? 5.953 -19.219 -7.387 1 96.75 239 ALA B CA 1
ATOM 5430 C C . ALA B 1 239 ? 6.848 -18.391 -8.305 1 96.75 239 ALA B C 1
ATOM 5432 O O . ALA B 1 239 ? 6.758 -18.484 -9.531 1 96.75 239 ALA B O 1
ATOM 5433 N N . GLN B 1 240 ? 7.676 -17.609 -7.742 1 97.19 240 GLN B N 1
ATOM 5434 C CA . GLN B 1 240 ? 8.578 -16.781 -8.523 1 97.19 240 GLN B CA 1
ATOM 5435 C C . GLN B 1 240 ? 9.539 -17.625 -9.352 1 97.19 240 GLN B C 1
ATOM 5437 O O . GLN B 1 240 ? 9.969 -17.219 -10.43 1 97.19 240 GLN B O 1
ATOM 5442 N N . ILE B 1 241 ? 9.844 -18.812 -8.844 1 98.69 241 ILE B N 1
ATOM 5443 C CA . ILE B 1 241 ? 10.727 -19.688 -9.602 1 98.69 241 ILE B CA 1
ATOM 5444 C C . ILE B 1 241 ? 10 -20.203 -10.844 1 98.69 241 ILE B C 1
ATOM 5446 O O . ILE B 1 241 ? 10.578 -20.266 -11.93 1 98.69 241 ILE B O 1
ATOM 5450 N N . SER B 1 242 ? 8.812 -20.547 -10.633 1 98.62 242 SER B N 1
ATOM 5451 C CA . SER B 1 242 ? 8.016 -20.984 -11.781 1 98.62 242 SER B CA 1
ATOM 5452 C C . SER B 1 242 ? 7.844 -19.859 -12.789 1 98.62 242 SER B C 1
ATOM 5454 O O . SER B 1 242 ? 7.973 -20.078 -14 1 98.62 242 SER B O 1
ATOM 5456 N N . LEU B 1 243 ? 7.566 -18.703 -12.289 1 98.25 243 LEU B N 1
ATOM 5457 C CA . LEU B 1 243 ? 7.418 -17.531 -13.156 1 98.25 243 LEU B CA 1
ATOM 5458 C C . LEU B 1 243 ? 8.711 -17.25 -13.906 1 98.25 243 LEU B C 1
ATOM 5460 O O . LEU B 1 243 ? 8.695 -16.938 -15.102 1 98.25 243 LEU B O 1
ATOM 5464 N N . LEU B 1 244 ? 9.797 -17.344 -13.18 1 98.75 244 LEU B N 1
ATOM 5465 C CA . LEU B 1 244 ? 11.117 -17.172 -13.773 1 98.75 244 LEU B CA 1
ATOM 5466 C C . LEU B 1 244 ? 11.312 -18.109 -14.961 1 98.75 244 LEU B C 1
ATOM 5468 O O . LEU B 1 244 ? 11.734 -17.672 -16.031 1 98.75 244 LEU B O 1
ATOM 5472 N N . THR B 1 245 ? 10.953 -19.25 -14.742 1 98.88 245 THR B N 1
ATOM 5473 C CA . THR B 1 245 ? 11.133 -20.266 -15.766 1 98.88 245 THR B CA 1
ATOM 5474 C C . THR B 1 245 ? 10.188 -20.031 -16.938 1 98.88 245 THR B C 1
ATOM 5476 O O . THR B 1 245 ? 10.594 -20.172 -18.094 1 98.88 245 THR B O 1
ATOM 5479 N N . GLY B 1 246 ? 8.992 -19.719 -16.656 1 98.88 246 GLY B N 1
ATOM 5480 C CA . GLY B 1 246 ? 8.039 -19.391 -17.703 1 98.88 246 GLY B CA 1
ATOM 5481 C C . GLY B 1 246 ? 8.461 -18.172 -18.531 1 98.88 246 GLY B C 1
ATOM 5482 O O . GLY B 1 246 ? 8.242 -18.141 -19.734 1 98.88 246 GLY B O 1
ATOM 5483 N N . ILE B 1 247 ? 9 -17.203 -17.906 1 98.81 247 ILE B N 1
ATOM 5484 C CA . ILE B 1 247 ? 9.5 -16.016 -18.594 1 98.81 247 ILE B CA 1
ATOM 5485 C C . ILE B 1 247 ? 10.664 -16.391 -19.5 1 98.81 247 ILE B C 1
ATOM 5487 O O . ILE B 1 247 ? 10.734 -15.961 -20.656 1 98.81 247 ILE B O 1
ATOM 5491 N N . ALA B 1 248 ? 11.57 -17.219 -18.969 1 98.88 248 ALA B N 1
ATOM 5492 C CA . ALA B 1 248 ? 12.68 -17.703 -19.781 1 98.88 248 ALA B CA 1
ATOM 5493 C C . ALA B 1 248 ? 12.18 -18.438 -21.031 1 98.88 248 ALA B C 1
ATOM 5495 O O . ALA B 1 248 ? 12.602 -18.125 -22.141 1 98.88 248 ALA B O 1
ATOM 5496 N N . ALA B 1 249 ? 11.273 -19.312 -20.828 1 98.94 249 ALA B N 1
ATOM 5497 C CA . ALA B 1 249 ? 10.711 -20.078 -21.938 1 98.94 249 ALA B CA 1
ATOM 5498 C C . ALA B 1 249 ? 9.992 -19.156 -22.922 1 98.94 249 ALA B C 1
ATOM 5500 O O . ALA B 1 249 ? 10.18 -19.266 -24.141 1 98.94 249 ALA B O 1
ATOM 5501 N N . GLY B 1 250 ? 9.141 -18.312 -22.391 1 98.88 250 GLY B N 1
ATOM 5502 C CA . GLY B 1 250 ? 8.414 -17.375 -23.234 1 98.88 250 GLY B CA 1
ATOM 5503 C C . GLY B 1 250 ? 9.328 -16.5 -24.062 1 98.88 250 GLY B C 1
ATOM 5504 O O . GLY B 1 250 ? 9.062 -16.266 -25.25 1 98.88 250 GLY B O 1
ATOM 5505 N N . THR B 1 251 ? 10.359 -16.031 -23.469 1 98.62 251 THR B N 1
ATOM 5506 C CA . THR B 1 251 ? 11.328 -15.188 -24.172 1 98.62 251 THR B CA 1
ATOM 5507 C C . THR B 1 251 ? 12.016 -15.969 -25.281 1 98.62 251 THR B C 1
ATOM 5509 O O . THR B 1 251 ? 12.172 -15.461 -26.406 1 98.62 251 THR B O 1
ATOM 5512 N N . MET B 1 252 ? 12.398 -17.219 -25.031 1 98.62 252 MET B N 1
ATOM 5513 C CA . MET B 1 252 ? 12.992 -18.078 -26.047 1 98.62 252 MET B CA 1
ATOM 5514 C C . MET B 1 252 ? 12.07 -18.219 -27.25 1 98.62 252 MET B C 1
ATOM 5516 O O . MET B 1 252 ? 12.508 -18.078 -28.391 1 98.62 252 MET B O 1
ATOM 5520 N N . MET B 1 253 ? 10.875 -18.469 -26.969 1 98.81 253 MET B N 1
ATOM 5521 C CA . MET B 1 253 ? 9.898 -18.703 -28.031 1 98.81 253 MET B CA 1
ATOM 5522 C C . MET B 1 253 ? 9.625 -17.438 -28.828 1 98.81 253 MET B C 1
ATOM 5524 O O . MET B 1 253 ? 9.578 -17.469 -30.047 1 98.81 253 MET B O 1
ATOM 5528 N N . ALA B 1 254 ? 9.406 -16.344 -28.094 1 98.62 254 ALA B N 1
ATOM 5529 C CA . ALA B 1 254 ? 9.141 -15.07 -28.766 1 98.62 254 ALA B CA 1
ATOM 5530 C C . ALA B 1 254 ? 10.305 -14.672 -29.656 1 98.62 254 ALA B C 1
ATOM 5532 O O . ALA B 1 254 ? 10.102 -14.242 -30.797 1 98.62 254 ALA B O 1
ATOM 5533 N N . ASP B 1 255 ? 11.531 -14.844 -29.188 1 98.06 255 ASP B N 1
ATOM 5534 C CA . ASP B 1 255 ? 12.727 -14.492 -29.953 1 98.06 255 ASP B CA 1
ATOM 5535 C C . ASP B 1 255 ? 12.859 -15.359 -31.203 1 98.06 255 ASP B C 1
ATOM 5537 O O . ASP B 1 255 ? 13.305 -14.891 -32.25 1 98.06 255 ASP B O 1
ATOM 5541 N N . ALA B 1 256 ? 12.516 -16.594 -31.047 1 98.25 256 ALA B N 1
ATOM 5542 C CA . ALA B 1 256 ? 12.695 -17.547 -32.125 1 98.25 256 ALA B CA 1
ATOM 5543 C C . ALA B 1 256 ? 11.547 -17.469 -33.125 1 98.25 256 ALA B C 1
ATOM 5545 O O . ALA B 1 256 ? 11.641 -17.984 -34.25 1 98.25 256 ALA B O 1
ATOM 5546 N N . GLY B 1 257 ? 10.445 -16.906 -32.688 1 98.19 257 GLY B N 1
ATOM 5547 C CA . GLY B 1 257 ? 9.281 -16.797 -33.562 1 98.19 257 GLY B CA 1
ATOM 5548 C C . GLY B 1 257 ? 8.531 -18.109 -33.719 1 98.19 257 GLY B C 1
ATOM 5549 O O . GLY B 1 257 ? 7.957 -18.391 -34.75 1 98.19 257 GLY B O 1
ATOM 5550 N N . ILE B 1 258 ? 8.617 -18.953 -32.719 1 98.56 258 ILE B N 1
ATOM 5551 C CA . ILE B 1 258 ? 7.902 -20.234 -32.75 1 98.56 258 ILE B CA 1
ATOM 5552 C C . ILE B 1 258 ? 7.586 -20.672 -31.328 1 98.56 258 ILE B C 1
ATOM 5554 O O . ILE B 1 258 ? 8.469 -20.703 -30.469 1 98.56 258 ILE B O 1
ATOM 5558 N N . GLY B 1 259 ? 6.266 -20.969 -31.078 1 98.5 259 GLY B N 1
ATOM 5559 C CA . GLY B 1 259 ? 5.93 -21.469 -29.75 1 98.5 259 GLY B CA 1
ATOM 5560 C C . GLY B 1 259 ? 4.48 -21.219 -29.375 1 98.5 259 GLY B C 1
ATOM 5561 O O . GLY B 1 259 ? 3.619 -21.094 -30.25 1 98.5 259 GLY B O 1
ATOM 5562 N N . VAL B 1 260 ? 4.137 -21.344 -28.109 1 98.75 260 VAL B N 1
ATOM 5563 C CA . VAL B 1 260 ? 2.84 -21.094 -27.5 1 98.75 260 VAL B CA 1
ATOM 5564 C C . VAL B 1 260 ? 3.023 -20.281 -26.219 1 98.75 260 VAL B C 1
ATOM 5566 O O . VAL B 1 260 ? 3.666 -20.734 -25.266 1 98.75 260 VAL B O 1
ATOM 5569 N N . LEU B 1 261 ? 2.508 -19.062 -26.281 1 98.81 261 LEU B N 1
ATOM 5570 C CA . LEU B 1 261 ? 2.689 -18.125 -25.172 1 98.81 261 LEU B CA 1
ATOM 5571 C C . LEU B 1 261 ? 1.382 -17.922 -24.422 1 98.81 261 LEU B C 1
ATOM 5573 O O . LEU B 1 261 ? 0.301 -18 -25.016 1 98.81 261 LEU B O 1
ATOM 5577 N N . ARG B 1 262 ? 1.474 -17.828 -23.062 1 98.62 262 ARG B N 1
ATOM 5578 C CA . ARG B 1 262 ? 0.371 -17.375 -22.234 1 98.62 262 ARG B CA 1
ATOM 5579 C C . ARG B 1 262 ? 0.212 -15.852 -22.312 1 98.62 262 ARG B C 1
ATOM 5581 O O . ARG B 1 262 ? 1.178 -15.109 -22.125 1 98.62 262 ARG B O 1
ATOM 5588 N N . THR B 1 263 ? -0.975 -15.414 -22.609 1 98 263 THR B N 1
ATOM 5589 C CA . THR B 1 263 ? -1.156 -13.992 -22.844 1 98 263 THR B CA 1
ATOM 5590 C C . THR B 1 263 ? -2.186 -13.406 -21.891 1 98 263 THR B C 1
ATOM 5592 O O . THR B 1 263 ? -3.045 -14.133 -21.375 1 98 263 THR B O 1
ATOM 5595 N N . LEU B 1 264 ? -2.006 -12.211 -21.594 1 96.88 264 LEU B N 1
ATOM 5596 C CA . LEU B 1 264 ? -2.953 -11.336 -20.922 1 96.88 264 LEU B CA 1
ATOM 5597 C C . LEU B 1 264 ? -2.869 -9.914 -21.469 1 96.88 264 LEU B C 1
ATOM 5599 O O . LEU B 1 264 ? -1.848 -9.242 -21.312 1 96.88 264 LEU B O 1
ATOM 5603 N N . PRO B 1 265 ? -3.9 -9.5 -22.156 1 94.56 265 PRO B N 1
ATOM 5604 C CA . PRO B 1 265 ? -3.828 -8.156 -22.734 1 94.56 265 PRO B CA 1
ATOM 5605 C C . PRO B 1 265 ? -3.781 -7.059 -21.672 1 94.56 265 PRO B C 1
ATOM 5607 O O . PRO B 1 265 ? -4.223 -7.27 -20.531 1 94.56 265 PRO B O 1
ATOM 5610 N N . ALA B 1 266 ? -3.217 -5.945 -22.078 1 92.44 266 ALA B N 1
ATOM 5611 C CA . ALA B 1 266 ? -3.32 -4.766 -21.219 1 92.44 266 ALA B CA 1
ATOM 5612 C C . ALA B 1 266 ? -4.777 -4.379 -20.984 1 92.44 266 ALA B C 1
ATOM 5614 O O . ALA B 1 266 ? -5.641 -4.652 -21.828 1 92.44 266 ALA B O 1
ATOM 5615 N N . PRO B 1 267 ? -5 -3.762 -19.812 1 90.56 267 PRO B N 1
ATOM 5616 C CA . PRO B 1 267 ? -6.379 -3.318 -19.594 1 90.56 267 PRO B CA 1
ATOM 5617 C C . PRO B 1 267 ? -6.84 -2.299 -20.641 1 90.56 267 PRO B C 1
ATOM 5619 O O . PRO B 1 267 ? -6.059 -1.444 -21.062 1 90.56 267 PRO B O 1
ATOM 5622 N N . ASP B 1 268 ? -8.078 -2.441 -21.062 1 90.69 268 ASP B N 1
ATOM 5623 C CA . ASP B 1 268 ? -8.711 -1.472 -21.953 1 90.69 268 ASP B CA 1
ATOM 5624 C C . ASP B 1 268 ? -8.703 -0.074 -21.328 1 90.69 268 ASP B C 1
ATOM 5626 O O . ASP B 1 268 ? -9.062 0.098 -20.172 1 90.69 268 ASP B O 1
ATOM 5630 N N . PRO B 1 269 ? -8.266 0.861 -22.125 1 91.12 269 PRO B N 1
ATOM 5631 C CA . PRO B 1 269 ? -8.227 2.227 -21.594 1 91.12 269 PRO B CA 1
ATOM 5632 C C . PRO B 1 269 ? -9.57 2.682 -21.031 1 91.12 269 PRO B C 1
ATOM 5634 O O . PRO B 1 269 ? -9.609 3.412 -20.047 1 91.12 269 PRO B O 1
ATOM 5637 N N . ASP B 1 270 ? -10.594 2.26 -21.656 1 90.81 270 ASP B N 1
ATOM 5638 C CA . ASP B 1 270 ? -11.914 2.617 -21.156 1 90.81 270 ASP B CA 1
ATOM 5639 C C . ASP B 1 270 ? -12.188 1.965 -19.797 1 90.81 270 ASP B C 1
ATOM 5641 O O . ASP B 1 270 ? -12.797 2.574 -18.922 1 90.81 270 ASP B O 1
ATOM 5645 N N . ALA B 1 271 ? -11.773 0.773 -19.672 1 89.06 271 ALA B N 1
ATOM 5646 C CA . ALA B 1 271 ? -11.922 0.077 -18.406 1 89.06 271 ALA B CA 1
ATOM 5647 C C . ALA B 1 271 ? -11.109 0.761 -17.312 1 89.06 271 ALA B C 1
ATOM 5649 O O . ALA B 1 271 ? -11.57 0.903 -16.172 1 89.06 271 ALA B O 1
ATOM 5650 N N . VAL B 1 272 ? -9.945 1.188 -17.672 1 92.81 272 VAL B N 1
ATOM 5651 C CA . VAL B 1 272 ? -9.078 1.875 -16.719 1 92.81 272 VAL B CA 1
ATOM 5652 C C . VAL B 1 272 ? -9.719 3.199 -16.312 1 92.81 272 VAL B C 1
ATOM 5654 O O . VAL B 1 272 ? -9.703 3.555 -15.125 1 92.81 272 VAL B O 1
ATOM 5657 N N . GLN B 1 273 ? -10.273 3.91 -17.234 1 90.75 273 GLN B N 1
ATOM 5658 C CA . GLN B 1 273 ? -10.945 5.172 -16.922 1 90.75 273 GLN B CA 1
ATOM 5659 C C . GLN B 1 273 ? -12.141 4.949 -16 1 90.75 273 GLN B C 1
ATOM 5661 O O . GLN B 1 273 ? -12.359 5.727 -15.07 1 90.75 273 GLN B O 1
ATOM 5666 N N . ALA B 1 274 ? -12.836 3.887 -16.312 1 87.44 274 ALA B N 1
ATOM 5667 C CA . ALA B 1 274 ? -13.969 3.547 -15.453 1 87.44 274 ALA B CA 1
ATOM 5668 C C . ALA B 1 274 ? -13.5 3.209 -14.039 1 87.44 274 ALA B C 1
ATOM 5670 O O . ALA B 1 274 ? -14.133 3.609 -13.055 1 87.44 274 ALA B O 1
ATOM 5671 N N . LEU B 1 275 ? -12.453 2.482 -13.953 1 91.19 275 LEU B N 1
ATOM 5672 C CA . LEU B 1 275 ? -11.883 2.139 -12.656 1 91.19 275 LEU B CA 1
ATOM 5673 C C . LEU B 1 275 ? -11.438 3.393 -11.906 1 91.19 275 LEU B C 1
ATOM 5675 O O . LEU B 1 275 ? -11.633 3.496 -10.688 1 91.19 275 LEU B O 1
ATOM 5679 N N . ARG B 1 276 ? -10.852 4.301 -12.555 1 90.75 276 ARG B N 1
ATOM 5680 C CA . ARG B 1 276 ? -10.406 5.555 -11.953 1 90.75 276 ARG B CA 1
ATOM 5681 C C . ARG B 1 276 ? -11.578 6.336 -11.375 1 90.75 276 ARG B C 1
ATOM 5683 O O . ARG B 1 276 ? -11.477 6.906 -10.289 1 90.75 276 ARG B O 1
ATOM 5690 N N . GLN B 1 277 ? -12.625 6.344 -12.078 1 85.88 277 GLN B N 1
ATOM 5691 C CA . GLN B 1 277 ? -13.828 7.023 -11.602 1 85.88 277 GLN B CA 1
ATOM 5692 C C . GLN B 1 277 ? -14.367 6.355 -10.344 1 85.88 277 GLN B C 1
ATOM 5694 O O . GLN B 1 277 ? -14.805 7.035 -9.414 1 85.88 277 GLN B O 1
ATOM 5699 N N . ARG B 1 278 ? -14.32 5.062 -10.375 1 85.06 278 ARG B N 1
ATOM 5700 C CA . ARG B 1 278 ? -14.766 4.324 -9.195 1 85.06 278 ARG B CA 1
ATOM 5701 C C . ARG B 1 278 ? -13.859 4.602 -8 1 85.06 278 ARG B C 1
ATOM 5703 O O . ARG B 1 278 ? -14.344 4.758 -6.875 1 85.06 278 ARG B O 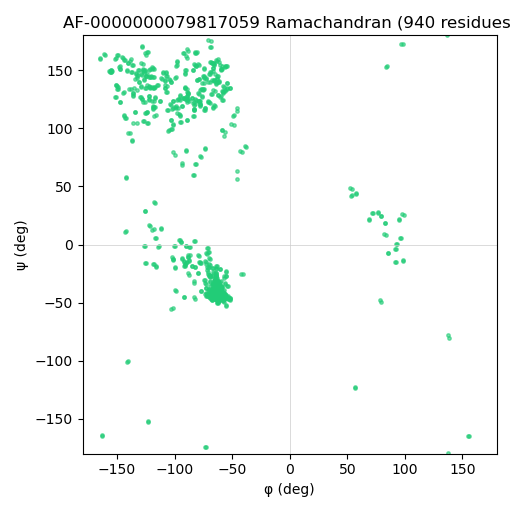1
ATOM 5710 N N . ALA B 1 279 ? -12.602 4.578 -8.266 1 90.06 279 ALA B N 1
ATOM 5711 C CA . ALA B 1 279 ? -11.641 4.895 -7.207 1 90.06 279 ALA B CA 1
ATOM 5712 C C . ALA B 1 279 ? -11.93 6.262 -6.598 1 90.06 279 ALA B C 1
ATOM 5714 O O . ALA B 1 279 ? -11.945 6.41 -5.371 1 90.06 279 ALA B O 1
ATOM 5715 N N . TRP B 1 280 ? -12.172 7.238 -7.406 1 84.5 280 TRP B N 1
ATOM 5716 C CA . TRP B 1 280 ? -12.492 8.594 -6.957 1 84.5 280 TRP B CA 1
ATOM 5717 C C . TRP B 1 280 ? -13.742 8.594 -6.082 1 84.5 280 TRP B C 1
ATOM 5719 O O . TRP B 1 280 ? -13.766 9.234 -5.027 1 84.5 280 TRP B O 1
ATOM 5729 N N . ALA B 1 281 ? -14.656 7.867 -6.52 1 79.94 281 ALA B N 1
ATOM 5730 C CA . ALA B 1 281 ? -15.914 7.793 -5.777 1 79.94 281 ALA B CA 1
ATOM 5731 C C . ALA B 1 281 ? -15.695 7.172 -4.402 1 79.94 281 ALA B C 1
ATOM 5733 O O . ALA B 1 281 ? -16.406 7.5 -3.445 1 79.94 281 ALA B O 1
ATOM 5734 N N . LEU B 1 282 ? -14.703 6.359 -4.301 1 83.38 282 LEU B N 1
ATOM 5735 C CA . LEU B 1 282 ? -14.406 5.668 -3.051 1 83.38 282 LEU B CA 1
ATOM 5736 C C . LEU B 1 282 ? -13.453 6.492 -2.188 1 83.38 282 LEU B C 1
ATOM 5738 O O . LEU B 1 282 ? -13.047 6.051 -1.109 1 83.38 282 LEU B O 1
ATOM 5742 N N . GLY B 1 283 ? -13.07 7.621 -2.709 1 82.25 283 GLY B N 1
ATOM 5743 C CA . GLY B 1 283 ? -12.164 8.477 -1.963 1 82.25 283 GLY B CA 1
ATOM 5744 C C . GLY B 1 283 ? -10.703 8.078 -2.111 1 82.25 283 GLY B C 1
ATOM 5745 O O . GLY B 1 283 ? -9.883 8.391 -1.251 1 82.25 283 GLY B O 1
ATOM 5746 N N . LEU B 1 284 ? -10.367 7.305 -3.125 1 88.12 284 LEU B N 1
ATOM 5747 C CA . LEU B 1 284 ? -9.016 6.848 -3.402 1 88.12 284 LEU B CA 1
ATOM 5748 C C . LEU B 1 284 ? -8.414 7.602 -4.59 1 88.12 284 LEU B C 1
ATOM 5750 O O . LEU B 1 284 ? -8.609 7.203 -5.738 1 88.12 284 LEU B O 1
ATOM 5754 N N . PRO B 1 285 ? -7.641 8.602 -4.285 1 85.38 285 PRO B N 1
ATOM 5755 C CA . PRO B 1 285 ? -7.07 9.375 -5.391 1 85.38 285 PRO B CA 1
ATOM 5756 C C . PRO B 1 285 ? -6.16 8.539 -6.289 1 85.38 285 PRO B C 1
ATOM 5758 O O . PRO B 1 285 ? -5.324 7.785 -5.789 1 85.38 285 PRO B O 1
ATOM 5761 N N . TRP B 1 286 ? -6.418 8.594 -7.578 1 92.56 286 TRP B N 1
ATOM 5762 C CA . TRP B 1 286 ? -5.621 7.941 -8.609 1 92.56 286 TRP B CA 1
ATOM 5763 C C . TRP B 1 286 ? -5.41 8.867 -9.805 1 92.56 286 TRP B C 1
ATOM 5765 O O . TRP B 1 286 ? -6.188 8.844 -10.758 1 92.56 286 TRP B O 1
ATOM 5775 N N . PRO B 1 287 ? -4.305 9.656 -9.719 1 92.44 287 PRO B N 1
ATOM 5776 C CA . PRO B 1 287 ? -4.078 10.609 -10.805 1 92.44 287 PRO B CA 1
ATOM 5777 C C . PRO B 1 287 ? -3.779 9.914 -12.141 1 92.44 287 PRO B C 1
ATOM 5779 O O . PRO B 1 287 ? -3.256 8.805 -12.156 1 92.44 287 PRO B O 1
ATOM 5782 N N . ARG B 1 288 ? -4.039 10.617 -13.234 1 90.69 288 ARG B N 1
ATOM 5783 C CA . ARG B 1 288 ? -3.9 10.062 -14.578 1 90.69 288 ARG B CA 1
ATOM 5784 C C . ARG B 1 288 ? -2.447 9.711 -14.883 1 90.69 288 ARG B C 1
ATOM 5786 O O . ARG B 1 288 ? -2.174 8.812 -15.68 1 90.69 288 ARG B O 1
ATOM 5793 N N . GLU B 1 289 ? -1.572 10.375 -14.203 1 93.56 289 GLU B N 1
ATOM 5794 C CA . GLU B 1 289 ? -0.147 10.18 -14.453 1 93.56 289 GLU B CA 1
ATOM 5795 C C . GLU B 1 289 ? 0.358 8.891 -13.82 1 93.56 289 GLU B C 1
ATOM 5797 O O . GLU B 1 289 ? 1.458 8.43 -14.125 1 93.56 289 GLU B O 1
ATOM 5802 N N . ILE B 1 290 ? -0.394 8.297 -12.906 1 93.44 290 ILE B N 1
ATOM 5803 C CA . ILE B 1 290 ? 0.016 7.098 -12.188 1 93.44 290 ILE B CA 1
ATOM 5804 C C . ILE B 1 290 ? -0.514 5.859 -12.914 1 93.44 290 ILE B C 1
ATOM 5806 O O . ILE B 1 290 ? -1.727 5.684 -13.047 1 93.44 290 ILE B O 1
ATOM 5810 N N . PRO B 1 291 ? 0.381 4.992 -13.359 1 93.06 291 PRO B N 1
ATOM 5811 C CA . PRO B 1 291 ? -0.062 3.793 -14.07 1 93.06 291 PRO B CA 1
ATOM 5812 C C . PRO B 1 291 ? -0.895 2.861 -13.195 1 93.06 291 PRO B C 1
ATOM 5814 O O . PRO B 1 291 ? -0.796 2.91 -11.969 1 93.06 291 PRO B O 1
ATOM 5817 N N . TYR B 1 292 ? -1.696 2 -13.891 1 93.5 292 TYR B N 1
ATOM 5818 C CA . TYR B 1 292 ? -2.574 1.018 -13.258 1 93.5 292 TYR B CA 1
ATOM 5819 C C . TYR B 1 292 ? -1.809 0.161 -12.258 1 93.5 292 TYR B C 1
ATOM 5821 O O . TYR B 1 292 ? -2.236 -0.001 -11.117 1 93.5 292 TYR B O 1
ATOM 5829 N N . ALA B 1 293 ? -0.689 -0.301 -12.641 1 92.81 293 ALA B N 1
ATOM 5830 C CA . ALA B 1 293 ? 0.113 -1.188 -11.805 1 92.81 293 ALA B CA 1
ATOM 5831 C C . ALA B 1 293 ? 0.57 -0.475 -10.531 1 92.81 293 ALA B C 1
ATOM 5833 O O . ALA B 1 293 ? 0.527 -1.049 -9.445 1 92.81 293 ALA B O 1
ATOM 5834 N N . ALA B 1 294 ? 0.965 0.736 -10.664 1 92.12 294 ALA B N 1
ATOM 5835 C CA . ALA B 1 294 ? 1.452 1.522 -9.531 1 92.12 294 ALA B CA 1
ATOM 5836 C C . ALA B 1 294 ? 0.331 1.803 -8.539 1 92.12 294 ALA B C 1
ATOM 5838 O O . ALA B 1 294 ? 0.536 1.723 -7.324 1 92.12 294 ALA B O 1
ATOM 5839 N N . PHE B 1 295 ? -0.825 2.121 -9.062 1 94.31 295 PHE B N 1
ATOM 5840 C CA . PHE B 1 295 ? -1.979 2.375 -8.203 1 94.31 295 PHE B CA 1
ATOM 5841 C C . PHE B 1 295 ? -2.354 1.127 -7.418 1 94.31 295 PHE B C 1
ATOM 5843 O O . PHE B 1 295 ? -2.523 1.185 -6.195 1 94.31 295 PHE B O 1
ATOM 5850 N N . VAL B 1 296 ? -2.43 0.023 -8.062 1 93.19 296 VAL B N 1
ATOM 5851 C CA . VAL B 1 296 ? -2.857 -1.232 -7.457 1 93.19 296 VAL B CA 1
ATOM 5852 C C . VAL B 1 296 ? -1.912 -1.606 -6.316 1 93.19 296 VAL B C 1
ATOM 5854 O O . VAL B 1 296 ? -2.346 -2.129 -5.289 1 93.19 296 VAL B O 1
ATOM 5857 N N . ARG B 1 297 ? -0.686 -1.332 -6.465 1 91.81 297 ARG B N 1
ATOM 5858 C CA . ARG B 1 297 ? 0.338 -1.688 -5.488 1 91.81 297 ARG B CA 1
ATOM 5859 C C . ARG B 1 297 ? 0.152 -0.905 -4.191 1 91.81 297 ARG B C 1
ATOM 5861 O O . ARG B 1 297 ? 0.666 -1.3 -3.143 1 91.81 297 ARG B O 1
ATOM 5868 N N . THR B 1 298 ? -0.548 0.187 -4.207 1 91.38 298 THR B N 1
ATOM 5869 C CA . THR B 1 298 ? -0.709 1.034 -3.031 1 91.38 298 THR B CA 1
ATOM 5870 C C . THR B 1 298 ? -1.912 0.589 -2.205 1 91.38 298 THR B C 1
ATOM 5872 O O . THR B 1 298 ? -2.133 1.091 -1.102 1 91.38 298 THR B O 1
ATOM 5875 N N . LEU B 1 299 ? -2.738 -0.29 -2.701 1 90.69 299 LEU B N 1
ATOM 5876 C CA . LEU B 1 299 ? -3.994 -0.65 -2.053 1 90.69 299 LEU B CA 1
ATOM 5877 C C . LEU B 1 299 ? -3.75 -1.599 -0.884 1 90.69 299 LEU B C 1
ATOM 5879 O O . LEU B 1 299 ? -3.002 -2.57 -1.014 1 90.69 299 LEU B O 1
ATOM 5883 N N . ASP B 1 300 ? -4.371 -1.29 0.212 1 83.19 300 ASP B N 1
ATOM 5884 C CA . ASP B 1 300 ? -4.328 -2.115 1.416 1 83.19 300 ASP B CA 1
ATOM 5885 C C . ASP B 1 300 ? -5.531 -3.055 1.48 1 83.19 300 ASP B C 1
ATOM 5887 O O . ASP B 1 300 ? -6.645 -2.625 1.788 1 83.19 300 ASP B O 1
ATOM 5891 N N . PRO B 1 301 ? -5.32 -4.277 1.337 1 79.38 301 PRO B N 1
ATOM 5892 C CA . PRO B 1 301 ? -6.457 -5.203 1.311 1 79.38 301 PRO B CA 1
ATOM 5893 C C . PRO B 1 301 ? -7.125 -5.359 2.676 1 79.38 301 PRO B C 1
ATOM 5895 O O . PRO B 1 301 ? -8.195 -5.957 2.777 1 79.38 301 PRO B O 1
ATOM 5898 N N . HIS B 1 302 ? -6.578 -4.793 3.73 1 75.62 302 HIS B N 1
ATOM 5899 C CA . HIS B 1 302 ? -7.141 -4.922 5.07 1 75.62 302 HIS B CA 1
ATOM 5900 C C . HIS B 1 302 ? -8.078 -3.758 5.387 1 75.62 302 HIS B C 1
ATOM 5902 O O . HIS B 1 302 ? -8.805 -3.795 6.379 1 75.62 302 HIS B O 1
ATOM 5908 N N . GLU B 1 303 ? -8.039 -2.768 4.57 1 77.19 303 GLU B N 1
ATOM 5909 C CA . GLU B 1 303 ? -9 -1.67 4.668 1 77.19 303 GLU B CA 1
ATOM 5910 C C . GLU B 1 303 ? -10.219 -1.929 3.795 1 77.19 303 GLU B C 1
ATOM 5912 O O . GLU B 1 303 ? -10.094 -2.156 2.59 1 77.19 303 GLU B O 1
ATOM 5917 N N . PRO B 1 304 ? -11.383 -1.872 4.328 1 76.62 304 PRO B N 1
ATOM 5918 C CA . PRO B 1 304 ? -12.594 -2.293 3.619 1 76.62 304 PRO B CA 1
ATOM 5919 C C . PRO B 1 304 ? -12.75 -1.611 2.26 1 76.62 304 PRO B C 1
ATOM 5921 O O . PRO B 1 304 ? -13 -2.281 1.255 1 76.62 304 PRO B O 1
ATOM 5924 N N . VAL B 1 305 ? -12.578 -0.313 2.195 1 81.38 305 VAL B N 1
ATOM 5925 C CA . VAL B 1 305 ? -12.742 0.436 0.955 1 81.38 305 VAL B CA 1
ATOM 5926 C C . VAL B 1 305 ? -11.68 0.009 -0.056 1 81.38 305 VAL B C 1
ATOM 5928 O O . VAL B 1 305 ? -11.984 -0.201 -1.232 1 81.38 305 VAL B O 1
ATOM 5931 N N . GLU B 1 306 ? -10.492 -0.155 0.445 1 86.44 306 GLU B N 1
ATOM 5932 C CA . GLU B 1 306 ? -9.398 -0.536 -0.445 1 86.44 306 GLU B CA 1
ATOM 5933 C C . GLU B 1 306 ? -9.523 -1.994 -0.876 1 86.44 306 GLU B C 1
ATOM 5935 O O . GLU B 1 306 ? -9.172 -2.344 -2.006 1 86.44 306 GLU B O 1
ATOM 5940 N N . ALA B 1 307 ? -10.016 -2.789 0.007 1 81.75 307 ALA B N 1
ATOM 5941 C CA . ALA B 1 307 ? -10.281 -4.18 -0.354 1 81.75 307 ALA B CA 1
ATOM 5942 C C . ALA B 1 307 ? -11.297 -4.27 -1.491 1 81.75 307 ALA B C 1
ATOM 5944 O O . ALA B 1 307 ? -11.133 -5.062 -2.42 1 81.75 307 ALA B O 1
ATOM 5945 N N . ALA B 1 308 ? -12.336 -3.459 -1.418 1 83 308 ALA B N 1
ATOM 5946 C CA . ALA B 1 308 ? -13.328 -3.395 -2.486 1 83 308 ALA B CA 1
ATOM 5947 C C . ALA B 1 308 ? -12.695 -2.953 -3.803 1 83 308 ALA B C 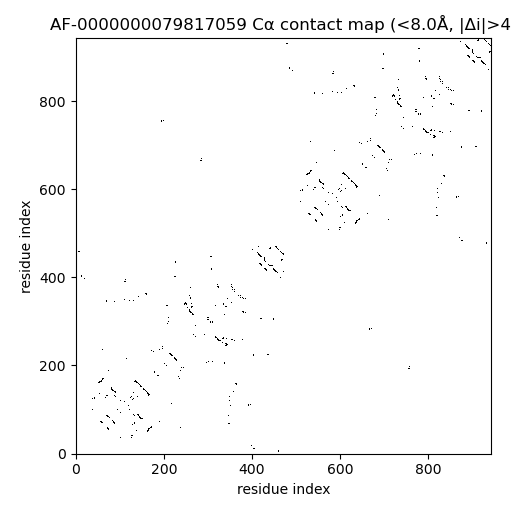1
ATOM 5949 O O . ALA B 1 308 ? -13 -3.502 -4.863 1 83 308 ALA B O 1
ATOM 5950 N N . MET B 1 309 ? -11.828 -2.031 -3.705 1 89 309 MET B N 1
ATOM 5951 C CA . MET B 1 309 ? -11.156 -1.523 -4.898 1 89 309 MET B CA 1
ATOM 5952 C C . MET B 1 309 ? -10.266 -2.596 -5.52 1 89 309 MET B C 1
ATOM 5954 O O . MET B 1 309 ? -10.172 -2.699 -6.742 1 89 309 MET B O 1
ATOM 5958 N N . VAL B 1 310 ? -9.594 -3.389 -4.691 1 87.81 310 VAL B N 1
ATOM 5959 C CA . VAL B 1 310 ? -8.781 -4.496 -5.188 1 87.81 310 VAL B CA 1
ATOM 5960 C C . VAL B 1 310 ? -9.648 -5.449 -6.004 1 87.81 310 VAL B C 1
ATOM 5962 O O . VAL B 1 310 ? -9.266 -5.863 -7.102 1 87.81 310 VAL B O 1
ATOM 5965 N N . SER B 1 311 ? -10.773 -5.773 -5.508 1 83.88 311 SER B N 1
ATOM 5966 C CA . SER B 1 311 ? -11.703 -6.656 -6.207 1 83.88 311 SER B CA 1
ATOM 5967 C C . SER B 1 311 ? -12.125 -6.062 -7.547 1 83.88 311 SER B C 1
ATOM 5969 O O . SER B 1 311 ? -12.172 -6.77 -8.555 1 83.88 311 SER B O 1
ATOM 5971 N N . LEU B 1 312 ? -12.398 -4.785 -7.566 1 84.69 312 LEU B N 1
ATOM 5972 C CA . LEU B 1 312 ? -12.797 -4.105 -8.797 1 84.69 312 LEU B CA 1
ATOM 5973 C C . LEU B 1 312 ? -11.641 -4.078 -9.797 1 84.69 312 LEU B C 1
ATOM 5975 O O . LEU B 1 312 ? -11.859 -4.246 -11 1 84.69 312 LEU B O 1
ATOM 5979 N N . ALA B 1 313 ? -10.484 -3.891 -9.234 1 89.25 313 ALA B N 1
ATOM 5980 C CA . ALA B 1 313 ? -9.305 -3.754 -10.078 1 89.25 313 ALA B CA 1
ATOM 5981 C C . ALA B 1 313 ? -9.023 -5.043 -10.852 1 89.25 313 ALA B C 1
ATOM 5983 O O . ALA B 1 313 ? -8.383 -5.016 -11.906 1 89.25 313 ALA B O 1
ATOM 5984 N N . ALA B 1 314 ? -9.547 -6.129 -10.391 1 87.38 314 ALA B N 1
ATOM 5985 C CA . ALA B 1 314 ? -9.352 -7.422 -11.047 1 87.38 314 ALA B CA 1
ATOM 5986 C C . ALA B 1 314 ? -9.898 -7.402 -12.469 1 87.38 314 ALA B C 1
ATOM 5988 O O . ALA B 1 314 ? -9.453 -8.172 -13.32 1 87.38 314 ALA B O 1
ATOM 5989 N N . VAL B 1 315 ? -10.781 -6.516 -12.812 1 82.94 315 VAL B N 1
ATOM 5990 C CA . VAL B 1 315 ? -11.375 -6.41 -14.141 1 82.94 315 VAL B CA 1
ATOM 5991 C C . VAL B 1 315 ? -10.305 -6.035 -15.156 1 82.94 315 VAL B C 1
ATOM 5993 O O . VAL B 1 315 ? -10.406 -6.391 -16.328 1 82.94 315 VAL B O 1
ATOM 5996 N N . GLY B 1 316 ? -9.305 -5.352 -14.664 1 86.44 316 GLY B N 1
ATOM 5997 C CA . GLY B 1 316 ? -8.211 -4.945 -15.539 1 86.44 316 GLY B CA 1
ATOM 5998 C C . GLY B 1 316 ? -7.312 -6.098 -15.945 1 86.44 316 GLY B C 1
ATOM 5999 O O . GLY B 1 316 ? -6.457 -5.941 -16.812 1 86.44 316 GLY B O 1
ATOM 6000 N N . LEU B 1 317 ? -7.527 -7.25 -15.367 1 87.88 317 LEU B N 1
ATOM 6001 C CA . LEU B 1 317 ? -6.676 -8.406 -15.633 1 87.88 317 LEU B CA 1
ATOM 6002 C C . LEU B 1 317 ? -7.473 -9.531 -16.266 1 87.88 317 LEU B C 1
ATOM 6004 O O . LEU B 1 317 ? -7.223 -10.711 -15.992 1 87.88 317 LEU B O 1
ATOM 6008 N N . ARG B 1 318 ? -8.414 -9.164 -17.109 1 86.94 318 ARG B N 1
ATOM 6009 C CA . ARG B 1 318 ? -9.227 -10.164 -17.797 1 86.94 318 ARG B CA 1
ATOM 6010 C C . ARG B 1 318 ? -8.703 -10.43 -19.203 1 86.94 318 ARG B C 1
ATOM 6012 O O . ARG B 1 318 ? -7.91 -9.648 -19.734 1 86.94 318 ARG B O 1
ATOM 6019 N N . GLY B 1 319 ? -9.062 -11.609 -19.719 1 90.69 319 GLY B N 1
ATOM 6020 C CA . GLY B 1 319 ? -8.773 -11.938 -21.094 1 90.69 319 GLY B CA 1
ATOM 6021 C C . GLY B 1 319 ? -7.523 -12.781 -21.266 1 90.69 319 GLY B C 1
ATOM 6022 O O . GLY B 1 319 ? -6.875 -12.75 -22.312 1 90.69 319 GLY B O 1
ATOM 6023 N N . ALA B 1 320 ? -7.195 -13.531 -20.203 1 93.88 320 ALA B N 1
ATOM 6024 C CA . ALA B 1 320 ? -6.039 -14.422 -20.312 1 93.88 320 ALA B CA 1
ATOM 6025 C C . ALA B 1 320 ? -6.285 -15.523 -21.328 1 93.88 320 ALA B C 1
ATOM 6027 O O . ALA B 1 320 ? -7.402 -16.047 -21.438 1 93.88 320 ALA B O 1
ATOM 6028 N N . GLY B 1 321 ? -5.262 -15.859 -22.078 1 96.94 321 GLY B N 1
ATOM 6029 C CA . GLY B 1 321 ? -5.328 -16.906 -23.094 1 96.94 321 GLY B CA 1
ATOM 6030 C C . GLY B 1 321 ? -3.963 -17.391 -23.531 1 96.94 321 GLY B C 1
ATOM 6031 O O . GLY B 1 321 ? -2.994 -17.328 -22.781 1 96.94 321 GLY B O 1
ATOM 6032 N N . TYR B 1 322 ? -4.027 -18.094 -24.672 1 98.5 322 TYR B N 1
ATOM 6033 C CA . TYR B 1 322 ? -2.807 -18.578 -25.312 1 98.5 322 TYR B CA 1
ATOM 6034 C C . TYR B 1 322 ? -2.754 -18.141 -26.766 1 98.5 322 TYR B C 1
ATOM 6036 O O . TYR B 1 322 ? -3.793 -17.984 -27.422 1 98.5 322 TYR B O 1
ATOM 6044 N N . VAL B 1 323 ? -1.555 -17.938 -27.219 1 98.31 323 VAL B N 1
ATOM 6045 C CA . VAL B 1 323 ? -1.348 -17.734 -28.641 1 98.31 323 VAL B CA 1
ATOM 6046 C C . VAL B 1 323 ? -0.252 -18.672 -29.156 1 98.31 323 VAL B C 1
ATOM 6048 O O . VAL B 1 323 ? 0.793 -18.812 -28.516 1 98.31 323 VAL B O 1
ATOM 6051 N N . ALA B 1 324 ? -0.575 -19.406 -30.188 1 98.56 324 ALA B N 1
ATOM 6052 C CA . ALA B 1 324 ? 0.385 -20.281 -30.859 1 98.56 324 ALA B CA 1
ATOM 6053 C C . ALA B 1 324 ? 0.839 -19.672 -32.188 1 98.56 324 ALA B C 1
ATOM 6055 O O . ALA B 1 324 ? 0.052 -19.031 -32.875 1 98.56 324 ALA B O 1
ATOM 6056 N N . PHE B 1 325 ? 2.119 -19.844 -32.5 1 98.31 325 PHE B N 1
ATOM 6057 C CA . PHE B 1 325 ? 2.646 -19.25 -33.719 1 98.31 325 PHE B CA 1
ATOM 6058 C C . PHE B 1 325 ? 3.873 -20 -34.219 1 98.31 325 PHE B C 1
ATOM 6060 O O . PHE B 1 325 ? 4.586 -20.625 -33.406 1 98.31 325 PHE B O 1
ATOM 6067 N N . ASP B 1 326 ? 4.133 -20.078 -35.406 1 97.56 326 ASP B N 1
ATOM 6068 C CA . ASP B 1 326 ? 5.273 -20.641 -36.125 1 97.56 326 ASP B CA 1
ATOM 6069 C C . ASP B 1 326 ? 5.688 -19.75 -37.281 1 97.56 326 ASP B C 1
ATOM 6071 O O . ASP B 1 326 ? 5.16 -19.891 -38.375 1 97.56 326 ASP B O 1
ATOM 6075 N N . GLY B 1 327 ? 6.598 -18.953 -37.094 1 95.06 327 GLY B N 1
ATOM 6076 C CA . GLY B 1 327 ? 7.047 -17.953 -38.062 1 95.06 327 GLY B CA 1
ATOM 6077 C C . GLY B 1 327 ? 7.348 -16.609 -37.406 1 95.06 327 GLY B C 1
ATOM 6078 O O . GLY B 1 327 ? 8.508 -16.297 -37.125 1 95.06 327 GLY B O 1
ATOM 6079 N N . GLU B 1 328 ? 6.242 -15.836 -37.156 1 95.75 328 GLU B N 1
ATOM 6080 C CA . GLU B 1 328 ? 6.418 -14.516 -36.562 1 95.75 328 GLU B CA 1
ATOM 6081 C C . GLU B 1 328 ? 5.688 -14.414 -35.219 1 95.75 328 GLU B C 1
ATOM 6083 O O . GLU B 1 328 ? 4.566 -14.906 -35.062 1 95.75 328 GLU B O 1
ATOM 6088 N N . THR B 1 329 ? 6.426 -13.828 -34.312 1 96.81 329 THR B N 1
ATOM 6089 C CA . THR B 1 329 ? 5.805 -13.586 -33 1 96.81 329 THR B CA 1
ATOM 6090 C C . THR B 1 329 ? 4.691 -12.547 -33.125 1 96.81 329 THR B C 1
ATOM 6092 O O . THR B 1 329 ? 4.918 -11.453 -33.656 1 96.81 329 THR B O 1
ATOM 6095 N N . PRO B 1 330 ? 3.57 -12.836 -32.625 1 96.81 330 PRO B N 1
ATOM 6096 C CA . PRO B 1 330 ? 2.471 -11.867 -32.719 1 96.81 330 PRO B CA 1
ATOM 6097 C C . PRO B 1 330 ? 2.711 -10.625 -31.859 1 96.81 330 PRO B C 1
ATOM 6099 O O . PRO B 1 330 ? 3.418 -10.695 -30.859 1 96.81 330 PRO B O 1
ATOM 6102 N N . ASP B 1 331 ? 2.043 -9.508 -32.219 1 94.25 331 ASP B N 1
ATOM 6103 C CA . ASP B 1 331 ? 2.182 -8.258 -31.484 1 94.25 331 ASP B CA 1
ATOM 6104 C C . ASP B 1 331 ? 1.656 -8.398 -30.047 1 94.25 331 ASP B C 1
ATOM 6106 O O . ASP B 1 331 ? 2.295 -7.941 -29.109 1 94.25 331 ASP B O 1
ATOM 6110 N N . GLU B 1 332 ? 0.532 -9.023 -29.953 1 93.25 332 GLU B N 1
ATOM 6111 C CA . GLU B 1 332 ? -0.1 -9.203 -28.641 1 93.25 332 GLU B CA 1
ATOM 6112 C C . GLU B 1 332 ? 0.291 -10.547 -28.031 1 93.25 332 GLU B C 1
ATOM 6114 O O . GLU B 1 332 ? -0.554 -11.422 -27.859 1 93.25 332 GLU B O 1
ATOM 6119 N N . HIS B 1 333 ? 1.57 -10.602 -27.641 1 95.44 333 HIS B N 1
ATOM 6120 C CA . HIS B 1 333 ? 2.066 -11.891 -27.172 1 95.44 333 HIS B CA 1
ATOM 6121 C C . HIS B 1 333 ? 2.428 -11.836 -25.688 1 95.44 333 HIS B C 1
ATOM 6123 O O . HIS B 1 333 ? 2.725 -12.859 -25.078 1 95.44 333 HIS B O 1
ATOM 6129 N N . ARG B 1 334 ? 2.268 -10.641 -25.109 1 96 334 ARG B N 1
ATOM 6130 C CA . ARG B 1 334 ? 2.773 -10.477 -23.75 1 96 334 ARG B CA 1
ATOM 6131 C C . ARG B 1 334 ? 1.703 -10.828 -22.719 1 96 334 ARG B C 1
ATOM 6133 O O . ARG B 1 334 ? 0.508 -10.758 -23.016 1 96 334 ARG B O 1
ATOM 6140 N N . HIS B 1 335 ? 2.148 -11.289 -21.609 1 96.94 335 HIS B N 1
ATOM 6141 C CA . HIS B 1 335 ? 1.337 -11.328 -20.406 1 96.94 335 HIS B CA 1
ATOM 6142 C C . HIS B 1 335 ? 1.482 -10.039 -19.594 1 96.94 335 HIS B C 1
ATOM 6144 O O . HIS B 1 335 ? 2.449 -9.875 -18.859 1 96.94 335 HIS B O 1
ATOM 6150 N N . GLU B 1 336 ? 0.545 -9.25 -19.594 1 92.75 336 GLU B N 1
ATOM 6151 C CA . GLU B 1 336 ? 0.734 -7.863 -19.172 1 92.75 336 GLU B CA 1
ATOM 6152 C C . GLU B 1 336 ? 0.745 -7.758 -17.641 1 92.75 336 GLU B C 1
ATOM 6154 O O . GLU B 1 336 ? 1.289 -6.801 -17.094 1 92.75 336 GLU B O 1
ATOM 6159 N N . ALA B 1 337 ? 0.142 -8.688 -16.969 1 93.56 337 ALA B N 1
ATOM 6160 C CA . ALA B 1 337 ? 0.282 -8.68 -15.516 1 93.56 337 ALA B CA 1
ATOM 6161 C C . ALA B 1 337 ? 1.724 -8.961 -15.102 1 93.56 337 ALA B C 1
ATOM 6163 O O . ALA B 1 337 ? 2.189 -8.469 -14.07 1 93.56 337 ALA B O 1
ATOM 6164 N N . LEU B 1 338 ? 2.398 -9.742 -15.914 1 95 338 LEU B N 1
ATOM 6165 C CA . LEU B 1 338 ? 3.805 -10.047 -15.664 1 95 338 LEU B CA 1
ATOM 6166 C C . LEU B 1 338 ? 4.711 -9.047 -16.375 1 95 338 LEU B C 1
ATOM 6168 O O . LEU B 1 338 ? 5.91 -8.977 -16.094 1 95 338 LEU B O 1
ATOM 6172 N N . ALA B 1 339 ? 4.152 -8.336 -17.25 1 94.75 339 ALA B N 1
ATOM 6173 C CA . ALA B 1 339 ? 4.871 -7.395 -18.109 1 94.75 339 ALA B CA 1
ATOM 6174 C C . ALA B 1 339 ? 6.039 -8.07 -18.812 1 94.75 339 ALA B C 1
ATOM 6176 O O . ALA B 1 339 ? 7.168 -7.578 -18.781 1 94.75 339 ALA B O 1
ATOM 6177 N N . SER B 1 340 ? 5.754 -9.281 -19.438 1 97 340 SER B N 1
ATOM 6178 C CA . SER B 1 340 ? 6.777 -10.062 -20.109 1 97 340 SER B CA 1
ATOM 6179 C C . SER B 1 340 ? 6.152 -11.133 -21.016 1 97 340 SER B C 1
ATOM 6181 O O . SER B 1 340 ? 4.953 -11.398 -20.922 1 97 340 SER B O 1
ATOM 6183 N N . ALA B 1 341 ? 7.031 -11.594 -21.969 1 98.25 341 ALA B N 1
ATOM 6184 C CA . ALA B 1 341 ? 6.668 -12.867 -22.578 1 98.25 341 ALA B CA 1
ATOM 6185 C C . ALA B 1 341 ? 6.664 -13.992 -21.547 1 98.25 341 ALA B C 1
ATOM 6187 O O . ALA B 1 341 ? 7.496 -14.008 -20.641 1 98.25 341 ALA B O 1
ATOM 6188 N N . TYR B 1 342 ? 5.703 -14.883 -21.719 1 98.69 342 TYR B N 1
ATOM 6189 C CA . TYR B 1 342 ? 5.516 -15.914 -20.703 1 98.69 342 TYR B CA 1
ATOM 6190 C C . TYR B 1 342 ? 4.941 -17.188 -21.328 1 98.69 342 TYR B C 1
ATOM 6192 O O . TYR B 1 342 ? 4.062 -17.125 -22.188 1 98.69 342 TYR B O 1
ATOM 6200 N N . ALA B 1 343 ? 5.484 -18.281 -20.906 1 98.88 343 ALA B N 1
ATOM 6201 C CA . ALA B 1 343 ? 4.965 -19.578 -21.344 1 98.88 343 ALA B CA 1
ATOM 6202 C C . ALA B 1 343 ? 4.781 -20.5 -20.141 1 98.88 343 ALA B C 1
ATOM 6204 O O . ALA B 1 343 ? 5.523 -20.422 -19.172 1 98.88 343 ALA B O 1
ATOM 6205 N N . HIS B 1 344 ? 3.773 -21.312 -20.219 1 98.81 344 HIS B N 1
ATOM 6206 C CA . HIS B 1 344 ? 3.59 -22.375 -19.234 1 98.81 344 HIS B CA 1
ATOM 6207 C C . HIS B 1 344 ? 4.43 -23.594 -19.578 1 98.81 344 HIS B C 1
ATOM 6209 O O . HIS B 1 344 ? 4.176 -24.266 -20.578 1 98.81 344 HIS B O 1
ATOM 6215 N N . VAL B 1 345 ? 5.387 -23.906 -18.703 1 98.94 345 VAL B N 1
ATOM 6216 C CA . VAL B 1 345 ? 6.258 -25.062 -18.938 1 98.94 345 VAL B CA 1
ATOM 6217 C C . VAL B 1 345 ? 6.551 -25.766 -17.625 1 98.94 345 VAL B C 1
ATOM 6219 O O . VAL B 1 345 ? 7.414 -26.656 -17.562 1 98.94 345 VAL B O 1
ATOM 6222 N N . THR B 1 346 ? 5.801 -25.406 -16.531 1 98.81 346 THR B N 1
ATOM 6223 C CA . THR B 1 346 ? 6.273 -25.859 -15.227 1 98.81 346 THR B CA 1
ATOM 6224 C C . THR B 1 346 ? 5.262 -26.797 -14.578 1 98.81 346 THR B C 1
ATOM 6226 O O . THR B 1 346 ? 5.449 -27.234 -13.438 1 98.81 346 THR B O 1
ATOM 6229 N N . ALA B 1 347 ? 4.219 -27.156 -15.281 1 98.62 347 ALA B N 1
ATOM 6230 C CA . ALA B 1 347 ? 3.219 -28.031 -14.672 1 98.62 347 ALA B CA 1
ATOM 6231 C C . ALA B 1 347 ? 2.68 -29.031 -15.688 1 98.62 347 ALA B C 1
ATOM 6233 O O . ALA B 1 347 ? 1.465 -29.188 -15.844 1 98.62 347 ALA B O 1
ATOM 6234 N N . PRO B 1 348 ? 3.527 -29.844 -16.281 1 98.75 348 PRO B N 1
ATOM 6235 C CA . PRO B 1 348 ? 3.074 -30.719 -17.359 1 98.75 348 PRO B CA 1
ATOM 6236 C C . PRO B 1 348 ? 2.197 -31.875 -16.859 1 98.75 348 PRO B C 1
ATOM 6238 O O . PRO B 1 348 ? 1.442 -32.469 -17.625 1 98.75 348 PRO B O 1
ATOM 6241 N N . LEU B 1 349 ? 2.312 -32.219 -15.602 1 98.5 349 LEU B N 1
ATOM 6242 C CA . LEU B 1 349 ? 1.471 -33.312 -15.086 1 98.5 349 LEU B CA 1
ATOM 6243 C C . LEU B 1 349 ? 0.015 -32.875 -14.992 1 98.5 349 LEU B C 1
ATOM 6245 O O . LEU B 1 349 ? -0.897 -33.688 -15.055 1 98.5 349 LEU B O 1
ATOM 6249 N N . ARG B 1 350 ? -0.183 -31.531 -14.969 1 97.94 350 ARG B N 1
ATOM 6250 C CA . ARG B 1 350 ? -1.524 -31.047 -14.648 1 97.94 350 ARG B CA 1
ATOM 6251 C C . ARG B 1 350 ? -2.037 -30.094 -15.727 1 97.94 350 ARG B C 1
ATOM 6253 O O . ARG B 1 350 ? -3.156 -29.594 -15.625 1 97.94 350 ARG B O 1
ATOM 6260 N N . ARG B 1 351 ? -1.297 -29.828 -16.703 1 98.62 351 ARG B N 1
ATOM 6261 C CA . ARG B 1 351 ? -1.671 -28.875 -17.766 1 98.62 351 ARG B CA 1
ATOM 6262 C C . ARG B 1 351 ? -1.084 -29.297 -19.109 1 98.62 351 ARG B C 1
ATOM 6264 O O . ARG B 1 351 ? 0.136 -29.375 -19.25 1 98.62 351 ARG B O 1
ATOM 6271 N N . LEU B 1 352 ? -1.886 -29.469 -20.047 1 98.75 352 LEU B N 1
ATOM 6272 C CA . LEU B 1 352 ? -1.543 -30.047 -21.344 1 98.75 352 LEU B CA 1
ATOM 6273 C C . LEU B 1 352 ? -0.516 -29.188 -22.062 1 98.75 352 LEU B C 1
ATOM 6275 O O . LEU B 1 352 ? 0.47 -29.703 -22.594 1 98.75 352 LEU B O 1
ATOM 6279 N N . VAL B 1 353 ? -0.684 -27.906 -22.062 1 98.81 353 VAL B N 1
ATOM 6280 C CA . VAL B 1 353 ? 0.111 -26.984 -22.875 1 98.81 353 VAL B CA 1
ATOM 6281 C C . VAL B 1 353 ? 1.569 -27.031 -22.422 1 98.81 353 VAL B C 1
ATOM 6283 O O . VAL B 1 353 ? 2.48 -26.797 -23.219 1 98.81 353 VAL B O 1
ATOM 6286 N N . ASP B 1 354 ? 1.808 -27.375 -21.203 1 98.88 354 ASP B N 1
ATOM 6287 C CA . ASP B 1 354 ? 3.164 -27.422 -20.672 1 98.88 354 ASP B CA 1
ATOM 6288 C C . ASP B 1 354 ? 4.016 -28.453 -21.406 1 98.88 354 ASP B C 1
ATOM 6290 O O . ASP B 1 354 ? 5.211 -28.234 -21.625 1 98.88 354 ASP B O 1
ATOM 6294 N N . ARG B 1 355 ? 3.424 -29.547 -21.781 1 98.44 355 ARG B N 1
ATOM 6295 C CA . ARG B 1 355 ? 4.133 -30.578 -22.516 1 98.44 355 ARG B CA 1
ATOM 6296 C C . ARG B 1 355 ? 4.656 -30.062 -23.859 1 98.44 355 ARG B C 1
ATOM 6298 O O . ARG B 1 355 ? 5.809 -30.312 -24.219 1 98.44 355 ARG B O 1
ATOM 6305 N N . TYR B 1 356 ? 3.863 -29.344 -24.5 1 98.62 356 TYR B N 1
ATOM 6306 C CA . TYR B 1 356 ? 4.242 -28.766 -25.781 1 98.62 356 TYR B CA 1
ATOM 6307 C C . TYR B 1 356 ? 5.273 -27.656 -25.594 1 98.62 356 TYR B C 1
ATOM 6309 O O . TYR B 1 356 ? 6.27 -27.594 -26.328 1 98.62 356 TYR B O 1
ATOM 6317 N N . GLY B 1 357 ? 5.035 -26.797 -24.594 1 98.81 357 GLY B N 1
ATOM 6318 C CA . GLY B 1 357 ? 5.996 -25.75 -24.297 1 98.81 357 GLY B CA 1
ATOM 6319 C C . GLY B 1 357 ? 7.379 -26.281 -23.984 1 98.81 357 GLY B C 1
ATOM 6320 O O . GLY B 1 357 ? 8.383 -25.734 -24.438 1 98.81 357 GLY B O 1
ATOM 6321 N N . SER B 1 358 ? 7.441 -27.312 -23.219 1 98.69 358 SER B N 1
ATOM 6322 C CA . SER B 1 358 ? 8.719 -27.922 -22.844 1 98.69 358 SER B CA 1
ATOM 6323 C C . SER B 1 358 ? 9.453 -28.453 -24.078 1 98.69 358 SER B C 1
ATOM 6325 O O . SER B 1 358 ? 10.664 -28.25 -24.203 1 98.69 358 SER B O 1
ATOM 6327 N N . GLU B 1 359 ? 8.742 -29.094 -24.969 1 98.62 359 GLU B N 1
ATOM 6328 C CA . GLU B 1 359 ? 9.359 -29.641 -26.172 1 98.62 359 GLU B CA 1
ATOM 6329 C C . GLU B 1 359 ? 9.906 -28.531 -27.062 1 98.62 359 GLU B C 1
ATOM 6331 O O . GLU B 1 359 ? 10.984 -28.672 -27.656 1 98.62 359 GLU B O 1
ATOM 6336 N N . ILE B 1 360 ? 9.164 -27.5 -27.141 1 98.81 360 ILE B N 1
ATOM 6337 C CA . ILE B 1 360 ? 9.594 -26.375 -27.953 1 98.81 360 ILE B CA 1
ATOM 6338 C C . ILE B 1 360 ? 10.867 -25.766 -27.359 1 98.81 360 ILE B C 1
ATOM 6340 O O . ILE B 1 360 ? 11.836 -25.516 -28.078 1 98.81 360 ILE B O 1
ATOM 6344 N N . ALA B 1 361 ? 10.875 -25.547 -26.047 1 98.88 361 ALA B N 1
ATOM 6345 C CA . ALA B 1 361 ? 12.031 -24.953 -25.375 1 98.88 361 ALA B CA 1
ATOM 6346 C C . ALA B 1 361 ? 13.266 -25.844 -25.531 1 98.88 361 ALA B C 1
ATOM 6348 O O . ALA B 1 361 ? 14.367 -25.344 -25.766 1 98.88 361 ALA B O 1
ATOM 6349 N N . LEU B 1 362 ? 13.086 -27.141 -25.422 1 98.81 362 LEU B N 1
ATOM 6350 C CA . LEU B 1 362 ? 14.18 -28.094 -25.594 1 98.81 362 LEU B CA 1
ATOM 6351 C C . LEU B 1 362 ? 14.766 -27.984 -27 1 98.81 362 LEU B C 1
ATOM 6353 O O . LEU B 1 362 ? 15.984 -27.953 -27.172 1 98.81 362 LEU B O 1
ATOM 6357 N N . ALA B 1 363 ? 13.922 -27.969 -27.984 1 98.75 363 ALA B N 1
ATOM 6358 C CA . ALA B 1 363 ? 14.359 -27.875 -29.375 1 98.75 363 ALA B CA 1
ATOM 6359 C C . ALA B 1 363 ? 15.117 -26.562 -29.625 1 98.75 363 ALA B C 1
ATOM 6361 O O . ALA B 1 363 ? 16.203 -26.578 -30.203 1 98.75 363 ALA B O 1
ATOM 6362 N N . LEU B 1 364 ? 14.547 -25.469 -29.156 1 98.62 364 LEU B N 1
ATOM 6363 C CA . LEU B 1 364 ? 15.148 -24.156 -29.375 1 98.62 364 LEU B CA 1
ATOM 6364 C C . LEU B 1 364 ? 16.531 -24.078 -28.734 1 98.62 364 LEU B C 1
ATOM 6366 O O . LEU B 1 364 ? 17.469 -23.547 -29.328 1 98.62 364 LEU B O 1
ATOM 6370 N N . HIS B 1 365 ? 16.609 -24.578 -27.516 1 98.56 365 HIS B N 1
ATOM 6371 C CA . HIS B 1 365 ? 17.891 -24.562 -26.844 1 98.56 365 HIS B CA 1
ATOM 6372 C C . HIS B 1 365 ? 18.938 -25.391 -27.594 1 98.56 365 HIS B C 1
ATOM 6374 O O . HIS B 1 365 ? 20.109 -25.047 -27.609 1 98.56 365 HIS B O 1
ATOM 6380 N N . ALA B 1 366 ? 18.484 -26.438 -28.172 1 97.69 366 ALA B N 1
ATOM 6381 C CA . ALA B 1 366 ? 19.359 -27.328 -28.922 1 97.69 366 ALA B CA 1
ATOM 6382 C C . ALA B 1 366 ? 19.672 -26.766 -30.297 1 97.69 366 ALA B C 1
ATOM 6384 O O . ALA B 1 366 ? 20.5 -27.328 -31.031 1 97.69 366 ALA B O 1
ATOM 6385 N N . GLY B 1 367 ? 19.016 -25.75 -30.688 1 97.56 367 GLY B N 1
ATOM 6386 C CA . GLY B 1 367 ? 19.25 -25.125 -31.984 1 97.56 367 GLY B CA 1
ATOM 6387 C C . GLY B 1 367 ? 18.609 -25.859 -33.125 1 97.56 367 GLY B C 1
ATOM 6388 O O . GLY B 1 367 ? 19.109 -25.812 -34.25 1 97.56 367 GLY B O 1
ATOM 6389 N N . VAL B 1 368 ? 17.547 -26.594 -32.75 1 97.56 368 VAL B N 1
ATOM 6390 C CA . VAL B 1 368 ? 16.844 -27.344 -33.812 1 97.56 368 VAL B CA 1
ATOM 6391 C C . VAL B 1 368 ? 15.367 -26.938 -33.844 1 97.56 368 VAL B C 1
ATOM 6393 O O . VAL B 1 368 ? 14.883 -26.297 -32.906 1 97.56 368 VAL B O 1
ATOM 6396 N N . ARG B 1 369 ? 14.719 -27.297 -34.875 1 97 369 ARG B N 1
ATOM 6397 C CA . ARG B 1 369 ? 13.289 -27.047 -35 1 97 369 ARG B CA 1
ATOM 6398 C C . ARG B 1 369 ? 12.492 -28 -34.125 1 97 369 ARG B C 1
ATOM 6400 O O . ARG B 1 369 ? 12.844 -29.172 -33.969 1 97 369 ARG B O 1
ATOM 6407 N N . PRO B 1 370 ? 11.453 -27.578 -33.594 1 97.75 370 PRO B N 1
ATOM 6408 C CA . PRO B 1 370 ? 10.625 -28.5 -32.781 1 97.75 370 PRO B CA 1
ATOM 6409 C C . PRO B 1 370 ? 10.117 -29.688 -33.594 1 97.75 370 PRO B C 1
ATOM 6411 O O . PRO B 1 370 ? 9.953 -29.578 -34.812 1 97.75 370 PRO B O 1
ATOM 6414 N N . SER B 1 371 ? 9.875 -30.688 -32.906 1 95.5 371 SER B N 1
ATOM 6415 C CA . SER B 1 371 ? 9.461 -31.922 -33.562 1 95.5 371 SER B CA 1
ATOM 6416 C C . SER B 1 371 ? 8.141 -31.75 -34.312 1 95.5 371 SER B C 1
ATOM 6418 O O . SER B 1 371 ? 7.336 -30.891 -33.938 1 95.5 371 SER B O 1
ATOM 6420 N N . GLY B 1 372 ? 7.902 -32.625 -35.25 1 95.81 372 GLY B N 1
ATOM 6421 C CA . GLY B 1 372 ? 6.699 -32.562 -36.094 1 95.81 372 GLY B CA 1
ATOM 6422 C C . GLY B 1 372 ? 5.43 -32.75 -35.281 1 95.81 372 GLY B C 1
ATOM 6423 O O . GLY B 1 372 ? 4.422 -32.094 -35.531 1 95.81 372 GLY B O 1
ATOM 6424 N N . TRP B 1 373 ? 5.469 -33.656 -34.344 1 94.31 373 TRP B N 1
ATOM 6425 C CA . TRP B 1 373 ? 4.258 -33.938 -33.562 1 94.31 373 TRP B CA 1
ATOM 6426 C C . TRP B 1 373 ? 3.824 -32.719 -32.781 1 94.31 373 TRP B C 1
ATOM 6428 O O . TRP B 1 373 ? 2.633 -32.531 -32.531 1 94.31 373 TRP B O 1
ATOM 6438 N N . VAL B 1 374 ? 4.766 -31.906 -32.375 1 96.69 374 VAL B N 1
ATOM 6439 C CA . VAL B 1 374 ? 4.465 -30.688 -31.641 1 96.69 374 VAL B CA 1
ATOM 6440 C C . VAL B 1 374 ? 3.822 -29.656 -32.562 1 96.69 374 VAL B C 1
ATOM 6442 O O . VAL B 1 374 ? 2.787 -29.078 -32.25 1 96.69 374 VAL B O 1
ATOM 6445 N N . LEU B 1 375 ? 4.367 -29.531 -33.719 1 97.25 375 LEU B N 1
ATOM 6446 C CA . LEU B 1 375 ? 3.955 -28.5 -34.656 1 97.25 375 LEU B CA 1
ATOM 6447 C C . LEU B 1 375 ? 2.602 -28.844 -35.281 1 97.25 375 LEU B C 1
ATOM 6449 O O . LEU B 1 375 ? 1.82 -27.938 -35.625 1 97.25 375 LEU B O 1
ATOM 6453 N N . GLU B 1 376 ? 2.35 -30.016 -35.406 1 96.56 376 GLU B N 1
ATOM 6454 C CA . GLU B 1 376 ? 1.136 -30.469 -36.062 1 96.56 376 GLU B CA 1
ATOM 6455 C C . GLU B 1 376 ? -0.113 -30.016 -35.312 1 96.56 376 GLU B C 1
ATOM 6457 O O . GLU B 1 376 ? -1.145 -29.734 -35.938 1 96.56 376 GLU B O 1
ATOM 6462 N N . ARG B 1 377 ? -0.075 -29.891 -34.031 1 96 377 ARG B N 1
ATOM 6463 C CA . ARG B 1 377 ? -1.268 -29.547 -33.25 1 96 377 ARG B CA 1
ATOM 6464 C C . ARG B 1 377 ? -1.07 -28.234 -32.5 1 96 377 ARG B C 1
ATOM 6466 O O . ARG B 1 377 ? -1.873 -27.891 -31.625 1 96 377 ARG B O 1
ATOM 6473 N N . LEU B 1 378 ? -0.079 -27.594 -32.875 1 97.88 378 LEU B N 1
ATOM 6474 C CA . LEU B 1 378 ? 0.275 -26.375 -32.156 1 97.88 378 LEU B CA 1
ATOM 6475 C C . LEU B 1 378 ? -0.857 -25.359 -32.219 1 97.88 378 LEU B C 1
ATOM 6477 O O . LEU B 1 378 ? -1.228 -24.766 -31.203 1 97.88 378 LEU B O 1
ATOM 6481 N N . ASP B 1 379 ? -1.473 -25.203 -33.312 1 97 379 ASP B N 1
ATOM 6482 C CA . ASP B 1 379 ? -2.496 -24.188 -33.562 1 97 379 ASP B CA 1
ATOM 6483 C C . ASP B 1 379 ? -3.795 -24.547 -32.844 1 97 379 ASP B C 1
ATOM 6485 O O . ASP B 1 379 ? -4.66 -23.688 -32.656 1 97 379 ASP B O 1
ATOM 6489 N N . GLU B 1 380 ? -3.932 -25.75 -32.406 1 97.75 380 GLU B N 1
ATOM 6490 C CA . GLU B 1 380 ? -5.152 -26.203 -31.75 1 97.75 380 GLU B CA 1
ATOM 6491 C C . GLU B 1 380 ? -5.074 -26 -30.234 1 97.75 380 GLU B C 1
ATOM 6493 O O . GLU B 1 380 ? -6.09 -26.062 -29.547 1 97.75 380 GLU B O 1
ATOM 6498 N N . LEU B 1 381 ? -3.908 -25.797 -29.75 1 97.88 381 LEU B N 1
ATOM 6499 C CA . LEU B 1 381 ? -3.666 -25.781 -28.312 1 97.88 381 LEU B CA 1
ATOM 6500 C C . LEU B 1 381 ? -4.445 -24.656 -27.641 1 97.88 381 LEU B C 1
ATOM 6502 O O . LEU B 1 381 ? -5.09 -24.891 -26.609 1 97.88 381 LEU B O 1
ATOM 6506 N N . PRO B 1 382 ? -4.426 -23.422 -28.219 1 98.25 382 PRO B N 1
ATOM 6507 C CA . PRO B 1 382 ? -5.137 -22.344 -27.531 1 98.25 382 PRO B CA 1
ATOM 6508 C C . PRO B 1 382 ? -6.617 -22.656 -27.328 1 98.25 382 PRO B C 1
ATOM 6510 O O . PRO B 1 382 ? -7.145 -22.453 -26.219 1 98.25 382 PRO B O 1
ATOM 6513 N N . LYS B 1 383 ? -7.234 -23.141 -28.297 1 98.06 383 LYS B N 1
ATOM 6514 C CA . LYS B 1 383 ? -8.648 -23.469 -28.203 1 98.06 383 LYS B CA 1
ATOM 6515 C C . LYS B 1 383 ? -8.883 -24.609 -27.203 1 98.06 383 LYS B C 1
ATOM 6517 O O . LYS B 1 383 ? -9.836 -24.562 -26.422 1 98.06 383 LYS B O 1
ATOM 6522 N N . ALA B 1 384 ? -8.062 -25.641 -27.281 1 98.12 384 ALA B N 1
ATOM 6523 C CA . ALA B 1 384 ? -8.164 -26.75 -26.344 1 98.12 384 ALA B CA 1
ATOM 6524 C C . ALA B 1 384 ? -8.008 -26.281 -24.906 1 98.12 384 ALA B C 1
ATOM 6526 O O . ALA B 1 384 ? -8.758 -26.719 -24.016 1 98.12 384 ALA B O 1
ATOM 6527 N N . MET B 1 385 ? -7.102 -25.453 -24.703 1 98.56 385 MET B N 1
ATOM 6528 C CA . MET B 1 385 ? -6.852 -24.938 -23.359 1 98.56 385 MET B CA 1
ATOM 6529 C C . MET B 1 385 ? -8.008 -24.062 -22.875 1 98.56 385 MET B C 1
ATOM 6531 O O . MET B 1 385 ? -8.391 -24.125 -21.703 1 98.56 385 MET B O 1
ATOM 6535 N N . ALA B 1 386 ? -8.523 -23.219 -23.75 1 97.88 386 ALA B N 1
ATOM 6536 C CA . ALA B 1 386 ? -9.664 -22.375 -23.391 1 97.88 386 ALA B CA 1
ATOM 6537 C C . ALA B 1 386 ? -10.844 -23.219 -22.938 1 97.88 386 ALA B C 1
ATOM 6539 O O . ALA B 1 386 ? -11.484 -22.922 -21.922 1 97.88 386 ALA B O 1
ATOM 6540 N N . ARG B 1 387 ? -11.078 -24.25 -23.656 1 97 387 ARG B N 1
ATOM 6541 C CA . ARG B 1 387 ? -12.172 -25.156 -23.328 1 97 387 ARG B CA 1
ATOM 6542 C C . ARG B 1 387 ? -11.93 -25.812 -21.969 1 97 387 ARG B C 1
ATOM 6544 O O . ARG B 1 387 ? -12.836 -25.891 -21.141 1 97 387 ARG B O 1
ATOM 6551 N N . ALA B 1 388 ? -10.773 -26.344 -21.812 1 97.12 388 ALA B N 1
ATOM 6552 C CA . ALA B 1 388 ? -10.414 -27.047 -20.578 1 97.12 388 ALA B CA 1
ATOM 6553 C C . ALA B 1 388 ? -10.516 -26.109 -19.375 1 97.12 388 ALA B C 1
ATOM 6555 O O . ALA B 1 388 ? -11.055 -26.5 -18.328 1 97.12 388 ALA B O 1
ATOM 6556 N N . ARG B 1 389 ? -10.023 -24.984 -19.516 1 96.19 389 ARG B N 1
ATOM 6557 C CA . ARG B 1 389 ? -10.047 -24.016 -18.438 1 96.19 389 ARG B CA 1
ATOM 6558 C C . ARG B 1 389 ? -11.477 -23.562 -18.125 1 96.19 389 ARG B C 1
ATOM 6560 O O . ARG B 1 389 ? -11.812 -23.328 -16.953 1 96.19 389 ARG B O 1
ATOM 6567 N N . GLY B 1 390 ? -12.258 -23.391 -19.141 1 95.94 390 GLY B N 1
ATOM 6568 C CA . GLY B 1 390 ? -13.664 -23.094 -18.938 1 95.94 390 GLY B CA 1
ATOM 6569 C C . GLY B 1 390 ? -14.375 -24.125 -18.094 1 95.94 390 GLY B C 1
ATOM 6570 O O . GLY B 1 390 ? -15.109 -23.781 -17.156 1 95.94 390 GLY B O 1
ATOM 6571 N N . ARG B 1 391 ? -14.094 -25.312 -18.359 1 94.88 391 ARG B N 1
ATOM 6572 C CA . ARG B 1 391 ? -14.711 -26.406 -17.641 1 94.88 391 ARG B CA 1
ATOM 6573 C C . ARG B 1 391 ? -14.211 -26.469 -16.203 1 94.88 391 ARG B C 1
ATOM 6575 O O . ARG B 1 391 ? -14.984 -26.719 -15.273 1 94.88 391 ARG B O 1
ATOM 6582 N N . ALA B 1 392 ? -12.938 -26.344 -16.078 1 95 392 ALA B N 1
ATOM 6583 C CA . ALA B 1 392 ? -12.359 -26.328 -14.742 1 95 392 ALA B CA 1
ATOM 6584 C C . ALA B 1 392 ? -12.93 -25.188 -13.914 1 95 392 ALA B C 1
ATOM 6586 O O . ALA B 1 392 ? -13.258 -25.359 -12.734 1 95 392 ALA B O 1
ATOM 6587 N N . GLY B 1 393 ? -13 -24.031 -14.539 1 93.94 393 GLY B N 1
ATOM 6588 C CA . GLY B 1 393 ? -13.57 -22.875 -13.867 1 93.94 393 GLY B CA 1
ATOM 6589 C C . GLY B 1 393 ? -15.023 -23.078 -13.461 1 93.94 393 GLY B C 1
ATOM 6590 O O . GLY B 1 393 ? -15.438 -22.641 -12.391 1 93.94 393 GLY B O 1
ATOM 6591 N N . ALA B 1 394 ? -15.766 -23.672 -14.281 1 93.19 394 ALA B N 1
ATOM 6592 C CA . ALA B 1 394 ? -17.156 -23.969 -13.977 1 93.19 394 ALA B CA 1
ATOM 6593 C C . ALA B 1 394 ? -17.281 -24.891 -12.766 1 93.19 394 ALA B C 1
ATOM 6595 O O . ALA B 1 394 ? -18.141 -24.688 -11.914 1 93.19 394 ALA B O 1
ATOM 6596 N N . LEU B 1 395 ? -16.438 -25.812 -12.727 1 92.56 395 LEU B N 1
ATOM 6597 C CA . LEU B 1 395 ? -16.422 -26.703 -11.578 1 92.56 395 LEU B CA 1
ATOM 6598 C C . LEU B 1 395 ? -16.047 -25.938 -10.305 1 92.56 395 LEU B C 1
ATOM 6600 O O . LEU B 1 395 ? -16.703 -26.109 -9.273 1 92.56 395 LEU B O 1
ATOM 6604 N N . ASP B 1 396 ? -15.094 -25.188 -10.406 1 90.56 396 ASP B N 1
ATOM 6605 C CA . ASP B 1 396 ? -14.648 -24.406 -9.266 1 90.56 396 ASP B CA 1
ATOM 6606 C C . ASP B 1 396 ? -15.789 -23.562 -8.703 1 90.56 396 ASP B C 1
ATOM 6608 O O . ASP B 1 396 ? -16.031 -23.562 -7.492 1 90.56 396 ASP B O 1
ATOM 6612 N N . ARG B 1 397 ? -16.391 -22.844 -9.523 1 88.44 397 ARG B N 1
ATOM 6613 C CA . ARG B 1 397 ? -17.5 -21.984 -9.109 1 88.44 397 ARG B CA 1
ATOM 6614 C C . ARG B 1 397 ? -18.625 -22.781 -8.492 1 88.44 397 ARG B C 1
ATOM 6616 O O . ARG B 1 397 ? -19.188 -22.391 -7.465 1 88.44 397 ARG B O 1
ATOM 6623 N N . ALA B 1 398 ? -18.938 -23.844 -9.109 1 89.69 398 ALA B N 1
ATOM 6624 C CA . ALA B 1 398 ? -20.031 -24.688 -8.625 1 89.69 398 ALA B CA 1
ATOM 6625 C C . ALA B 1 398 ? -19.703 -25.281 -7.266 1 89.69 398 ALA B C 1
ATOM 6627 O O . ALA B 1 398 ? -20.562 -25.391 -6.398 1 89.69 398 ALA B O 1
ATOM 6628 N N . VAL B 1 399 ? -18.531 -25.703 -7.141 1 88.19 399 VAL B N 1
ATOM 6629 C CA . VAL B 1 399 ? -18.078 -26.266 -5.867 1 88.19 399 VAL B CA 1
ATOM 6630 C C . VAL B 1 399 ? -18.156 -25.203 -4.777 1 88.19 399 VAL B C 1
ATOM 6632 O O . VAL B 1 399 ? -18.641 -25.469 -3.672 1 88.19 399 VAL B O 1
ATOM 6635 N N . LEU B 1 400 ? -17.703 -24.062 -5.098 1 85.81 400 LEU B N 1
ATOM 6636 C CA . LEU B 1 400 ? -17.75 -22.969 -4.137 1 85.81 400 LEU B CA 1
ATOM 6637 C C . LEU B 1 400 ? -19.172 -22.672 -3.713 1 85.81 400 LEU B C 1
ATOM 6639 O O . LEU B 1 400 ? -19.469 -22.547 -2.52 1 85.81 400 LEU B O 1
ATOM 6643 N N . ASP B 1 401 ? -20 -22.594 -4.629 1 86.75 401 ASP B N 1
ATOM 6644 C CA . ASP B 1 401 ? -21.422 -22.344 -4.352 1 86.75 401 ASP B CA 1
ATOM 6645 C C . ASP B 1 401 ? -22 -23.438 -3.455 1 86.75 401 ASP B C 1
ATOM 6647 O O . ASP B 1 401 ? -22.75 -23.141 -2.52 1 86.75 401 ASP B O 1
ATOM 6651 N N . LEU B 1 402 ? -21.672 -24.562 -3.797 1 88.5 402 LEU B N 1
ATOM 6652 C CA . LEU B 1 402 ? -22.172 -25.703 -3.041 1 88.5 402 LEU B CA 1
ATOM 6653 C C . LEU B 1 402 ? -21.672 -25.656 -1.601 1 88.5 402 LEU B C 1
ATOM 6655 O O . LEU B 1 402 ? -22.453 -25.859 -0.664 1 88.5 402 LEU B O 1
ATOM 6659 N N . VAL B 1 403 ? -20.453 -25.453 -1.447 1 86 403 VAL B N 1
ATOM 6660 C CA . VAL B 1 403 ? -19.844 -25.453 -0.119 1 86 403 VAL B CA 1
ATOM 6661 C C . VAL B 1 403 ? -20.406 -24.281 0.693 1 86 403 VAL B C 1
ATOM 6663 O O . VAL B 1 403 ? -20.672 -24.422 1.889 1 86 403 VAL B O 1
ATOM 6666 N N . GLU B 1 404 ? -20.547 -23.172 0.073 1 86.75 404 GLU B N 1
ATOM 6667 C CA . GLU B 1 404 ? -21.125 -22 0.737 1 86.75 404 GLU B CA 1
ATOM 6668 C C . GLU B 1 404 ? -22.531 -22.328 1.263 1 86.75 404 GLU B C 1
ATOM 6670 O O . GLU B 1 404 ? -22.844 -22.016 2.412 1 86.75 404 GLU B O 1
ATOM 6675 N N . ALA B 1 405 ? -23.266 -22.891 0.455 1 87.94 405 ALA B N 1
ATOM 6676 C CA . ALA B 1 405 ? -24.625 -23.25 0.853 1 87.94 405 ALA B CA 1
ATOM 6677 C C . ALA B 1 405 ? -24.594 -24.234 2.027 1 87.94 405 ALA B C 1
ATOM 6679 O O . ALA B 1 405 ? -25.375 -24.078 2.979 1 87.94 405 ALA B O 1
ATOM 6680 N N . HIS B 1 406 ? -23.766 -25.094 1.939 1 85.44 406 HIS B N 1
ATOM 6681 C CA . HIS B 1 406 ? -23.672 -26.109 2.979 1 85.44 406 HIS B CA 1
ATOM 6682 C C . HIS B 1 406 ? -23.219 -25.5 4.305 1 85.44 406 HIS B C 1
ATOM 6684 O O . HIS B 1 406 ? -23.766 -25.844 5.359 1 85.44 406 HIS B O 1
ATOM 6690 N N . VAL B 1 407 ? -22.266 -24.688 4.246 1 84.81 407 VAL B N 1
ATOM 6691 C CA . VAL B 1 407 ? -21.688 -24.094 5.441 1 84.81 407 VAL B CA 1
ATOM 6692 C C . VAL B 1 407 ? -22.672 -23.125 6.078 1 84.81 407 VAL B C 1
ATOM 6694 O O . VAL B 1 407 ? -22.75 -23.016 7.305 1 84.81 407 VAL B O 1
ATOM 6697 N N . LEU B 1 408 ? -23.484 -22.5 5.277 1 88.69 408 LEU B N 1
ATOM 6698 C CA . LEU B 1 408 ? -24.375 -21.453 5.754 1 88.69 408 LEU B CA 1
ATOM 6699 C C . LEU B 1 408 ? -25.734 -22.016 6.141 1 88.69 408 LEU B C 1
ATOM 6701 O O . LEU B 1 408 ? -26.484 -21.375 6.875 1 88.69 408 LEU B O 1
ATOM 6705 N N . ALA B 1 409 ? -26.078 -23.109 5.738 1 88.44 409 ALA B N 1
ATOM 6706 C CA . ALA B 1 409 ? -27.406 -23.703 5.91 1 88.44 409 ALA B CA 1
ATOM 6707 C C . ALA B 1 409 ? -27.828 -23.672 7.375 1 88.44 409 ALA B C 1
ATOM 6709 O O . ALA B 1 409 ? -28.953 -23.266 7.699 1 88.44 409 ALA B O 1
ATOM 6710 N N . PRO B 1 410 ? -26.953 -24.078 8.203 1 87.56 410 PRO B N 1
ATOM 6711 C CA . PRO B 1 410 ? -27.359 -24.094 9.602 1 87.56 410 PRO B CA 1
ATOM 6712 C C . PRO B 1 410 ? -27.484 -22.688 10.203 1 87.56 410 PRO B C 1
ATOM 6714 O O . PRO B 1 410 ? -27.922 -22.531 11.344 1 87.56 410 PRO B O 1
ATOM 6717 N N . GLN B 1 411 ? -27.188 -21.719 9.492 1 90.5 411 GLN B N 1
ATOM 6718 C CA . GLN B 1 411 ? -27.094 -20.375 10.062 1 90.5 411 GLN B CA 1
ATOM 6719 C C . GLN B 1 411 ? -28.203 -19.469 9.547 1 90.5 411 GLN B C 1
ATOM 6721 O O . GLN B 1 411 ? -28.125 -18.25 9.664 1 90.5 411 GLN B O 1
ATOM 6726 N N . VAL B 1 412 ? -29.141 -20.031 8.969 1 92.44 412 VAL B N 1
ATOM 6727 C CA . VAL B 1 412 ? -30.25 -19.25 8.422 1 92.44 412 VAL B CA 1
ATOM 6728 C C . VAL B 1 412 ? -30.875 -18.406 9.531 1 92.44 412 VAL B C 1
ATOM 6730 O O . VAL B 1 412 ? -31.125 -18.906 10.633 1 92.44 412 VAL B O 1
ATOM 6733 N N . GLY B 1 413 ? -31.078 -17.156 9.234 1 93.69 413 GLY B N 1
ATOM 6734 C CA . GLY B 1 413 ? -31.672 -16.234 10.203 1 93.69 413 GLY B CA 1
ATOM 6735 C C . GLY B 1 413 ? -30.641 -15.391 10.922 1 93.69 413 GLY B C 1
ATOM 6736 O O . GLY B 1 413 ? -30.984 -14.367 11.516 1 93.69 413 GLY B O 1
ATOM 6737 N N . ARG B 1 414 ? -29.375 -15.758 10.812 1 93.31 414 ARG B N 1
ATOM 6738 C CA . ARG B 1 414 ? -28.312 -15.039 11.516 1 93.31 414 ARG B CA 1
ATOM 6739 C C . ARG B 1 414 ? -27.875 -13.805 10.734 1 93.31 414 ARG B C 1
ATOM 6741 O O . ARG B 1 414 ? -28.047 -13.742 9.508 1 93.31 414 ARG B O 1
ATOM 6748 N N . THR B 1 415 ? -27.344 -12.867 11.484 1 93.62 415 THR B N 1
ATOM 6749 C CA . THR B 1 415 ? -26.828 -11.641 10.898 1 93.62 415 THR B CA 1
ATOM 6750 C C . THR B 1 415 ? -25.297 -11.672 10.836 1 93.62 415 THR B C 1
ATOM 6752 O O . THR B 1 415 ? -24.641 -12.188 11.742 1 93.62 415 THR B O 1
ATOM 6755 N N . PHE B 1 416 ? -24.797 -11.148 9.703 1 91.44 416 PHE B N 1
ATOM 6756 C CA . PHE B 1 416 ? -23.359 -11.125 9.461 1 91.44 416 PHE B CA 1
ATOM 6757 C C . PHE B 1 416 ? -22.891 -9.711 9.125 1 91.44 416 PHE B C 1
ATOM 6759 O O . PHE B 1 416 ? -23.594 -8.961 8.445 1 91.44 416 PHE B O 1
ATOM 6766 N N . ALA B 1 417 ? -21.672 -9.391 9.648 1 88.56 417 ALA B N 1
ATOM 6767 C CA . ALA B 1 417 ? -21.016 -8.18 9.188 1 88.56 417 ALA B CA 1
ATOM 6768 C C . ALA B 1 417 ? -20.406 -8.375 7.801 1 88.56 417 ALA B C 1
ATOM 6770 O O . ALA B 1 417 ? -19.828 -9.43 7.512 1 88.56 417 ALA B O 1
ATOM 6771 N N . ALA B 1 418 ? -20.656 -7.344 6.891 1 87.12 418 ALA B N 1
ATOM 6772 C CA . ALA B 1 418 ? -20.172 -7.473 5.52 1 87.12 418 ALA B CA 1
ATOM 6773 C C . ALA B 1 418 ? -19.75 -6.117 4.957 1 87.12 418 ALA B C 1
ATOM 6775 O O . ALA B 1 418 ? -20.078 -5.074 5.527 1 87.12 418 ALA B O 1
ATOM 6776 N N . THR B 1 419 ? -18.969 -6.168 3.918 1 82 419 THR B N 1
ATOM 6777 C CA . THR B 1 419 ? -18.562 -4.98 3.178 1 82 419 THR B CA 1
ATOM 6778 C C . THR B 1 419 ? -19.047 -5.051 1.73 1 82 419 THR B C 1
ATOM 6780 O O . THR B 1 419 ? -18.953 -6.102 1.092 1 82 419 THR B O 1
ATOM 6783 N N . VAL B 1 420 ? -19.609 -3.947 1.249 1 85.12 420 VAL B N 1
ATOM 6784 C CA . VAL B 1 420 ? -20.047 -3.891 -0.142 1 85.12 420 VAL B CA 1
ATOM 6785 C C . VAL B 1 420 ? -18.828 -3.854 -1.063 1 85.12 420 VAL B C 1
ATOM 6787 O O . VAL B 1 420 ? -18 -2.934 -0.986 1 85.12 420 VAL B O 1
ATOM 6790 N N . VAL B 1 421 ? -18.734 -4.836 -1.982 1 78.56 421 VAL B N 1
ATOM 6791 C CA . VAL B 1 421 ? -17.516 -4.926 -2.783 1 78.56 421 VAL B CA 1
ATOM 6792 C C . VAL B 1 421 ? -17.859 -4.73 -4.262 1 78.56 421 VAL B C 1
ATOM 6794 O O . VAL B 1 421 ? -16.969 -4.484 -5.082 1 78.56 421 VAL B O 1
ATOM 6797 N N . ARG B 1 422 ? -19.078 -4.855 -4.641 1 78.44 422 ARG B N 1
ATOM 6798 C CA . ARG B 1 422 ? -19.484 -4.625 -6.02 1 78.44 422 ARG B CA 1
ATOM 6799 C C . ARG B 1 422 ? -20.922 -4.105 -6.082 1 78.44 422 ARG B C 1
ATOM 6801 O O . ARG B 1 422 ? -21.781 -4.555 -5.32 1 78.44 422 ARG B O 1
ATOM 6808 N N . THR B 1 423 ? -21.094 -3.061 -6.883 1 76.69 423 THR B N 1
ATOM 6809 C CA . THR B 1 423 ? -22.438 -2.559 -7.137 1 76.69 423 THR B CA 1
ATOM 6810 C C . THR B 1 423 ? -22.719 -2.508 -8.633 1 76.69 423 THR B C 1
ATOM 6812 O O . THR B 1 423 ? -21.922 -1.973 -9.406 1 76.69 423 THR B O 1
ATOM 6815 N N . SER B 1 424 ? -23.609 -3.318 -9.078 1 68.12 424 SER B N 1
ATOM 6816 C CA . SER B 1 424 ? -24.031 -3.326 -10.477 1 68.12 424 SER B CA 1
ATOM 6817 C C . SER B 1 424 ? -25.547 -3.234 -10.602 1 68.12 424 SER B C 1
ATOM 6819 O O . SER B 1 424 ? -26.266 -3.174 -9.594 1 68.12 424 SER B O 1
ATOM 6821 N N . ASP B 1 425 ? -26 -3.023 -11.852 1 64.94 425 ASP B N 1
ATOM 6822 C CA . ASP B 1 425 ? -27.438 -3.018 -12.125 1 64.94 425 ASP B CA 1
ATOM 6823 C C . ASP B 1 425 ? -28.094 -4.312 -11.648 1 64.94 425 ASP B C 1
ATOM 6825 O O . ASP B 1 425 ? -29.281 -4.332 -11.336 1 64.94 425 ASP B O 1
ATOM 6829 N N . ARG B 1 426 ? -27.359 -5.363 -11.508 1 63.25 426 ARG B N 1
ATOM 6830 C CA . ARG B 1 426 ? -27.906 -6.672 -11.148 1 63.25 426 ARG B CA 1
ATOM 6831 C C . ARG B 1 426 ? -27.969 -6.836 -9.633 1 63.25 426 ARG B C 1
ATOM 6833 O O . ARG B 1 426 ? -28.578 -7.789 -9.141 1 63.25 426 ARG B O 1
ATOM 6840 N N . GLY B 1 427 ? -27.359 -5.887 -8.945 1 74 427 GLY B N 1
ATOM 6841 C CA . GLY B 1 427 ? -27.375 -5.957 -7.492 1 74 427 GLY B CA 1
ATOM 6842 C C . GLY B 1 427 ? -26.047 -5.613 -6.855 1 74 427 GLY B C 1
ATOM 6843 O O . GLY B 1 427 ? -25.172 -5.039 -7.508 1 74 427 GLY B O 1
ATOM 6844 N N . THR B 1 428 ? -26.047 -5.688 -5.441 1 83.44 428 THR B N 1
ATOM 6845 C CA . THR B 1 428 ? -24.891 -5.383 -4.598 1 83.44 428 THR B CA 1
ATOM 6846 C C . THR B 1 428 ? -24.25 -6.664 -4.082 1 83.44 428 THR B C 1
ATOM 6848 O O . THR B 1 428 ? -24.938 -7.555 -3.584 1 83.44 428 THR B O 1
ATOM 6851 N N . ASP B 1 429 ? -22.953 -6.836 -4.418 1 85.69 429 ASP B N 1
ATOM 6852 C CA . ASP B 1 429 ? -22.219 -7.941 -3.814 1 85.69 429 ASP B CA 1
ATOM 6853 C C . ASP B 1 429 ? -21.531 -7.504 -2.521 1 85.69 429 ASP B C 1
ATOM 6855 O O . ASP B 1 429 ? -20.969 -6.406 -2.445 1 85.69 429 ASP B O 1
ATOM 6859 N N . VAL B 1 430 ? -21.625 -8.297 -1.47 1 85.5 430 VAL B N 1
ATOM 6860 C CA . VAL B 1 430 ? -21 -8.016 -0.184 1 85.5 430 VAL B CA 1
ATOM 6861 C C . VAL B 1 430 ? -20.031 -9.141 0.183 1 85.5 430 VAL B C 1
ATOM 6863 O O . VAL B 1 430 ? -20.266 -10.305 -0.172 1 85.5 430 VAL B O 1
ATOM 6866 N N . GLN B 1 431 ? -19 -8.812 0.78 1 83.12 431 GLN B N 1
ATOM 6867 C CA . GLN B 1 431 ? -18.078 -9.766 1.36 1 83.12 431 GLN B CA 1
ATOM 6868 C C . GLN B 1 431 ? -18.25 -9.875 2.871 1 83.12 431 GLN B C 1
ATOM 6870 O O . GLN B 1 431 ? -18.094 -8.883 3.592 1 83.12 431 GLN B O 1
ATOM 6875 N N . LEU B 1 432 ? -18.641 -11.078 3.307 1 84.44 432 LEU B N 1
ATOM 6876 C CA . LEU B 1 432 ? -18.797 -11.297 4.738 1 84.44 432 LEU B CA 1
ATOM 6877 C C . LEU B 1 432 ? -17.438 -11.289 5.445 1 84.44 432 LEU B C 1
ATOM 6879 O O . LEU B 1 432 ? -16.438 -11.75 4.887 1 84.44 432 LEU B O 1
ATOM 6883 N N . ARG B 1 433 ? -17.484 -10.789 6.684 1 77.62 433 ARG B N 1
ATOM 6884 C CA . ARG B 1 433 ? -16.266 -10.875 7.496 1 77.62 433 ARG B CA 1
ATOM 6885 C C . ARG B 1 433 ? -15.945 -12.32 7.848 1 77.62 433 ARG B C 1
ATOM 6887 O O . ARG B 1 433 ? -14.781 -12.734 7.797 1 77.62 433 ARG B O 1
ATOM 6894 N N . GLN B 1 434 ? -16.969 -13.039 8.297 1 79.19 434 GLN B N 1
ATOM 6895 C CA . GLN B 1 434 ? -16.938 -14.477 8.562 1 79.19 434 GLN B CA 1
ATOM 6896 C C . GLN B 1 434 ? -18.312 -15.102 8.336 1 79.19 434 GLN B C 1
ATOM 6898 O O . GLN B 1 434 ? -19.328 -14.555 8.781 1 79.19 434 GLN B O 1
ATOM 6903 N N . PRO B 1 435 ? -18.281 -16.203 7.699 1 80.31 435 PRO B N 1
ATOM 6904 C CA . PRO B 1 435 ? -17.266 -16.938 6.957 1 80.31 435 PRO B CA 1
ATOM 6905 C C . PRO B 1 435 ? -16.859 -16.234 5.656 1 80.31 435 PRO B C 1
ATOM 6907 O O . PRO B 1 435 ? -17.453 -15.219 5.293 1 80.31 435 PRO B O 1
ATOM 6910 N N . ALA B 1 436 ? -15.891 -16.781 4.988 1 77.5 436 ALA B N 1
ATOM 6911 C CA . ALA B 1 436 ? -15.375 -16.219 3.746 1 77.5 436 ALA B CA 1
ATOM 6912 C C . ALA B 1 436 ? -16.359 -16.438 2.598 1 77.5 436 ALA B C 1
ATOM 6914 O O . ALA B 1 436 ? -16.219 -17.391 1.827 1 77.5 436 ALA B O 1
ATOM 6915 N N . VAL B 1 437 ? -17.328 -15.547 2.551 1 81.31 437 VAL B N 1
ATOM 6916 C CA . VAL B 1 437 ? -18.375 -15.664 1.54 1 81.31 437 VAL B CA 1
ATOM 6917 C C . VAL B 1 437 ? -18.656 -14.297 0.924 1 81.31 437 VAL B C 1
ATOM 6919 O O . VAL B 1 437 ? -18.703 -13.289 1.633 1 81.31 437 VAL B O 1
ATOM 6922 N N . THR B 1 438 ? -18.609 -14.273 -0.362 1 80.69 438 THR B N 1
ATOM 6923 C CA . THR B 1 438 ? -19.156 -13.133 -1.09 1 80.69 438 THR B CA 1
ATOM 6924 C C . THR B 1 438 ? -20.594 -13.406 -1.544 1 80.69 438 THR B C 1
ATOM 6926 O O . THR B 1 438 ? -20.875 -14.461 -2.123 1 80.69 438 THR B O 1
ATOM 6929 N N . ALA B 1 439 ? -21.469 -12.531 -1.163 1 83.62 439 ALA B N 1
ATOM 6930 C CA . ALA B 1 439 ? -22.875 -12.797 -1.424 1 83.62 439 ALA B CA 1
ATOM 6931 C C . ALA B 1 439 ? -23.531 -11.625 -2.148 1 83.62 439 ALA B C 1
ATOM 6933 O O . ALA B 1 439 ? -23.109 -10.477 -2.008 1 83.62 439 ALA B O 1
ATOM 6934 N N . ARG B 1 440 ? -24.531 -12.008 -2.928 1 84.19 440 ARG B N 1
ATOM 6935 C CA . ARG B 1 440 ? -25.359 -11 -3.604 1 84.19 440 ARG B CA 1
ATOM 6936 C C . ARG B 1 440 ? -26.516 -10.555 -2.723 1 84.19 440 ARG B C 1
ATOM 6938 O O . ARG B 1 440 ? -27.219 -11.391 -2.152 1 84.19 440 ARG B O 1
ATOM 6945 N N . LEU B 1 441 ? -26.531 -9.297 -2.529 1 84.81 441 LEU B N 1
ATOM 6946 C CA . LEU B 1 441 ? -27.688 -8.711 -1.87 1 84.81 441 LEU B CA 1
ATOM 6947 C C . LEU B 1 441 ? -28.75 -8.312 -2.891 1 84.81 441 LEU B C 1
ATOM 6949 O O . LEU B 1 441 ? -28.453 -7.586 -3.842 1 84.81 441 LEU B O 1
ATOM 6953 N N . VAL B 1 442 ? -29.953 -8.82 -2.732 1 74.56 442 VAL B N 1
ATOM 6954 C CA . VAL B 1 442 ? -31.016 -8.562 -3.703 1 74.56 442 VAL B CA 1
ATOM 6955 C C . VAL B 1 442 ? -31.797 -7.316 -3.295 1 74.56 442 VAL B C 1
ATOM 6957 O O . VAL B 1 442 ? -32.094 -7.117 -2.113 1 74.56 442 VAL B O 1
ATOM 6960 N N . GLY B 1 443 ? -32.094 -6.445 -4.219 1 69.69 443 GLY B N 1
ATOM 6961 C CA . GLY B 1 443 ? -33.062 -5.375 -4.086 1 69.69 443 GLY B CA 1
ATOM 6962 C C . GLY B 1 443 ? -32.5 -4.137 -3.416 1 69.69 443 GLY B C 1
ATOM 6963 O O . GLY B 1 443 ? -33.25 -3.281 -2.949 1 69.69 443 GLY B O 1
ATOM 6964 N N . VAL B 1 444 ? -31.172 -4.121 -3.201 1 76.5 444 VAL B N 1
ATOM 6965 C CA . VAL B 1 444 ? -30.656 -2.928 -2.533 1 76.5 444 VAL B CA 1
ATOM 6966 C C . VAL B 1 444 ? -29.391 -2.449 -3.221 1 76.5 444 VAL B C 1
ATOM 6968 O O . VAL B 1 444 ? -28.609 -3.262 -3.723 1 76.5 444 VAL B O 1
ATOM 6971 N N . GLU B 1 445 ? -29.328 -1.232 -3.439 1 77.88 445 GLU B N 1
ATOM 6972 C CA . GLU B 1 445 ? -28.094 -0.595 -3.904 1 77.88 445 GLU B CA 1
ATOM 6973 C C . GLU B 1 445 ? -27.406 0.149 -2.771 1 77.88 445 GLU B C 1
ATOM 6975 O O . GLU B 1 445 ? -27.969 1.081 -2.193 1 77.88 445 GLU B O 1
ATOM 6980 N N . LEU B 1 446 ? -26.312 -0.484 -2.363 1 77.56 446 LEU B N 1
ATOM 6981 C CA . LEU B 1 446 ? -25.516 0.128 -1.308 1 77.56 446 LEU B CA 1
ATOM 6982 C C . LEU B 1 446 ? -24.188 0.63 -1.854 1 77.56 446 LEU B C 1
ATOM 6984 O O . LEU B 1 446 ? -23.641 0.06 -2.805 1 77.56 446 LEU B O 1
ATOM 6988 N N . PRO B 1 447 ? -23.719 1.724 -1.23 1 76.25 447 PRO B N 1
ATOM 6989 C CA . PRO B 1 447 ? -22.438 2.264 -1.706 1 76.25 447 PRO B CA 1
ATOM 6990 C C . PRO B 1 447 ? -21.266 1.304 -1.487 1 76.25 447 PRO B C 1
ATOM 6992 O O . PRO B 1 447 ? -21.203 0.633 -0.454 1 76.25 447 PRO B O 1
ATOM 6995 N N . LEU B 1 448 ? -20.406 1.232 -2.486 1 79.69 448 LEU B N 1
ATOM 6996 C CA . LEU B 1 448 ? -19.219 0.407 -2.426 1 79.69 448 LEU B CA 1
ATOM 6997 C C . LEU B 1 448 ? -18.391 0.744 -1.189 1 79.69 448 LEU B C 1
ATOM 6999 O O . LEU B 1 448 ? -18.234 1.916 -0.837 1 79.69 448 LEU B O 1
ATOM 7003 N N . GLY B 1 449 ? -17.859 -0.279 -0.53 1 77.25 449 GLY B N 1
ATOM 7004 C CA . GLY B 1 449 ? -16.953 -0.101 0.596 1 77.25 449 GLY B CA 1
ATOM 7005 C C . GLY B 1 449 ? -17.672 0.077 1.918 1 77.25 449 GLY B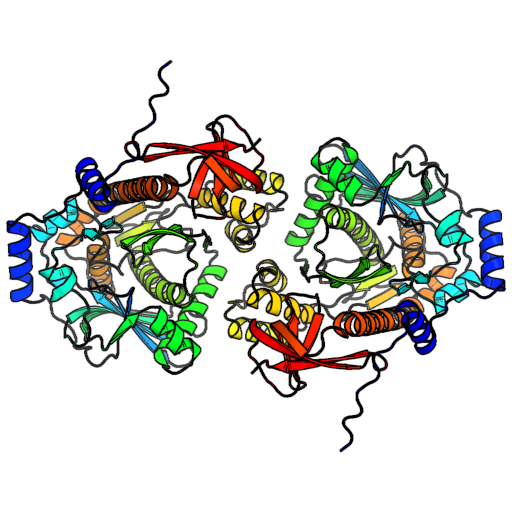 C 1
ATOM 7006 O O . GLY B 1 449 ? -17.047 0.073 2.98 1 77.25 449 GLY B O 1
ATOM 7007 N N . THR B 1 450 ? -18.938 0.192 1.903 1 79.81 450 THR B N 1
ATOM 7008 C CA . THR B 1 450 ? -19.719 0.392 3.123 1 79.81 450 THR B CA 1
ATOM 7009 C C . THR B 1 450 ? -19.828 -0.908 3.914 1 79.81 450 THR B C 1
ATOM 7011 O O . THR B 1 450 ? -20.031 -1.978 3.336 1 79.81 450 THR B O 1
ATOM 7014 N N . GLU B 1 451 ? -19.562 -0.728 5.246 1 81.62 451 GLU B N 1
ATOM 7015 C CA . GLU B 1 451 ? -19.828 -1.855 6.137 1 81.62 451 GLU B CA 1
ATOM 7016 C C . GLU B 1 451 ? -21.312 -1.968 6.453 1 81.62 451 GLU B C 1
ATOM 7018 O O . GLU B 1 451 ? -21.969 -0.972 6.785 1 81.62 451 GLU B O 1
ATOM 7023 N N . VAL B 1 452 ? -21.859 -3.18 6.285 1 84.5 452 VAL B N 1
ATOM 7024 C CA . VAL B 1 452 ? -23.281 -3.379 6.477 1 84.5 452 VAL B CA 1
ATOM 7025 C C . VAL B 1 452 ? -23.531 -4.664 7.262 1 84.5 452 VAL B C 1
ATOM 7027 O O . VAL B 1 452 ? -22.656 -5.531 7.332 1 84.5 452 VAL B O 1
ATOM 7030 N N . GLN B 1 453 ? -24.656 -4.672 7.922 1 90.56 453 GLN B N 1
ATOM 7031 C CA . GLN B 1 453 ? -25.172 -5.91 8.5 1 90.56 453 GLN B CA 1
ATOM 7032 C C . GLN B 1 453 ? -26.172 -6.574 7.562 1 90.56 453 GLN B C 1
ATOM 7034 O O . GLN B 1 453 ? -27.094 -5.926 7.07 1 90.56 453 GLN B O 1
ATOM 7039 N N . VAL B 1 454 ? -25.906 -7.875 7.305 1 91.81 454 VAL B N 1
ATOM 7040 C CA . VAL B 1 454 ? -26.797 -8.602 6.402 1 91.81 454 VAL B CA 1
ATOM 7041 C C . VAL B 1 454 ? -27.328 -9.852 7.098 1 91.81 454 VAL B C 1
ATOM 7043 O O . VAL B 1 454 ? -26.641 -10.461 7.914 1 91.81 454 VAL B O 1
ATOM 7046 N N . ARG B 1 455 ? -28.531 -10.18 6.805 1 94 455 ARG B N 1
ATOM 7047 C CA . ARG B 1 455 ? -29.156 -11.367 7.379 1 94 455 ARG B CA 1
ATOM 7048 C C . ARG B 1 455 ? -29.312 -12.461 6.332 1 94 455 ARG B C 1
ATOM 7050 O O . ARG B 1 455 ? -29.703 -12.188 5.191 1 94 455 ARG B O 1
ATOM 7057 N N . LEU B 1 456 ? -28.953 -13.672 6.719 1 93.94 456 LEU B N 1
ATOM 7058 C CA . LEU B 1 456 ? -29.188 -14.82 5.848 1 93.94 456 LEU B CA 1
ATOM 7059 C C . LEU B 1 456 ? -30.672 -15.195 5.824 1 93.94 456 LEU B C 1
ATOM 7061 O O . LEU B 1 456 ? -31.203 -15.664 6.828 1 93.94 456 LEU B O 1
ATOM 7065 N N . ASP B 1 457 ? -31.234 -15.062 4.688 1 92.44 457 ASP B N 1
ATOM 7066 C CA . ASP B 1 457 ? -32.688 -15.258 4.574 1 92.44 457 ASP B CA 1
ATOM 7067 C C . ASP B 1 457 ? -33 -16.703 4.227 1 92.44 457 ASP B C 1
ATOM 7069 O O . ASP B 1 457 ? -33.969 -17.281 4.762 1 92.44 457 ASP B O 1
ATOM 7073 N N . ALA B 1 458 ? -32.281 -17.172 3.318 1 92.06 458 ALA B N 1
ATOM 7074 C CA . ALA B 1 458 ? -32.594 -18.531 2.877 1 92.06 458 ALA B CA 1
ATOM 7075 C C . ALA B 1 458 ? -31.375 -19.188 2.252 1 92.06 458 ALA B C 1
ATOM 7077 O O . ALA B 1 458 ? -30.5 -18.5 1.725 1 92.06 458 ALA B O 1
ATOM 7078 N N . VAL B 1 459 ? -31.281 -20.484 2.371 1 91.19 459 VAL B N 1
ATOM 7079 C CA . VAL B 1 459 ? -30.281 -21.312 1.69 1 91.19 459 VAL B CA 1
ATOM 7080 C C . VAL B 1 459 ? -30.984 -22.453 0.943 1 91.19 459 VAL B C 1
ATOM 7082 O O . VAL B 1 459 ? -31.844 -23.141 1.504 1 91.19 459 VAL B O 1
ATOM 7085 N N . ASP B 1 460 ? -30.734 -22.469 -0.331 1 86.5 460 ASP B N 1
ATOM 7086 C CA . ASP B 1 460 ? -31.156 -23.625 -1.129 1 86.5 460 ASP B CA 1
ATOM 7087 C C . ASP B 1 460 ? -29.969 -24.547 -1.438 1 86.5 460 ASP B C 1
ATOM 7089 O O . ASP B 1 460 ? -29.281 -24.344 -2.436 1 86.5 460 ASP B O 1
ATOM 7093 N N . ALA B 1 461 ? -29.859 -25.531 -0.74 1 78.06 461 ALA B N 1
ATOM 7094 C CA . ALA B 1 461 ? -28.703 -26.422 -0.863 1 78.06 461 ALA B CA 1
ATOM 7095 C C . ALA B 1 461 ? -28.719 -27.156 -2.199 1 78.06 461 ALA B C 1
ATOM 7097 O O . ALA B 1 461 ? -27.672 -27.359 -2.82 1 78.06 461 ALA B O 1
ATOM 7098 N N . ALA B 1 462 ? -29.922 -27.531 -2.615 1 76.75 462 ALA B N 1
ATOM 7099 C CA . ALA B 1 462 ? -30.047 -28.234 -3.893 1 76.75 462 ALA B CA 1
ATOM 7100 C C . ALA B 1 462 ? -29.703 -27.312 -5.059 1 76.75 462 ALA B C 1
ATOM 7102 O O . ALA B 1 462 ? -29 -27.719 -5.992 1 76.75 462 ALA B O 1
ATOM 7103 N N . GLY B 1 463 ? -30.156 -26.125 -4.934 1 82.19 463 GLY B N 1
ATOM 7104 C CA . GLY B 1 463 ? -29.859 -25.125 -5.961 1 82.19 463 GLY B CA 1
ATOM 7105 C C . GLY B 1 463 ? -28.547 -24.406 -5.746 1 82.19 463 GLY B C 1
ATOM 7106 O O . GLY B 1 463 ? -28.094 -23.656 -6.602 1 82.19 463 GLY B O 1
ATOM 7107 N N . ARG B 1 464 ? -27.922 -24.75 -4.676 1 87 464 ARG B N 1
ATOM 7108 C CA . ARG B 1 464 ? -26.641 -24.172 -4.305 1 87 464 ARG B CA 1
ATOM 7109 C C . ARG B 1 464 ? -26.719 -22.641 -4.273 1 87 464 ARG B C 1
ATOM 7111 O O . ARG B 1 464 ? -25.844 -21.969 -4.824 1 87 464 ARG B O 1
ATOM 7118 N N . THR B 1 465 ? -27.797 -22.109 -3.721 1 87.06 465 THR B N 1
ATOM 7119 C CA . THR B 1 465 ? -27.984 -20.656 -3.656 1 87.06 465 THR B CA 1
ATOM 7120 C C . THR B 1 465 ? -28.156 -20.203 -2.213 1 87.06 465 THR B C 1
ATOM 7122 O O . THR B 1 465 ? -28.688 -20.938 -1.381 1 87.06 465 THR B O 1
ATOM 7125 N N . VAL B 1 466 ? -27.625 -19.062 -1.967 1 88.94 466 VAL B N 1
ATOM 7126 C CA . VAL B 1 466 ? -27.766 -18.406 -0.673 1 88.94 466 VAL B CA 1
ATOM 7127 C C . VAL B 1 466 ? -28.344 -17.016 -0.866 1 88.94 466 VAL B C 1
ATOM 7129 O O . VAL B 1 466 ? -27.984 -16.297 -1.811 1 88.94 466 VAL B O 1
ATOM 7132 N N . VAL B 1 467 ? -29.312 -16.672 -0.043 1 88 467 VAL B N 1
ATOM 7133 C CA . VAL B 1 467 ? -29.969 -15.383 -0.178 1 88 467 VAL B CA 1
ATOM 7134 C C . VAL B 1 467 ? -29.75 -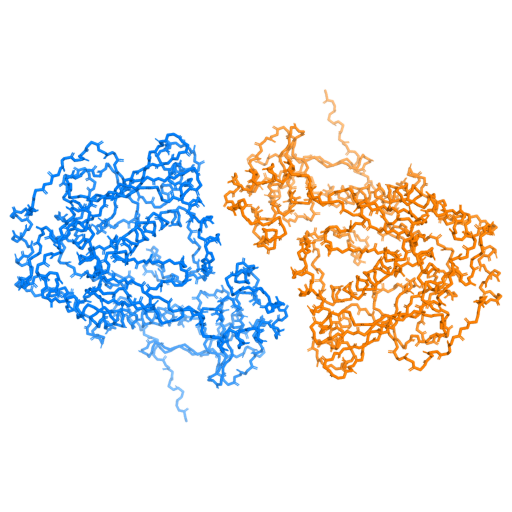14.562 1.09 1 88 467 VAL B C 1
ATOM 7136 O O . VAL B 1 467 ? -30.141 -14.984 2.184 1 88 467 VAL B O 1
ATOM 7139 N N . PHE B 1 468 ? -29.094 -13.461 0.875 1 90.44 468 PHE B N 1
ATOM 7140 C CA . PHE B 1 468 ? -28.906 -12.5 1.959 1 90.44 468 PHE B CA 1
ATOM 7141 C C . PHE B 1 468 ? -29.781 -11.266 1.746 1 90.44 468 PHE B C 1
ATOM 7143 O O . PHE B 1 468 ? -30.031 -10.875 0.607 1 90.44 468 PHE B O 1
ATOM 7150 N N . VAL B 1 469 ? -30.25 -10.648 2.861 1 89.75 469 VAL B N 1
ATOM 7151 C CA . VAL B 1 469 ? -30.984 -9.391 2.846 1 89.75 469 VAL B CA 1
ATOM 7152 C C . VAL B 1 469 ? -30.391 -8.422 3.865 1 89.75 469 VAL B C 1
ATOM 7154 O O . VAL B 1 469 ? -29.719 -8.844 4.812 1 89.75 469 VAL B O 1
ATOM 7157 N N . PRO B 1 470 ? -30.531 -7.074 3.523 1 88.75 470 PRO B N 1
ATOM 7158 C CA . PRO B 1 470 ? -30.062 -6.141 4.551 1 88.75 470 PRO B CA 1
ATOM 7159 C C . PRO B 1 470 ? -30.703 -6.391 5.91 1 88.75 470 PRO B C 1
ATOM 7161 O O . PRO B 1 470 ? -31.891 -6.723 5.984 1 88.75 470 PRO B O 1
ATOM 7164 N N . ALA B 1 471 ? -29.75 -6.375 6.926 1 85.25 471 ALA B N 1
ATOM 7165 C CA . ALA B 1 471 ? -30.297 -6.539 8.273 1 85.25 471 ALA B CA 1
ATOM 7166 C C . ALA B 1 471 ? -31.016 -5.277 8.727 1 85.25 471 ALA B C 1
ATOM 7168 O O . ALA B 1 471 ? -30.594 -4.164 8.422 1 85.25 471 ALA B O 1
ATOM 7169 N N . SER B 1 472 ? -32.375 -5.188 9.039 1 64.56 472 SER B N 1
ATOM 7170 C CA . SER B 1 472 ? -33.125 -4.066 9.555 1 64.56 472 SER B CA 1
ATOM 7171 C C . SER B 1 472 ? -32.5 -3.463 10.797 1 64.56 472 SER B C 1
ATOM 7173 O O . SER B 1 472 ? -31.812 -4.164 11.547 1 64.56 472 SER B O 1
#

InterPro domains:
  IPR001900 Ribonuclease II/R [PF00773] (50-354)
  IPR001900 Ribonuclease II/R [SM00955] (50-367)
  IPR012340 Nucleic acid-binding, OB-fold [SSF50249] (21-409)
  IPR040596 RNase II-type exonuclease, C-terminal S1 domain [PF18614] (415-471)
  IPR050180 RNR Ribonuclease [PTHR23355] (48-354)

Nearest PDB structures (foldseek):
  5xgu-assembly2_B  TM=8.756E-01  e=3.553E-36  Escherichia coli DEC6A
  5c0x-assembly1_J  TM=8.867E-01  e=4.608E-32  Saccharomyces cerevisiae S288C
  4ifd-assembly1_J  TM=8.790E-01  e=9.468E-32  Saccharomyces cerevisiae S288C
  5k36-assembly1_K  TM=8.695E-01  e=8.882E-30  Saccharomyces cerevisiae S288C
  6d6r-assembly1_K  TM=8.599E-01  e=1.351E-30  Homo sapiens

Sequence (944 aa):
MTSSRRRVPTGPLTDALADLRAELEVPTAFPPEVEQAAEAAAVRGPRHDRVDATDLPLVTIDPPGSRDLDQAVHVAAEGRGFVVSYAIADVAAFVDQGDPVDEEAWVRGVSRYSPDRVIPLHPRALSEGAASLLPDEDRPAVLWTIRLGADGDIDDVAVRRATVRSRAQLTYAEAQHAIDLGTDPMLVRLSRVGRLRAEREWVRGGVSLALPDQEVHRTDDGTFDLRYRAPRPVEEWNAQISLLTGIAAGTMMADAGIGVLRTLPAPDPDAVQALRQRAWALGLPWPREIPYAAFVRTLDPHEPVEAAMVSLAAVGLRGAGYVAFDGETPDEHRHEALASAYAHVTAPLRRLVDRYGSEIALALHAGVRPSGWVLERLDELPKAMARARGRAGALDRAVLDLVEAHVLAPQVGRTFAATVVRTSDRGTDVQLRQPAVTARLVGVELPLGTEVQVRLDAVDAAGRTVVFVPASMTSSRRRVPTGPLTDALADLRAELEVPTAFPPEVEQAAEAAAVRGPRHDRVDATDLPLVTIDPPGSRDLDQAVHVAAEGRGFVVSYAIADVAAFVDQGDPVDEEAWVRGVSRYSPDRVIPLHPRALSEGAASLLPDEDRPAVLWTIRLGADGDIDDVAVRRATVRSRAQLTYAEAQHAIDLGTDPMLVRLSRVGRLRAEREWVRGGVSLALPDQEVHRTDDGTFDLRYRAPRPVEEWNAQISLLTGIAAGTMMADAGIGVLRTLPAPDPDAVQALRQRAWALGLPWPREIPYAAFVRTLDPHEPVEAAMVSLAAVGLRGAGYVAFDGETPDEHRHEALASAYAHVTAPLRRLVDRYGSEIALALHAGVRPSGWVLERLDELPKAMARARGRAGALDRAVLDLVEAHVLAPQVGRTFAATVVRTSDRGTDVQLRQPAVTARLVGVELPLGTEVQVRLDAVDAAGRTVVFVPAS

Solvent-accessible surface area (backbone atoms only — not comparable to full-atom values): 48991 Å² total; per-residue (Å²): 133,83,76,73,78,69,64,66,67,82,68,62,69,66,58,54,50,53,50,48,36,58,74,67,64,54,74,85,69,75,56,66,65,29,48,50,47,35,45,50,28,44,70,71,42,73,54,80,83,58,46,84,40,53,80,49,78,21,30,26,74,39,65,86,85,69,51,66,36,24,49,28,43,35,46,43,80,46,91,74,21,32,36,40,38,39,32,19,35,35,52,65,34,56,47,50,89,78,36,56,51,39,53,49,25,60,69,41,23,34,43,37,75,50,99,86,46,76,38,65,31,43,57,55,52,31,27,53,38,55,34,14,53,47,54,78,35,84,21,54,20,41,34,34,42,35,34,25,40,70,66,45,46,81,73,45,79,45,51,42,49,23,34,32,26,21,68,38,74,35,31,58,67,55,49,40,51,32,37,74,69,60,76,34,68,46,54,40,45,38,50,52,51,17,44,29,40,52,29,46,31,54,75,56,47,23,49,76,82,81,68,78,37,71,38,81,38,75,42,94,87,70,45,66,43,52,35,69,52,80,80,57,68,53,58,54,21,52,46,38,52,51,49,50,50,14,31,52,46,13,43,53,22,51,74,67,11,40,47,56,25,34,24,21,51,70,54,50,67,67,57,51,53,52,48,43,52,50,31,47,75,68,70,42,72,67,46,88,87,55,52,72,40,62,55,56,53,42,53,39,64,86,40,58,48,37,29,20,48,53,60,56,53,50,65,47,68,50,71,65,48,52,49,54,41,78,63,62,58,63,89,85,39,37,15,38,47,59,45,36,42,22,19,58,49,60,39,38,59,42,27,50,63,12,48,51,36,42,49,39,46,38,20,53,66,70,72,43,75,55,54,67,78,54,59,73,50,39,78,51,43,37,60,40,46,52,52,25,50,51,51,44,49,51,48,45,54,50,48,49,35,39,49,51,15,60,60,44,48,86,44,59,69,41,75,36,54,27,30,24,42,40,69,53,98,90,25,16,32,27,37,35,73,67,55,50,43,75,43,54,30,67,92,44,88,56,63,67,30,41,77,43,52,32,21,32,71,45,46,35,41,83,74,30,36,66,40,39,35,79,49,129,133,80,77,72,77,67,64,68,66,81,68,63,70,65,57,55,49,52,50,49,37,57,73,67,64,52,74,85,70,74,57,67,66,30,49,51,47,35,44,51,27,44,71,72,42,74,54,80,83,59,44,86,40,53,80,48,77,22,30,26,73,40,64,84,86,69,50,66,35,25,49,30,43,36,45,44,82,47,93,74,20,31,35,39,38,40,33,20,34,34,53,66,34,55,48,50,86,77,36,56,51,39,52,48,27,61,69,41,23,34,43,38,74,49,97,88,46,76,38,66,32,43,56,56,52,30,30,53,38,55,34,14,52,46,57,76,36,85,22,54,20,40,34,34,41,37,33,27,40,70,67,47,46,81,73,45,80,46,52,43,48,23,33,32,26,21,68,38,74,34,31,56,67,55,48,39,50,32,36,74,68,59,74,34,69,47,53,39,45,38,50,51,50,16,44,30,38,52,29,46,32,54,76,56,48,23,49,77,81,82,68,80,38,71,37,82,38,73,42,94,88,70,44,67,44,51,36,70,52,80,79,57,70,53,56,54,22,52,48,38,51,50,48,51,50,15,31,54,46,14,43,54,23,51,75,66,11,40,47,55,27,36,24,20,52,71,54,50,67,67,57,50,53,51,49,43,53,50,32,48,74,66,70,42,72,66,47,90,87,56,51,71,40,62,55,58,54,43,53,40,62,87,40,60,50,37,29,19,47,53,61,54,52,50,65,47,69,50,70,66,48,52,49,53,42,78,63,62,57,62,89,87,39,38,16,37,48,60,47,35,42,22,19,57,47,59,38,35,56,43,28,49,63,13,48,51,37,42,49,39,46,38,20,54,65,70,72,43,77,54,56,66,77,54,61,73,48,38,77,50,43,37,60,41,45,52,53,25,49,51,53,44,49,52,47,45,52,51,49,50,33,39,50,50,14,59,59,44,47,86,44,57,70,42,75,33,55,25,30,23,42,39,67,52,98,89,28,16,32,26,38,34,75,69,54,50,41,76,42,55,32,67,93,46,88,57,63,65,30,41,76,43,52,31,22,31,70,43,46,36,42,85,74,30,36,65,39,38,34,79,48,130

Secondary structure (DSSP, 8-state):
----------S-HHHHHHHHHHHTT---S--HHHHHHHHHHHHH---S--EE-TTS--EEE-STT-----EEEEEEEETTEEEEEEEEE-GGGT--TTSHHHHHHHHH-B-EE-SS-EE-SS-HHIIIIITS--BTSEEEEEEEEEEE-TTS-EEEEEEEEEEEEB-EEE-HHHHHHHHHHT--HHHHHHHHHHHHHHHHHHHHT-----PPEEEEEE-TTS-EEEEEEPPPHHHHHHHHHHHHHHHHHHHHHHHHTEEEEEEBPPPPHHHHHHHHHHHHHTT----TTS-HHHHHHT--TTSHHHHHHHHHHGGGG---EEEEEESS--SS-EETTTTEE----S-TTTBHHHHHHHHHHHHHHHTSPPPHHHHHTGGGHHHHHHHHHHHHHHHHHHHHHHHHHHHHGGGTT-EEEEEEEEEETTEEEEEESSSS-EEEETT----TT-EEEEEEEEEETTTTEEEEEE--/----------S-HHHHHHHHHHHTT---S--HHHHHHHHHHHHH---S--EE-TTS--EEE-STT-----EEEEEEEETTEEEEEEEEE-GGGT--TTSHHHHHHHHH-B-EE-SS-EE-SS-HHIIIIITS--BTSEEEEEEEEEEE-TTS-EEEEEEEEEEEEB-EEE-HHHHHHHHHHT--HHHHHHHHHHHHHHHHHHHHT-----PPEEEEEE-TTS-EEEEEEPPPHHHHHHHHHHHHHHHHHHHHHHHHTEEEEEEBPPPPHHHHHHHHHHHHHTT----TTS-HHHHHHT--TTSHHHHHHHHHHGGGG---EEEEEESS--SS--BTTTTB-----S-TTTBHHHHHHHHHHHHHHHTSPPPHHHHHTGGGHHHHHHHHHHHHHHHHHHHHHHHHHHHHGGGTT-EEEEEEEEEETTEEEEEESSSS-EEEESS----TT-EEEEEEEEEETTTTEEEEEE--

pLDDT: mean 90.75, std 11.32, range [23.92, 98.94]

Foldseek 3Di:
DPPPPFDQPPDALVVVLVVLCVVLVPDQDADPQQQVLLLVLLVVAFDDDAAADAVQAWEFEAAPPDQQTFWTWWWADDVLWIKIKIWGFQPVRRDDPPGRQNVQLLQQQFWFDDPVDIRWSGDCCQRRHQRGQDAPDWHKTWIKIFIAHNLLHTDDIDTTIYTYHHHYYHYPVRLLVCCVVVVDVRSVVLLVNLVSLVVVLVVLLAADFQAFDWDWDQDPVRAIATAGDDDDSSVSSVVSVQFVVFQVLQVLCQVQFFAKWKFWDFFDPVLVVVLCVLCVVLVHHDDPVADLRRSNVPADCVQLSSVLSSVSSCNRGDDIFMDGGDDHRDPRQHHVNSSGTGDRQRRVRGGPRNNLSSQCSNQSSVVHHGDPSSVVCRRVSGVSNVVSVVSSVVS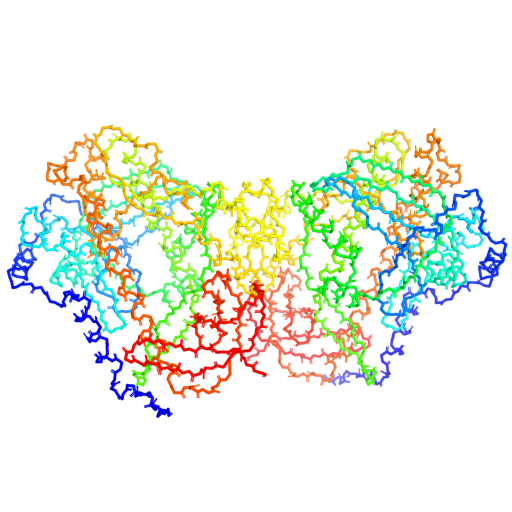VVLSVLLSVLNNCQVVAFDKFKWFFRDFDPQATWTATPPPGDIAGAPPDGDRHSDIFIKGWHDGNNSVSHTYIYGDD/DPPPPFDQPPDALVVVLVVLCVVLVPDQDDDPQQQVLLLVLLVVAFDDDAAAPAVQAWEFEAAPPDQQTFWTWWWADDVLWIKIKIWGFQPVRRDDPPGRLNVQLLQQQFWFDFPVDIRWSGDCCQRRHQRGQDAPDWHKTWIKIFIAHNLLHTDDIFTTIHTYHHHYYHYPVRLLVCCVVVVDVRSVVLLVNLVSLVVVLVVLLAADFPAFDWDWDQDPVRAIATAGDDDDSSVSSVVSVQFVVFQVLQVLCQVVFFAKWKFWDFFDPVLVVVLCVLCVVLVHHDDPVADLRRSNVPADCVQLSSVLSSVSSCNRGDDIFMDGGDDHRDPRQHHVNSSGTGDRQRRVRGGPRNNLSSQCSNQSSVVHHGDPSSVVCRRVSGVSNVVSVVSSVVSVVLSVLLSVLNNCQVVAFDKFKWFFNDFDPQATWIATPPPGDIAGEPPDGDRHSDIFIKGWHDGNNSVSHTYIYGDD

Radius of gyration: 33.73 Å; Cα contacts (8 Å, |Δi|>4): 1952; chains: 2; bounding box: 78×100×88 Å

Organism: NCBI:txid1608957